Protein AF-A0AA36JR54-F1 (afdb_monomer_lite)

Secondary structure (DSSP, 8-state):
-HHHHHHHHHHTTEETTTEEEHHHHHTTT-------EEEPP-SSS-SS--TTTT--HHHHHHHHS-HHHHHHHHHH-TT--HHHHHHHHTS-TTTHHHHHHHHHHHHHHHTTS---------------------------------------------SSHHHHHHHHHHHHHHHHHHHHHHHHHTEEEEEEEEE-TT-SEEEEEESS--SB---HHHHHHHHHHH---EEEEES--STT-SSSPEEEEEEEETTEEEEE-TTS----BS-SEEEEPTTHHHHHBEETTEEHHHHHHHHHHHHHHHHTTT-HHHHTHHHHHHHHHHHHHHHHHS---HHHHHHHHHHHH-------SSTTB-EEHHHHHHHHHHHHHHHTT-BHHHHIIIIIHHHHTTTT--HHHHH--B--SEEEEE-TTSBHHHHHHHHHHHHHHS-TT-EEE-HHHHS-TT-HHHHH-SS-GGGSHHHHHHT-TT--EEEEE-SSHHHHHHHTTBHHHHHHHHHHH--TT--S----EEEEETTEEGGGS-HHHHHHHHHHHHT--GGG-B-SSHHHHHHHHHHHHHTTHHHHHHHHHHHHHHHHHHHHHHHHHHHHHHHHHHHHHHHHHHHPPPP----SSTT-BEEHHHHHHHHHHTGGG-TT-BHHHHIIIIIHHHHTTTT--HHHHH--B--SEEEE--TTSBHHHHHHHHHHHHHHH-SSGGG-EEEEHHHHS-TT-HHHHS-TTS-GGGSHHHHHHHSTT--EEEEE--TT-GGGGBHHHHHHHHHHHHHHHHSTT--EEEEEETTEEGGGTBS-HHHHHHHHHHHHH--GGG-B-SSHHHHHHHHHHHHHTTHHHHHHHHHHHHHHHHHHHHHHHHHHHHHHHHHHHHHGGGTTS------

Radius of gyration: 47.12 Å; chains: 1; bounding box: 145×91×145 Å

Organism: NCBI:txid2562239

Foldseek 3Di:
DVVLVLLLLLLQAAAPNFKGWPVSVCVVPPDDDDTDIDGDDDDDDDDDDPLCVPPDPLRLLVRQEQPVCSVCCVPVVVVQDSVLSSNLSRHRNVCSVVSVVVVVVVVVVVVVPDDDDDDDDDDDDDDDDDDDDDDDDDDDDDDDDDDDDDDDDDDDDPPPVVVVVVLVVLLVVLVVLLVVLLQLLQKFWWQKWDDDPPDQKIKTFGPFFNQQDADPVVNVVCCVVPNFWWKAWDPFLWPSHDPDTWGFPDDPDRGITMTGNRPDPRDMGRGTIMGTDPPCSQQRGDDVNHRNVVVSVVLVVVSVVVVVVVVVVVVNVVSVVVSVVSVVVSVVNVDDRPLVVLLVVVLVVWDQADDDFAFQLWDFLVLLVVVCVSCVVPQPQAFLVHCLSHHQCSNCVVPLAFQSSGSGTGGAAEEEFFDRRGRPVWVSLQVVQVCVVPPSRHTYDDCSRRARSSCNVVQCPPLANCSHSHLRHLPDLNYQEYEYGAAALVRLLLLLLALVSLLSLVSNQDDDDRDDNHPYYWYTTSCYTLLNDDLVRLVSNLVSLVVDDSLNHDDPDPSVVVNSQVVQVVPPHDVVSSVRVNVVSVVSSVSNVVVVVVVVLLVVLVVLLVVVLVVADAFADDDQAQQLWAFLLVLVVVCVSCVVNQPQDFQVCCLPSPQCSNCVVVLGFQSRGRPTGGAQEEEQEDRNDRSLWVSLQQQQVLVVPDPPSRRHIYDDCSRRDRPNCVCQQPPPPDAPCNHSSNRHLLDPSYLEYEYEDWLQRVSLLALVSVLSLLSLVVSVVVDPPRPGYWYTTSQHTLQQLRGDPVRLVSNLVNLVPDFSLNRDYPDVVSNVSSQVVQVVSVHRVVSSVVVNVVSVNSNVNNVVVVVVVVVVVVVVVVVVPPPPPPDDDDD

Sequence (891 aa):
MVRTRWQQALCSCIYDWTRVTNDGLVVGRGQAEAETLETVPTASVLTRWDPLRGLEREEFVSHCINYSLQERVRRSLKWLSDEDLGYVGGHHFGDQAQQLECLQARASAQAADAPLEAAEAFVPVRGLLVSDKCKAEYLRLDPQQLFRPATLAYKENAFINDWWFLADLCLLLSIAGLVAVLPLISSAPISDISAKPGSNWVVVTTARPHGVGFRPGVQRVLQRLFGSPKIRLWGTGCPLEGKNAWQVDDVLNASQLRIFANGMGIGESSKGFCRLVFPASLIWTSILGVPVLVAIVFQLLLITLLGSLGAFRLVLVAPAVLLGLSGYWCQWLQTRNALDEQIRFYRRLMGPSPCERGAMRAISGGQLREFHRVFQTFIGRRNMYYVVNNIVTPVTRPWNLSLAELMGSGTLDYYVSFLWINAFEDLVASIRRHYQTSDLSNRYWIDVFALNQQNIQAEIGDGHLRDSSFFHAMRSSSCKGGFVVFADVDSLGAVFTRSWCIFEVYTMIQDNQRSGPYEGLLFRTPCGSLSECSFDFVMDCVRRLRSIDLREATAASQQDVAMIEDYISELGGWDFIWNLIMESVTEAAMSLEAQAIDAAVVLKVDTLLRDFAATLSPPCASSPGPQRALGAGQLSVLREFFGSVLDGRDMYWICDRIVKPLTREKRLSYAELVGCGELNWFISHWWGMHFNKTVDSVVKHATSSASSWESVRYWICTFSNNQWAMDEEIPPGAPPSESSFYKALRSRSCQGTCMILDGSVVPLTRAWCLFELLQTFTIQDETAPREGLAILTSSGVLNSGRCSIDTAMAIGQELTTLRLENAQASKEEDKQLIFGAVQAAGGFDAINSKLRQKIREVLGTVASQWNRDINRLQIQLGSDRFAFSHCGFGP

Structure (mmCIF, N/CA/C/O backbone):
data_AF-A0AA36JR54-F1
#
_entry.id   AF-A0AA36JR54-F1
#
loop_
_atom_site.group_PDB
_atom_site.id
_atom_site.type_symbol
_atom_site.label_atom_id
_atom_site.label_alt_id
_atom_site.label_comp_id
_atom_site.label_asym_id
_atom_site.label_entity_id
_atom_site.label_seq_id
_atom_site.pdbx_PDB_ins_code
_atom_site.Cartn_x
_atom_site.Cartn_y
_atom_site.Cartn_z
_atom_site.occupancy
_atom_site.B_iso_or_equiv
_atom_site.auth_seq_id
_atom_site.auth_comp_id
_atom_site.auth_asym_id
_atom_site.auth_atom_id
_atom_site.pdbx_PDB_model_num
ATOM 1 N N . MET A 1 1 ? 20.647 18.578 13.638 1.00 33.81 1 MET A N 1
ATOM 2 C CA . MET A 1 1 ? 19.622 17.840 12.865 1.00 33.81 1 MET A CA 1
ATOM 3 C C . MET A 1 1 ? 18.267 18.546 12.831 1.00 33.81 1 MET A C 1
ATOM 5 O O . MET A 1 1 ? 17.815 18.828 11.732 1.00 33.81 1 MET A O 1
ATOM 9 N N . VAL A 1 2 ? 17.633 18.891 13.965 1.00 27.25 2 VAL A N 1
ATOM 10 C CA . VAL A 1 2 ? 16.327 19.603 13.962 1.00 27.25 2 VAL A CA 1
ATOM 11 C C . VAL A 1 2 ? 16.433 21.027 13.388 1.00 27.25 2 VAL A C 1
ATOM 13 O O . VAL A 1 2 ? 15.631 21.397 12.540 1.00 27.25 2 VAL A O 1
ATOM 16 N N . ARG A 1 3 ? 17.482 21.789 13.738 1.00 30.84 3 ARG A N 1
ATOM 17 C CA . ARG A 1 3 ? 17.768 23.117 13.143 1.00 30.84 3 ARG A CA 1
ATOM 18 C C . ARG A 1 3 ? 17.999 23.070 11.624 1.00 30.84 3 ARG A C 1
ATOM 20 O O . ARG A 1 3 ? 17.548 23.946 10.900 1.00 30.84 3 ARG A O 1
ATOM 27 N N . THR A 1 4 ? 18.652 22.009 11.161 1.00 42.75 4 THR A N 1
ATOM 28 C CA . THR A 1 4 ? 19.116 21.815 9.781 1.00 42.75 4 THR A CA 1
ATOM 29 C C . THR A 1 4 ? 17.961 21.550 8.808 1.00 42.75 4 THR A C 1
ATOM 31 O O . THR A 1 4 ? 17.932 22.098 7.712 1.00 42.75 4 THR A O 1
ATOM 34 N N . ARG A 1 5 ? 16.963 20.758 9.235 1.00 39.31 5 ARG A N 1
ATOM 35 C CA . ARG A 1 5 ? 15.755 20.477 8.437 1.00 39.31 5 ARG A CA 1
ATOM 36 C C . ARG A 1 5 ? 14.794 21.667 8.378 1.00 39.31 5 ARG A C 1
ATOM 38 O O . ARG A 1 5 ? 14.195 21.902 7.337 1.00 39.31 5 ARG A O 1
ATOM 45 N N . TRP A 1 6 ? 14.701 22.440 9.461 1.00 42.59 6 TRP A N 1
ATOM 46 C CA . TRP A 1 6 ? 13.909 23.674 9.491 1.00 42.59 6 TRP A CA 1
ATOM 47 C C . TRP A 1 6 ? 14.460 24.746 8.540 1.00 42.59 6 TRP A C 1
ATOM 49 O O . TRP A 1 6 ? 13.683 25.406 7.860 1.00 42.59 6 TRP A O 1
ATOM 59 N N . GLN A 1 7 ? 15.786 24.893 8.436 1.00 48.84 7 GLN A N 1
ATOM 60 C CA . GLN A 1 7 ? 16.402 25.851 7.508 1.00 48.84 7 GLN A CA 1
ATOM 61 C C . GLN A 1 7 ? 16.203 25.476 6.033 1.00 48.84 7 GLN A C 1
ATOM 63 O O . GLN A 1 7 ? 15.911 26.363 5.237 1.00 48.84 7 GLN A O 1
ATOM 68 N N . GLN A 1 8 ? 16.288 24.190 5.671 1.00 50.16 8 GLN A N 1
ATOM 69 C CA . GLN A 1 8 ? 16.012 23.739 4.297 1.00 50.16 8 GLN A CA 1
ATOM 70 C C . GLN A 1 8 ? 14.549 23.962 3.888 1.00 50.16 8 GLN A C 1
ATOM 72 O O . GLN A 1 8 ? 14.307 24.436 2.783 1.00 50.16 8 GLN A O 1
ATOM 77 N N . ALA A 1 9 ? 13.595 23.687 4.786 1.00 50.25 9 ALA A N 1
ATOM 78 C CA . ALA A 1 9 ? 12.168 23.905 4.532 1.00 50.25 9 ALA A CA 1
ATOM 79 C C . ALA A 1 9 ? 11.794 25.398 4.420 1.00 50.25 9 ALA A C 1
ATOM 81 O O . ALA A 1 9 ? 10.894 25.760 3.673 1.00 50.25 9 ALA A O 1
ATOM 82 N N . LEU A 1 10 ? 12.499 26.283 5.135 1.00 53.06 10 LEU A N 1
ATOM 83 C CA . LEU A 1 10 ? 12.330 27.733 4.995 1.00 53.06 10 LEU A CA 1
ATOM 84 C C . LEU A 1 10 ? 12.931 28.257 3.682 1.00 53.06 10 LEU A C 1
ATOM 86 O O . LEU A 1 10 ? 12.299 29.065 3.009 1.00 53.06 10 LEU A O 1
ATOM 90 N N . CYS A 1 11 ? 14.122 27.789 3.289 1.00 52.28 11 CYS A N 1
ATOM 91 C CA . CYS A 1 11 ? 14.768 28.228 2.044 1.00 52.28 11 CYS A CA 1
ATOM 92 C C . CYS A 1 11 ? 14.007 27.765 0.795 1.00 52.28 11 CYS A C 1
ATOM 94 O O . CYS A 1 11 ? 14.012 28.463 -0.213 1.00 52.28 11 CYS A O 1
ATOM 96 N N . SER A 1 12 ? 13.301 26.632 0.866 1.00 57.66 12 SER A N 1
ATOM 97 C CA . SER A 1 12 ? 12.446 26.176 -0.229 1.00 57.66 12 SER A CA 1
ATOM 98 C C . SER A 1 12 ? 11.174 26.998 -0.405 1.00 57.66 12 SER A C 1
ATOM 100 O O . SER A 1 12 ? 10.475 26.746 -1.367 1.00 57.66 12 SER A O 1
ATOM 102 N N . CYS A 1 13 ? 10.851 27.949 0.479 1.00 52.91 13 CYS A N 1
ATOM 103 C CA . CYS A 1 13 ? 9.593 28.703 0.415 1.00 52.91 13 CYS A CA 1
ATOM 104 C C . CYS A 1 13 ? 9.784 30.225 0.335 1.00 52.91 13 CYS A C 1
ATOM 106 O O . CYS A 1 13 ? 8.794 30.949 0.308 1.00 52.91 13 CYS A O 1
ATOM 108 N N . ILE A 1 14 ? 11.024 30.730 0.316 1.00 58.59 14 ILE A N 1
ATOM 109 C CA . ILE A 1 14 ? 11.343 32.167 0.355 1.00 58.59 14 ILE A CA 1
ATOM 110 C C . ILE A 1 14 ? 11.771 32.674 -1.032 1.00 58.59 14 ILE A C 1
ATOM 112 O O . ILE A 1 14 ? 12.532 32.019 -1.738 1.00 58.59 14 ILE A O 1
ATOM 116 N N . TYR A 1 15 ? 11.310 33.876 -1.382 1.00 58.03 15 TYR A N 1
ATOM 117 C CA . TYR A 1 15 ? 11.687 34.635 -2.574 1.00 58.03 15 TYR A CA 1
ATOM 118 C C . TYR A 1 15 ? 12.290 35.986 -2.179 1.00 58.03 15 TYR A C 1
ATOM 120 O O . TYR A 1 15 ? 11.702 36.734 -1.387 1.00 58.03 15 TYR A O 1
ATOM 128 N N . ASP A 1 16 ? 13.459 36.311 -2.739 1.00 58.62 16 ASP A N 1
ATOM 129 C CA . ASP A 1 16 ? 14.206 37.560 -2.513 1.00 58.62 16 ASP A CA 1
ATOM 130 C C . ASP A 1 16 ? 14.387 37.916 -1.027 1.00 58.62 16 ASP A C 1
ATOM 132 O O . ASP A 1 16 ? 14.449 39.090 -0.661 1.00 58.62 16 ASP A O 1
ATOM 136 N N . TRP A 1 17 ? 14.390 36.913 -0.141 1.00 61.78 17 TRP A N 1
ATOM 137 C CA . TRP A 1 17 ? 14.463 37.075 1.321 1.00 61.78 17 TRP A CA 1
ATOM 138 C C . TRP A 1 17 ? 13.392 37.982 1.949 1.00 61.78 17 TRP A C 1
ATOM 140 O O . TRP A 1 17 ? 13.507 38.374 3.111 1.00 61.78 17 TRP A O 1
ATOM 150 N N . THR A 1 18 ? 12.342 38.305 1.195 1.00 50.59 18 THR A N 1
ATOM 151 C CA . THR A 1 18 ? 11.323 39.307 1.549 1.00 50.59 18 THR A CA 1
ATOM 152 C C . THR A 1 18 ? 9.896 38.794 1.364 1.00 50.59 18 THR A C 1
ATOM 154 O O . THR A 1 18 ? 8.956 39.360 1.926 1.00 50.59 18 THR A O 1
ATOM 157 N N . ARG A 1 19 ? 9.722 37.707 0.608 1.00 54.09 19 ARG A N 1
ATOM 158 C CA . ARG A 1 19 ? 8.434 37.090 0.278 1.00 54.09 19 ARG A CA 1
ATOM 159 C C . ARG A 1 19 ? 8.484 35.601 0.599 1.00 54.09 19 ARG A C 1
ATOM 161 O O . ARG A 1 19 ? 9.545 34.992 0.491 1.00 54.09 19 ARG A O 1
ATOM 168 N N . VAL A 1 20 ? 7.361 35.018 1.004 1.00 58.12 20 VAL A N 1
ATOM 169 C CA . VAL A 1 20 ? 7.245 33.580 1.289 1.00 58.12 20 VAL A CA 1
ATOM 170 C C . VAL A 1 20 ? 5.993 33.028 0.608 1.00 58.12 20 VAL A C 1
ATOM 172 O O . VAL A 1 20 ? 5.001 33.746 0.458 1.00 58.12 20 VAL A O 1
ATOM 175 N N . THR A 1 21 ? 6.038 31.780 0.148 1.00 56.53 21 THR A N 1
ATOM 176 C CA . THR A 1 21 ? 4.845 31.092 -0.361 1.00 56.53 21 THR A CA 1
ATOM 177 C C . THR A 1 21 ? 3.857 30.849 0.778 1.00 56.53 21 THR A C 1
ATOM 179 O O . THR A 1 21 ? 4.262 30.654 1.928 1.00 56.53 21 THR A O 1
ATOM 182 N N . ASN A 1 22 ? 2.556 30.848 0.471 1.00 49.47 22 ASN A N 1
ATOM 183 C CA . ASN A 1 22 ? 1.513 30.579 1.465 1.00 49.47 22 ASN A CA 1
ATOM 184 C C . ASN A 1 22 ? 1.759 29.229 2.175 1.00 49.47 22 ASN A C 1
ATOM 186 O O . ASN A 1 22 ? 1.695 29.140 3.399 1.00 49.47 22 ASN A O 1
ATOM 190 N N . ASP A 1 23 ? 2.218 28.218 1.432 1.00 47.25 23 ASP A N 1
ATOM 191 C CA . ASP A 1 23 ? 2.602 26.904 1.966 1.00 47.25 23 ASP A CA 1
ATOM 192 C C . ASP A 1 23 ? 3.740 26.978 3.001 1.00 47.25 23 ASP A C 1
ATOM 194 O O . ASP A 1 23 ? 3.731 26.258 4.001 1.00 47.25 23 ASP A O 1
ATOM 198 N N . GLY A 1 24 ? 4.694 27.900 2.823 1.00 52.66 24 GLY A N 1
ATOM 199 C CA . GLY A 1 24 ? 5.776 28.159 3.777 1.00 52.66 24 GLY A CA 1
ATOM 200 C C . GLY A 1 24 ? 5.319 28.806 5.090 1.00 52.66 24 GLY A C 1
ATOM 201 O O . GLY A 1 24 ? 5.943 28.582 6.128 1.00 52.66 24 GLY A O 1
ATOM 202 N N . LEU A 1 25 ? 4.216 29.563 5.078 1.00 50.16 25 LEU A N 1
ATOM 203 C CA . LEU A 1 25 ? 3.552 30.087 6.284 1.00 50.16 25 LEU A CA 1
ATOM 204 C C . LEU A 1 25 ? 2.678 29.018 6.969 1.00 50.16 25 LEU A C 1
ATOM 206 O O . LEU A 1 25 ? 2.554 28.995 8.199 1.00 50.16 25 LEU A O 1
ATOM 210 N N . VAL A 1 26 ? 2.107 28.101 6.184 1.00 50.84 26 VAL A N 1
ATOM 211 C CA . VAL A 1 26 ? 1.137 27.077 6.610 1.00 50.84 26 VAL A CA 1
ATOM 212 C C . VAL A 1 26 ? 1.765 25.905 7.372 1.00 50.84 26 VAL A C 1
ATOM 214 O O . VAL A 1 26 ? 1.076 25.299 8.198 1.00 50.84 26 VAL A O 1
ATOM 217 N N . VAL A 1 27 ? 3.075 25.655 7.245 1.00 44.38 27 VAL A N 1
ATOM 218 C CA . VAL A 1 27 ? 3.810 24.698 8.109 1.00 44.38 27 VAL A CA 1
ATOM 219 C C . VAL A 1 27 ? 3.686 25.048 9.611 1.00 44.38 27 VAL A C 1
ATOM 221 O O . VAL A 1 27 ? 3.905 24.195 10.468 1.00 44.38 27 VAL A O 1
ATOM 224 N N . GLY A 1 28 ? 3.245 26.266 9.957 1.00 36.84 28 GLY A N 1
ATOM 225 C CA . GLY A 1 28 ? 2.857 26.643 11.321 1.00 36.84 28 GLY A CA 1
ATOM 226 C C . GLY A 1 28 ? 1.359 26.568 11.671 1.00 36.84 28 GLY A C 1
ATOM 227 O O . GLY A 1 28 ? 1.045 26.699 12.854 1.00 36.84 28 GLY A O 1
ATOM 228 N N . ARG A 1 29 ? 0.420 26.430 10.712 1.00 37.62 29 ARG A N 1
ATOM 229 C CA . ARG A 1 29 ? -1.035 26.629 10.962 1.00 37.62 29 ARG A CA 1
ATOM 230 C C . ARG A 1 29 ? -2.043 25.722 10.223 1.00 37.62 29 ARG A C 1
ATOM 232 O O . ARG A 1 29 ? -3.218 25.784 10.566 1.00 37.62 29 ARG A O 1
ATOM 239 N N . GLY A 1 30 ? -1.633 24.841 9.309 1.00 36.16 30 GLY A N 1
ATOM 240 C CA . GLY A 1 30 ? -2.417 23.647 8.940 1.00 36.16 30 GLY A CA 1
ATOM 241 C C . GLY A 1 30 ? -3.746 23.813 8.175 1.00 36.16 30 GLY A C 1
ATOM 242 O O . GLY A 1 30 ? -4.680 23.080 8.485 1.00 36.16 30 GLY A O 1
ATOM 243 N N . GLN A 1 31 ? -3.841 24.691 7.168 1.00 41.25 31 GLN A N 1
ATOM 244 C CA . GLN A 1 31 ? -4.901 24.684 6.133 1.00 41.25 31 GLN A CA 1
ATOM 245 C C . GLN A 1 31 ? -4.345 25.266 4.816 1.00 41.25 31 GLN A C 1
ATOM 247 O O . GLN A 1 31 ? -3.582 26.225 4.889 1.00 41.25 31 GLN A O 1
ATOM 252 N N . ALA A 1 32 ? -4.708 24.731 3.641 1.00 34.50 32 ALA A N 1
ATOM 253 C CA . ALA A 1 32 ? -4.242 25.241 2.341 1.00 34.50 32 ALA A CA 1
ATOM 254 C C . ALA A 1 32 ? -5.346 25.243 1.270 1.00 34.50 32 ALA A C 1
ATOM 256 O O . ALA A 1 32 ? -5.979 24.210 1.068 1.00 34.50 32 ALA A O 1
ATOM 257 N N . GLU A 1 33 ? -5.490 26.369 0.556 1.00 36.19 33 GLU A N 1
ATOM 258 C CA . GLU A 1 33 ? -5.992 26.464 -0.825 1.00 36.19 33 GLU A CA 1
ATOM 259 C C . GLU A 1 33 ? -5.297 27.650 -1.551 1.00 36.19 33 GLU A C 1
ATOM 261 O O . GLU A 1 33 ? -5.275 28.765 -1.034 1.00 36.19 33 GLU A O 1
ATOM 266 N N . ALA A 1 34 ? -4.767 27.377 -2.756 1.00 43.53 34 ALA A N 1
ATOM 267 C CA . ALA A 1 34 ? -4.166 28.266 -3.775 1.00 43.53 34 ALA A CA 1
ATOM 268 C C . ALA A 1 34 ? -2.797 28.961 -3.510 1.00 43.53 34 ALA A C 1
ATOM 270 O O . ALA A 1 34 ? -2.543 29.568 -2.469 1.00 43.53 34 ALA A O 1
ATOM 271 N N . GLU A 1 35 ? -1.926 28.929 -4.535 1.00 38.69 35 GLU A N 1
ATOM 272 C CA . GLU A 1 35 ? -0.605 29.582 -4.575 1.00 38.69 35 GLU A CA 1
ATOM 273 C C . GLU A 1 35 ? -0.726 31.110 -4.744 1.00 38.69 35 GLU A C 1
ATOM 275 O O . GLU A 1 35 ? -0.899 31.632 -5.847 1.00 38.69 35 GLU A O 1
ATOM 280 N N . THR A 1 36 ? -0.575 31.857 -3.650 1.00 49.59 36 THR A N 1
ATOM 281 C CA . THR A 1 36 ? -0.325 33.309 -3.676 1.00 49.59 36 THR A CA 1
ATOM 282 C C . THR A 1 36 ? 0.882 33.662 -2.805 1.00 49.59 36 THR A C 1
ATOM 284 O O . THR A 1 36 ? 1.084 33.073 -1.744 1.00 49.59 36 THR A O 1
ATOM 287 N N . LEU A 1 37 ? 1.711 34.614 -3.250 1.00 42.75 37 LEU A N 1
ATOM 288 C CA . LEU A 1 37 ? 2.871 35.112 -2.497 1.00 42.75 37 LEU A CA 1
ATOM 289 C C . LEU A 1 37 ? 2.426 36.182 -1.490 1.00 42.75 37 LEU A C 1
ATOM 291 O O . LEU A 1 37 ? 1.847 37.188 -1.898 1.00 42.75 37 LEU A O 1
ATOM 295 N N . GLU A 1 38 ? 2.758 36.019 -0.206 1.00 47.94 38 GLU A N 1
ATOM 296 C CA . GLU A 1 38 ? 2.530 37.053 0.813 1.00 47.94 38 GLU A CA 1
ATOM 297 C C . GLU A 1 38 ? 3.835 37.752 1.233 1.00 47.94 38 GLU A C 1
ATOM 299 O O . GLU A 1 38 ? 4.925 37.169 1.269 1.00 47.94 38 GLU A O 1
ATOM 304 N N . THR A 1 39 ? 3.728 39.044 1.553 1.00 46.97 39 THR A N 1
ATOM 305 C CA . THR A 1 39 ? 4.825 39.851 2.104 1.00 46.97 39 THR A CA 1
ATOM 306 C C . THR A 1 39 ? 4.983 39.593 3.599 1.00 46.97 39 THR A C 1
ATOM 308 O O . THR A 1 39 ? 4.022 39.730 4.354 1.00 46.97 39 THR A O 1
ATOM 311 N N . VAL A 1 40 ? 6.201 39.284 4.050 1.00 46.97 40 VAL A N 1
ATOM 312 C CA . VAL A 1 40 ? 6.485 39.033 5.473 1.00 46.97 40 VAL A CA 1
ATOM 313 C C . VAL A 1 40 ? 6.311 40.337 6.277 1.00 46.97 40 VAL A C 1
ATOM 315 O O . VAL A 1 40 ? 6.887 41.353 5.879 1.00 46.97 40 VAL A O 1
ATOM 318 N N . PRO A 1 41 ? 5.562 40.355 7.403 1.00 41.31 41 PRO A N 1
ATOM 319 C CA . PRO A 1 41 ? 5.353 41.570 8.187 1.00 41.31 41 PRO A CA 1
ATOM 320 C C . PRO A 1 41 ? 6.684 42.168 8.648 1.00 41.31 41 PRO A C 1
ATOM 322 O O . PRO A 1 41 ? 7.449 41.553 9.393 1.00 41.31 41 PRO A O 1
ATOM 325 N N . THR A 1 42 ? 6.969 43.386 8.196 1.00 46.62 42 THR A N 1
ATOM 326 C CA . THR A 1 42 ? 8.184 44.130 8.528 1.00 46.62 42 THR A CA 1
ATOM 327 C C . THR A 1 42 ? 8.184 44.557 9.990 1.00 46.62 42 THR A C 1
ATOM 329 O O . THR A 1 42 ? 7.695 45.628 10.341 1.00 46.62 42 THR A O 1
ATOM 332 N N . ALA A 1 43 ? 8.808 43.749 10.841 1.00 36.62 43 ALA A N 1
ATOM 333 C CA . ALA A 1 43 ? 9.433 44.218 12.066 1.00 36.62 43 ALA A CA 1
ATOM 334 C C . ALA A 1 43 ? 10.685 43.370 12.360 1.00 36.62 43 ALA A C 1
ATOM 336 O O . ALA A 1 43 ? 10.593 42.172 12.597 1.00 36.62 43 ALA A O 1
ATOM 337 N N . SER A 1 44 ? 11.842 44.042 12.317 1.00 34.97 44 SER A N 1
ATOM 338 C CA . SER A 1 44 ? 13.155 43.700 12.904 1.00 34.97 44 SER A CA 1
ATOM 339 C C . SER A 1 44 ? 14.131 42.687 12.268 1.00 34.97 44 SER A C 1
ATOM 341 O O . SER A 1 44 ? 15.238 42.585 12.788 1.00 34.97 44 SER A O 1
ATOM 343 N N . VAL A 1 45 ? 13.860 42.019 11.136 1.00 43.62 45 VAL A N 1
ATOM 344 C CA . VAL A 1 45 ? 14.792 40.966 10.626 1.00 43.62 45 VAL A CA 1
ATOM 345 C C . VAL A 1 45 ? 15.738 41.388 9.479 1.00 43.62 45 VAL A C 1
ATOM 347 O O . VAL A 1 45 ? 16.661 40.645 9.150 1.00 43.62 45 VAL A O 1
ATOM 350 N N . LEU A 1 46 ? 15.599 42.578 8.884 1.00 39.03 46 LEU A N 1
ATOM 351 C CA . LEU A 1 46 ? 16.375 42.962 7.687 1.00 39.03 46 LEU A CA 1
ATOM 352 C C . LEU A 1 46 ? 17.199 44.247 7.855 1.00 39.03 46 LEU A C 1
ATOM 354 O O . LEU A 1 46 ? 17.027 45.211 7.113 1.00 39.03 46 LEU A O 1
ATOM 358 N N . THR A 1 47 ? 18.150 44.258 8.788 1.00 38.94 47 THR A N 1
ATOM 359 C CA . THR A 1 47 ? 19.267 45.216 8.741 1.00 38.94 47 THR A CA 1
ATOM 360 C C . THR A 1 47 ? 20.609 44.484 8.820 1.00 38.94 47 THR A C 1
ATOM 362 O O . THR A 1 47 ? 20.887 43.768 9.776 1.00 38.94 47 THR A O 1
ATOM 365 N N . ARG A 1 48 ? 21.426 44.701 7.773 1.00 38.75 48 ARG A N 1
ATOM 366 C CA . ARG A 1 48 ? 22.655 43.991 7.344 1.00 38.75 48 ARG A CA 1
ATOM 367 C C . ARG A 1 48 ? 22.429 42.582 6.797 1.00 38.75 48 ARG A C 1
ATOM 369 O O . ARG A 1 48 ? 22.400 41.593 7.520 1.00 38.75 48 ARG A O 1
ATOM 376 N N . TRP A 1 49 ? 22.304 42.523 5.476 1.00 45.66 49 TRP A N 1
ATOM 377 C CA . TRP A 1 49 ? 22.203 41.289 4.717 1.00 45.66 49 TRP A CA 1
ATOM 378 C C . TRP A 1 49 ? 23.615 40.742 4.473 1.00 45.66 49 TRP A C 1
ATOM 380 O O . TRP A 1 49 ? 24.344 41.221 3.611 1.00 45.66 49 TRP A O 1
ATOM 390 N N . ASP A 1 50 ? 24.028 39.805 5.325 1.00 55.38 50 ASP A N 1
ATOM 391 C CA . ASP A 1 50 ? 25.140 38.900 5.039 1.00 55.38 50 ASP A CA 1
ATOM 392 C C . ASP A 1 50 ? 24.583 37.772 4.147 1.00 55.38 50 ASP A C 1
ATOM 394 O O . ASP A 1 50 ? 23.723 37.021 4.626 1.00 55.38 50 ASP A O 1
ATOM 398 N N . PRO A 1 51 ? 25.007 37.660 2.873 1.00 56.06 51 PRO A N 1
ATOM 399 C CA . PRO A 1 51 ? 24.466 36.684 1.927 1.00 56.06 51 PRO A CA 1
ATOM 400 C C . PRO A 1 51 ? 24.694 35.232 2.359 1.00 56.06 51 PRO A C 1
ATOM 402 O O . PRO A 1 51 ? 23.952 34.357 1.920 1.00 56.06 51 PRO A O 1
ATOM 405 N N . LEU A 1 52 ? 25.657 34.975 3.252 1.00 64.75 52 LEU A N 1
ATOM 406 C CA . LEU A 1 52 ? 25.915 33.646 3.804 1.00 64.75 52 LEU A CA 1
ATOM 407 C C . LEU A 1 52 ? 25.363 33.467 5.229 1.00 64.75 52 LEU A C 1
ATOM 409 O O . LEU A 1 52 ? 25.315 32.347 5.731 1.00 64.75 52 LEU A O 1
ATOM 413 N N . ARG A 1 53 ? 24.881 34.539 5.874 1.00 65.56 53 ARG A N 1
ATOM 414 C CA . ARG A 1 53 ? 24.216 34.543 7.194 1.00 65.56 53 ARG A CA 1
ATOM 415 C C . ARG A 1 53 ? 24.971 33.742 8.273 1.00 65.56 53 ARG A C 1
ATOM 417 O O . ARG A 1 53 ? 24.360 33.008 9.053 1.00 65.56 53 ARG A O 1
ATOM 424 N N . GLY A 1 54 ? 26.298 33.885 8.317 1.00 67.19 54 GLY A N 1
ATOM 425 C CA . GLY A 1 54 ? 27.181 33.156 9.238 1.00 67.19 54 GLY A CA 1
ATOM 426 C C . GLY A 1 54 ? 27.444 31.682 8.893 1.00 67.19 54 GLY A C 1
ATOM 427 O O . GLY A 1 54 ? 27.999 30.971 9.729 1.00 67.19 54 GLY A O 1
ATOM 428 N N . LEU A 1 55 ? 27.048 31.216 7.705 1.00 69.88 55 LEU A N 1
ATOM 429 C CA . LEU A 1 55 ? 27.423 29.911 7.159 1.00 69.88 55 LEU A CA 1
ATOM 430 C C . LEU A 1 55 ? 28.689 30.039 6.309 1.00 69.88 55 LEU A C 1
ATOM 432 O O . LEU A 1 55 ? 28.865 31.005 5.572 1.00 69.88 55 LEU A O 1
ATOM 436 N N . GLU A 1 56 ? 29.555 29.033 6.357 1.00 82.50 56 GLU A N 1
ATOM 437 C CA . GLU A 1 56 ? 30.641 28.913 5.383 1.00 82.50 56 GLU A CA 1
ATOM 438 C C . GLU A 1 56 ? 30.059 28.643 3.986 1.00 82.50 56 GLU A C 1
ATOM 440 O O . GLU A 1 56 ? 29.015 28.002 3.846 1.00 82.50 56 GLU A O 1
ATOM 445 N N . ARG A 1 57 ? 30.742 29.085 2.924 1.00 86.81 57 ARG A N 1
ATOM 446 C CA . ARG A 1 57 ? 30.245 29.005 1.535 1.00 86.81 57 ARG A CA 1
ATOM 447 C C . ARG A 1 57 ? 29.772 27.603 1.125 1.00 86.81 57 ARG A C 1
ATOM 449 O O . ARG A 1 57 ? 28.743 27.465 0.468 1.00 86.81 57 ARG A O 1
ATOM 456 N N . GLU A 1 58 ? 30.485 26.553 1.531 1.00 85.31 58 GLU A N 1
ATOM 457 C CA . GLU A 1 58 ? 30.083 25.160 1.262 1.00 85.31 58 GLU A CA 1
ATOM 458 C C . GLU A 1 58 ? 28.846 24.729 2.053 1.00 85.31 58 GLU A C 1
ATOM 460 O O . GLU A 1 58 ? 28.000 23.984 1.548 1.00 85.31 58 GLU A O 1
ATOM 465 N N . GLU A 1 59 ? 28.710 25.222 3.281 1.00 80.12 59 GLU A N 1
ATOM 466 C CA . GLU A 1 59 ? 27.540 24.968 4.106 1.00 80.12 59 GLU A CA 1
ATOM 467 C C . GLU A 1 59 ? 26.321 25.680 3.508 1.00 80.12 59 GLU A C 1
ATOM 469 O O . GLU A 1 59 ? 25.271 25.059 3.353 1.00 80.12 59 GLU A O 1
ATOM 474 N N . PHE A 1 60 ? 26.476 26.917 3.033 1.00 86.38 60 PHE A N 1
ATOM 475 C CA . PHE A 1 60 ? 25.430 27.631 2.304 1.00 86.38 60 PHE A CA 1
ATOM 476 C C . PHE A 1 60 ? 25.010 26.894 1.024 1.00 86.38 60 PHE A C 1
ATOM 478 O O . PHE A 1 60 ? 23.820 26.670 0.809 1.00 86.38 60 PHE A O 1
ATOM 485 N N . VAL A 1 61 ? 25.960 26.430 0.202 1.00 86.81 61 VAL A N 1
ATOM 486 C CA . VAL A 1 61 ? 25.639 25.637 -1.000 1.00 86.81 61 VAL A CA 1
ATOM 487 C C . VAL A 1 61 ? 24.902 24.348 -0.630 1.00 86.81 61 VAL A C 1
ATOM 489 O O . VAL A 1 61 ? 23.950 23.969 -1.305 1.00 86.81 61 VAL A O 1
ATOM 492 N N . SER A 1 62 ? 25.284 23.679 0.458 1.00 82.94 62 SER A N 1
ATOM 493 C CA . SER A 1 62 ? 24.621 22.444 0.884 1.00 82.94 62 SER A CA 1
ATOM 494 C C . SER A 1 62 ? 23.187 22.649 1.392 1.00 82.94 62 SER A C 1
ATOM 496 O O . SER A 1 62 ? 22.384 21.715 1.311 1.00 82.94 62 SER A O 1
ATOM 498 N N . HIS A 1 63 ? 22.869 23.824 1.942 1.00 77.44 63 HIS A N 1
ATOM 499 C CA . HIS A 1 63 ? 21.589 24.084 2.611 1.00 77.44 63 HIS A CA 1
ATOM 500 C C . HIS A 1 63 ? 20.621 24.939 1.789 1.00 77.44 63 HIS A C 1
ATOM 502 O O . HIS A 1 63 ? 19.415 24.711 1.864 1.00 77.44 63 HIS A O 1
ATOM 508 N N . CYS A 1 64 ? 21.134 25.888 1.007 1.00 80.56 64 CYS A N 1
ATOM 509 C CA . CYS A 1 64 ? 20.344 26.923 0.339 1.00 80.56 64 CYS A CA 1
ATOM 510 C C . CYS A 1 64 ? 20.312 26.772 -1.189 1.00 80.56 64 CYS A C 1
ATOM 512 O O . CYS A 1 64 ? 19.539 27.462 -1.847 1.00 80.56 64 CYS A O 1
ATOM 514 N N . ILE A 1 65 ? 21.119 25.877 -1.770 1.00 86.06 65 ILE A N 1
ATOM 515 C CA . ILE A 1 65 ? 21.102 25.582 -3.209 1.00 86.06 65 ILE A CA 1
ATOM 516 C C . ILE A 1 65 ? 20.467 24.211 -3.446 1.00 86.06 65 ILE A C 1
ATOM 518 O O . ILE A 1 65 ? 20.825 23.229 -2.787 1.00 86.06 65 ILE A O 1
ATOM 522 N N . ASN A 1 66 ? 19.548 24.134 -4.412 1.00 86.44 66 ASN A N 1
ATOM 523 C CA . ASN A 1 66 ? 18.883 22.904 -4.838 1.00 86.44 66 ASN A CA 1
ATOM 524 C C . ASN A 1 66 ? 19.919 21.799 -5.082 1.00 86.44 66 ASN A C 1
ATOM 526 O O . ASN A 1 66 ? 20.887 22.002 -5.816 1.00 86.44 66 ASN A O 1
ATOM 530 N N . TYR A 1 67 ? 19.699 20.620 -4.493 1.00 84.50 67 TYR A N 1
ATOM 531 C CA . TYR A 1 67 ? 20.633 19.491 -4.534 1.00 84.50 67 TYR A CA 1
ATOM 532 C C . TYR A 1 67 ? 21.122 19.147 -5.953 1.00 84.50 67 TYR A C 1
ATOM 534 O O . TYR A 1 67 ? 22.309 18.887 -6.147 1.00 84.50 67 TYR A O 1
ATOM 542 N N . SER A 1 68 ? 20.241 19.227 -6.957 1.00 84.00 68 SER A N 1
ATOM 543 C CA . SER A 1 68 ? 20.585 18.969 -8.365 1.00 84.00 68 SER A CA 1
ATOM 544 C C . SER A 1 68 ? 21.557 19.996 -8.971 1.00 84.00 68 SER A C 1
ATOM 546 O O . SER A 1 68 ? 22.277 19.686 -9.920 1.00 84.00 68 SER A O 1
ATOM 548 N N . LEU A 1 69 ? 21.617 21.206 -8.407 1.00 85.94 69 LEU A N 1
ATOM 549 C CA . LEU A 1 69 ? 22.472 22.307 -8.852 1.00 85.94 69 LEU A CA 1
ATOM 550 C C . LEU A 1 69 ? 23.758 22.435 -8.030 1.00 85.94 69 LEU A C 1
ATOM 552 O O . LEU A 1 69 ? 24.715 23.041 -8.511 1.00 85.94 69 LEU A O 1
ATOM 556 N N . GLN A 1 70 ? 23.821 21.851 -6.828 1.00 91.81 70 GLN A N 1
ATOM 557 C CA . GLN A 1 70 ? 24.968 22.001 -5.925 1.00 91.81 70 GLN A CA 1
ATOM 558 C C . GLN A 1 70 ? 26.289 21.594 -6.584 1.00 91.81 70 GLN A C 1
ATOM 560 O O . GLN A 1 70 ? 27.274 22.321 -6.488 1.00 91.81 70 GLN A O 1
ATOM 565 N N . GLU A 1 71 ? 26.320 20.476 -7.314 1.00 86.19 71 GLU A N 1
ATOM 566 C CA . GLU A 1 71 ? 27.554 20.022 -7.968 1.00 86.19 71 GLU A CA 1
ATOM 567 C C . GLU A 1 71 ? 27.975 20.940 -9.127 1.00 86.19 71 GLU A C 1
ATOM 569 O O . GLU A 1 71 ? 29.167 21.189 -9.323 1.00 86.19 71 GLU A O 1
ATOM 574 N N . ARG A 1 72 ? 27.005 21.512 -9.857 1.00 85.56 72 ARG A N 1
ATOM 575 C CA . ARG A 1 72 ? 27.249 22.518 -10.907 1.00 85.56 72 ARG A CA 1
ATOM 576 C C . ARG A 1 72 ? 27.812 23.804 -10.300 1.00 85.56 72 ARG A C 1
ATOM 578 O O . ARG A 1 72 ? 28.767 24.356 -10.846 1.00 85.56 72 ARG A O 1
ATOM 585 N N . VAL A 1 73 ? 27.282 24.235 -9.154 1.00 85.94 73 VAL A N 1
ATOM 586 C CA . VAL A 1 73 ? 27.797 25.384 -8.396 1.00 85.94 73 VAL A CA 1
ATOM 587 C C . VAL A 1 73 ? 29.226 25.124 -7.904 1.00 85.94 73 VAL A C 1
ATOM 589 O O . VAL A 1 73 ? 30.123 25.926 -8.172 1.00 85.94 73 VAL A O 1
ATOM 592 N N . ARG A 1 74 ? 29.478 23.959 -7.290 1.00 86.69 74 ARG A N 1
ATOM 593 C CA . ARG A 1 74 ? 30.797 23.567 -6.757 1.00 86.69 74 ARG A CA 1
ATOM 594 C C . ARG A 1 74 ? 31.869 23.402 -7.831 1.00 86.69 74 ARG A C 1
ATOM 596 O O . ARG A 1 74 ? 33.021 23.763 -7.598 1.00 86.69 74 ARG A O 1
ATOM 603 N N . ARG A 1 75 ? 31.542 22.824 -8.992 1.00 76.62 75 ARG A N 1
ATOM 604 C CA . ARG A 1 75 ? 32.544 22.490 -10.023 1.00 76.62 75 ARG A CA 1
ATOM 605 C C . ARG A 1 75 ? 32.681 23.538 -11.113 1.00 76.62 75 ARG A C 1
ATOM 607 O O . ARG A 1 75 ? 33.801 23.846 -11.511 1.00 76.62 75 ARG A O 1
ATOM 614 N N . SER A 1 76 ? 31.565 24.051 -11.616 1.00 69.19 76 SER A N 1
ATOM 615 C CA . SER A 1 76 ? 31.524 24.808 -12.874 1.00 69.19 76 SER A CA 1
ATOM 616 C C . SER A 1 76 ? 31.321 26.308 -12.673 1.00 69.19 76 SER A C 1
ATOM 618 O O . SER A 1 76 ? 31.471 27.074 -13.622 1.00 69.19 76 SER A O 1
ATOM 620 N N . LEU A 1 77 ? 30.990 26.734 -11.453 1.00 76.81 77 LEU A N 1
ATOM 621 C CA . LEU A 1 77 ? 30.606 28.109 -11.130 1.00 76.81 77 LEU A CA 1
ATOM 622 C C . LEU A 1 77 ? 31.289 28.628 -9.860 1.00 76.81 77 LEU A C 1
ATOM 624 O O . LEU A 1 77 ? 30.748 29.457 -9.133 1.00 76.81 77 LEU A O 1
ATOM 628 N N . LYS A 1 78 ? 32.528 28.184 -9.617 1.00 77.06 78 LYS A N 1
ATOM 629 C CA . LYS A 1 78 ? 33.356 28.678 -8.503 1.00 77.06 78 LYS A CA 1
ATOM 630 C C . LYS A 1 78 ? 33.598 30.190 -8.541 1.00 77.06 78 LYS A C 1
ATOM 632 O O . LYS A 1 78 ? 33.951 30.759 -7.519 1.00 77.06 78 LYS A O 1
ATOM 637 N N . TRP A 1 79 ? 33.425 30.813 -9.705 1.00 82.31 79 TRP A N 1
ATOM 638 C CA . TRP A 1 79 ? 33.621 32.243 -9.925 1.00 82.31 79 TRP A CA 1
ATOM 639 C C . TRP A 1 79 ? 32.471 33.118 -9.406 1.00 82.31 79 TRP A C 1
ATOM 641 O O . TRP A 1 79 ? 32.652 34.329 -9.351 1.00 82.31 79 TRP A O 1
ATOM 651 N N . LEU A 1 80 ? 31.317 32.546 -9.032 1.00 84.12 80 LEU A N 1
ATOM 652 C CA . LEU A 1 80 ? 30.210 33.320 -8.455 1.00 84.12 80 LEU A CA 1
ATOM 653 C C . LEU A 1 80 ? 30.671 34.014 -7.171 1.00 84.12 80 LEU A C 1
ATOM 655 O O . LEU A 1 80 ? 31.274 33.369 -6.308 1.00 84.12 80 LEU A O 1
ATOM 659 N N . SER A 1 81 ? 30.384 35.302 -7.013 1.00 88.31 81 SER A N 1
ATOM 660 C CA . SER A 1 81 ? 30.650 35.985 -5.745 1.00 88.31 81 SER A CA 1
ATOM 661 C C . SER A 1 81 ? 29.751 35.431 -4.627 1.00 88.31 81 SER A C 1
ATOM 663 O O . SER A 1 81 ? 28.780 34.717 -4.891 1.00 88.31 81 SER A O 1
ATOM 665 N N . ASP A 1 82 ? 30.071 35.715 -3.362 1.00 84.62 82 ASP A N 1
ATOM 666 C CA . ASP A 1 82 ? 29.179 35.344 -2.250 1.00 84.62 82 ASP A CA 1
ATOM 667 C C . ASP A 1 82 ? 27.824 36.064 -2.355 1.00 84.62 82 ASP A C 1
ATOM 669 O O . ASP A 1 82 ? 26.799 35.509 -1.972 1.00 84.62 82 ASP A O 1
ATOM 673 N N . GLU A 1 83 ? 27.799 37.255 -2.957 1.00 81.31 83 GLU A N 1
ATOM 674 C CA . GLU A 1 83 ? 26.577 38.006 -3.254 1.00 81.31 83 GLU A CA 1
ATOM 675 C C . GLU A 1 83 ? 25.732 37.317 -4.336 1.00 81.31 83 GLU A C 1
ATOM 677 O O . GLU A 1 83 ? 24.530 37.134 -4.148 1.00 81.31 83 GLU A O 1
ATOM 682 N N . ASP A 1 84 ? 26.356 36.830 -5.414 1.00 86.19 84 ASP A N 1
ATOM 683 C CA . ASP A 1 84 ? 25.668 36.045 -6.449 1.00 86.19 84 ASP A CA 1
ATOM 684 C C . ASP A 1 84 ? 25.108 34.731 -5.886 1.00 86.19 84 ASP A C 1
ATOM 686 O O . ASP A 1 84 ? 24.006 34.306 -6.240 1.00 86.19 84 ASP A O 1
ATOM 690 N N . LEU A 1 85 ? 25.850 34.078 -4.984 1.00 85.56 85 LEU A N 1
ATOM 691 C CA . LEU A 1 85 ? 25.368 32.886 -4.289 1.00 85.56 85 LEU A CA 1
ATOM 692 C C . LEU A 1 85 ? 24.205 33.197 -3.350 1.00 85.56 85 LEU A C 1
ATOM 694 O O . LEU A 1 85 ? 23.229 32.450 -3.351 1.00 85.56 85 LEU A O 1
ATOM 698 N N . GLY A 1 86 ? 24.282 34.286 -2.584 1.00 82.00 86 GLY A N 1
ATOM 699 C CA . GLY A 1 86 ? 23.189 34.747 -1.727 1.00 82.00 86 GLY A CA 1
ATOM 700 C C . GLY A 1 86 ? 21.934 35.111 -2.521 1.00 82.00 86 GLY A C 1
ATOM 701 O O . GLY A 1 86 ? 20.817 34.819 -2.083 1.00 82.00 86 GLY A O 1
ATOM 702 N N . TYR A 1 87 ? 22.114 35.681 -3.716 1.00 83.88 87 TYR A N 1
ATOM 703 C CA . TYR A 1 87 ? 21.040 35.962 -4.663 1.00 83.88 87 TYR A CA 1
ATOM 704 C C . TYR A 1 87 ? 20.368 34.670 -5.140 1.00 83.88 87 TYR A C 1
ATOM 706 O O . TYR A 1 87 ? 19.158 34.518 -4.977 1.00 83.88 87 TYR A O 1
ATOM 714 N N . VAL A 1 88 ? 21.134 33.695 -5.644 1.00 83.56 88 VAL A N 1
ATOM 715 C CA . VAL A 1 88 ? 20.577 32.406 -6.099 1.00 83.56 88 VAL A CA 1
ATOM 716 C C . VAL A 1 88 ? 19.938 31.636 -4.940 1.00 83.56 88 VAL A C 1
ATOM 718 O O . VAL A 1 88 ? 18.816 31.157 -5.071 1.00 83.56 88 VAL A O 1
ATOM 721 N N . GLY A 1 89 ? 20.605 31.555 -3.787 1.00 83.38 89 GLY A N 1
ATOM 722 C CA . GLY A 1 89 ? 20.089 30.873 -2.596 1.00 83.38 89 GLY A CA 1
ATOM 723 C C . GLY A 1 89 ? 18.865 31.544 -1.964 1.00 83.38 89 GLY A C 1
ATOM 724 O O . GLY A 1 89 ? 18.202 30.929 -1.136 1.00 83.38 89 GLY A O 1
ATOM 725 N N . GLY A 1 90 ? 18.558 32.783 -2.359 1.00 78.12 90 GLY A N 1
ATOM 726 C CA . GLY A 1 90 ? 17.358 33.523 -1.968 1.00 78.12 90 GLY A CA 1
ATOM 727 C C . GLY A 1 90 ? 16.115 33.267 -2.804 1.00 78.12 90 GLY A C 1
ATOM 728 O O . GLY A 1 90 ? 15.074 33.858 -2.518 1.00 78.12 90 GLY A O 1
ATOM 729 N N . HIS A 1 91 ? 16.235 32.447 -3.846 1.00 78.75 91 HIS A N 1
ATOM 730 C CA . HIS A 1 91 ? 15.136 32.067 -4.721 1.00 78.75 91 HIS A CA 1
ATOM 731 C C . HIS A 1 91 ? 14.677 30.642 -4.426 1.00 78.75 91 HIS A C 1
ATOM 733 O O . HIS A 1 91 ? 15.473 29.777 -4.043 1.00 78.75 91 HIS A O 1
ATOM 739 N N . HIS A 1 92 ? 13.397 30.391 -4.693 1.00 81.19 92 HIS A N 1
ATOM 740 C CA . HIS A 1 92 ? 12.791 29.071 -4.619 1.00 81.19 92 HIS A CA 1
ATOM 741 C C . HIS A 1 92 ? 13.574 28.043 -5.444 1.00 81.19 92 HIS A C 1
ATOM 743 O O . HIS A 1 92 ? 14.043 28.329 -6.546 1.00 81.19 92 HIS A O 1
ATOM 749 N N . PHE A 1 93 ? 13.695 26.816 -4.931 1.00 82.94 93 PHE A N 1
ATOM 750 C CA . PHE A 1 93 ? 14.541 25.766 -5.513 1.00 82.94 93 PHE A CA 1
ATOM 751 C C . PHE A 1 93 ? 14.219 25.422 -6.974 1.00 82.94 93 PHE A C 1
ATOM 753 O O . PHE A 1 93 ? 15.114 24.950 -7.678 1.00 82.94 93 PHE A O 1
ATOM 760 N N . GLY A 1 94 ? 12.978 25.642 -7.417 1.00 72.44 94 GLY A N 1
ATOM 761 C CA . GLY A 1 94 ? 12.562 25.479 -8.815 1.00 72.44 94 GLY A CA 1
ATOM 762 C C . GLY A 1 94 ? 13.151 26.529 -9.767 1.00 72.44 94 GLY A C 1
ATOM 763 O O . GLY A 1 94 ? 13.459 26.206 -10.911 1.00 72.44 94 GLY A O 1
ATOM 764 N N . ASP A 1 95 ? 13.413 27.741 -9.277 1.00 79.19 95 ASP A N 1
ATOM 765 C CA . ASP A 1 95 ? 13.815 28.886 -10.108 1.00 79.19 95 ASP A CA 1
ATOM 766 C C . ASP A 1 95 ? 15.322 29.137 -10.092 1.00 79.19 95 ASP A C 1
ATOM 768 O O . ASP A 1 95 ? 15.865 29.841 -10.947 1.00 79.19 95 ASP A O 1
ATOM 772 N N . GLN A 1 96 ? 16.035 28.529 -9.141 1.00 88.19 96 GLN A N 1
ATOM 773 C CA . GLN A 1 96 ? 17.483 28.688 -8.999 1.00 88.19 96 GLN A CA 1
ATOM 774 C C . GLN A 1 96 ? 18.247 28.320 -10.275 1.00 88.19 96 GLN A C 1
ATOM 776 O O . GLN A 1 96 ? 19.262 28.946 -10.573 1.00 88.19 96 GLN A O 1
ATOM 781 N N . ALA A 1 97 ? 17.765 27.346 -11.058 1.00 85.56 97 ALA A N 1
ATOM 782 C CA . ALA A 1 97 ? 18.392 26.960 -12.322 1.00 85.56 97 ALA A CA 1
ATOM 783 C C . ALA A 1 97 ? 18.370 28.108 -13.343 1.00 85.56 97 ALA A C 1
ATOM 785 O O . ALA A 1 97 ? 19.394 28.397 -13.963 1.00 85.56 97 ALA A O 1
ATOM 786 N N . GLN A 1 98 ? 17.232 28.798 -13.461 1.00 86.88 98 GLN A N 1
ATOM 787 C CA . GLN A 1 98 ? 17.068 29.939 -14.357 1.00 86.88 98 GLN A CA 1
ATOM 788 C C . GLN A 1 98 ? 17.914 31.132 -13.897 1.00 86.88 98 GLN A C 1
ATOM 790 O O . GLN A 1 98 ? 18.591 31.754 -14.715 1.00 86.88 98 GLN A O 1
ATOM 795 N N . GLN A 1 99 ? 17.952 31.418 -12.590 1.00 88.50 99 GLN A N 1
ATOM 796 C CA . GLN A 1 99 ? 18.780 32.508 -12.054 1.00 88.50 99 GLN A CA 1
ATOM 797 C C . GLN A 1 99 ? 20.274 32.273 -12.301 1.00 88.50 99 GLN A C 1
ATOM 799 O O . GLN A 1 99 ? 21.011 33.188 -12.676 1.00 88.50 99 GLN A O 1
ATOM 804 N N . LEU A 1 100 ? 20.717 31.023 -12.168 1.00 87.44 100 LEU A N 1
ATOM 805 C CA . LEU A 1 100 ? 22.088 30.619 -12.454 1.00 87.44 100 LEU A CA 1
ATOM 806 C C . LEU A 1 100 ? 22.448 30.811 -13.937 1.00 87.44 100 LEU A C 1
ATOM 808 O O . LEU A 1 100 ? 23.560 31.231 -14.256 1.00 87.44 100 LEU A O 1
ATOM 812 N N . GLU A 1 101 ? 21.507 30.541 -14.845 1.00 85.81 101 GLU A N 1
ATOM 813 C CA . GLU A 1 101 ? 21.669 30.781 -16.284 1.00 85.81 101 GLU A CA 1
ATOM 814 C C . GLU A 1 101 ? 21.708 32.276 -16.622 1.00 85.81 101 GLU A C 1
ATOM 816 O O . GLU A 1 101 ? 22.553 32.702 -17.412 1.00 85.81 101 GLU A O 1
ATOM 821 N N . CYS A 1 102 ? 20.877 33.096 -15.972 1.00 83.56 102 CYS A N 1
ATOM 822 C CA . CYS A 1 102 ? 20.918 34.552 -16.115 1.00 83.56 102 CYS A CA 1
ATOM 823 C C . CYS A 1 102 ? 22.261 35.144 -15.653 1.00 83.56 102 CYS A C 1
ATOM 825 O O . CYS A 1 102 ? 22.827 35.999 -16.342 1.00 83.56 102 CYS A O 1
ATOM 827 N N . LEU A 1 103 ? 22.812 34.670 -14.530 1.00 85.75 103 LEU A N 1
ATOM 828 C CA . LEU A 1 103 ? 24.135 35.086 -14.048 1.00 85.75 103 LEU A CA 1
ATOM 829 C C . LEU A 1 103 ? 25.262 34.621 -14.981 1.00 85.75 103 LEU A C 1
ATOM 831 O O . LEU A 1 103 ? 26.170 35.396 -15.281 1.00 85.75 103 LEU A O 1
ATOM 835 N N . GLN A 1 104 ? 25.185 33.396 -15.514 1.00 83.62 104 GLN A N 1
ATOM 836 C CA . GLN A 1 104 ? 26.132 32.901 -16.523 1.00 83.62 104 GLN A CA 1
ATOM 837 C C . GLN A 1 104 ? 26.111 33.739 -17.807 1.00 83.62 104 GLN A C 1
ATOM 839 O O . GLN A 1 104 ? 27.171 34.052 -18.358 1.00 83.62 104 GLN A O 1
ATOM 844 N N . ALA A 1 105 ? 24.924 34.127 -18.275 1.00 75.62 105 ALA A N 1
ATOM 845 C CA . ALA A 1 105 ? 24.771 34.985 -19.443 1.00 75.62 105 ALA A CA 1
ATOM 846 C C . ALA A 1 105 ? 25.358 36.386 -19.197 1.00 75.62 105 ALA A C 1
ATOM 848 O O . ALA A 1 105 ? 26.074 36.906 -20.054 1.00 75.62 105 ALA A O 1
ATOM 849 N N . ARG A 1 106 ? 25.138 36.966 -18.006 1.00 76.94 106 ARG A N 1
ATOM 850 C CA . ARG A 1 106 ? 25.724 38.258 -17.601 1.00 76.94 106 ARG A CA 1
ATOM 851 C C . ARG A 1 106 ? 27.248 38.221 -17.525 1.00 76.94 106 ARG A C 1
ATOM 853 O O . ARG A 1 106 ? 27.891 39.110 -18.076 1.00 76.94 106 ARG A O 1
ATOM 860 N N . ALA A 1 107 ? 27.827 37.189 -16.913 1.00 73.00 107 ALA A N 1
ATOM 861 C CA . ALA A 1 107 ? 29.280 37.034 -16.836 1.00 73.00 107 ALA A CA 1
ATOM 862 C C . ALA A 1 107 ? 29.914 36.837 -18.223 1.00 73.00 107 ALA A C 1
ATOM 864 O O . ALA A 1 107 ? 30.976 37.385 -18.510 1.00 73.00 107 ALA A O 1
ATOM 865 N N . SER A 1 108 ? 29.229 36.112 -19.115 1.00 70.50 108 SER A N 1
ATOM 866 C CA . SER A 1 108 ? 29.668 35.927 -20.505 1.00 70.50 108 SER A CA 1
ATOM 867 C C . SER A 1 108 ? 29.606 37.229 -21.315 1.00 70.50 108 SER A C 1
ATOM 869 O O . SER A 1 108 ? 30.460 37.451 -22.169 1.00 70.50 108 SER A O 1
ATOM 871 N N . ALA A 1 109 ? 28.632 38.102 -21.032 1.00 65.62 109 ALA A N 1
ATOM 872 C CA . ALA A 1 109 ? 28.524 39.425 -21.646 1.00 65.62 109 ALA A CA 1
ATOM 873 C C . ALA A 1 109 ? 29.580 40.407 -21.103 1.00 65.62 109 ALA A C 1
ATOM 875 O O . ALA A 1 109 ? 30.228 41.094 -21.883 1.00 65.62 109 ALA A O 1
ATOM 876 N N . GLN A 1 110 ? 29.838 40.417 -19.791 1.00 64.88 110 GLN A N 1
ATOM 877 C CA . GLN A 1 110 ? 30.886 41.258 -19.190 1.00 64.88 110 GLN A CA 1
ATOM 878 C C . GLN A 1 110 ? 32.302 40.849 -19.624 1.00 64.88 110 GLN A C 1
ATOM 880 O O . GLN A 1 110 ? 33.162 41.709 -19.793 1.00 64.88 110 GLN A O 1
ATOM 885 N N . ALA A 1 111 ? 32.543 39.559 -19.878 1.00 58.44 111 ALA A N 1
ATOM 886 C CA . ALA A 1 111 ? 33.799 39.085 -20.460 1.00 58.44 111 ALA A CA 1
ATOM 887 C C . ALA A 1 111 ? 33.999 39.525 -21.926 1.00 58.44 111 ALA A C 1
ATOM 889 O O . ALA A 1 111 ? 35.131 39.519 -22.410 1.00 58.44 111 ALA A O 1
ATOM 890 N N . ALA A 1 112 ? 32.927 39.909 -22.629 1.00 50.69 112 ALA A N 1
ATOM 891 C CA . ALA A 1 112 ? 32.990 40.431 -23.994 1.00 50.69 112 ALA A CA 1
ATOM 892 C C . ALA A 1 112 ? 33.270 41.949 -24.056 1.00 50.69 112 ALA A C 1
ATOM 894 O O . ALA A 1 112 ? 33.751 42.415 -25.086 1.00 50.69 112 ALA A O 1
ATOM 895 N N . ASP A 1 113 ? 33.040 42.682 -22.958 1.00 41.75 113 ASP A N 1
ATOM 896 C CA . ASP A 1 113 ? 33.152 44.151 -22.870 1.00 41.75 113 ASP A CA 1
ATOM 897 C C . ASP A 1 113 ? 34.372 44.654 -22.061 1.00 41.75 113 ASP A C 1
ATOM 899 O O . ASP A 1 113 ? 34.505 45.853 -21.808 1.00 41.75 113 ASP A O 1
ATOM 903 N N . ALA A 1 114 ? 35.300 43.778 -21.655 1.00 34.94 114 ALA A N 1
ATOM 904 C CA . ALA A 1 114 ? 36.504 44.197 -20.930 1.00 34.94 114 ALA A CA 1
ATOM 905 C C . ALA A 1 114 ? 37.480 44.993 -21.841 1.00 34.94 114 ALA A C 1
ATOM 907 O O . ALA A 1 114 ? 37.875 44.484 -22.896 1.00 34.94 114 ALA A O 1
ATOM 908 N N . PRO A 1 115 ? 37.910 46.217 -21.464 1.00 36.84 115 PRO A N 1
ATOM 909 C CA . PRO A 1 115 ? 38.745 47.065 -22.311 1.00 36.84 115 PRO A CA 1
ATOM 910 C C . PRO A 1 115 ? 40.208 46.599 -22.367 1.00 36.84 115 PRO A C 1
ATOM 912 O O . PRO A 1 115 ? 40.825 46.264 -21.356 1.00 36.84 115 PRO A O 1
ATOM 915 N N . LEU A 1 116 ? 40.775 46.632 -23.577 1.00 40.50 116 LEU A N 1
ATOM 916 C CA . LEU A 1 116 ? 42.215 46.563 -23.823 1.00 40.50 116 LEU A CA 1
ATOM 917 C C . LEU A 1 116 ? 42.884 47.849 -23.309 1.00 40.50 116 LEU A C 1
ATOM 919 O O . LEU A 1 116 ? 42.885 48.862 -24.004 1.00 40.50 116 LEU A O 1
ATOM 923 N N . GLU A 1 117 ? 43.521 47.787 -22.143 1.00 30.72 117 GLU A N 1
ATOM 924 C CA . GLU A 1 117 ? 44.537 48.762 -21.737 1.00 30.72 117 GLU A CA 1
ATOM 925 C C . GLU A 1 117 ? 45.883 48.071 -21.501 1.00 30.72 117 GLU A C 1
ATOM 927 O O . GLU A 1 117 ? 46.135 47.463 -20.466 1.00 30.72 117 GLU A O 1
ATOM 932 N N . ALA A 1 118 ? 46.748 48.182 -22.509 1.00 29.31 118 ALA A N 1
ATOM 933 C CA . ALA A 1 118 ? 48.185 48.391 -22.362 1.00 29.31 118 ALA A CA 1
ATOM 934 C C . ALA A 1 118 ? 48.709 48.901 -23.714 1.00 29.31 118 ALA A C 1
ATOM 936 O O . ALA A 1 118 ? 48.947 48.128 -24.643 1.00 29.31 118 ALA A O 1
ATOM 937 N N . ALA A 1 119 ? 48.834 50.221 -23.829 1.00 29.06 119 ALA A N 1
ATOM 938 C CA . ALA A 1 119 ? 49.461 50.902 -24.949 1.00 29.06 119 ALA A CA 1
ATOM 939 C C . ALA A 1 119 ? 50.606 51.772 -24.427 1.00 29.06 119 ALA A C 1
ATOM 941 O O . ALA A 1 119 ? 50.354 52.693 -23.666 1.00 29.06 119 ALA A O 1
ATOM 942 N N . GLU A 1 120 ? 51.820 51.512 -24.903 1.00 27.73 120 GLU A N 1
ATOM 943 C CA . GLU A 1 120 ? 52.902 52.478 -25.146 1.00 27.73 120 GLU A CA 1
ATOM 944 C C . GLU A 1 120 ? 53.781 51.839 -26.240 1.00 27.73 120 GLU A C 1
ATOM 946 O O . GLU A 1 120 ? 54.037 50.641 -26.192 1.00 27.73 120 GLU A O 1
ATOM 951 N N . ALA A 1 121 ? 54.286 52.485 -27.285 1.00 25.56 121 ALA A N 1
ATOM 952 C CA . ALA A 1 121 ? 54.187 53.834 -27.819 1.00 25.56 121 ALA A CA 1
ATOM 953 C C . ALA A 1 121 ? 54.730 53.762 -29.268 1.00 25.56 121 ALA A C 1
ATOM 955 O O . ALA A 1 121 ? 55.630 52.966 -29.522 1.00 25.56 121 ALA A O 1
ATOM 956 N N . PHE A 1 122 ? 54.216 54.562 -30.210 1.00 22.92 122 PHE A N 1
ATOM 957 C CA . PHE A 1 122 ? 55.005 55.485 -31.052 1.00 22.92 122 PHE A CA 1
ATOM 958 C C . PHE A 1 122 ? 54.134 56.213 -32.097 1.00 22.92 122 PHE A C 1
ATOM 960 O O . PHE A 1 122 ? 53.141 55.706 -32.609 1.00 22.92 122 PHE A O 1
ATOM 967 N N . VAL A 1 123 ? 54.541 57.457 -32.332 1.00 26.27 123 VAL A N 1
ATOM 968 C CA . VAL A 1 123 ? 53.847 58.646 -32.861 1.00 26.27 123 VAL A CA 1
ATOM 969 C C . VAL A 1 123 ? 53.754 58.678 -34.411 1.00 26.27 123 VAL A C 1
ATOM 971 O O . VAL A 1 123 ? 54.542 58.001 -35.070 1.00 26.27 123 VAL A O 1
ATOM 974 N N . PRO A 1 124 ? 52.818 59.449 -35.021 1.00 33.16 124 PRO A N 1
ATOM 975 C CA . PRO A 1 124 ? 52.395 59.309 -36.419 1.00 33.16 124 PRO A CA 1
ATOM 976 C C . PRO A 1 124 ? 52.964 60.379 -37.371 1.00 33.16 124 PRO A C 1
ATOM 978 O O . PRO A 1 124 ? 53.344 61.466 -36.944 1.00 33.16 124 PRO A O 1
ATOM 981 N N . VAL A 1 125 ? 52.876 60.128 -38.687 1.00 24.11 125 VAL A N 1
ATOM 982 C CA . VAL A 1 125 ? 52.871 61.177 -39.728 1.00 24.11 125 VAL A CA 1
ATOM 983 C C . VAL A 1 125 ? 51.801 60.875 -40.789 1.00 24.11 125 VAL A C 1
ATOM 985 O O . VAL A 1 125 ? 51.718 59.774 -41.325 1.00 24.11 125 VAL A O 1
ATOM 988 N N . ARG A 1 126 ? 50.972 61.892 -41.064 1.00 26.77 126 ARG A N 1
ATOM 989 C CA . ARG A 1 126 ? 49.944 61.999 -42.117 1.00 26.77 126 ARG A CA 1
ATOM 990 C C . ARG A 1 126 ? 50.541 62.450 -43.461 1.00 26.77 126 ARG A C 1
ATOM 992 O O . ARG A 1 126 ? 51.427 63.295 -43.476 1.00 26.77 126 ARG A O 1
ATOM 999 N N . GLY A 1 127 ? 49.882 62.053 -44.552 1.00 25.64 127 GLY A N 1
ATOM 1000 C CA . GLY A 1 127 ? 49.795 62.774 -45.839 1.00 25.64 127 GLY A CA 1
ATOM 1001 C C . GLY A 1 127 ? 49.011 61.928 -46.859 1.00 25.64 127 GLY A C 1
ATOM 1002 O O . GLY A 1 127 ? 49.450 60.826 -47.150 1.00 25.64 127 GLY A O 1
ATOM 1003 N N . LEU A 1 128 ? 47.730 62.227 -47.158 1.00 23.58 128 LEU A N 1
ATOM 1004 C CA . LEU A 1 128 ? 47.220 63.033 -48.306 1.00 23.58 128 LEU A CA 1
ATOM 1005 C C . LEU A 1 128 ? 47.692 62.458 -49.669 1.00 23.58 128 LEU A C 1
ATOM 1007 O O . LEU A 1 128 ? 48.885 62.259 -49.826 1.00 23.58 128 LEU A O 1
ATOM 1011 N N . LEU A 1 129 ? 46.916 62.221 -50.738 1.00 24.06 129 LEU A N 1
ATOM 1012 C CA . LEU A 1 129 ? 45.532 62.491 -51.182 1.00 24.06 129 LEU A CA 1
ATOM 1013 C C . LEU A 1 129 ? 45.369 61.837 -52.593 1.00 24.06 129 LEU A C 1
ATOM 1015 O O . LEU A 1 129 ? 46.354 61.826 -53.321 1.00 24.06 129 LEU A O 1
ATOM 1019 N N . VAL A 1 130 ? 44.125 61.490 -53.006 1.00 23.53 130 VAL A N 1
ATOM 1020 C CA . VAL A 1 130 ? 43.545 61.667 -54.388 1.00 23.53 130 VAL A CA 1
ATOM 1021 C C . VAL A 1 130 ? 44.075 60.713 -55.501 1.00 23.53 130 VAL A C 1
ATOM 1023 O O . VAL A 1 130 ? 45.254 60.417 -55.532 1.00 23.53 130 VAL A O 1
ATOM 1026 N N . SER A 1 131 ? 43.341 60.166 -56.491 1.00 25.84 131 SER A N 1
ATOM 1027 C CA . SER A 1 131 ? 41.973 60.299 -57.041 1.00 25.84 131 SER A CA 1
ATOM 1028 C C . SER A 1 131 ? 41.665 59.147 -58.024 1.00 25.84 131 SER A C 1
ATOM 1030 O O . SER A 1 131 ? 42.571 58.536 -58.582 1.00 25.84 131 SER A O 1
ATOM 1032 N N . ASP A 1 132 ? 40.369 58.976 -58.293 1.00 27.73 132 ASP A N 1
ATOM 1033 C CA . ASP A 1 132 ? 39.658 58.241 -59.354 1.00 27.73 132 ASP A CA 1
ATOM 1034 C C . ASP A 1 132 ? 40.226 58.269 -60.795 1.00 27.73 132 ASP A C 1
ATOM 1036 O O . ASP A 1 132 ? 40.738 59.298 -61.236 1.00 27.73 132 ASP A O 1
ATOM 1040 N N . LYS A 1 133 ? 39.962 57.202 -61.586 1.00 26.36 133 LYS A N 1
ATOM 1041 C CA . LYS A 1 133 ? 38.999 57.162 -62.732 1.00 26.36 133 LYS A CA 1
ATOM 1042 C C . LYS A 1 133 ? 39.270 56.040 -63.762 1.00 26.36 133 LYS A C 1
ATOM 1044 O O . LYS A 1 133 ? 40.387 55.920 -64.236 1.00 26.36 133 LYS A O 1
ATOM 1049 N N . CYS A 1 134 ? 38.165 55.383 -64.172 1.00 25.05 134 CYS A N 1
ATOM 1050 C CA . CYS A 1 134 ? 37.733 54.927 -65.524 1.00 25.05 134 CYS A CA 1
ATOM 1051 C C . CYS A 1 134 ? 38.676 54.104 -66.445 1.00 25.05 134 CYS A C 1
ATOM 1053 O O . CYS A 1 134 ? 39.879 54.258 -66.394 1.00 25.05 134 CYS A O 1
ATOM 1055 N N . LYS A 1 135 ? 38.254 53.347 -67.476 1.00 24.69 135 LYS A N 1
ATOM 1056 C CA . LYS A 1 135 ? 37.043 52.630 -67.962 1.00 24.69 135 LYS A CA 1
ATOM 1057 C C . LYS A 1 135 ? 37.395 52.199 -69.418 1.00 24.69 135 LYS A C 1
ATOM 1059 O O . LYS A 1 135 ? 37.963 53.027 -70.119 1.00 24.69 135 LYS A O 1
ATOM 1064 N N . ALA A 1 136 ? 36.947 51.012 -69.859 1.00 26.83 136 ALA A N 1
ATOM 1065 C CA . ALA A 1 136 ? 36.725 50.572 -71.264 1.00 26.83 136 ALA A CA 1
ATOM 1066 C C . ALA A 1 136 ? 37.951 50.325 -72.195 1.00 26.83 136 ALA A C 1
ATOM 1068 O O . ALA A 1 136 ? 38.991 50.930 -71.992 1.00 26.83 136 ALA A O 1
ATOM 1069 N N . GLU A 1 137 ? 37.934 49.553 -73.297 1.00 26.39 137 GLU A N 1
ATOM 1070 C CA . GLU A 1 137 ? 37.168 48.425 -73.896 1.00 26.39 137 GLU A CA 1
ATOM 1071 C C . GLU A 1 137 ? 37.744 48.217 -75.345 1.00 26.39 137 GLU A C 1
ATOM 1073 O O . GLU A 1 137 ? 38.482 49.082 -75.814 1.00 26.39 137 GLU A O 1
ATOM 1078 N N . TYR A 1 138 ? 37.357 47.136 -76.056 1.00 24.52 138 TYR A N 1
ATOM 1079 C CA . TYR A 1 138 ? 37.507 46.811 -77.512 1.00 24.52 138 TYR A CA 1
ATOM 1080 C C . TYR A 1 138 ? 38.814 46.111 -77.998 1.00 24.52 138 TYR A C 1
ATOM 1082 O O . TYR A 1 138 ? 39.900 46.651 -77.846 1.00 24.52 138 TYR A O 1
ATOM 1090 N N . LEU A 1 139 ? 38.792 44.820 -78.428 1.00 26.94 139 LEU A N 1
ATOM 1091 C CA . LEU A 1 139 ? 38.410 44.203 -79.748 1.00 26.94 139 LEU A CA 1
ATOM 1092 C C . LEU A 1 139 ? 39.508 44.402 -80.837 1.00 26.94 139 LEU A C 1
ATOM 1094 O O . LEU A 1 139 ? 40.008 45.506 -80.943 1.00 26.94 139 LEU A O 1
ATOM 1098 N N . ARG A 1 140 ? 39.933 43.489 -81.740 1.00 28.30 140 ARG A N 1
ATOM 1099 C CA . ARG A 1 140 ? 39.615 42.106 -82.185 1.00 28.30 140 ARG A CA 1
ATOM 1100 C C . ARG A 1 140 ? 40.653 41.725 -83.294 1.00 28.30 140 ARG A C 1
ATOM 1102 O O . ARG A 1 140 ? 41.194 42.635 -83.909 1.00 28.30 140 ARG A O 1
ATOM 1109 N N . LEU A 1 141 ? 40.753 40.428 -83.632 1.00 24.55 141 LEU A N 1
ATOM 1110 C CA . LEU A 1 141 ? 41.105 39.800 -84.941 1.00 24.55 141 LEU A CA 1
ATOM 1111 C C . LEU A 1 141 ? 42.512 39.188 -85.213 1.00 24.55 141 LEU A C 1
ATOM 1113 O O . LEU A 1 141 ? 43.557 39.785 -84.997 1.00 24.55 141 LEU A O 1
ATOM 1117 N N . ASP A 1 142 ? 42.401 37.957 -85.731 1.00 28.28 142 ASP A N 1
ATOM 1118 C CA . ASP A 1 142 ? 43.290 36.899 -86.279 1.00 28.28 142 ASP A CA 1
ATOM 1119 C C . ASP A 1 142 ? 43.683 37.213 -87.767 1.00 28.28 142 ASP A C 1
ATOM 1121 O O . ASP A 1 142 ? 43.236 38.266 -88.233 1.00 28.28 142 ASP A O 1
ATOM 1125 N N . PRO A 1 143 ? 44.295 36.359 -88.642 1.00 46.88 143 PRO A N 1
ATOM 1126 C CA . PRO A 1 143 ? 45.217 35.195 -88.542 1.00 46.88 143 PRO A CA 1
ATOM 1127 C C . PRO A 1 143 ? 46.445 35.206 -89.525 1.00 46.88 143 PRO A C 1
ATOM 1129 O O . PRO A 1 143 ? 46.446 35.880 -90.547 1.00 46.88 143 PRO A O 1
ATOM 1132 N N . GLN A 1 144 ? 47.390 34.276 -89.281 1.00 28.50 144 GLN A N 1
ATOM 1133 C CA . GLN A 1 144 ? 48.228 33.474 -90.223 1.00 28.50 144 GLN A CA 1
ATOM 1134 C C . GLN A 1 144 ? 49.342 34.048 -91.157 1.00 28.50 144 GLN A C 1
ATOM 1136 O O . GLN A 1 144 ? 49.201 35.061 -91.828 1.00 28.50 144 GLN A O 1
ATOM 1141 N N . GLN A 1 145 ? 50.346 33.154 -91.338 1.00 28.59 145 GLN A N 1
ATOM 1142 C CA . GLN A 1 145 ? 51.330 32.950 -92.437 1.00 28.59 145 GLN A CA 1
ATOM 1143 C C . GLN A 1 145 ? 52.748 33.565 -92.243 1.00 28.59 145 GLN A C 1
ATOM 1145 O O . GLN A 1 145 ? 52.863 34.628 -91.660 1.00 28.59 145 GLN A O 1
ATOM 1150 N N . LEU A 1 146 ? 53.906 33.000 -92.658 1.00 26.00 146 LEU A N 1
ATOM 1151 C CA . LEU A 1 146 ? 54.298 31.968 -93.650 1.00 26.00 146 LEU A CA 1
ATOM 1152 C C . LEU A 1 146 ? 55.804 31.550 -93.427 1.00 26.00 146 LEU A C 1
ATOM 1154 O O . LEU A 1 146 ? 56.629 32.422 -93.193 1.00 26.00 146 LEU A O 1
ATOM 1158 N N . PHE A 1 147 ? 56.130 30.241 -93.542 1.00 27.42 147 PHE A N 1
ATOM 1159 C CA . PHE A 1 147 ? 57.346 29.534 -94.084 1.00 27.42 147 PHE A CA 1
ATOM 1160 C C . PHE A 1 147 ? 58.813 29.916 -93.684 1.00 27.42 147 PHE A C 1
ATOM 1162 O O . PHE A 1 147 ? 59.241 31.035 -93.916 1.00 27.42 147 PHE A O 1
ATOM 1169 N N . ARG A 1 148 ? 59.610 29.029 -93.022 1.00 25.05 148 ARG A N 1
ATOM 1170 C CA . ARG A 1 148 ? 60.580 27.959 -93.490 1.00 25.05 148 ARG A CA 1
ATOM 1171 C C . ARG A 1 148 ? 61.867 28.459 -94.215 1.00 25.05 148 ARG A C 1
ATOM 1173 O O . ARG A 1 148 ? 61.753 29.420 -94.958 1.00 25.05 148 ARG A O 1
ATOM 1180 N N . PRO A 1 149 ? 62.997 27.697 -94.283 1.00 49.94 149 PRO A N 1
ATOM 1181 C CA . PRO A 1 149 ? 63.710 26.832 -93.308 1.00 49.94 149 PRO A CA 1
ATOM 1182 C C . PRO A 1 149 ? 65.271 26.999 -93.353 1.00 49.94 149 PRO A C 1
ATOM 1184 O O . PRO A 1 149 ? 65.802 27.553 -94.308 1.00 49.94 149 PRO A O 1
ATOM 1187 N N . ALA A 1 150 ? 66.039 26.428 -92.408 1.00 27.17 150 ALA A N 1
ATOM 1188 C CA . ALA A 1 150 ? 67.444 26.039 -92.657 1.00 27.17 150 ALA A CA 1
ATOM 1189 C C . ALA A 1 150 ? 67.946 24.951 -91.684 1.00 27.17 150 ALA A C 1
ATOM 1191 O O . ALA A 1 150 ? 67.802 25.040 -90.469 1.00 27.17 150 ALA A O 1
ATOM 1192 N N . THR A 1 151 ? 68.522 23.914 -92.278 1.00 31.56 151 THR A N 1
ATOM 1193 C CA . THR A 1 151 ? 69.178 22.715 -91.734 1.00 31.56 151 THR A CA 1
ATOM 1194 C C . THR A 1 151 ? 70.601 22.976 -91.224 1.00 31.56 151 THR A C 1
ATOM 1196 O O . THR A 1 151 ? 71.338 23.660 -91.924 1.00 31.56 151 THR A O 1
ATOM 1199 N N . LEU A 1 152 ? 71.031 22.344 -90.118 1.00 30.86 152 LEU A N 1
ATOM 1200 C CA . LEU A 1 152 ? 72.030 21.244 -90.062 1.00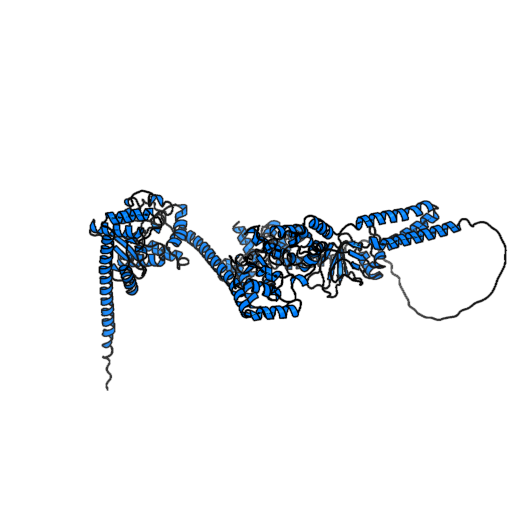 30.86 152 LEU A CA 1
ATOM 1201 C C . LEU A 1 152 ? 72.610 21.021 -88.640 1.00 30.86 152 LEU A C 1
ATOM 1203 O O . LEU A 1 152 ? 73.137 21.935 -88.025 1.00 30.86 152 LEU A O 1
ATOM 1207 N N . ALA A 1 153 ? 72.522 19.758 -88.201 1.00 32.91 153 ALA A N 1
ATOM 1208 C CA . ALA A 1 153 ? 73.460 18.943 -87.408 1.00 32.91 153 ALA A CA 1
ATOM 1209 C C . ALA A 1 153 ? 74.307 19.564 -86.269 1.00 32.91 153 ALA A C 1
ATOM 1211 O O . ALA A 1 153 ? 75.223 20.329 -86.532 1.00 32.91 153 ALA A O 1
ATOM 1212 N N . TYR A 1 154 ? 74.187 19.026 -85.045 1.00 30.38 154 TYR A N 1
ATOM 1213 C CA . TYR A 1 154 ? 75.104 18.000 -84.504 1.00 30.38 154 TYR A CA 1
ATOM 1214 C C . TYR A 1 154 ? 74.561 17.412 -83.180 1.00 30.38 154 TYR A C 1
ATOM 1216 O O . TYR A 1 154 ? 73.724 18.012 -82.512 1.00 30.38 154 TYR A O 1
ATOM 1224 N N . LYS A 1 155 ? 74.993 16.184 -82.877 1.00 39.47 155 LYS A N 1
ATOM 1225 C CA . LYS A 1 155 ? 74.531 15.270 -81.820 1.00 39.47 155 LYS A CA 1
ATOM 1226 C C . LYS A 1 155 ? 74.943 15.679 -80.395 1.00 39.47 155 LYS A C 1
ATOM 1228 O O . LYS A 1 155 ? 75.889 16.432 -80.218 1.00 39.47 155 LYS A O 1
ATOM 1233 N N . GLU A 1 156 ? 74.290 14.986 -79.453 1.00 38.91 156 GLU A N 1
ATOM 1234 C CA . GLU A 1 156 ? 74.641 14.708 -78.044 1.00 38.91 156 GLU A CA 1
ATOM 1235 C C . GLU A 1 156 ? 73.891 15.521 -76.980 1.00 38.91 156 GLU A C 1
ATOM 1237 O O . GLU A 1 156 ? 74.376 16.530 -76.491 1.00 38.91 156 GLU A O 1
ATOM 1242 N N . ASN A 1 157 ? 72.696 15.033 -76.601 1.00 39.88 157 ASN A N 1
ATOM 1243 C CA . ASN A 1 157 ? 72.172 15.030 -75.218 1.00 39.88 157 ASN A CA 1
ATOM 1244 C C . ASN A 1 157 ? 70.817 14.289 -75.126 1.00 39.88 157 ASN A C 1
ATOM 1246 O O . ASN A 1 157 ? 69.807 14.835 -74.694 1.00 39.88 157 ASN A O 1
ATOM 1250 N N . ALA A 1 158 ? 70.774 13.020 -75.546 1.00 42.72 158 ALA A N 1
ATOM 1251 C CA . ALA A 1 158 ? 69.549 12.207 -75.495 1.00 42.72 158 ALA A CA 1
ATOM 1252 C C . ALA A 1 158 ? 69.405 11.350 -74.219 1.00 42.72 158 ALA A C 1
ATOM 1254 O O . ALA A 1 158 ? 68.452 10.593 -74.117 1.00 42.72 158 ALA A O 1
ATOM 1255 N N . PHE A 1 159 ? 70.302 11.464 -73.232 1.00 45.34 159 PHE A N 1
ATOM 1256 C CA . PHE A 1 159 ? 70.252 10.630 -72.015 1.00 45.34 159 PHE A CA 1
ATOM 1257 C C . PHE A 1 159 ? 69.671 11.329 -70.772 1.00 45.34 159 PHE A C 1
ATOM 1259 O O . PHE A 1 159 ? 69.559 10.710 -69.717 1.00 45.34 159 PHE A O 1
ATOM 1266 N N . ILE A 1 160 ? 69.284 12.606 -70.881 1.00 50.47 160 ILE A N 1
ATOM 1267 C CA . ILE A 1 160 ? 68.739 13.385 -69.753 1.00 50.47 160 ILE A CA 1
ATOM 1268 C C . ILE A 1 160 ? 67.202 13.503 -69.818 1.00 50.47 160 ILE A C 1
ATOM 1270 O O . ILE A 1 160 ? 66.572 13.606 -68.771 1.00 50.47 160 ILE A O 1
ATOM 1274 N N . ASN A 1 161 ? 66.566 13.383 -70.992 1.00 50.44 161 ASN A N 1
ATOM 1275 C CA . ASN A 1 161 ? 65.114 13.598 -71.136 1.00 50.44 161 ASN A CA 1
ATOM 1276 C C . ASN A 1 161 ? 64.220 12.399 -70.755 1.00 50.44 161 ASN A C 1
ATOM 1278 O O . ASN A 1 161 ? 63.077 12.618 -70.361 1.00 50.44 161 ASN A O 1
ATOM 1282 N N . ASP A 1 162 ? 64.721 11.160 -70.772 1.00 53.53 162 ASP A N 1
ATOM 1283 C CA . ASP A 1 162 ? 63.917 9.987 -70.375 1.00 53.53 162 ASP A CA 1
ATOM 1284 C C . ASP A 1 162 ? 63.692 9.904 -68.855 1.00 53.53 162 ASP A C 1
ATOM 1286 O O . ASP A 1 162 ? 62.674 9.386 -68.391 1.00 53.53 162 ASP A O 1
ATOM 1290 N N . TRP A 1 163 ? 64.599 10.479 -68.059 1.00 54.34 163 TRP A N 1
ATOM 1291 C CA . TRP A 1 163 ? 64.456 10.534 -66.601 1.00 54.34 163 TRP A CA 1
ATOM 1292 C C . TRP A 1 163 ? 63.416 11.556 -66.146 1.00 54.34 163 TRP A C 1
ATOM 1294 O O . TRP A 1 163 ? 62.733 11.301 -65.158 1.00 54.34 163 TRP A O 1
ATOM 1304 N N . TRP A 1 164 ? 63.241 12.662 -66.877 1.00 57.47 164 TRP A N 1
ATOM 1305 C CA . TRP A 1 164 ? 62.164 13.623 -66.614 1.00 57.47 164 TRP A CA 1
ATOM 1306 C C . TRP A 1 164 ? 60.793 13.005 -66.887 1.00 57.47 164 TRP A C 1
ATOM 1308 O O . TRP A 1 164 ? 59.906 13.121 -66.052 1.00 57.47 164 TRP A O 1
ATOM 1318 N N . PHE A 1 165 ? 60.646 12.235 -67.971 1.00 61.44 165 PHE A N 1
ATOM 1319 C CA . PHE A 1 165 ? 59.397 11.529 -68.265 1.00 61.44 165 PHE A CA 1
ATOM 1320 C C . PHE A 1 165 ? 59.059 10.460 -67.211 1.00 61.44 165 PHE A C 1
ATOM 1322 O O . PHE A 1 165 ? 57.918 10.360 -66.762 1.00 61.44 165 PHE A O 1
ATOM 1329 N N . LEU A 1 166 ? 60.053 9.684 -66.762 1.00 57.53 166 LEU A N 1
ATOM 1330 C CA . LEU A 1 166 ? 59.888 8.724 -65.664 1.00 57.53 166 LEU A CA 1
ATOM 1331 C C . LEU A 1 166 ? 59.585 9.412 -64.325 1.00 57.53 166 LEU A C 1
ATOM 1333 O O . LEU A 1 166 ? 58.768 8.900 -63.559 1.00 57.53 166 LEU A O 1
ATOM 1337 N N . ALA A 1 167 ? 60.197 10.564 -64.046 1.00 57.47 167 ALA A N 1
ATOM 1338 C CA . ALA A 1 167 ? 59.920 11.359 -62.853 1.00 57.47 167 ALA A CA 1
ATOM 1339 C C . ALA A 1 167 ? 58.502 11.953 -62.878 1.00 57.47 167 ALA A C 1
ATOM 1341 O O . ALA A 1 167 ? 57.788 11.829 -61.885 1.00 57.47 167 ALA A O 1
ATOM 1342 N N . ASP A 1 168 ? 58.061 12.503 -64.012 1.00 60.12 168 ASP A N 1
ATOM 1343 C CA . ASP A 1 168 ? 56.710 13.040 -64.207 1.00 60.12 168 ASP A CA 1
ATOM 1344 C C . ASP A 1 168 ? 55.647 11.938 -64.123 1.00 60.12 168 ASP A C 1
ATOM 1346 O O . ASP A 1 168 ? 54.606 12.115 -63.487 1.00 60.12 168 ASP A O 1
ATOM 1350 N N . LEU A 1 169 ? 55.925 10.756 -64.685 1.00 63.19 169 LEU A N 1
ATOM 1351 C CA . LEU A 1 169 ? 55.049 9.590 -64.582 1.00 63.19 169 LEU A CA 1
ATOM 1352 C C . LEU A 1 169 ? 54.961 9.074 -63.139 1.00 63.19 169 LEU A C 1
ATOM 1354 O O . LEU A 1 169 ? 53.870 8.780 -62.656 1.00 63.19 169 LEU A O 1
ATOM 1358 N N . CYS A 1 170 ? 56.082 8.999 -62.418 1.00 58.81 170 CYS A N 1
ATOM 1359 C CA . CYS A 1 170 ? 56.090 8.595 -61.010 1.00 58.81 170 CYS A CA 1
ATOM 1360 C C . CYS A 1 170 ? 55.421 9.637 -60.107 1.00 58.81 170 CYS A C 1
ATOM 1362 O O . CYS A 1 170 ? 54.754 9.267 -59.137 1.00 58.81 170 CYS A O 1
ATOM 1364 N N . LEU A 1 171 ? 55.544 10.925 -60.433 1.00 64.25 171 LEU A N 1
ATOM 1365 C CA . LEU A 1 171 ? 54.834 12.006 -59.763 1.00 64.25 171 LEU A CA 1
ATOM 1366 C C . LEU A 1 171 ? 53.323 11.888 -59.995 1.00 64.25 171 LEU A C 1
ATOM 1368 O O . LEU A 1 171 ? 52.560 11.897 -59.031 1.00 64.25 171 LEU A O 1
ATOM 1372 N N . LEU A 1 172 ? 52.892 11.691 -61.242 1.00 64.38 172 LEU A N 1
ATOM 1373 C CA . LEU A 1 172 ? 51.489 11.455 -61.589 1.00 64.38 172 LEU A CA 1
ATOM 1374 C C . LEU A 1 172 ? 50.933 10.210 -60.897 1.00 64.38 172 LEU A C 1
ATOM 1376 O O . LEU A 1 172 ? 49.833 10.268 -60.360 1.00 64.38 172 LEU A O 1
ATOM 1380 N N . LEU A 1 173 ? 51.693 9.114 -60.837 1.00 61.09 173 LEU A N 1
ATOM 1381 C CA . LEU A 1 173 ? 51.299 7.891 -60.133 1.00 61.09 173 LEU A CA 1
ATOM 1382 C C . LEU A 1 173 ? 51.259 8.075 -58.610 1.00 61.09 173 LEU A C 1
ATOM 1384 O O . LEU A 1 173 ? 50.394 7.502 -57.955 1.00 61.09 173 LEU A O 1
ATOM 1388 N N . SER A 1 174 ? 52.136 8.904 -58.039 1.00 61.50 174 SER A N 1
ATOM 1389 C CA . SER A 1 174 ? 52.132 9.229 -56.606 1.00 61.50 174 SER A CA 1
ATOM 1390 C C . SER A 1 174 ? 50.958 10.131 -56.232 1.00 61.50 174 SER A C 1
ATOM 1392 O O . SER A 1 174 ? 50.285 9.876 -55.236 1.00 61.50 174 SER A O 1
ATOM 1394 N N . ILE A 1 175 ? 50.663 11.146 -57.051 1.00 65.12 175 ILE A N 1
ATOM 1395 C CA . ILE A 1 175 ? 49.479 12.002 -56.900 1.00 65.12 175 ILE A CA 1
ATOM 1396 C C . ILE A 1 175 ? 48.214 11.165 -57.093 1.00 65.12 175 ILE A C 1
ATOM 1398 O O . ILE A 1 175 ? 47.313 11.233 -56.264 1.00 65.12 175 ILE A O 1
ATOM 1402 N N . ALA A 1 176 ? 48.155 10.332 -58.136 1.00 62.28 176 ALA A N 1
ATOM 1403 C CA . ALA A 1 176 ? 47.035 9.431 -58.385 1.00 62.28 176 ALA A CA 1
ATOM 1404 C C . ALA A 1 176 ? 46.856 8.424 -57.242 1.00 62.28 176 ALA A C 1
ATOM 1406 O O . ALA A 1 176 ? 45.727 8.183 -56.829 1.00 62.28 176 ALA A O 1
ATOM 1407 N N . GLY A 1 177 ? 47.946 7.897 -56.676 1.00 63.16 177 GLY A N 1
ATOM 1408 C CA . GLY A 1 177 ? 47.933 7.034 -55.496 1.00 63.16 177 GLY A CA 1
ATOM 1409 C C . GLY A 1 177 ? 47.408 7.750 -54.251 1.00 63.16 177 GLY A C 1
ATOM 1410 O O . GLY A 1 177 ? 46.522 7.234 -53.575 1.00 63.16 177 GLY A O 1
ATOM 1411 N N . LEU A 1 178 ? 47.872 8.973 -53.977 1.00 61.88 178 LEU A N 1
ATOM 1412 C CA . LEU A 1 178 ? 47.391 9.778 -52.849 1.00 61.88 178 LEU A CA 1
ATOM 1413 C C . LEU A 1 178 ? 45.897 10.125 -53.004 1.00 61.88 178 LEU A C 1
ATOM 1415 O O . LEU A 1 178 ? 45.117 9.987 -52.061 1.00 61.88 178 LEU A O 1
ATOM 1419 N N . VAL A 1 179 ? 45.483 10.505 -54.218 1.00 61.50 179 VAL A N 1
ATOM 1420 C CA . VAL A 1 179 ? 44.085 10.781 -54.594 1.00 61.50 179 VAL A CA 1
ATOM 1421 C C . VAL A 1 179 ? 43.218 9.520 -54.518 1.00 61.50 179 VAL A C 1
ATOM 1423 O O . VAL A 1 179 ? 42.074 9.606 -54.074 1.00 61.50 179 VAL A O 1
ATOM 1426 N N . ALA A 1 180 ? 43.750 8.347 -54.867 1.00 57.69 180 ALA A N 1
ATOM 1427 C CA . ALA A 1 180 ? 43.052 7.065 -54.760 1.00 57.69 180 ALA A CA 1
ATOM 1428 C C . ALA A 1 180 ? 42.879 6.592 -53.303 1.00 57.69 180 ALA A C 1
ATOM 1430 O O . ALA A 1 180 ? 41.887 5.934 -52.988 1.00 57.69 180 ALA A O 1
ATOM 1431 N N . VAL A 1 181 ? 43.792 6.965 -52.397 1.00 56.94 181 VAL A N 1
ATOM 1432 C CA . VAL A 1 181 ? 43.745 6.604 -50.965 1.00 56.94 181 VAL A CA 1
ATOM 1433 C C . VAL A 1 181 ? 42.853 7.546 -50.138 1.00 56.94 181 VAL A C 1
ATOM 1435 O O . VAL A 1 181 ? 42.268 7.138 -49.133 1.00 56.94 181 VAL A O 1
ATOM 1438 N N . LEU A 1 182 ? 42.662 8.793 -50.567 1.00 60.31 182 LEU A N 1
ATOM 1439 C CA . LEU A 1 182 ? 41.796 9.781 -49.903 1.00 60.31 182 LEU A CA 1
ATOM 1440 C C . LEU A 1 182 ? 40.343 9.319 -49.630 1.00 60.31 182 LEU A C 1
ATOM 1442 O O . LEU A 1 182 ? 39.827 9.547 -48.528 1.00 60.31 182 LEU A O 1
ATOM 1446 N N . PRO A 1 183 ? 39.666 8.629 -50.567 1.00 55.34 183 PRO A N 1
ATOM 1447 C CA . PRO A 1 183 ? 38.423 7.894 -50.328 1.00 55.34 183 PRO A CA 1
ATOM 1448 C C . PRO A 1 183 ? 38.420 6.948 -49.122 1.00 55.34 183 PRO A C 1
ATOM 1450 O O . PRO A 1 183 ? 37.396 6.819 -48.449 1.00 55.34 183 PRO A O 1
ATOM 1453 N N . LEU A 1 184 ? 39.546 6.279 -48.867 1.00 54.03 184 LEU A N 1
ATOM 1454 C CA . LEU A 1 184 ? 39.686 5.227 -47.859 1.00 54.03 184 LEU A CA 1
ATOM 1455 C C . LEU A 1 184 ? 39.995 5.810 -46.472 1.00 54.03 184 LEU A C 1
ATOM 1457 O O . LEU A 1 184 ? 39.497 5.302 -45.470 1.00 54.03 184 LEU A O 1
ATOM 1461 N N . ILE A 1 185 ? 40.721 6.932 -46.413 1.00 57.59 185 ILE A N 1
ATOM 1462 C CA . ILE A 1 185 ? 41.036 7.646 -45.161 1.00 57.59 185 ILE A CA 1
ATOM 1463 C C . ILE A 1 185 ? 39.824 8.437 -44.632 1.00 57.59 185 ILE A C 1
ATOM 1465 O O . ILE A 1 185 ? 39.653 8.572 -43.422 1.00 57.59 185 ILE A O 1
ATOM 1469 N N . SER A 1 186 ? 38.951 8.925 -45.521 1.00 62.56 186 SER A N 1
ATOM 1470 C CA . SER A 1 186 ? 37.840 9.836 -45.182 1.00 62.56 186 SER A CA 1
ATOM 1471 C C . SER A 1 186 ? 36.561 9.166 -44.661 1.00 62.56 186 SER A C 1
ATOM 1473 O O . SER A 1 186 ? 35.575 9.865 -44.432 1.00 62.56 186 SER A O 1
ATOM 1475 N N . SER A 1 187 ? 36.551 7.842 -44.477 1.00 73.50 187 SER A N 1
ATOM 1476 C CA . SER A 1 187 ? 35.382 7.096 -43.986 1.00 73.50 187 SER A CA 1
ATOM 1477 C C . SER A 1 187 ? 35.486 6.830 -42.482 1.00 73.50 187 SER A C 1
ATOM 1479 O O . SER A 1 187 ? 36.294 6.006 -42.052 1.00 73.50 187 SER A O 1
ATOM 1481 N N . ALA A 1 188 ? 34.677 7.498 -41.665 1.00 78.00 188 ALA A N 1
ATOM 1482 C CA . ALA A 1 188 ? 34.646 7.320 -40.217 1.00 78.00 188 ALA A CA 1
ATOM 1483 C C . ALA A 1 188 ? 33.426 6.473 -39.797 1.00 78.00 188 ALA A C 1
ATOM 1485 O O . ALA A 1 188 ? 32.307 6.798 -40.198 1.00 78.00 188 ALA A O 1
ATOM 1486 N N . PRO A 1 189 ? 33.607 5.389 -39.016 1.00 81.50 189 PRO A N 1
ATOM 1487 C CA . PRO A 1 189 ? 32.486 4.636 -38.462 1.00 81.50 189 PRO A CA 1
ATOM 1488 C C . PRO A 1 189 ? 31.672 5.526 -37.525 1.00 81.50 189 PRO A C 1
ATOM 1490 O O . PRO A 1 189 ? 32.229 6.344 -36.790 1.00 81.50 189 PRO A O 1
ATOM 1493 N N . ILE A 1 190 ? 30.357 5.369 -37.568 1.00 85.00 190 ILE A N 1
ATOM 1494 C CA . ILE A 1 190 ? 29.411 6.145 -36.772 1.00 85.00 190 ILE A CA 1
ATOM 1495 C C . ILE A 1 190 ? 29.226 5.450 -35.425 1.00 85.00 190 ILE A C 1
ATOM 1497 O O . ILE A 1 190 ? 28.951 4.253 -35.382 1.00 85.00 190 ILE A O 1
ATOM 1501 N N . SER A 1 191 ? 29.400 6.195 -34.335 1.00 80.19 191 SER A N 1
ATOM 1502 C CA . SER A 1 191 ? 29.089 5.737 -32.977 1.00 80.19 191 SER A CA 1
ATOM 1503 C C . SER A 1 191 ? 27.684 6.153 -32.547 1.00 80.19 191 SER A C 1
ATOM 1505 O O . SER A 1 191 ? 27.030 5.427 -31.800 1.00 80.19 191 SER A O 1
ATOM 1507 N N . ASP A 1 192 ? 27.199 7.298 -33.025 1.00 83.00 192 ASP A N 1
ATOM 1508 C CA . ASP A 1 192 ? 25.870 7.813 -32.708 1.00 83.00 192 ASP A CA 1
ATOM 1509 C C . ASP A 1 192 ? 25.365 8.770 -33.798 1.00 83.00 192 ASP A C 1
ATOM 1511 O O . ASP A 1 192 ? 26.118 9.557 -34.361 1.00 83.00 192 ASP A O 1
ATOM 1515 N N . ILE A 1 193 ? 24.075 8.697 -34.079 1.00 85.62 193 ILE A N 1
ATOM 1516 C CA . ILE A 1 193 ? 23.268 9.667 -34.795 1.00 85.62 193 ILE A CA 1
ATOM 1517 C C . ILE A 1 193 ? 22.116 9.972 -33.851 1.00 85.62 193 ILE A C 1
ATOM 1519 O O . ILE A 1 193 ? 21.217 9.141 -33.700 1.00 85.62 193 ILE A O 1
ATOM 1523 N N . SER A 1 194 ? 22.150 11.145 -33.233 1.00 82.62 194 SER A N 1
ATOM 1524 C CA . SER A 1 194 ? 21.129 11.587 -32.290 1.00 82.62 194 SER A CA 1
ATOM 1525 C C . SER A 1 194 ? 20.447 12.852 -32.788 1.00 82.62 194 SER A C 1
ATOM 1527 O O . SER A 1 194 ? 21.062 13.746 -33.382 1.00 82.62 194 SER A O 1
ATOM 1529 N N . ALA A 1 195 ? 19.140 12.910 -32.564 1.00 78.00 195 ALA A N 1
ATOM 1530 C CA . ALA A 1 195 ? 18.299 14.039 -32.918 1.00 78.00 195 ALA A CA 1
ATOM 1531 C C . ALA A 1 195 ? 17.721 14.625 -31.638 1.00 78.00 195 ALA A C 1
ATOM 1533 O O . ALA A 1 195 ? 17.225 13.888 -30.788 1.00 78.00 195 ALA A O 1
ATOM 1534 N N . LYS A 1 196 ? 17.744 15.951 -31.488 1.00 67.50 196 LYS A N 1
ATOM 1535 C CA . LYS A 1 196 ? 16.989 16.567 -30.397 1.00 67.50 196 LYS A CA 1
ATOM 1536 C C . LYS A 1 196 ? 15.510 16.620 -30.809 1.00 67.50 196 LYS A C 1
ATOM 1538 O O . LYS A 1 196 ? 15.234 17.118 -31.908 1.00 67.50 196 LYS A O 1
ATOM 1543 N N . PRO A 1 197 ? 14.565 16.152 -29.972 1.00 59.62 197 PRO A N 1
ATOM 1544 C CA . PRO A 1 197 ? 13.138 16.271 -30.260 1.00 59.62 197 PRO A CA 1
ATOM 1545 C C . PRO A 1 197 ? 12.764 17.716 -30.621 1.00 59.62 197 PRO A C 1
ATOM 1547 O O . PRO A 1 197 ? 13.200 18.656 -29.955 1.00 59.62 197 PRO A O 1
ATOM 1550 N N . GLY A 1 198 ? 12.012 17.896 -31.713 1.00 62.94 198 GLY A N 1
ATOM 1551 C CA . GLY A 1 198 ? 11.593 19.214 -32.213 1.00 62.94 198 GLY A CA 1
ATOM 1552 C C . GLY A 1 198 ? 12.667 20.034 -32.945 1.00 62.94 198 GLY A C 1
ATOM 1553 O O . GLY A 1 198 ? 12.427 21.198 -33.256 1.00 62.94 198 GLY A O 1
ATOM 1554 N N . SER A 1 199 ? 13.844 19.465 -33.232 1.00 72.19 199 SER A N 1
ATOM 1555 C CA . SER A 1 199 ? 14.908 20.151 -33.976 1.00 72.19 199 SER A CA 1
ATOM 1556 C C . SER A 1 199 ? 15.053 19.657 -35.418 1.00 72.19 199 SER A C 1
ATOM 1558 O O . SER A 1 199 ? 14.858 18.482 -35.714 1.00 72.19 199 SER A O 1
ATOM 1560 N N . ASN A 1 200 ? 15.447 20.559 -36.322 1.00 80.94 200 ASN A N 1
ATOM 1561 C CA . ASN A 1 200 ? 15.710 20.252 -37.737 1.00 80.94 200 ASN A CA 1
ATOM 1562 C C . ASN A 1 200 ? 17.151 19.781 -38.000 1.00 80.94 200 ASN A C 1
ATOM 1564 O O . ASN A 1 200 ? 17.587 19.720 -39.153 1.00 80.94 200 ASN A O 1
ATOM 1568 N N . TRP A 1 201 ? 17.914 19.494 -36.946 1.00 81.81 201 TRP A N 1
ATOM 1569 C CA . TRP A 1 201 ? 19.322 19.129 -37.033 1.00 81.81 201 TRP A CA 1
ATOM 1570 C C . TRP A 1 201 ? 19.602 17.802 -36.337 1.00 81.81 201 TRP A C 1
ATOM 1572 O O . TRP A 1 201 ? 18.891 17.376 -35.431 1.00 81.81 201 TRP A O 1
ATOM 1582 N N . VAL A 1 202 ? 20.673 17.153 -36.779 1.00 85.94 202 VAL A N 1
ATOM 1583 C CA . VAL A 1 202 ? 21.114 15.843 -36.297 1.00 85.94 202 VAL A CA 1
ATOM 1584 C C . VAL A 1 202 ? 22.584 15.928 -35.961 1.00 85.94 202 VAL A C 1
ATOM 1586 O O . VAL A 1 202 ? 23.357 16.527 -36.714 1.00 85.94 202 VAL A O 1
ATOM 1589 N N . VAL A 1 203 ? 22.976 15.327 -34.845 1.00 86.94 203 VAL A N 1
ATOM 1590 C CA . VAL A 1 203 ? 24.381 15.191 -34.474 1.00 86.94 203 VAL A CA 1
ATOM 1591 C C . VAL A 1 203 ? 24.850 13.809 -34.895 1.00 86.94 203 VAL A C 1
ATOM 1593 O O . VAL A 1 203 ? 24.379 12.796 -34.389 1.00 86.94 203 VAL A O 1
ATOM 1596 N N . VAL A 1 204 ? 25.785 13.778 -35.838 1.00 87.44 204 VAL A N 1
ATOM 1597 C CA . VAL A 1 204 ? 26.501 12.573 -36.249 1.00 87.44 204 VAL A CA 1
ATOM 1598 C C . VAL A 1 204 ? 27.805 12.526 -35.464 1.00 87.44 204 VAL A C 1
ATOM 1600 O O . VAL A 1 204 ? 28.735 13.289 -35.731 1.00 87.44 204 VAL A O 1
ATOM 1603 N N . THR A 1 205 ? 27.867 11.618 -34.501 1.00 85.25 205 THR A N 1
ATOM 1604 C CA . THR A 1 205 ? 29.072 11.271 -33.758 1.00 85.25 205 THR A CA 1
ATOM 1605 C C . THR A 1 205 ? 29.772 10.101 -34.444 1.00 85.25 205 THR A C 1
ATOM 1607 O O . THR A 1 205 ? 29.192 9.038 -34.680 1.00 85.25 205 THR A O 1
ATOM 1610 N N . THR A 1 206 ? 31.046 10.277 -34.766 1.00 83.31 206 THR A N 1
ATOM 1611 C CA . THR A 1 206 ? 31.903 9.234 -35.320 1.00 83.31 206 THR A CA 1
ATOM 1612 C C . THR A 1 206 ? 32.762 8.616 -34.221 1.00 83.31 206 THR A C 1
ATOM 1614 O O . THR A 1 206 ? 33.264 9.312 -33.343 1.00 83.31 206 THR A O 1
ATOM 1617 N N . ALA A 1 207 ? 32.994 7.302 -34.278 1.00 72.56 207 ALA A N 1
ATOM 1618 C CA . ALA A 1 207 ? 33.761 6.568 -33.263 1.00 72.56 207 ALA A CA 1
ATOM 1619 C C . ALA A 1 207 ? 35.256 6.950 -33.222 1.00 72.56 207 ALA A C 1
ATOM 1621 O O . ALA A 1 207 ? 35.993 6.539 -32.331 1.00 72.56 207 ALA A O 1
ATOM 1622 N N . ARG A 1 208 ? 35.713 7.731 -34.203 1.00 70.44 208 ARG A N 1
ATOM 1623 C CA . ARG A 1 208 ? 37.053 8.312 -34.295 1.00 70.44 208 ARG A CA 1
ATOM 1624 C C . ARG A 1 208 ? 36.964 9.712 -34.899 1.00 70.44 208 ARG A C 1
ATOM 1626 O O . ARG A 1 208 ? 35.941 10.012 -35.521 1.00 70.44 208 ARG A O 1
ATOM 1633 N N . PRO A 1 209 ? 38.014 10.544 -34.786 1.00 74.06 209 PRO A N 1
ATOM 1634 C CA . PRO A 1 209 ? 38.004 11.856 -35.403 1.00 74.06 209 PRO A CA 1
ATOM 1635 C C . PRO A 1 209 ? 37.692 11.792 -36.905 1.00 74.06 209 PRO A C 1
ATOM 1637 O O . PRO A 1 209 ? 38.357 11.064 -37.643 1.00 74.06 209 PRO A O 1
ATOM 1640 N N . HIS A 1 210 ? 36.697 12.547 -37.370 1.00 72.50 210 HIS A N 1
ATOM 1641 C CA . HIS A 1 210 ? 36.262 12.556 -38.777 1.00 72.50 210 HIS A CA 1
ATOM 1642 C C . HIS A 1 210 ? 37.182 13.375 -39.694 1.00 72.50 210 HIS A C 1
ATOM 1644 O O . HIS A 1 210 ? 36.929 13.500 -40.892 1.00 72.50 210 HIS A O 1
ATOM 1650 N N . GLY A 1 211 ? 38.233 13.986 -39.142 1.00 68.56 211 GLY A N 1
ATOM 1651 C CA . GLY A 1 211 ? 39.224 14.766 -39.888 1.00 68.56 211 GLY A CA 1
ATOM 1652 C C . GLY A 1 211 ? 38.743 16.145 -40.349 1.00 68.56 211 GLY A C 1
ATOM 1653 O O . GLY A 1 211 ? 39.582 16.971 -40.692 1.00 68.56 211 GLY A O 1
ATOM 1654 N N . VAL A 1 212 ? 37.431 16.413 -40.308 1.00 70.88 212 VAL A N 1
ATOM 1655 C CA . VAL A 1 212 ? 36.837 17.756 -40.434 1.00 70.88 212 VAL A CA 1
ATOM 1656 C C . VAL A 1 212 ? 37.144 18.542 -39.162 1.00 70.88 212 VAL A C 1
ATOM 1658 O O . VAL A 1 212 ? 36.483 18.354 -38.151 1.00 70.88 212 VAL A O 1
ATOM 1661 N N . GLY A 1 213 ? 38.176 19.374 -39.153 1.00 64.62 213 GLY A N 1
ATOM 1662 C CA . GLY A 1 213 ? 38.487 20.144 -37.953 1.00 64.62 213 GLY A CA 1
ATOM 1663 C C . GLY A 1 213 ? 39.724 20.998 -38.126 1.00 64.62 213 GLY A C 1
ATOM 1664 O O . GLY A 1 213 ? 40.839 20.487 -38.186 1.00 64.62 213 GLY A O 1
ATOM 1665 N N . PHE A 1 214 ? 39.515 22.308 -38.174 1.00 66.38 214 PHE A N 1
ATOM 1666 C CA . PHE A 1 214 ? 40.576 23.301 -38.070 1.00 66.38 214 PHE A CA 1
ATOM 1667 C C . PHE A 1 214 ? 40.322 24.162 -36.838 1.00 66.38 214 PHE A C 1
ATOM 1669 O O . PHE A 1 214 ? 39.221 24.166 -36.291 1.00 66.38 214 PHE A O 1
ATOM 1676 N N . ARG A 1 215 ? 41.324 24.936 -36.402 1.00 70.44 215 ARG A N 1
ATOM 1677 C CA . ARG A 1 215 ? 41.084 25.955 -35.371 1.00 70.44 215 ARG A CA 1
ATOM 1678 C C . ARG A 1 215 ? 39.920 26.864 -35.817 1.00 70.44 215 ARG A C 1
ATOM 1680 O O . ARG A 1 215 ? 39.879 27.212 -37.001 1.00 70.44 215 ARG A O 1
ATOM 1687 N N . PRO A 1 216 ? 39.030 27.313 -34.911 1.00 69.56 216 PRO A N 1
ATOM 1688 C CA . PRO A 1 216 ? 37.804 28.042 -35.270 1.00 69.56 216 PRO A CA 1
ATOM 1689 C C . PRO A 1 216 ? 38.005 29.253 -36.201 1.00 69.56 216 PRO A C 1
ATOM 1691 O O . PRO A 1 216 ? 37.135 29.588 -37.004 1.00 69.56 216 PRO A O 1
ATOM 1694 N N . GLY A 1 217 ? 39.163 29.921 -36.127 1.00 71.00 217 GLY A N 1
ATOM 1695 C CA . GLY A 1 217 ? 39.533 31.002 -37.050 1.00 71.00 217 GLY A CA 1
ATOM 1696 C C . GLY A 1 217 ? 39.769 30.530 -38.491 1.00 71.00 217 GLY A C 1
ATOM 1697 O O . GLY A 1 217 ? 39.258 31.137 -39.426 1.00 71.00 217 GLY A O 1
ATOM 1698 N N . VAL A 1 218 ? 40.480 29.415 -38.676 1.00 72.00 218 VAL A N 1
ATOM 1699 C CA . VAL A 1 218 ? 40.785 28.829 -39.994 1.00 72.00 218 VAL A CA 1
ATOM 1700 C C . VAL A 1 218 ? 39.530 28.220 -40.620 1.00 72.00 218 VAL A C 1
ATOM 1702 O O . VAL A 1 218 ? 39.290 28.394 -41.811 1.00 72.00 218 VAL A O 1
ATOM 1705 N N . GLN A 1 219 ? 38.681 27.577 -39.813 1.00 72.19 219 GLN A N 1
ATOM 1706 C CA . GLN A 1 219 ? 37.414 27.008 -40.275 1.00 72.19 219 GLN A CA 1
ATOM 1707 C C . GLN A 1 219 ? 36.481 28.071 -40.871 1.00 72.19 219 GLN A C 1
ATOM 1709 O O . GLN A 1 219 ? 35.942 27.858 -41.955 1.00 72.19 219 GLN A O 1
ATOM 1714 N N . ARG A 1 220 ? 36.347 29.240 -40.226 1.00 74.75 220 ARG A N 1
ATOM 1715 C CA . ARG A 1 220 ? 35.537 30.355 -40.752 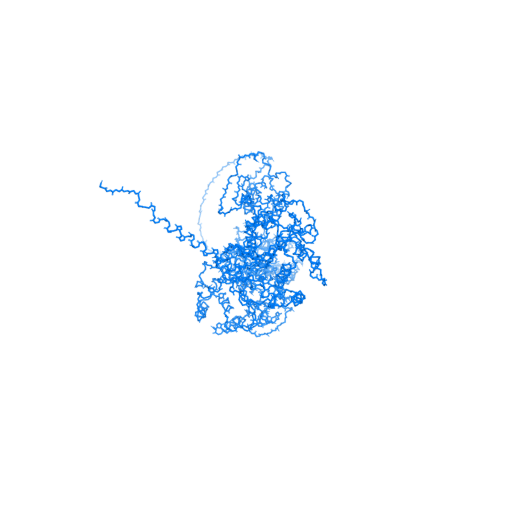1.00 74.75 220 ARG A CA 1
ATOM 1716 C C . ARG A 1 220 ? 36.071 30.897 -42.078 1.00 74.75 220 ARG A C 1
ATOM 1718 O O . ARG A 1 220 ? 35.287 31.226 -42.965 1.00 74.75 220 ARG A O 1
ATOM 1725 N N . VAL A 1 221 ? 37.393 30.974 -42.232 1.00 77.06 221 VAL A N 1
ATOM 1726 C CA . VAL A 1 221 ? 38.027 31.397 -43.492 1.00 77.06 221 VAL A CA 1
ATOM 1727 C C . VAL A 1 221 ? 37.770 30.370 -44.598 1.00 77.06 221 VAL A C 1
ATOM 1729 O O . VAL A 1 221 ? 37.341 30.744 -45.686 1.00 77.06 221 VAL A O 1
ATOM 1732 N N . LEU A 1 222 ? 37.951 29.078 -44.314 1.00 73.88 222 LEU A N 1
ATOM 1733 C CA . LEU A 1 222 ? 37.703 28.008 -45.284 1.00 73.88 222 LEU A CA 1
ATOM 1734 C C . LEU A 1 222 ? 36.222 27.894 -45.674 1.00 73.88 222 LEU A C 1
ATOM 1736 O O . LEU A 1 222 ? 35.931 27.703 -46.851 1.00 73.88 222 LEU A O 1
ATOM 1740 N N . GLN A 1 223 ? 35.287 28.080 -44.735 1.00 77.75 223 GLN A N 1
ATOM 1741 C CA . GLN A 1 223 ? 33.847 28.113 -45.027 1.00 77.75 223 GLN A CA 1
ATOM 1742 C C . GLN A 1 223 ? 33.488 29.280 -45.960 1.00 77.75 223 GLN A C 1
ATOM 1744 O O . GLN A 1 223 ? 32.702 29.089 -46.885 1.00 77.75 223 GLN A O 1
ATOM 1749 N N . ARG A 1 224 ? 34.090 30.467 -45.772 1.00 78.56 224 ARG A N 1
ATOM 1750 C CA . ARG A 1 224 ? 33.886 31.623 -46.668 1.00 78.56 224 ARG A CA 1
ATOM 1751 C C . ARG A 1 224 ? 34.451 31.399 -48.071 1.00 78.56 224 ARG A C 1
ATOM 1753 O O . ARG A 1 224 ? 33.852 31.864 -49.032 1.00 78.56 224 ARG A O 1
ATOM 1760 N N . LEU A 1 225 ? 35.594 30.722 -48.183 1.00 77.56 225 LEU A N 1
ATOM 1761 C CA . LEU A 1 225 ? 36.279 30.516 -49.464 1.00 77.56 225 LEU A CA 1
ATOM 1762 C C . LEU A 1 225 ? 35.735 29.322 -50.262 1.00 77.56 225 LEU A C 1
ATOM 1764 O O . LEU A 1 225 ? 35.707 29.381 -51.488 1.00 77.56 225 LEU A O 1
ATOM 1768 N N . PHE A 1 226 ? 35.314 28.244 -49.592 1.00 78.06 226 PHE A N 1
ATOM 1769 C CA . PHE A 1 226 ? 35.013 26.956 -50.236 1.00 78.06 226 PHE A CA 1
ATOM 1770 C C . PHE A 1 226 ? 33.641 26.358 -49.873 1.00 78.06 226 PHE A C 1
ATOM 1772 O O . PHE A 1 226 ? 33.304 25.278 -50.361 1.00 78.06 226 PHE A O 1
ATOM 1779 N N . GLY A 1 227 ? 32.841 27.037 -49.043 1.00 81.12 227 GLY A N 1
ATOM 1780 C CA . GLY A 1 227 ? 31.538 26.555 -48.571 1.00 81.12 227 GLY A CA 1
ATOM 1781 C C . GLY A 1 227 ? 31.627 25.460 -47.498 1.00 81.12 227 GLY A C 1
ATOM 1782 O O . GLY A 1 227 ? 32.703 24.949 -47.183 1.00 81.12 227 GLY A O 1
ATOM 1783 N N . SER A 1 228 ? 30.482 25.098 -46.907 1.00 81.38 228 SER A N 1
ATOM 1784 C CA . SER A 1 228 ? 30.418 24.052 -45.875 1.00 81.38 228 SER A CA 1
ATOM 1785 C C . SER A 1 228 ? 30.716 22.656 -46.441 1.00 81.38 228 SER A C 1
ATOM 1787 O O . SER A 1 228 ? 30.270 22.335 -47.551 1.00 81.38 228 SER A O 1
ATOM 1789 N N . PRO A 1 229 ? 31.411 21.782 -45.685 1.00 84.69 229 PRO A N 1
ATOM 1790 C CA . PRO A 1 229 ? 31.662 20.421 -46.128 1.00 84.69 229 PRO A CA 1
ATOM 1791 C C . PRO A 1 229 ? 30.352 19.641 -46.267 1.00 84.69 229 PRO A C 1
ATOM 1793 O O . PRO A 1 229 ? 29.392 19.854 -45.525 1.00 84.69 229 PRO A O 1
ATOM 1796 N N . LYS A 1 230 ? 30.322 18.711 -47.224 1.00 86.62 230 LYS A N 1
ATOM 1797 C CA . LYS A 1 230 ? 29.210 17.773 -47.397 1.00 86.62 230 LYS A CA 1
ATOM 1798 C C . LYS A 1 230 ? 29.645 16.362 -47.023 1.00 86.62 230 LYS A C 1
ATOM 1800 O O . LYS A 1 230 ? 30.723 15.924 -47.436 1.00 86.62 230 LYS A O 1
ATOM 1805 N N . ILE A 1 231 ? 28.797 15.647 -46.291 1.00 87.12 231 ILE A N 1
ATOM 1806 C CA . ILE A 1 231 ? 29.008 14.254 -45.889 1.00 87.12 231 ILE A CA 1
ATOM 1807 C C . ILE A 1 231 ? 27.982 13.325 -46.536 1.00 87.12 231 ILE A C 1
ATOM 1809 O O . ILE A 1 231 ? 26.863 13.721 -46.842 1.00 87.12 231 ILE A O 1
ATOM 1813 N N . ARG A 1 232 ? 28.354 12.067 -46.743 1.00 87.81 232 ARG A N 1
ATOM 1814 C CA . ARG A 1 232 ? 27.455 10.989 -47.152 1.00 87.81 232 ARG A CA 1
ATOM 1815 C C . ARG A 1 232 ? 27.439 9.927 -46.059 1.00 87.81 232 ARG A C 1
ATOM 1817 O O . ARG A 1 232 ? 28.499 9.562 -45.549 1.00 87.81 232 ARG A O 1
ATOM 1824 N N . LEU A 1 233 ? 26.242 9.454 -45.728 1.00 86.75 233 LEU A N 1
ATOM 1825 C CA . LEU A 1 233 ? 25.996 8.415 -44.732 1.00 86.75 233 LEU A CA 1
ATOM 1826 C C . LEU A 1 233 ? 25.561 7.130 -45.447 1.00 86.75 233 LEU A C 1
ATOM 1828 O O . LEU A 1 233 ? 24.777 7.197 -46.396 1.00 86.75 233 LEU A O 1
ATOM 1832 N N . TRP A 1 234 ? 26.080 5.977 -45.024 1.00 84.81 234 TRP A N 1
ATOM 1833 C CA . TRP A 1 234 ? 25.654 4.667 -45.534 1.00 84.81 234 TRP A CA 1
ATOM 1834 C C . TRP A 1 234 ? 25.755 3.584 -44.460 1.00 84.81 234 TRP A C 1
ATOM 1836 O O . TRP A 1 234 ? 26.569 3.679 -43.537 1.00 84.81 234 TRP A O 1
ATOM 1846 N N . GLY A 1 235 ? 24.930 2.545 -44.586 1.00 75.69 235 GLY A N 1
ATOM 1847 C CA . GLY A 1 235 ? 24.815 1.462 -43.614 1.00 75.69 235 GLY A CA 1
ATOM 1848 C C . GLY A 1 235 ? 24.241 1.896 -42.263 1.00 75.69 235 GLY A C 1
ATOM 1849 O O . GLY A 1 235 ? 24.424 1.175 -41.283 1.00 75.69 235 GLY A O 1
ATOM 1850 N N . THR A 1 236 ? 23.593 3.063 -42.184 1.00 78.62 236 THR A N 1
ATOM 1851 C CA . THR A 1 236 ? 23.026 3.597 -40.936 1.00 78.62 236 THR A CA 1
ATOM 1852 C C . THR A 1 236 ? 21.653 3.003 -40.645 1.00 78.62 236 THR A C 1
ATOM 1854 O O . THR A 1 236 ? 21.272 2.893 -39.479 1.00 78.62 236 THR A O 1
ATOM 1857 N N . GLY A 1 237 ? 20.921 2.574 -41.681 1.00 71.50 237 GLY A N 1
ATOM 1858 C CA . GLY A 1 237 ? 19.569 2.034 -41.551 1.00 71.50 237 GLY A CA 1
ATOM 1859 C C . GLY A 1 237 ? 18.526 3.065 -41.113 1.00 71.50 237 GLY A C 1
ATOM 1860 O O . GLY A 1 237 ? 17.438 2.673 -40.706 1.00 71.50 237 GLY A O 1
ATOM 1861 N N . CYS A 1 238 ? 18.847 4.360 -41.172 1.00 74.12 238 CYS A N 1
ATOM 1862 C CA . CYS A 1 238 ? 17.909 5.454 -40.931 1.00 74.12 238 CYS A CA 1
ATOM 1863 C C . CYS A 1 238 ? 17.618 6.216 -42.239 1.00 74.12 238 CYS A C 1
ATOM 1865 O O . CYS A 1 238 ? 18.407 6.111 -43.180 1.00 74.12 238 CYS A O 1
ATOM 1867 N N . PRO A 1 239 ? 16.542 7.028 -42.317 1.00 73.69 239 PRO A N 1
ATOM 1868 C CA . PRO A 1 239 ? 16.174 7.770 -43.535 1.00 73.69 239 PRO A CA 1
ATOM 1869 C C . PRO A 1 239 ? 17.231 8.764 -44.043 1.00 73.69 239 PRO A C 1
ATOM 1871 O O . PRO A 1 239 ? 17.109 9.303 -45.140 1.00 73.69 239 PRO A O 1
ATOM 1874 N N . LEU A 1 240 ? 18.286 9.001 -43.258 1.00 75.12 240 LEU A N 1
ATOM 1875 C CA . LEU A 1 240 ? 19.439 9.804 -43.657 1.00 75.12 240 LEU A CA 1
ATOM 1876 C C . LEU A 1 240 ? 20.382 9.066 -44.632 1.00 75.12 240 LEU A C 1
ATOM 1878 O O . LEU A 1 240 ? 21.295 9.678 -45.193 1.00 75.12 240 LEU A O 1
ATOM 1882 N N . GLU A 1 241 ? 20.187 7.763 -44.839 1.00 77.75 241 GLU A N 1
ATOM 1883 C CA . GLU A 1 241 ? 20.929 6.951 -45.805 1.00 77.75 241 GLU A CA 1
ATOM 1884 C C . GLU A 1 241 ? 20.462 7.226 -47.248 1.00 77.75 241 GLU A C 1
ATOM 1886 O O . GLU A 1 241 ? 19.276 7.140 -47.559 1.00 77.75 241 GLU A O 1
ATOM 1891 N N . GLY A 1 242 ? 21.382 7.555 -48.167 1.00 69.19 242 GLY A N 1
ATOM 1892 C CA . GLY A 1 242 ? 21.008 7.827 -49.561 1.00 69.19 242 GLY A CA 1
ATOM 1893 C C . GLY A 1 242 ? 22.123 8.353 -50.473 1.00 69.19 242 GLY A C 1
ATOM 1894 O O . GLY A 1 242 ? 23.270 8.547 -50.072 1.00 69.19 242 GLY A O 1
ATOM 1895 N N . LYS A 1 243 ? 21.781 8.596 -51.751 1.00 57.19 243 LYS A N 1
ATOM 1896 C CA . LYS A 1 243 ? 22.720 9.112 -52.777 1.00 57.19 243 LYS A CA 1
ATOM 1897 C C . LYS A 1 243 ? 23.123 10.578 -52.542 1.00 57.19 243 LYS A C 1
ATOM 1899 O O . LYS A 1 243 ? 24.213 10.993 -52.964 1.00 57.19 243 LYS A O 1
ATOM 1904 N N . ASN A 1 244 ? 22.266 11.339 -51.863 1.00 74.19 244 ASN A N 1
ATOM 1905 C CA . ASN A 1 244 ? 22.447 12.766 -51.622 1.00 74.19 244 ASN A CA 1
ATOM 1906 C C . ASN A 1 244 ? 23.478 13.021 -50.516 1.00 74.19 244 ASN A C 1
ATOM 1908 O O . ASN A 1 244 ? 23.634 12.234 -49.588 1.00 74.19 244 ASN A O 1
ATOM 1912 N N . ALA A 1 245 ? 24.224 14.113 -50.660 1.00 82.19 245 ALA A N 1
ATOM 1913 C CA . ALA A 1 245 ? 25.216 14.537 -49.684 1.00 82.19 245 ALA A CA 1
ATOM 1914 C C . ALA A 1 245 ? 24.607 15.586 -48.748 1.00 82.19 245 ALA A C 1
ATOM 1916 O O . ALA A 1 245 ? 24.020 16.562 -49.215 1.00 82.19 245 ALA A O 1
ATOM 1917 N N . TRP A 1 246 ? 24.783 15.392 -47.449 1.00 86.25 246 TRP A N 1
ATOM 1918 C CA . TRP A 1 246 ? 24.277 16.240 -46.380 1.00 86.25 246 TRP A CA 1
ATOM 1919 C C . TRP A 1 246 ? 25.246 17.373 -46.086 1.00 86.25 246 TRP A C 1
ATOM 1921 O O . TRP A 1 246 ? 26.441 17.138 -45.910 1.00 86.25 246 TRP A O 1
ATOM 1931 N N . GLN A 1 247 ? 24.743 18.602 -46.037 1.00 86.88 247 GLN A N 1
ATOM 1932 C CA . GLN A 1 247 ? 25.553 19.753 -45.664 1.00 86.88 247 GLN A CA 1
ATOM 1933 C C . GLN A 1 247 ? 25.810 19.735 -44.155 1.00 86.88 247 GLN A C 1
ATOM 1935 O O . GLN A 1 247 ? 24.878 19.607 -43.360 1.00 86.88 247 GLN A O 1
ATOM 1940 N N . VAL A 1 248 ? 27.082 19.853 -43.776 1.00 86.62 248 VAL A N 1
ATOM 1941 C CA . VAL A 1 248 ? 27.484 20.052 -42.384 1.00 86.62 248 VAL A CA 1
ATOM 1942 C C . VAL A 1 248 ? 27.193 21.502 -42.025 1.00 86.62 248 VAL A C 1
ATOM 1944 O O . VAL A 1 248 ? 27.765 22.418 -42.617 1.00 86.62 248 VAL A O 1
ATOM 1947 N N . ASP A 1 249 ? 26.279 21.684 -41.083 1.00 84.62 249 ASP A N 1
ATOM 1948 C CA . ASP A 1 249 ? 25.934 22.978 -40.502 1.00 84.62 249 ASP A CA 1
ATOM 1949 C C . ASP A 1 249 ? 27.084 23.466 -39.614 1.00 84.62 249 ASP A C 1
ATOM 1951 O O . ASP A 1 249 ? 27.632 24.547 -39.824 1.00 84.62 249 ASP A O 1
ATOM 1955 N N . ASP A 1 250 ? 27.532 22.603 -38.697 1.00 82.94 250 ASP A N 1
ATOM 1956 C CA . ASP A 1 250 ? 28.582 22.930 -37.737 1.00 82.94 250 ASP A CA 1
ATOM 1957 C C . ASP A 1 250 ? 29.455 21.715 -37.383 1.00 82.94 250 ASP A C 1
ATOM 1959 O O . ASP A 1 250 ? 29.030 20.559 -37.474 1.00 82.94 250 ASP A O 1
ATOM 1963 N N . VAL A 1 251 ? 30.691 21.982 -36.965 1.00 83.12 251 VAL A N 1
ATOM 1964 C CA . VAL A 1 251 ? 31.652 20.979 -36.486 1.00 83.12 251 VAL A CA 1
ATOM 1965 C C . VAL A 1 251 ? 31.832 21.208 -34.993 1.00 83.12 251 VAL A C 1
ATOM 1967 O O . VAL A 1 251 ? 32.555 22.113 -34.582 1.00 83.12 251 VAL A O 1
ATOM 1970 N N . LEU A 1 252 ? 31.162 20.396 -34.177 1.00 81.75 252 LEU A N 1
ATOM 1971 C CA . LEU A 1 252 ? 31.109 20.606 -32.727 1.00 81.75 252 LEU A CA 1
ATOM 1972 C C . LEU A 1 252 ? 32.437 20.254 -32.061 1.00 81.75 252 LEU A C 1
ATOM 1974 O O . LEU A 1 252 ? 32.873 20.918 -31.124 1.00 81.75 252 LEU A O 1
ATOM 1978 N N . ASN A 1 253 ? 33.076 19.188 -32.539 1.00 81.31 253 ASN A N 1
ATOM 1979 C CA . ASN A 1 253 ? 34.410 18.766 -32.131 1.00 81.31 253 ASN A CA 1
ATOM 1980 C C . ASN A 1 253 ? 34.994 17.806 -33.174 1.00 81.31 253 ASN A C 1
ATOM 1982 O O . ASN A 1 253 ? 34.424 17.607 -34.241 1.00 81.31 253 ASN A O 1
ATOM 1986 N N . ALA A 1 254 ? 36.140 17.199 -32.863 1.00 76.06 254 ALA A N 1
ATOM 1987 C CA . ALA A 1 254 ? 36.853 16.303 -33.768 1.00 76.06 254 ALA A CA 1
ATOM 1988 C C . ALA A 1 254 ? 36.044 15.065 -34.203 1.00 76.06 254 ALA A C 1
ATOM 1990 O O . ALA A 1 254 ? 36.403 14.447 -35.202 1.00 76.06 254 ALA A O 1
ATOM 1991 N N . SER A 1 255 ? 34.998 14.698 -33.460 1.00 81.31 255 SER A N 1
ATOM 1992 C CA . SER A 1 255 ? 34.182 13.491 -33.643 1.00 81.31 255 SER A CA 1
ATOM 1993 C C . SER A 1 255 ? 32.689 13.768 -33.831 1.00 81.31 255 SER A C 1
ATOM 1995 O O . SER A 1 255 ? 31.937 12.817 -33.998 1.00 81.31 255 SER A O 1
ATOM 1997 N N . GLN A 1 256 ? 32.234 15.021 -33.789 1.00 86.31 256 GLN A N 1
ATOM 1998 C CA . GLN A 1 256 ? 30.813 15.362 -33.850 1.00 86.31 256 GLN A CA 1
ATOM 1999 C C . GLN A 1 256 ? 30.535 16.418 -34.912 1.00 86.31 256 GLN A C 1
ATOM 2001 O O . GLN A 1 256 ? 31.042 17.541 -34.858 1.00 86.31 256 GLN A O 1
ATOM 2006 N N . LEU A 1 257 ? 29.646 16.056 -35.834 1.00 87.75 257 LEU A N 1
ATOM 2007 C CA . LEU A 1 257 ? 29.158 16.910 -36.908 1.00 87.75 257 LEU A CA 1
ATOM 2008 C C . LEU A 1 257 ? 27.675 17.186 -36.706 1.00 87.75 257 LEU A C 1
ATOM 2010 O O . LEU A 1 257 ? 26.904 16.263 -36.456 1.00 87.75 257 LEU A O 1
ATOM 2014 N N . ARG A 1 258 ? 27.264 18.438 -36.881 1.00 87.75 258 ARG A N 1
ATOM 2015 C CA . ARG A 1 258 ? 25.855 18.812 -36.963 1.00 87.75 258 ARG A CA 1
ATOM 2016 C C . ARG A 1 258 ? 25.450 18.897 -38.431 1.00 87.75 258 ARG A C 1
ATOM 2018 O O . ARG A 1 258 ? 26.096 19.602 -39.204 1.00 87.75 258 ARG A O 1
ATOM 2025 N N . ILE A 1 259 ? 24.390 18.193 -38.818 1.00 88.69 259 ILE A N 1
ATOM 2026 C CA . ILE A 1 259 ? 23.811 18.251 -40.169 1.00 88.69 259 ILE A CA 1
ATOM 2027 C C . ILE A 1 259 ? 22.358 18.710 -40.125 1.00 88.69 259 ILE A C 1
ATOM 2029 O O . ILE A 1 259 ? 21.642 18.429 -39.166 1.00 88.69 259 ILE A O 1
ATOM 2033 N N . PHE A 1 260 ? 21.916 19.392 -41.179 1.00 83.56 260 PHE A N 1
ATOM 2034 C CA . PHE A 1 260 ? 20.528 19.825 -41.331 1.00 83.56 260 PHE A CA 1
ATOM 2035 C C . PHE A 1 260 ? 19.698 18.741 -42.035 1.00 83.56 260 PHE A C 1
ATOM 2037 O O . PHE A 1 260 ? 20.058 18.312 -43.132 1.00 83.56 260 PHE A O 1
ATOM 2044 N N . ALA A 1 261 ? 18.599 18.296 -41.416 1.00 71.38 261 ALA A N 1
ATOM 2045 C CA . ALA A 1 261 ? 17.803 17.144 -41.862 1.00 71.38 261 ALA A CA 1
ATOM 2046 C C . ALA A 1 261 ? 16.407 17.485 -42.425 1.00 71.38 261 ALA A C 1
ATOM 2048 O O . ALA A 1 261 ? 15.635 16.574 -42.712 1.00 71.38 261 ALA A O 1
ATOM 2049 N N . ASN A 1 262 ? 16.097 18.771 -42.646 1.00 64.56 262 ASN A N 1
ATOM 2050 C CA . ASN A 1 262 ? 14.967 19.254 -43.464 1.00 64.56 262 ASN A CA 1
ATOM 2051 C C . ASN A 1 262 ? 13.618 18.519 -43.252 1.00 64.56 262 ASN A C 1
ATOM 2053 O O . ASN A 1 262 ? 12.912 18.217 -44.211 1.00 64.56 262 ASN A O 1
ATOM 2057 N N . GLY A 1 263 ? 13.266 18.197 -42.003 1.00 55.34 263 GLY A N 1
ATOM 2058 C CA . GLY A 1 263 ? 11.981 17.572 -41.661 1.00 55.34 263 GLY A CA 1
ATOM 2059 C C . GLY A 1 263 ? 11.772 16.134 -42.162 1.00 55.34 263 GLY A C 1
ATOM 2060 O O . GLY A 1 263 ? 10.674 15.606 -42.007 1.00 55.34 263 GLY A O 1
ATOM 2061 N N . MET A 1 264 ? 12.782 15.471 -42.742 1.00 56.81 264 MET A N 1
ATOM 2062 C CA . MET A 1 264 ? 12.691 14.033 -43.025 1.00 56.81 264 MET A CA 1
ATOM 2063 C C . MET A 1 264 ? 12.784 13.260 -41.711 1.00 56.81 264 MET A C 1
ATOM 2065 O O . MET A 1 264 ? 13.633 13.593 -40.891 1.00 56.81 264 MET A O 1
ATOM 2069 N N . GLY A 1 265 ? 11.928 12.247 -41.517 1.00 56.34 265 GLY A N 1
ATOM 2070 C CA . GLY A 1 265 ? 11.858 11.442 -40.291 1.00 56.34 265 GLY A CA 1
ATOM 2071 C C . GLY A 1 265 ? 13.248 11.072 -39.779 1.00 56.34 265 GLY A C 1
ATOM 2072 O O . GLY A 1 265 ? 13.954 10.260 -40.379 1.00 56.34 265 GLY A O 1
ATOM 2073 N N . ILE A 1 266 ? 13.680 11.735 -38.708 1.00 61.97 266 ILE A N 1
ATOM 2074 C CA . ILE A 1 266 ? 15.057 11.638 -38.245 1.00 61.97 266 ILE A CA 1
ATOM 2075 C C . ILE A 1 266 ? 15.181 10.349 -37.432 1.00 61.97 266 ILE A C 1
ATOM 2077 O O . ILE A 1 266 ? 14.751 10.287 -36.285 1.00 61.97 266 ILE A O 1
ATOM 2081 N N . GLY A 1 267 ? 15.731 9.300 -38.041 1.00 63.56 267 GLY A N 1
ATOM 2082 C CA . GLY A 1 267 ? 16.006 8.043 -37.347 1.00 63.56 267 GLY A CA 1
ATOM 2083 C C . GLY A 1 267 ? 17.350 8.082 -36.618 1.00 63.56 267 GLY A C 1
ATOM 2084 O O . GLY A 1 267 ? 18.374 8.387 -37.234 1.00 63.56 267 GLY A O 1
ATOM 2085 N N . GLU A 1 268 ? 17.350 7.733 -35.331 1.00 78.19 268 GLU A N 1
ATOM 2086 C CA . GLU A 1 268 ? 18.571 7.541 -34.542 1.00 78.19 268 GLU A CA 1
ATOM 2087 C C . GLU A 1 268 ? 19.300 6.246 -34.934 1.00 78.19 268 GLU A C 1
ATOM 2089 O O . GLU A 1 268 ? 18.682 5.237 -35.294 1.00 78.19 268 GLU A O 1
ATOM 2094 N N . SER A 1 269 ? 20.632 6.246 -34.862 1.00 79.50 269 SER A N 1
ATOM 2095 C CA . SER A 1 269 ? 21.454 5.092 -35.250 1.00 79.50 269 SER A CA 1
ATOM 2096 C C . SER A 1 269 ? 22.798 5.080 -34.523 1.00 79.50 269 SER A C 1
ATOM 2098 O O . SER A 1 269 ? 23.349 6.125 -34.222 1.00 79.50 269 SER A O 1
ATOM 2100 N N . SER A 1 270 ? 23.365 3.900 -34.279 1.00 78.88 270 SER A N 1
ATOM 2101 C CA . SER A 1 270 ? 24.751 3.731 -33.793 1.00 78.88 270 SER A CA 1
ATOM 2102 C C . SER A 1 270 ? 25.536 2.782 -34.696 1.00 78.88 270 SER A C 1
ATOM 2104 O O . SER A 1 270 ? 26.392 2.013 -34.256 1.00 78.88 270 SER A O 1
ATOM 2106 N N . LYS A 1 271 ? 25.190 2.779 -35.983 1.00 76.69 271 LYS A N 1
ATOM 2107 C CA . LYS A 1 271 ? 25.850 1.969 -37.001 1.00 76.69 271 LYS A CA 1
ATOM 2108 C C . LYS A 1 271 ? 26.012 2.745 -38.297 1.00 76.69 271 LYS A C 1
ATOM 2110 O O . LYS A 1 271 ? 25.433 3.811 -38.489 1.00 76.69 271 LYS A O 1
ATOM 2115 N N . GLY A 1 272 ? 26.811 2.181 -39.191 1.00 81.94 272 GLY A N 1
ATOM 2116 C CA . GLY A 1 272 ? 27.111 2.770 -40.485 1.00 81.94 272 GLY A CA 1
ATOM 2117 C C . GLY A 1 272 ? 28.365 3.631 -40.471 1.00 81.94 272 GLY A C 1
ATOM 2118 O O . GLY A 1 272 ? 29.186 3.592 -39.551 1.00 81.94 272 GLY A O 1
ATOM 2119 N N . PHE A 1 273 ? 28.532 4.382 -41.549 1.00 82.44 273 PHE A N 1
ATOM 2120 C CA . PHE A 1 273 ? 29.745 5.129 -41.828 1.00 82.44 273 PHE A CA 1
ATOM 2121 C C . PHE A 1 273 ? 29.416 6.507 -42.392 1.00 82.44 273 PHE A C 1
ATOM 2123 O O . PHE A 1 273 ? 28.432 6.698 -43.109 1.00 82.44 273 PHE A O 1
ATOM 2130 N N . CYS A 1 274 ? 30.279 7.462 -42.070 1.00 85.00 274 CYS A N 1
ATOM 2131 C CA . CYS A 1 274 ? 30.240 8.837 -42.532 1.00 85.00 274 CYS A CA 1
ATOM 2132 C C . CYS A 1 274 ? 31.468 9.112 -43.405 1.00 85.00 274 CYS A C 1
ATOM 2134 O O . CYS A 1 274 ? 32.586 8.753 -43.034 1.00 85.00 274 CYS A O 1
ATOM 2136 N N . ARG A 1 275 ? 31.275 9.751 -44.564 1.00 85.00 275 ARG A N 1
ATOM 2137 C CA . ARG A 1 275 ? 32.364 10.107 -45.487 1.00 85.00 275 ARG A CA 1
ATOM 2138 C C . ARG A 1 275 ? 32.183 11.486 -46.077 1.00 85.00 275 ARG A C 1
ATOM 2140 O O . ARG A 1 275 ? 31.100 11.830 -46.538 1.00 85.00 275 ARG A O 1
ATOM 2147 N N . LEU A 1 276 ? 33.277 12.234 -46.160 1.00 80.81 276 LEU A N 1
ATOM 2148 C CA . LEU A 1 276 ? 33.317 13.517 -46.861 1.00 80.81 276 LEU A CA 1
ATOM 2149 C C . LEU A 1 276 ? 33.249 13.335 -48.377 1.00 80.81 276 LEU A C 1
ATOM 2151 O O . LEU A 1 276 ? 33.941 12.494 -48.957 1.00 80.81 276 LEU A O 1
ATOM 2155 N N . VAL A 1 277 ? 32.436 14.158 -49.031 1.00 81.50 277 VAL A N 1
ATOM 2156 C CA . VAL A 1 277 ? 32.275 14.136 -50.488 1.00 81.50 277 VAL A CA 1
ATOM 2157 C C . VAL A 1 277 ? 33.392 14.941 -51.163 1.00 81.50 277 VAL A C 1
ATOM 2159 O O . VAL A 1 277 ? 33.806 15.990 -50.678 1.00 81.50 277 VAL A O 1
ATOM 2162 N N . PHE A 1 278 ? 33.906 14.450 -52.289 1.00 68.62 278 PHE A N 1
ATOM 2163 C CA . PHE A 1 278 ? 34.899 15.157 -53.104 1.00 68.62 278 PHE A CA 1
ATOM 2164 C C . PHE A 1 278 ? 34.278 16.401 -53.782 1.00 68.62 278 PHE A C 1
ATOM 2166 O O . PHE A 1 278 ? 33.131 16.306 -54.222 1.00 68.62 278 PHE A O 1
ATOM 2173 N N . PRO A 1 279 ? 34.982 17.550 -53.907 1.00 64.75 279 PRO A N 1
ATOM 2174 C CA . PRO A 1 279 ? 36.377 17.814 -53.531 1.00 64.75 279 PRO A CA 1
ATOM 2175 C C . PRO A 1 279 ? 36.565 18.271 -52.077 1.00 64.75 279 PRO A C 1
ATOM 2177 O O . PRO A 1 279 ? 37.701 18.474 -51.652 1.00 64.75 279 PRO A O 1
ATOM 2180 N N . ALA A 1 280 ? 35.489 18.405 -51.291 1.00 68.44 280 ALA A N 1
ATOM 2181 C CA . ALA A 1 280 ? 35.560 18.874 -49.906 1.00 68.44 280 ALA A CA 1
ATOM 2182 C C . ALA A 1 280 ? 36.501 18.009 -49.050 1.00 68.44 280 ALA A C 1
ATOM 2184 O O . ALA A 1 280 ? 37.196 18.537 -48.192 1.00 68.44 280 ALA A O 1
ATOM 2185 N N . SER A 1 281 ? 36.625 16.713 -49.341 1.00 69.62 281 SER A N 1
ATOM 2186 C CA . SER A 1 281 ? 37.613 15.843 -48.697 1.00 69.62 281 SER A CA 1
ATOM 2187 C C . SER A 1 281 ? 39.063 16.341 -48.824 1.00 69.62 281 SER A C 1
ATOM 2189 O O . SER A 1 281 ? 39.825 16.141 -47.894 1.00 69.62 281 SER A O 1
ATOM 2191 N N . LEU A 1 282 ? 39.471 17.007 -49.911 1.00 67.25 282 LEU A N 1
ATOM 2192 C CA . LEU A 1 282 ? 40.850 17.512 -50.080 1.00 67.25 282 LEU A CA 1
ATOM 2193 C C . LEU A 1 282 ? 41.155 18.748 -49.226 1.00 67.25 282 LEU A C 1
ATOM 2195 O O . LEU A 1 282 ? 42.292 18.961 -48.809 1.00 67.25 282 LEU A O 1
ATOM 2199 N N . ILE A 1 283 ? 40.132 19.569 -49.008 1.00 70.06 283 ILE A N 1
ATOM 2200 C CA . ILE A 1 283 ? 40.234 20.859 -48.320 1.00 70.06 283 ILE A CA 1
ATOM 2201 C C . ILE A 1 283 ? 40.002 20.667 -46.822 1.00 70.06 283 ILE A C 1
ATOM 2203 O O . ILE A 1 283 ? 40.702 21.252 -46.002 1.00 70.06 283 ILE A O 1
ATOM 2207 N N . TRP A 1 284 ? 39.017 19.837 -46.478 1.00 70.44 284 TRP A N 1
ATOM 2208 C CA . TRP A 1 284 ? 38.500 19.696 -45.123 1.00 70.44 284 TRP A CA 1
ATOM 2209 C C . TRP A 1 284 ? 39.119 18.556 -44.325 1.00 70.44 284 TRP A C 1
ATOM 2211 O O . TRP A 1 284 ? 39.004 18.582 -43.104 1.00 70.44 284 TRP A O 1
ATOM 2221 N N . THR A 1 285 ? 39.772 17.578 -44.965 1.00 70.56 285 THR A N 1
ATOM 2222 C CA . THR A 1 285 ? 40.550 16.578 -44.219 1.00 70.56 285 THR A CA 1
ATOM 2223 C C . THR A 1 285 ? 41.936 17.122 -43.908 1.00 70.56 285 THR A C 1
ATOM 2225 O O . THR A 1 285 ? 42.602 17.695 -44.775 1.00 70.56 285 THR A O 1
ATOM 2228 N N . SER A 1 286 ? 42.375 16.937 -42.665 1.00 64.06 286 SER A N 1
ATOM 2229 C CA . SER A 1 286 ? 43.743 17.235 -42.259 1.00 64.06 286 SER A CA 1
ATOM 2230 C C . SER A 1 286 ? 44.484 15.975 -41.823 1.00 64.06 286 SER A C 1
ATOM 2232 O O . SER A 1 286 ? 43.922 15.088 -41.180 1.00 64.06 286 SER A O 1
ATOM 2234 N N . ILE A 1 287 ? 45.766 15.903 -42.178 1.00 60.09 287 ILE A N 1
ATOM 2235 C CA . ILE A 1 287 ? 46.714 14.924 -41.642 1.00 60.09 287 ILE A CA 1
ATOM 2236 C C . ILE A 1 287 ? 47.641 15.720 -40.725 1.00 60.09 287 ILE A C 1
ATOM 2238 O O . ILE A 1 287 ? 48.270 16.676 -41.171 1.00 60.09 287 ILE A O 1
ATOM 2242 N N . LEU A 1 288 ? 47.670 15.387 -39.428 1.00 56.94 288 LEU A N 1
ATOM 2243 C CA . LEU A 1 288 ? 48.437 16.125 -38.406 1.00 56.94 288 LEU A CA 1
ATOM 2244 C C . LEU A 1 288 ? 48.092 17.633 -38.323 1.00 56.94 288 LEU A C 1
ATOM 2246 O O . LEU A 1 288 ? 48.928 18.447 -37.944 1.00 56.94 288 LEU A O 1
ATOM 2250 N N . GLY A 1 289 ? 46.860 18.020 -38.680 1.00 57.91 289 GLY A N 1
ATOM 2251 C CA . GLY A 1 289 ? 46.398 19.415 -38.652 1.00 57.91 289 GLY A CA 1
ATOM 2252 C C . GLY A 1 289 ? 46.722 20.238 -39.906 1.00 57.91 289 GLY A C 1
ATOM 2253 O O . GLY A 1 289 ? 46.338 21.405 -39.975 1.00 57.91 289 GLY A O 1
ATOM 2254 N N . VAL A 1 290 ? 47.365 19.641 -40.916 1.00 61.78 290 VAL A N 1
ATOM 2255 C CA . VAL A 1 290 ? 47.620 20.274 -42.220 1.00 61.78 290 VAL A CA 1
ATOM 2256 C C . VAL A 1 290 ? 46.578 19.790 -43.236 1.00 61.78 290 VAL A C 1
ATOM 2258 O O . VAL A 1 290 ? 46.412 18.573 -43.368 1.00 61.78 290 VAL A O 1
ATOM 2261 N N . PRO A 1 291 ? 45.866 20.686 -43.956 1.00 69.31 291 PRO A N 1
ATOM 2262 C CA . PRO A 1 291 ? 44.937 20.284 -45.011 1.00 69.31 291 PRO A CA 1
ATOM 2263 C C . PRO A 1 291 ? 45.633 19.385 -46.033 1.00 69.31 291 PRO A C 1
ATOM 2265 O O . PRO A 1 291 ? 46.752 19.692 -46.452 1.00 69.31 291 PRO A O 1
ATOM 2268 N N . VAL A 1 292 ? 44.977 18.316 -46.485 1.00 68.50 292 VAL A N 1
ATOM 2269 C CA . VAL A 1 292 ? 45.579 17.402 -47.470 1.00 68.50 292 VAL A CA 1
ATOM 2270 C C . VAL A 1 292 ? 46.003 18.142 -48.740 1.00 68.50 292 VAL A C 1
ATOM 2272 O O . VAL A 1 292 ? 47.072 17.863 -49.270 1.00 68.50 292 VAL A O 1
ATOM 2275 N N . LEU A 1 293 ? 45.239 19.142 -49.185 1.00 70.75 293 LEU A N 1
ATOM 2276 C CA . LEU A 1 293 ? 45.629 20.003 -50.305 1.00 70.75 293 LEU A CA 1
ATOM 2277 C C . LEU A 1 293 ? 46.978 20.708 -50.073 1.00 70.75 293 LEU A C 1
ATOM 2279 O O . LEU A 1 293 ? 47.805 20.767 -50.976 1.00 70.75 293 LEU A O 1
ATOM 2283 N N . VAL A 1 294 ? 47.224 21.207 -48.860 1.00 69.81 294 VAL A N 1
ATOM 2284 C CA . VAL A 1 294 ? 48.487 21.865 -48.493 1.00 69.81 294 VAL A CA 1
ATOM 2285 C C . VAL A 1 294 ? 49.616 20.842 -48.416 1.00 69.81 294 VAL A C 1
ATOM 2287 O O . VAL A 1 294 ? 50.702 21.108 -48.918 1.00 69.81 294 VAL A O 1
ATOM 2290 N N . ALA A 1 295 ? 49.359 19.652 -47.867 1.00 66.75 295 ALA A N 1
ATOM 2291 C CA . ALA A 1 295 ? 50.328 18.559 -47.862 1.00 66.75 295 ALA A CA 1
ATOM 2292 C C . ALA A 1 295 ? 50.709 18.123 -49.288 1.00 66.75 295 ALA A C 1
ATOM 2294 O O . ALA A 1 295 ? 51.890 17.944 -49.565 1.00 66.75 295 ALA A O 1
ATOM 2295 N N . ILE A 1 296 ? 49.738 18.041 -50.209 1.00 70.81 296 ILE A N 1
ATOM 2296 C CA . ILE A 1 296 ? 49.978 17.776 -51.636 1.00 70.81 296 ILE A CA 1
ATOM 2297 C C . ILE A 1 296 ? 50.865 18.870 -52.237 1.00 70.81 296 ILE A C 1
ATOM 2299 O O . ILE A 1 296 ? 51.842 18.553 -52.906 1.00 70.81 296 ILE A O 1
ATOM 2303 N N . VAL A 1 297 ? 50.578 20.149 -51.970 1.00 76.12 297 VAL A N 1
ATOM 2304 C CA . VAL A 1 297 ? 51.391 21.274 -52.466 1.00 76.12 297 VAL A CA 1
ATOM 2305 C C . VAL A 1 297 ? 52.811 21.244 -51.891 1.00 76.12 297 VAL A C 1
ATOM 2307 O O . VAL A 1 297 ? 53.769 21.386 -52.644 1.00 76.12 297 VAL A O 1
ATOM 2310 N N . PHE A 1 298 ? 52.984 21.000 -50.590 1.00 70.31 298 PHE A N 1
ATOM 2311 C CA . PHE A 1 298 ? 54.311 20.852 -49.978 1.00 70.31 298 PHE A CA 1
ATOM 2312 C C . PHE A 1 298 ? 55.069 19.648 -50.527 1.00 70.31 298 PHE A C 1
ATOM 2314 O O . PHE A 1 298 ? 56.274 19.734 -50.734 1.00 70.31 298 PHE A O 1
ATOM 2321 N N . GLN A 1 299 ? 54.379 18.540 -50.785 1.00 69.12 299 GLN A N 1
ATOM 2322 C CA . GLN A 1 299 ? 54.981 17.355 -51.377 1.00 69.12 299 GLN A CA 1
ATOM 2323 C C . GLN A 1 299 ? 55.407 17.619 -52.824 1.00 69.12 299 GLN A C 1
ATOM 2325 O O . GLN A 1 299 ? 56.508 17.231 -53.199 1.00 69.12 299 GLN A O 1
ATOM 2330 N N . LEU A 1 300 ? 54.604 18.348 -53.605 1.00 71.88 300 LEU A N 1
ATOM 2331 C CA . LEU A 1 300 ? 54.981 18.819 -54.940 1.00 71.88 300 LEU A CA 1
ATOM 2332 C C . LEU A 1 300 ? 56.230 19.707 -54.887 1.00 71.88 300 LEU A C 1
ATOM 2334 O O . LEU A 1 300 ? 57.180 19.457 -55.623 1.00 71.88 300 LEU A O 1
ATOM 2338 N N . LEU A 1 301 ? 56.265 20.674 -53.964 1.00 73.88 301 LEU A N 1
ATOM 2339 C CA . LEU A 1 301 ? 57.410 21.567 -53.757 1.00 73.88 301 LEU A CA 1
ATOM 2340 C C . LEU A 1 301 ? 58.672 20.807 -53.315 1.00 73.88 301 LEU A C 1
ATOM 2342 O O . LEU A 1 301 ? 59.766 21.059 -53.822 1.00 73.88 301 LEU A O 1
ATOM 2346 N N . LEU A 1 302 ? 58.527 19.843 -52.404 1.00 69.88 302 LEU A N 1
ATOM 2347 C CA . LEU A 1 302 ? 59.621 19.003 -51.922 1.00 69.88 302 LEU A CA 1
ATOM 2348 C C . LEU A 1 302 ? 60.164 18.096 -53.031 1.00 69.88 302 LEU A C 1
ATOM 2350 O O . LEU A 1 302 ? 61.375 17.933 -53.139 1.00 69.88 302 LEU A O 1
ATOM 2354 N N . ILE A 1 303 ? 59.294 17.541 -53.878 1.00 66.94 303 ILE A N 1
ATOM 2355 C CA . ILE A 1 303 ? 59.704 16.736 -55.035 1.00 66.94 303 ILE A CA 1
ATOM 2356 C C . ILE A 1 303 ? 60.465 17.603 -56.041 1.00 66.94 303 ILE A C 1
ATOM 2358 O O . ILE A 1 303 ? 61.532 17.192 -56.494 1.00 66.94 303 ILE A O 1
ATOM 2362 N N . THR A 1 304 ? 59.993 18.822 -56.331 1.00 68.25 304 THR A N 1
ATOM 2363 C CA . THR A 1 304 ? 60.733 19.755 -57.198 1.00 68.25 304 THR A CA 1
ATOM 2364 C C . THR A 1 304 ? 62.092 20.154 -56.612 1.00 68.25 304 THR A C 1
ATOM 2366 O O . THR A 1 304 ? 63.063 20.278 -57.356 1.00 68.25 304 THR A O 1
ATOM 2369 N N . LEU A 1 305 ? 62.198 20.289 -55.284 1.00 68.44 305 LEU A N 1
ATOM 2370 C CA . LEU A 1 305 ? 63.446 20.614 -54.586 1.00 68.44 305 LEU A CA 1
ATOM 2371 C C . LEU A 1 305 ? 64.426 19.427 -54.524 1.00 68.44 305 LEU A C 1
ATOM 2373 O O . LEU A 1 305 ? 65.628 19.604 -54.667 1.00 68.44 305 LEU A O 1
ATOM 2377 N N . LEU A 1 306 ? 63.940 18.203 -54.307 1.00 65.38 306 LEU A N 1
ATOM 2378 C CA . LEU A 1 306 ? 64.784 17.001 -54.266 1.00 65.38 306 LEU A CA 1
ATOM 2379 C C . LEU A 1 306 ? 65.215 16.550 -55.666 1.00 65.38 306 LEU A C 1
ATOM 2381 O O . LEU A 1 306 ? 66.312 16.011 -55.827 1.00 65.38 306 LEU A O 1
ATOM 2385 N N . GLY A 1 307 ? 64.379 16.806 -56.677 1.00 64.19 307 GLY A N 1
ATOM 2386 C CA . GLY A 1 307 ? 64.712 16.595 -58.083 1.00 64.19 307 GLY A CA 1
ATOM 2387 C C . GLY A 1 307 ? 65.875 17.474 -58.549 1.00 64.19 307 GLY A C 1
ATOM 2388 O O . GLY A 1 307 ? 66.737 17.000 -59.285 1.00 64.19 307 GLY A O 1
ATOM 2389 N N . SER A 1 308 ? 65.982 18.713 -58.057 1.00 65.12 308 SER A N 1
ATOM 2390 C CA . SER A 1 308 ? 67.121 19.587 -58.382 1.00 65.12 308 SER A CA 1
ATOM 2391 C C . SER A 1 308 ? 68.437 19.168 -57.707 1.00 65.12 308 SER A C 1
ATOM 2393 O O . SER A 1 308 ? 69.506 19.560 -58.168 1.00 65.12 308 SER A O 1
ATOM 2395 N N . LEU A 1 309 ? 68.380 18.321 -56.670 1.00 66.75 309 LEU A N 1
ATOM 2396 C CA . LEU A 1 309 ? 69.539 17.809 -55.923 1.00 66.75 309 LEU A CA 1
ATOM 2397 C C . LEU A 1 309 ? 70.010 16.411 -56.379 1.00 66.75 309 LEU A C 1
ATOM 2399 O O . LEU A 1 309 ? 70.922 15.845 -55.780 1.00 66.75 309 LEU A O 1
ATOM 2403 N N . GLY A 1 310 ? 69.401 15.825 -57.418 1.00 61.72 310 GLY A N 1
ATOM 2404 C CA . GLY A 1 310 ? 69.832 14.539 -57.991 1.00 61.72 310 GLY A CA 1
ATOM 2405 C C . GLY A 1 310 ? 69.523 13.295 -57.140 1.00 61.72 310 GLY A C 1
ATOM 2406 O O . GLY A 1 310 ? 69.950 12.191 -57.478 1.00 61.72 310 GLY A O 1
ATOM 2407 N N . ALA A 1 311 ? 68.740 13.426 -56.065 1.00 59.31 311 ALA A N 1
ATOM 2408 C CA . ALA A 1 311 ? 68.409 12.346 -55.127 1.00 59.31 311 ALA A CA 1
ATOM 2409 C C . ALA A 1 311 ? 67.185 11.499 -55.557 1.00 59.31 311 ALA A C 1
ATOM 2411 O O . ALA A 1 311 ? 66.394 11.048 -54.725 1.00 59.31 311 ALA A O 1
ATOM 2412 N N . PHE A 1 312 ? 67.015 11.248 -56.860 1.00 59.62 312 PHE A N 1
ATOM 2413 C CA . PHE A 1 312 ? 65.814 10.616 -57.435 1.00 59.62 312 PHE A CA 1
ATOM 2414 C C . PHE A 1 312 ? 65.518 9.199 -56.910 1.00 59.62 312 PHE A C 1
ATOM 2416 O O . PHE A 1 312 ? 64.362 8.781 -56.872 1.00 59.62 312 PHE A O 1
ATOM 2423 N N . ARG A 1 313 ? 66.532 8.459 -56.437 1.00 55.19 313 ARG A N 1
ATOM 2424 C CA . ARG A 1 313 ? 66.348 7.092 -55.907 1.00 55.19 313 ARG A CA 1
ATOM 2425 C C . ARG A 1 313 ? 65.588 7.043 -54.573 1.00 55.19 313 ARG A C 1
ATOM 2427 O O . ARG A 1 313 ? 64.937 6.041 -54.299 1.00 55.19 313 ARG A O 1
ATOM 2434 N N . LEU A 1 314 ? 65.615 8.115 -53.775 1.00 56.38 314 LEU A N 1
ATOM 2435 C CA . LEU A 1 314 ? 64.834 8.223 -52.531 1.00 56.38 314 LEU A CA 1
ATOM 2436 C C . LEU A 1 314 ? 63.366 8.606 -52.793 1.00 56.38 314 LEU A C 1
ATOM 2438 O O . LEU A 1 314 ? 62.481 8.214 -52.034 1.00 56.38 314 LEU A O 1
ATOM 2442 N N . VAL A 1 315 ? 63.094 9.304 -53.901 1.00 57.09 315 VAL A N 1
ATOM 2443 C CA . VAL A 1 315 ? 61.755 9.798 -54.279 1.00 57.09 315 VAL A CA 1
ATOM 2444 C C . VAL A 1 315 ? 60.815 8.665 -54.724 1.00 57.09 315 VAL A C 1
ATOM 2446 O O . VAL A 1 315 ? 59.603 8.801 -54.597 1.00 57.09 315 VAL A O 1
ATOM 2449 N N . LEU A 1 316 ? 61.343 7.516 -55.163 1.00 56.44 316 LEU A N 1
ATOM 2450 C CA . LEU A 1 316 ? 60.540 6.366 -55.616 1.00 56.44 316 LEU A CA 1
ATOM 2451 C C . LEU A 1 316 ? 60.096 5.417 -54.491 1.00 56.44 316 LEU A C 1
ATOM 2453 O O . LEU A 1 316 ? 59.079 4.740 -54.624 1.00 56.44 316 LEU A O 1
ATOM 2457 N N . VAL A 1 317 ? 60.824 5.367 -53.371 1.00 60.00 317 VAL A N 1
ATOM 2458 C CA . VAL A 1 317 ? 60.502 4.461 -52.249 1.00 60.00 317 VAL A CA 1
ATOM 2459 C C . VAL A 1 317 ? 59.432 5.066 -51.335 1.00 60.00 317 VAL A C 1
ATOM 2461 O O . VAL A 1 317 ? 58.568 4.351 -50.828 1.00 60.00 317 VAL A O 1
ATOM 2464 N N . ALA A 1 318 ? 59.435 6.391 -51.164 1.00 63.53 318 ALA A N 1
ATOM 2465 C CA . ALA A 1 318 ? 58.510 7.078 -50.264 1.00 63.53 318 ALA A CA 1
ATOM 2466 C C . ALA A 1 318 ? 57.015 6.902 -50.627 1.00 63.53 318 ALA A C 1
ATOM 2468 O O . ALA A 1 318 ? 56.234 6.620 -49.718 1.00 63.53 318 ALA A O 1
ATOM 2469 N N . PRO A 1 319 ? 56.577 6.980 -51.902 1.00 61.56 319 PRO A N 1
ATOM 2470 C CA . PRO A 1 319 ? 55.173 6.783 -52.269 1.00 61.56 319 PRO A CA 1
ATOM 2471 C C . PRO A 1 319 ? 54.702 5.342 -52.062 1.00 61.56 319 PRO A C 1
ATOM 2473 O O . PRO A 1 319 ? 53.590 5.135 -51.591 1.00 61.56 319 PRO A O 1
ATOM 2476 N N . ALA A 1 320 ? 55.548 4.347 -52.353 1.00 59.72 320 ALA A N 1
ATOM 2477 C CA . ALA A 1 320 ? 55.226 2.933 -52.156 1.00 59.72 320 ALA A CA 1
ATOM 2478 C C . ALA A 1 320 ? 55.123 2.570 -50.666 1.00 59.72 320 ALA A C 1
ATOM 2480 O O . ALA A 1 320 ? 54.210 1.849 -50.266 1.00 59.72 320 ALA A O 1
ATOM 2481 N N . VAL A 1 321 ? 56.006 3.124 -49.827 1.00 65.25 321 VAL A N 1
ATOM 2482 C CA . VAL A 1 321 ? 55.939 2.972 -48.366 1.00 65.25 321 VAL A CA 1
ATOM 2483 C C . VAL A 1 321 ? 54.732 3.715 -47.793 1.00 65.25 321 VAL A C 1
ATOM 2485 O O . VAL A 1 321 ? 54.038 3.160 -46.951 1.00 65.25 321 VAL A O 1
ATOM 2488 N N . LEU A 1 322 ? 54.409 4.919 -48.276 1.00 65.69 322 LEU A N 1
ATOM 2489 C CA . LEU A 1 322 ? 53.199 5.642 -47.871 1.00 65.69 322 LEU A CA 1
ATOM 2490 C C . LEU A 1 322 ? 51.918 4.930 -48.323 1.00 65.69 322 LEU A C 1
ATOM 2492 O O . LEU A 1 322 ? 50.965 4.882 -47.553 1.00 65.69 322 LEU A O 1
ATOM 2496 N N . LEU A 1 323 ? 51.880 4.334 -49.518 1.00 61.47 323 LEU A N 1
ATOM 2497 C CA . LEU A 1 323 ? 50.764 3.511 -50.007 1.00 61.47 323 LEU A CA 1
ATOM 2498 C C . LEU A 1 323 ? 50.627 2.203 -49.214 1.00 61.47 323 LEU A C 1
ATOM 2500 O O . LEU A 1 323 ? 49.519 1.832 -48.842 1.00 61.47 323 LEU A O 1
ATOM 2504 N N . GLY A 1 324 ? 51.737 1.534 -48.895 1.00 63.50 324 GLY A N 1
ATOM 2505 C CA . GLY A 1 324 ? 51.752 0.321 -48.074 1.00 63.50 324 GLY A CA 1
ATOM 2506 C C . GLY A 1 324 ? 51.361 0.584 -46.619 1.00 63.50 324 GLY A C 1
ATOM 2507 O O . GLY A 1 324 ? 50.518 -0.121 -46.070 1.00 63.50 324 GLY A O 1
ATOM 2508 N N . LEU A 1 325 ? 51.899 1.646 -46.010 1.00 63.38 325 LEU A N 1
ATOM 2509 C CA . LEU A 1 325 ? 51.531 2.083 -44.665 1.00 63.38 325 LEU A CA 1
ATOM 2510 C C . LEU A 1 325 ? 50.098 2.601 -44.627 1.00 63.38 325 LEU A C 1
ATOM 2512 O O . LEU A 1 325 ? 49.391 2.259 -43.698 1.00 63.38 325 LEU A O 1
ATOM 2516 N N . SER A 1 326 ? 49.628 3.359 -45.619 1.00 55.25 326 SER A N 1
ATOM 2517 C CA . SER A 1 326 ? 48.232 3.820 -45.667 1.00 55.25 326 SER A CA 1
ATOM 2518 C C . SER A 1 326 ? 47.245 2.698 -45.981 1.00 55.25 326 SER A C 1
ATOM 2520 O O . SER A 1 326 ? 46.141 2.728 -45.448 1.00 55.25 326 SER A O 1
ATOM 2522 N N . GLY A 1 327 ? 47.633 1.687 -46.763 1.00 58.03 327 GLY A N 1
ATOM 2523 C CA . GLY A 1 327 ? 46.868 0.459 -46.976 1.00 58.03 327 GLY A CA 1
ATOM 2524 C C . GLY A 1 327 ? 46.764 -0.377 -45.700 1.00 58.03 327 GLY A C 1
ATOM 2525 O O . GLY A 1 327 ? 45.660 -0.730 -45.292 1.00 58.03 327 GLY A O 1
ATOM 2526 N N . TYR A 1 328 ? 47.886 -0.601 -45.009 1.00 59.47 328 TYR A N 1
ATOM 2527 C CA . TYR A 1 328 ? 47.934 -1.275 -43.707 1.00 59.47 328 TYR A CA 1
ATOM 2528 C C . TYR A 1 328 ? 47.171 -0.492 -42.627 1.00 59.47 328 TYR A C 1
ATOM 2530 O O . TYR A 1 328 ? 46.376 -1.062 -41.887 1.00 59.47 328 TYR A O 1
ATOM 2538 N N . TRP A 1 329 ? 47.331 0.832 -42.586 1.00 55.09 329 TRP A N 1
ATOM 2539 C CA . TRP A 1 329 ? 46.645 1.740 -41.665 1.00 55.09 329 TRP A CA 1
ATOM 2540 C C . TRP A 1 329 ? 45.147 1.838 -41.986 1.00 55.09 329 TRP A C 1
ATOM 2542 O O . TRP A 1 329 ? 44.342 1.870 -41.067 1.00 55.09 329 TRP A O 1
ATOM 2552 N N . CYS A 1 330 ? 44.729 1.796 -43.259 1.00 53.16 330 CYS A N 1
ATOM 2553 C CA . CYS A 1 330 ? 43.316 1.691 -43.650 1.00 53.16 330 CYS A CA 1
ATOM 2554 C C . CYS A 1 330 ? 42.719 0.333 -43.281 1.00 53.16 330 CYS A C 1
ATOM 2556 O O . CYS A 1 330 ? 41.607 0.298 -42.769 1.00 53.16 330 CYS A O 1
ATOM 2558 N N . GLN A 1 331 ? 43.437 -0.771 -43.491 1.00 55.09 331 GLN A N 1
ATOM 2559 C CA . GLN A 1 331 ? 42.980 -2.108 -43.103 1.00 55.09 331 GLN A CA 1
ATOM 2560 C C . GLN A 1 331 ? 42.894 -2.256 -41.574 1.00 55.09 331 GLN A C 1
ATOM 2562 O O . GLN A 1 331 ? 41.977 -2.901 -41.072 1.00 55.09 331 GLN A O 1
ATOM 2567 N N . TRP A 1 332 ? 43.797 -1.602 -40.839 1.00 54.38 332 TRP A N 1
ATOM 2568 C CA . TRP A 1 332 ? 43.802 -1.524 -39.377 1.00 54.38 332 TRP A CA 1
ATOM 2569 C C . TRP A 1 332 ? 42.752 -0.544 -38.817 1.00 54.38 332 TRP A C 1
ATOM 2571 O O . TRP A 1 332 ? 42.198 -0.783 -37.754 1.00 54.38 332 TRP A O 1
ATOM 2581 N N . LEU A 1 333 ? 42.406 0.533 -39.534 1.00 50.91 333 LEU A N 1
ATOM 2582 C CA . LEU A 1 333 ? 41.373 1.503 -39.123 1.00 50.91 333 LEU A CA 1
ATOM 2583 C C . LEU A 1 333 ? 39.954 1.151 -39.586 1.00 50.91 333 LEU A C 1
ATOM 2585 O O . LEU A 1 333 ? 38.986 1.681 -39.041 1.00 50.91 333 LEU A O 1
ATOM 2589 N N . GLN A 1 334 ? 39.802 0.290 -40.595 1.00 52.16 334 GLN A N 1
ATOM 2590 C CA . GLN A 1 334 ? 38.503 -0.235 -41.031 1.00 52.16 334 GLN A CA 1
ATOM 2591 C C . GLN A 1 334 ? 37.932 -1.278 -40.058 1.00 52.16 334 GLN A C 1
ATOM 2593 O O . GLN A 1 334 ? 36.819 -1.773 -40.258 1.00 52.16 334 GLN A O 1
ATOM 2598 N N . THR A 1 335 ? 38.636 -1.611 -38.973 1.00 51.19 335 THR A N 1
ATOM 2599 C CA . THR A 1 335 ? 38.138 -2.576 -38.001 1.00 51.19 335 THR A CA 1
ATOM 2600 C C . THR A 1 335 ? 37.184 -1.944 -36.987 1.00 51.19 335 THR A C 1
ATOM 2602 O O . THR A 1 335 ? 37.590 -1.458 -35.941 1.00 51.19 335 THR A O 1
ATOM 2605 N N . ARG A 1 336 ? 35.899 -2.118 -37.319 1.00 61.03 336 ARG A N 1
ATOM 2606 C CA . ARG A 1 336 ? 34.789 -2.532 -36.441 1.00 61.03 336 ARG A CA 1
ATOM 2607 C C . ARG A 1 336 ? 34.104 -1.438 -35.606 1.00 61.03 336 ARG A C 1
ATOM 2609 O O . ARG A 1 336 ? 34.642 -0.881 -34.663 1.00 61.03 336 ARG A O 1
ATOM 2616 N N . ASN A 1 337 ? 32.837 -1.206 -35.944 1.00 71.50 337 ASN A N 1
ATOM 2617 C CA . ASN A 1 337 ? 31.871 -0.508 -35.104 1.00 71.50 337 ASN A CA 1
ATOM 2618 C C . ASN A 1 337 ? 31.704 -1.255 -33.766 1.00 71.50 337 ASN A C 1
ATOM 2620 O O . ASN A 1 337 ? 31.435 -2.458 -33.769 1.00 71.50 337 ASN A O 1
ATOM 2624 N N . ALA A 1 338 ? 31.836 -0.541 -32.645 1.00 77.31 338 ALA A N 1
ATOM 2625 C CA . ALA A 1 338 ? 31.719 -1.096 -31.296 1.00 77.31 338 ALA A CA 1
ATOM 2626 C C . ALA A 1 338 ? 30.364 -1.786 -31.057 1.00 77.31 338 ALA A C 1
ATOM 2628 O O . ALA A 1 338 ? 30.314 -2.838 -30.419 1.00 77.31 338 ALA A O 1
ATOM 2629 N N . LEU A 1 339 ? 29.276 -1.260 -31.632 1.00 82.06 339 LEU A N 1
ATOM 2630 C CA . LEU A 1 339 ? 27.967 -1.905 -31.550 1.00 82.06 339 LEU A CA 1
ATOM 2631 C C . LEU A 1 339 ? 27.953 -3.242 -32.311 1.00 82.06 339 LEU A C 1
ATOM 2633 O O . LEU A 1 339 ? 27.454 -4.239 -31.797 1.00 82.06 339 LEU A O 1
ATOM 2637 N N . ASP A 1 340 ? 28.558 -3.306 -33.500 1.00 81.75 340 ASP A N 1
ATOM 2638 C CA . ASP A 1 340 ? 28.650 -4.546 -34.287 1.00 81.75 340 ASP A CA 1
ATOM 2639 C C . ASP A 1 340 ? 29.564 -5.595 -33.630 1.00 81.75 340 ASP A C 1
ATOM 2641 O O . ASP A 1 340 ? 29.382 -6.804 -33.811 1.00 81.75 340 ASP A O 1
ATOM 2645 N N . GLU A 1 341 ? 30.580 -5.168 -32.878 1.00 84.69 341 GLU A N 1
ATOM 2646 C CA . GLU A 1 341 ? 31.357 -6.065 -32.015 1.00 84.69 341 GLU A CA 1
ATOM 2647 C C . GLU A 1 341 ? 30.509 -6.618 -30.882 1.00 84.69 341 GLU A C 1
ATOM 2649 O O . GLU A 1 341 ? 30.482 -7.836 -30.701 1.00 84.69 341 GLU A O 1
ATOM 2654 N N . GLN A 1 342 ? 29.762 -5.753 -30.197 1.00 88.06 342 GLN A N 1
ATOM 2655 C CA . GLN A 1 342 ? 28.897 -6.156 -29.097 1.00 88.06 342 GLN A CA 1
ATOM 2656 C C . GLN A 1 342 ? 27.784 -7.099 -29.560 1.00 88.06 342 GLN A C 1
ATOM 2658 O O . GLN A 1 342 ? 27.538 -8.121 -28.926 1.00 88.06 342 GLN A O 1
ATOM 2663 N N . ILE A 1 343 ? 27.175 -6.833 -30.717 1.00 89.31 343 ILE A N 1
ATOM 2664 C CA . ILE A 1 343 ? 26.192 -7.720 -31.347 1.00 89.31 343 ILE A CA 1
ATOM 2665 C C . ILE A 1 343 ? 26.819 -9.079 -31.661 1.00 89.31 343 ILE A C 1
ATOM 2667 O O . ILE A 1 343 ? 26.223 -10.112 -31.370 1.00 89.31 343 ILE A O 1
ATOM 2671 N N . ARG A 1 344 ? 28.026 -9.117 -32.241 1.00 88.69 344 ARG A N 1
ATOM 2672 C CA . ARG A 1 344 ? 28.713 -10.388 -32.527 1.00 88.69 344 ARG A CA 1
ATOM 2673 C C . ARG A 1 344 ? 29.076 -11.148 -31.261 1.00 88.69 344 ARG A C 1
ATOM 2675 O O . ARG A 1 344 ? 28.960 -12.369 -31.260 1.00 88.69 344 ARG A O 1
ATOM 2682 N N . PHE A 1 345 ? 29.519 -10.450 -30.220 1.00 90.50 345 PHE A N 1
ATOM 2683 C CA . PHE A 1 345 ? 29.771 -11.041 -28.913 1.00 90.50 345 PHE A CA 1
ATOM 2684 C C . PHE A 1 345 ? 28.486 -11.648 -28.347 1.00 90.50 345 PHE A C 1
ATOM 2686 O O . PHE A 1 345 ? 28.463 -12.837 -28.046 1.00 90.50 345 PHE A O 1
ATOM 2693 N N . TYR A 1 346 ? 27.400 -10.876 -28.316 1.00 91.88 346 TYR A N 1
ATOM 2694 C CA . TYR A 1 346 ? 26.110 -11.325 -27.807 1.00 91.88 346 TYR A CA 1
ATOM 2695 C C . TYR A 1 346 ? 25.566 -12.525 -28.589 1.00 91.88 346 TYR A C 1
ATOM 2697 O O . TYR A 1 346 ? 25.167 -13.515 -27.990 1.00 91.88 346 TYR A O 1
ATOM 2705 N N . ARG A 1 347 ? 25.659 -12.510 -29.926 1.00 90.12 347 ARG A N 1
ATOM 2706 C CA . ARG A 1 347 ? 25.273 -13.645 -30.782 1.00 90.12 347 ARG A CA 1
ATOM 2707 C C . ARG A 1 347 ? 26.013 -14.943 -30.445 1.00 90.12 347 ARG A C 1
ATOM 2709 O O . ARG A 1 347 ? 25.429 -16.004 -30.602 1.00 90.12 347 ARG A O 1
ATOM 2716 N N . ARG A 1 348 ? 27.277 -14.883 -30.007 1.00 90.38 348 ARG A N 1
ATOM 2717 C CA . ARG A 1 348 ? 28.042 -16.087 -29.619 1.00 90.38 348 ARG A CA 1
ATOM 2718 C C . ARG A 1 348 ? 27.556 -16.708 -28.310 1.00 90.38 348 ARG A C 1
ATOM 2720 O O . ARG A 1 348 ? 27.857 -17.868 -28.067 1.00 90.38 348 ARG A O 1
ATOM 2727 N N . LEU A 1 349 ? 26.857 -15.937 -27.478 1.00 87.75 349 LEU A N 1
ATOM 2728 C CA . LEU A 1 349 ? 26.290 -16.408 -26.214 1.00 87.75 349 LEU A CA 1
ATOM 2729 C C . LEU A 1 349 ? 24.912 -17.062 -26.395 1.00 87.75 349 LEU A C 1
ATOM 2731 O O . LEU A 1 349 ? 24.422 -17.686 -25.461 1.00 87.75 349 LEU A O 1
ATOM 2735 N N . MET A 1 350 ? 24.288 -16.903 -27.565 1.00 87.88 350 MET A N 1
ATOM 2736 C CA . MET A 1 350 ? 22.925 -17.362 -27.837 1.00 87.88 350 MET A CA 1
ATOM 2737 C C . MET A 1 350 ? 22.912 -18.711 -28.556 1.00 87.88 350 MET A C 1
ATOM 2739 O O . MET A 1 350 ? 23.809 -19.018 -29.344 1.00 87.88 350 MET A O 1
ATOM 2743 N N . GLY A 1 351 ? 21.855 -19.489 -28.322 1.00 85.00 351 GLY A N 1
ATOM 2744 C CA . GLY A 1 351 ? 21.585 -20.747 -29.015 1.00 85.00 351 GLY A CA 1
ATOM 2745 C C . GLY A 1 351 ? 20.196 -20.694 -29.652 1.00 85.00 351 GLY A C 1
ATOM 2746 O O . GLY A 1 351 ? 19.233 -20.458 -28.927 1.00 85.00 351 GLY A O 1
ATOM 2747 N N . PRO A 1 352 ? 20.052 -20.882 -30.976 1.00 88.62 352 PRO A N 1
ATOM 2748 C CA . PRO A 1 352 ? 18.741 -20.856 -31.610 1.00 88.62 352 PRO A CA 1
ATOM 2749 C C . PRO A 1 352 ? 17.877 -22.009 -31.092 1.00 88.62 352 PRO A C 1
ATOM 2751 O O . PRO A 1 352 ? 18.218 -23.176 -31.273 1.00 88.62 352 PRO A O 1
ATOM 2754 N N . SER A 1 353 ? 16.748 -21.670 -30.475 1.00 89.81 353 SER A N 1
ATOM 2755 C CA . SER A 1 353 ? 15.749 -22.612 -29.981 1.00 89.81 353 SER A CA 1
ATOM 2756 C C . SER A 1 353 ? 14.371 -22.179 -30.487 1.00 89.81 353 SER A C 1
ATOM 2758 O O . SER A 1 353 ? 13.662 -21.462 -29.776 1.00 89.81 353 SER A O 1
ATOM 2760 N N . PRO A 1 354 ? 13.991 -22.568 -31.721 1.00 90.38 354 PRO A N 1
ATOM 2761 C CA . PRO A 1 354 ? 12.671 -22.264 -32.261 1.00 90.38 354 PRO A CA 1
ATOM 2762 C C . PRO A 1 354 ? 11.573 -22.779 -31.329 1.00 90.38 354 PRO A C 1
ATOM 2764 O O . PRO A 1 354 ? 11.668 -23.897 -30.817 1.00 90.38 354 PRO A O 1
ATOM 2767 N N . CYS A 1 355 ? 10.529 -21.983 -31.121 1.00 90.31 355 CYS A N 1
ATOM 2768 C CA . CYS A 1 355 ? 9.379 -22.389 -30.323 1.00 90.31 355 CYS A CA 1
ATOM 2769 C C . CYS A 1 355 ? 8.069 -21.951 -30.979 1.00 90.31 355 CYS A C 1
ATOM 2771 O O . CYS A 1 355 ? 8.049 -21.182 -31.944 1.00 90.31 355 CYS A O 1
ATOM 2773 N N . GLU A 1 356 ? 6.960 -22.476 -30.464 1.00 88.31 356 GLU A N 1
ATOM 2774 C CA . GLU A 1 356 ? 5.632 -22.090 -30.928 1.00 88.31 356 GLU A CA 1
ATOM 2775 C C . GLU A 1 356 ? 5.391 -20.584 -30.737 1.00 88.31 356 GLU A C 1
ATOM 2777 O O . GLU A 1 356 ? 5.908 -19.949 -29.810 1.00 88.31 356 GLU A O 1
ATOM 2782 N N . ARG A 1 357 ? 4.599 -20.003 -31.640 1.00 89.19 357 ARG A N 1
ATOM 2783 C CA . ARG A 1 357 ? 4.149 -18.613 -31.535 1.00 89.19 357 ARG A CA 1
ATOM 2784 C C . ARG A 1 357 ? 3.261 -18.436 -30.302 1.00 89.19 357 ARG A C 1
ATOM 2786 O O . ARG A 1 357 ? 2.589 -19.362 -29.865 1.00 89.19 357 ARG A O 1
ATOM 2793 N N . GLY A 1 358 ? 3.257 -17.233 -29.735 1.00 90.50 358 GLY A N 1
ATOM 2794 C CA . GLY A 1 358 ? 2.474 -16.927 -28.538 1.00 90.50 358 GLY A CA 1
ATOM 2795 C C . GLY A 1 358 ? 3.265 -17.047 -27.242 1.00 90.50 358 GLY A C 1
ATOM 2796 O O . GLY A 1 358 ? 4.375 -16.519 -27.132 1.00 90.50 358 GLY A O 1
ATOM 2797 N N . ALA A 1 359 ? 2.674 -17.690 -26.235 1.00 91.56 359 ALA A N 1
ATOM 2798 C CA . ALA A 1 359 ? 3.143 -17.626 -24.850 1.00 91.56 359 ALA A CA 1
ATOM 2799 C C . ALA A 1 359 ? 4.544 -18.205 -24.609 1.00 91.56 359 ALA A C 1
ATOM 2801 O O . ALA A 1 359 ? 5.188 -17.819 -23.640 1.00 91.56 359 ALA A O 1
ATOM 2802 N N . MET A 1 360 ? 5.047 -19.085 -25.480 1.00 94.31 360 MET A N 1
ATOM 2803 C CA . MET A 1 360 ? 6.387 -19.676 -25.350 1.00 94.31 360 MET A CA 1
ATOM 2804 C C . MET A 1 360 ? 7.528 -18.696 -25.670 1.00 94.31 360 MET A C 1
ATOM 2806 O O . MET A 1 360 ? 8.698 -19.002 -25.426 1.00 94.31 360 MET A O 1
ATOM 2810 N N . ARG A 1 361 ? 7.217 -17.517 -26.218 1.00 94.75 361 ARG A N 1
ATOM 2811 C CA . ARG A 1 361 ? 8.195 -16.482 -26.594 1.00 94.75 361 ARG A CA 1
ATOM 2812 C C . ARG A 1 361 ? 8.365 -15.412 -25.510 1.00 94.75 361 ARG A C 1
ATOM 2814 O O . ARG A 1 361 ? 8.598 -14.249 -25.820 1.00 94.75 361 ARG A O 1
ATOM 2821 N N . ALA A 1 362 ? 8.256 -15.798 -24.240 1.00 95.19 362 ALA A N 1
ATOM 2822 C CA . ALA A 1 362 ? 8.462 -14.904 -23.106 1.00 95.19 362 ALA A CA 1
ATOM 2823 C C . ALA A 1 362 ? 9.892 -14.995 -22.545 1.00 95.19 362 ALA A C 1
ATOM 2825 O O . ALA A 1 362 ? 10.472 -16.082 -22.429 1.00 95.19 362 ALA A O 1
ATOM 2826 N N . ILE A 1 363 ? 10.445 -13.847 -22.145 1.00 94.06 363 ILE A N 1
ATOM 2827 C CA . ILE A 1 363 ? 11.792 -13.740 -21.567 1.00 94.06 363 ILE A CA 1
ATOM 2828 C C . ILE A 1 363 ? 11.728 -13.485 -20.060 1.00 94.06 363 ILE A C 1
ATOM 2830 O O . ILE A 1 363 ? 10.854 -12.774 -19.577 1.00 94.06 363 ILE A O 1
ATOM 2834 N N . SER A 1 364 ? 12.662 -14.035 -19.291 1.00 92.94 364 SER A N 1
ATOM 2835 C CA . SER A 1 364 ? 12.748 -13.782 -17.851 1.00 92.94 364 SER A CA 1
ATOM 2836 C C . SER A 1 364 ? 13.264 -12.375 -17.540 1.00 92.94 364 SER A C 1
ATOM 2838 O O . SER A 1 364 ? 13.990 -11.758 -18.329 1.00 92.94 364 SER A O 1
ATOM 2840 N N . GLY A 1 365 ? 12.972 -11.881 -16.334 1.00 89.50 365 GLY A N 1
ATOM 2841 C CA . GLY A 1 365 ? 13.562 -10.629 -15.841 1.00 89.50 365 GLY A CA 1
ATOM 2842 C C . GLY A 1 365 ? 15.100 -10.648 -15.855 1.00 89.50 365 GLY A C 1
ATOM 2843 O O . GLY A 1 365 ? 15.743 -9.643 -16.163 1.00 89.50 365 GLY A O 1
ATOM 2844 N N . GLY A 1 366 ? 15.708 -11.814 -15.603 1.00 89.19 366 GLY A N 1
ATOM 2845 C CA . GLY A 1 366 ? 17.157 -12.013 -15.696 1.00 89.19 366 GLY A CA 1
ATOM 2846 C C . GLY A 1 366 ? 17.702 -11.864 -17.121 1.00 89.19 366 GLY A C 1
ATOM 2847 O O . GLY A 1 366 ? 18.716 -11.194 -17.319 1.00 89.19 366 GLY A O 1
ATOM 2848 N N . GLN A 1 367 ? 17.003 -12.432 -18.107 1.00 91.88 367 GLN A N 1
ATOM 2849 C CA . GLN A 1 367 ? 17.310 -12.301 -19.535 1.00 91.88 367 GLN A CA 1
ATOM 2850 C C . GLN A 1 367 ? 17.213 -10.837 -19.998 1.00 91.88 367 GLN A C 1
ATOM 2852 O O . GLN A 1 367 ? 18.150 -10.328 -20.618 1.00 91.88 367 GLN A O 1
ATOM 2857 N N . LEU A 1 368 ? 16.135 -10.131 -19.631 1.00 92.69 368 LEU A N 1
ATOM 2858 C CA . LEU A 1 368 ? 15.958 -8.705 -19.932 1.00 92.69 368 LEU A CA 1
ATOM 2859 C C . LEU A 1 368 ? 17.069 -7.847 -19.308 1.00 92.69 368 LEU A C 1
ATOM 2861 O O . LEU A 1 368 ? 17.640 -6.975 -19.967 1.00 92.69 368 LEU A O 1
ATOM 2865 N N . ARG A 1 369 ? 17.411 -8.116 -18.041 1.00 90.75 369 ARG A N 1
ATOM 2866 C CA . ARG A 1 369 ? 18.490 -7.420 -17.328 1.00 90.75 369 ARG A CA 1
ATOM 2867 C C . ARG A 1 369 ? 19.835 -7.611 -18.018 1.00 90.75 369 ARG A C 1
ATOM 2869 O O . ARG A 1 369 ? 20.586 -6.647 -18.134 1.00 90.75 369 ARG A O 1
ATOM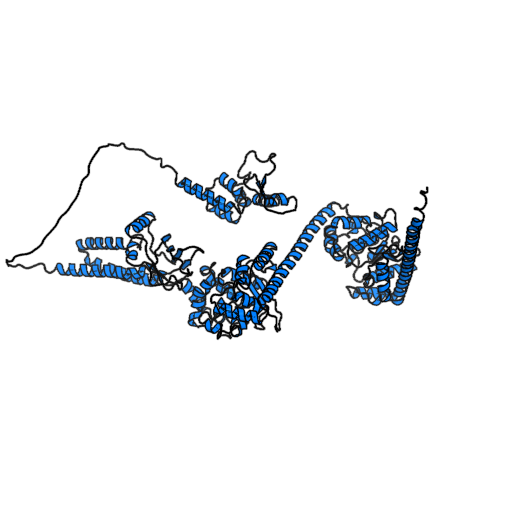 2876 N N . GLU A 1 370 ? 20.142 -8.828 -18.457 1.00 91.81 370 GLU A N 1
ATOM 2877 C CA . GLU A 1 370 ? 21.399 -9.127 -19.141 1.00 91.81 370 GLU A CA 1
ATOM 2878 C C . GLU A 1 370 ? 21.470 -8.457 -20.516 1.00 91.81 370 GLU A C 1
ATOM 2880 O O . GLU A 1 370 ? 22.476 -7.823 -20.830 1.00 91.81 370 GLU A O 1
ATOM 2885 N N . PHE A 1 371 ? 20.387 -8.507 -21.300 1.00 94.56 371 PHE A N 1
ATOM 2886 C CA . PHE A 1 371 ? 20.295 -7.771 -22.562 1.00 94.56 371 PHE A CA 1
ATOM 2887 C C . PHE A 1 371 ? 20.542 -6.271 -22.353 1.00 94.56 371 PHE A C 1
ATOM 2889 O O . PHE A 1 371 ? 21.407 -5.685 -23.008 1.00 94.56 371 PHE A O 1
ATOM 2896 N N . HIS A 1 372 ? 19.839 -5.661 -21.391 1.00 93.75 372 HIS A N 1
ATOM 2897 C CA . HIS A 1 372 ? 20.024 -4.252 -21.063 1.00 93.75 372 HIS A CA 1
ATOM 2898 C C . HIS A 1 372 ? 21.467 -3.973 -20.643 1.00 93.75 372 HIS A C 1
ATOM 2900 O O . HIS A 1 372 ? 22.080 -3.073 -21.193 1.00 93.75 372 HIS A O 1
ATOM 2906 N N . ARG A 1 373 ? 22.056 -4.774 -19.746 1.00 92.94 373 ARG A N 1
ATOM 2907 C CA . ARG A 1 373 ? 23.446 -4.608 -19.284 1.00 92.94 373 ARG A CA 1
ATOM 2908 C C . ARG A 1 373 ? 24.458 -4.637 -20.434 1.00 92.94 373 ARG A C 1
ATOM 2910 O O . ARG A 1 373 ? 25.388 -3.837 -20.443 1.00 92.94 373 ARG A O 1
ATOM 2917 N N . VAL A 1 374 ? 24.289 -5.550 -21.392 1.00 92.25 374 VAL A N 1
ATOM 2918 C CA . VAL A 1 374 ? 25.196 -5.715 -22.540 1.00 92.25 374 VAL A CA 1
ATOM 2919 C C . VAL A 1 374 ? 25.148 -4.512 -23.480 1.00 92.25 374 VAL A C 1
ATOM 2921 O O . VAL A 1 374 ? 26.190 -4.139 -24.022 1.00 92.25 374 VAL A O 1
ATOM 2924 N N . PHE A 1 375 ? 23.970 -3.917 -23.682 1.00 92.81 375 PHE A N 1
ATOM 2925 C CA . PHE A 1 375 ? 23.763 -2.847 -24.660 1.00 92.81 375 PHE A CA 1
ATOM 2926 C C . PHE A 1 375 ? 23.496 -1.463 -24.049 1.00 92.81 375 PHE A C 1
ATOM 2928 O O . PHE A 1 375 ? 23.307 -0.509 -24.799 1.00 92.81 375 PHE A O 1
ATOM 2935 N N . GLN A 1 376 ? 23.518 -1.317 -22.720 1.00 90.00 376 GLN A N 1
ATOM 2936 C CA . GLN A 1 376 ? 23.118 -0.097 -22.001 1.00 90.00 376 GLN A CA 1
ATOM 2937 C C . GLN A 1 376 ? 23.821 1.157 -22.527 1.00 90.00 376 GLN A C 1
ATOM 2939 O O . GLN A 1 376 ? 23.178 2.179 -22.749 1.00 90.00 376 GLN A O 1
ATOM 2944 N N . THR A 1 377 ? 25.129 1.065 -22.774 1.00 84.06 377 THR A N 1
ATOM 2945 C CA . THR A 1 377 ? 25.962 2.169 -23.279 1.00 84.06 377 THR A CA 1
ATOM 2946 C C . THR A 1 377 ? 25.561 2.637 -24.678 1.00 84.06 377 THR A C 1
ATOM 2948 O O . THR A 1 377 ? 25.837 3.778 -25.037 1.00 84.06 377 THR A O 1
ATOM 2951 N N . PHE A 1 378 ? 24.902 1.778 -25.460 1.00 86.00 378 PHE A N 1
ATOM 2952 C CA . PHE A 1 378 ? 24.381 2.086 -26.790 1.00 86.00 378 PHE A CA 1
ATOM 2953 C C . PHE A 1 378 ? 22.887 2.399 -26.782 1.00 86.00 378 PHE A C 1
ATOM 2955 O O . PHE A 1 378 ? 22.403 2.987 -27.737 1.00 86.00 378 PHE A O 1
ATOM 2962 N N . ILE A 1 379 ? 22.122 1.961 -25.786 1.00 87.94 379 ILE A N 1
ATOM 2963 C CA . ILE A 1 379 ? 20.682 2.233 -25.742 1.00 87.94 379 ILE A CA 1
ATOM 2964 C C . ILE A 1 379 ? 20.419 3.576 -25.062 1.00 87.94 379 ILE A C 1
ATOM 2966 O O . ILE A 1 379 ? 19.705 4.396 -25.625 1.00 87.94 379 ILE A O 1
ATOM 2970 N N . GLY A 1 380 ? 21.010 3.834 -23.890 1.00 86.25 380 GLY A N 1
ATOM 2971 C CA . GLY A 1 380 ? 20.730 5.043 -23.110 1.00 86.25 380 GLY A CA 1
ATOM 2972 C C . GLY A 1 380 ? 19.223 5.304 -22.967 1.00 86.25 380 GLY A C 1
ATOM 2973 O O . GLY A 1 380 ? 18.460 4.401 -22.636 1.00 86.25 380 GLY A O 1
ATOM 2974 N N . ARG A 1 381 ? 18.795 6.531 -23.291 1.00 85.50 381 ARG A N 1
ATOM 2975 C CA . ARG A 1 381 ? 17.385 6.968 -23.287 1.00 85.50 381 ARG A CA 1
ATOM 2976 C C . ARG A 1 381 ? 16.653 6.758 -24.623 1.00 85.50 381 ARG A C 1
ATOM 2978 O O . ARG A 1 381 ? 15.594 7.341 -24.832 1.00 85.50 381 ARG A O 1
ATOM 2985 N N . ARG A 1 382 ? 17.204 5.960 -25.542 1.00 86.31 382 ARG A N 1
ATOM 2986 C CA . ARG A 1 382 ? 16.587 5.719 -26.854 1.00 86.31 382 ARG A CA 1
ATOM 2987 C C . ARG A 1 382 ? 15.388 4.782 -26.749 1.00 86.31 382 ARG A C 1
ATOM 2989 O O . ARG A 1 382 ? 15.256 3.996 -25.808 1.00 86.31 382 ARG A O 1
ATOM 2996 N N . ASN A 1 383 ? 14.516 4.880 -27.740 1.00 89.25 383 ASN A N 1
ATOM 2997 C CA . ASN A 1 383 ? 13.234 4.191 -27.775 1.00 89.25 383 ASN A CA 1
ATOM 2998 C C . ASN A 1 383 ? 13.318 2.803 -28.443 1.00 89.25 383 ASN A C 1
ATOM 3000 O O . ASN A 1 383 ? 14.389 2.347 -28.863 1.00 89.25 383 ASN A O 1
ATOM 3004 N N . MET A 1 384 ? 12.183 2.117 -28.568 1.00 90.38 384 MET A N 1
ATOM 3005 C CA . MET A 1 384 ? 12.141 0.748 -29.097 1.00 90.38 384 MET A CA 1
ATOM 3006 C C . MET A 1 384 ? 12.514 0.655 -30.566 1.00 90.38 384 MET A C 1
ATOM 3008 O O . MET A 1 384 ? 13.153 -0.314 -30.969 1.00 90.38 384 MET A O 1
ATOM 3012 N N . TYR A 1 385 ? 12.182 1.670 -31.366 1.00 88.06 385 TYR A N 1
ATOM 3013 C CA . TYR A 1 385 ? 12.554 1.701 -32.780 1.00 88.06 385 TYR A CA 1
ATOM 3014 C C . TYR A 1 385 ? 14.071 1.643 -32.951 1.00 88.06 385 TYR A C 1
ATOM 3016 O O . TYR A 1 385 ? 14.574 0.936 -33.828 1.00 88.06 385 TYR A O 1
ATOM 3024 N N . TYR A 1 386 ? 14.813 2.342 -32.087 1.00 88.38 386 TYR A N 1
ATOM 3025 C CA . TYR A 1 386 ? 16.265 2.247 -32.069 1.00 88.38 386 TYR A CA 1
ATOM 3026 C C . TYR A 1 386 ? 16.723 0.831 -31.692 1.00 88.38 386 TYR A C 1
ATOM 3028 O O . TYR A 1 386 ? 17.537 0.248 -32.415 1.00 88.38 386 TYR A O 1
ATOM 3036 N N . VAL A 1 387 ? 16.199 0.277 -30.591 1.00 91.00 387 VAL A N 1
ATOM 3037 C CA . VAL A 1 387 ? 16.577 -1.054 -30.083 1.00 91.00 387 VAL A CA 1
ATOM 3038 C C . VAL A 1 387 ? 16.321 -2.133 -31.137 1.00 91.00 387 VAL A C 1
ATOM 3040 O O . VAL A 1 387 ? 17.206 -2.945 -31.413 1.00 91.00 387 VAL A O 1
ATOM 3043 N N . VAL A 1 388 ? 15.163 -2.103 -31.797 1.00 91.25 388 VAL A N 1
ATOM 3044 C CA . VAL A 1 388 ? 14.800 -3.060 -32.845 1.00 91.25 388 VAL A CA 1
ATOM 3045 C C . VAL A 1 388 ? 15.736 -2.939 -34.048 1.00 91.25 388 VAL A C 1
ATOM 3047 O O . VAL A 1 388 ? 16.421 -3.899 -34.406 1.00 91.25 388 VAL A O 1
ATOM 3050 N N . ASN A 1 389 ? 15.843 -1.747 -34.637 1.00 86.19 389 ASN A N 1
ATOM 3051 C CA . ASN A 1 389 ? 16.569 -1.552 -35.896 1.00 86.19 389 ASN A CA 1
ATOM 3052 C C . ASN A 1 389 ? 18.090 -1.705 -35.762 1.00 86.19 389 ASN A C 1
ATOM 3054 O O . ASN A 1 389 ? 18.771 -2.104 -36.718 1.00 86.19 389 ASN A O 1
ATOM 3058 N N . ASN A 1 390 ? 18.650 -1.362 -34.600 1.00 85.00 390 ASN A N 1
ATOM 3059 C CA . ASN A 1 390 ? 20.096 -1.331 -34.390 1.00 85.00 390 ASN A CA 1
ATOM 3060 C C . ASN A 1 390 ? 20.625 -2.531 -33.609 1.00 85.00 390 ASN A C 1
ATOM 3062 O O . ASN A 1 390 ? 21.802 -2.841 -33.762 1.00 85.00 390 ASN A O 1
ATOM 3066 N N . ILE A 1 391 ? 19.792 -3.223 -32.824 1.00 91.31 391 ILE A N 1
ATOM 3067 C CA . ILE A 1 391 ? 20.241 -4.329 -31.970 1.00 91.31 391 ILE A CA 1
ATOM 3068 C C . ILE A 1 391 ? 19.474 -5.608 -32.290 1.00 91.31 391 ILE A C 1
ATOM 3070 O O . ILE A 1 391 ? 20.089 -6.555 -32.776 1.00 91.31 391 ILE A O 1
ATOM 3074 N N . VAL A 1 392 ? 18.156 -5.646 -32.074 1.00 94.12 392 VAL A N 1
ATOM 3075 C CA . VAL A 1 392 ? 17.364 -6.887 -32.174 1.00 94.12 392 VAL A CA 1
ATOM 3076 C C . VAL A 1 392 ? 17.431 -7.476 -33.578 1.00 94.12 392 VAL A C 1
ATOM 3078 O O . VAL A 1 392 ? 17.884 -8.607 -33.738 1.00 94.12 392 VAL A O 1
ATOM 3081 N N . THR A 1 393 ? 17.069 -6.703 -34.603 1.00 92.38 393 THR A N 1
ATOM 3082 C CA . THR A 1 393 ? 17.064 -7.164 -35.997 1.00 92.38 393 THR A CA 1
ATOM 3083 C C . THR A 1 393 ? 18.467 -7.588 -36.444 1.00 92.38 393 THR A C 1
ATOM 3085 O O . THR A 1 393 ? 18.622 -8.680 -36.989 1.00 92.38 393 THR A O 1
ATOM 3088 N N . PRO A 1 394 ? 19.548 -6.826 -36.192 1.00 90.38 394 PRO A N 1
ATOM 3089 C CA . PRO A 1 394 ? 20.893 -7.331 -36.437 1.00 90.38 394 PRO A CA 1
ATOM 3090 C C . PRO A 1 394 ? 21.224 -8.621 -35.681 1.00 90.38 394 PRO A C 1
ATOM 3092 O O . PRO A 1 394 ? 21.832 -9.511 -36.275 1.00 90.38 394 PRO A O 1
ATOM 3095 N N . VAL A 1 395 ? 20.877 -8.752 -34.399 1.00 92.62 395 VAL A N 1
ATOM 3096 C CA . VAL A 1 395 ? 21.150 -9.964 -33.609 1.00 92.62 395 VAL A CA 1
ATOM 3097 C C . VAL A 1 395 ? 20.446 -11.176 -34.221 1.00 92.62 395 VAL A C 1
ATOM 3099 O O . VAL A 1 395 ? 21.107 -12.193 -34.414 1.00 92.62 395 VAL A O 1
ATOM 3102 N N . THR A 1 396 ? 19.173 -11.053 -34.602 1.00 94.25 396 THR A N 1
ATOM 3103 C CA . THR A 1 396 ? 18.335 -12.177 -35.051 1.00 94.25 396 THR A CA 1
ATOM 3104 C C . THR A 1 396 ? 18.469 -12.552 -36.525 1.00 94.25 396 THR A C 1
ATOM 3106 O O . THR A 1 396 ? 18.166 -13.687 -36.902 1.00 94.25 396 THR A O 1
ATOM 3109 N N . ARG A 1 397 ? 18.971 -11.639 -37.367 1.00 91.56 397 ARG A N 1
ATOM 3110 C CA . ARG A 1 397 ? 19.068 -11.807 -38.829 1.00 91.56 397 ARG A CA 1
ATOM 3111 C C . ARG A 1 397 ? 19.643 -13.149 -39.311 1.00 91.56 397 ARG A C 1
ATOM 3113 O O . ARG A 1 397 ? 19.110 -13.664 -40.288 1.00 91.56 397 ARG A O 1
ATOM 3120 N N . PRO A 1 398 ? 20.696 -13.730 -38.698 1.00 91.94 398 PRO A N 1
ATOM 3121 C CA . PRO A 1 398 ? 21.268 -14.986 -39.190 1.00 91.94 398 PRO A CA 1
ATOM 3122 C C . PRO A 1 398 ? 20.328 -16.193 -39.090 1.00 91.94 398 PRO A C 1
ATOM 3124 O O . PRO A 1 398 ? 20.508 -17.146 -39.842 1.00 91.94 398 PRO A O 1
ATOM 3127 N N . TRP A 1 399 ? 19.358 -16.163 -38.171 1.00 92.12 399 TRP A N 1
ATOM 3128 C CA . TRP A 1 399 ? 18.483 -17.303 -37.879 1.00 92.12 399 TRP A CA 1
ATOM 3129 C C . TRP A 1 399 ? 17.036 -17.099 -38.322 1.00 92.12 399 TRP A C 1
ATOM 3131 O O . TRP A 1 399 ? 16.306 -18.078 -38.414 1.00 92.12 399 TRP A O 1
ATOM 3141 N N . ASN A 1 400 ? 16.623 -15.862 -38.617 1.00 93.06 400 ASN A N 1
ATOM 3142 C CA . ASN A 1 400 ? 15.233 -15.529 -38.947 1.00 93.06 400 ASN A CA 1
ATOM 3143 C C . ASN A 1 400 ? 14.231 -15.929 -37.837 1.00 93.06 400 ASN A C 1
ATOM 3145 O O . ASN A 1 400 ? 13.129 -16.392 -38.125 1.00 93.06 400 ASN A O 1
ATOM 3149 N N . LEU A 1 401 ? 14.639 -15.760 -36.574 1.00 93.44 401 LEU A N 1
ATOM 3150 C CA . LEU A 1 401 ? 13.867 -16.056 -35.358 1.00 93.44 401 LEU A CA 1
ATOM 3151 C C . LEU A 1 401 ? 13.619 -14.773 -34.543 1.00 93.44 401 LEU A C 1
ATOM 3153 O O . LEU A 1 401 ? 14.276 -13.754 -34.772 1.00 93.44 401 LEU A O 1
ATOM 3157 N N . SER A 1 402 ? 12.712 -14.812 -33.566 1.00 95.12 402 SER A N 1
ATOM 3158 C CA . SER A 1 402 ? 12.588 -13.749 -32.559 1.00 95.12 402 SER A CA 1
ATOM 3159 C C . SER A 1 402 ? 13.788 -13.739 -31.604 1.00 95.12 402 SER A C 1
ATOM 3161 O O . SER A 1 402 ? 14.568 -14.694 -31.541 1.00 95.12 402 SER A O 1
ATOM 3163 N N . LEU A 1 403 ? 13.973 -12.659 -30.836 1.00 95.31 403 LEU A N 1
ATOM 3164 C CA . LEU A 1 403 ? 15.064 -12.635 -29.856 1.00 95.31 403 LEU A CA 1
ATOM 3165 C C . LEU A 1 403 ? 14.793 -13.596 -28.693 1.00 95.31 403 LEU A C 1
ATOM 3167 O O . LEU A 1 403 ? 15.727 -14.225 -28.201 1.00 95.31 403 LEU A O 1
ATOM 3171 N N . ALA A 1 404 ? 13.530 -13.756 -28.291 1.00 95.25 404 ALA A N 1
ATOM 3172 C CA . ALA A 1 404 ? 13.132 -14.704 -27.254 1.00 95.25 404 ALA A CA 1
ATOM 3173 C C . ALA A 1 404 ? 13.532 -16.151 -27.608 1.00 95.25 404 ALA A C 1
ATOM 3175 O O . ALA A 1 404 ? 14.048 -16.874 -26.755 1.00 95.25 404 ALA A O 1
ATOM 3176 N N . GLU A 1 405 ? 13.391 -16.545 -28.878 1.00 94.81 405 GLU A N 1
ATOM 3177 C CA . GLU A 1 405 ? 13.823 -17.855 -29.393 1.00 94.81 405 GLU A CA 1
ATOM 3178 C C . GLU A 1 405 ? 15.352 -18.047 -29.354 1.00 94.81 405 GLU A C 1
ATOM 3180 O O . GLU A 1 405 ? 15.834 -19.177 -29.295 1.00 94.81 405 GLU A O 1
ATOM 3185 N N . LEU A 1 406 ? 16.137 -16.963 -29.354 1.00 93.88 406 LEU A N 1
ATOM 3186 C CA . LEU A 1 406 ? 17.599 -17.019 -29.211 1.00 93.88 406 LEU A CA 1
ATOM 3187 C C . LEU A 1 406 ? 18.062 -17.006 -27.749 1.00 93.88 406 LEU A C 1
ATOM 3189 O O . LEU A 1 406 ? 19.096 -17.589 -27.423 1.00 93.88 406 LEU A O 1
ATOM 3193 N N . MET A 1 407 ? 17.322 -16.314 -26.880 1.00 92.00 407 MET A N 1
ATOM 3194 C CA . MET A 1 407 ? 17.644 -16.184 -25.456 1.00 92.00 407 MET A CA 1
ATOM 3195 C C . MET A 1 407 ? 17.229 -17.417 -24.645 1.00 92.00 407 MET A C 1
ATOM 3197 O O . MET A 1 407 ? 17.774 -17.640 -23.562 1.00 92.00 407 MET A O 1
ATOM 3201 N N . GLY A 1 408 ? 16.280 -18.203 -25.161 1.00 87.19 408 GLY A N 1
ATOM 3202 C CA . GLY A 1 408 ? 15.723 -19.394 -24.529 1.00 87.19 408 GLY A CA 1
ATOM 3203 C C . GLY A 1 408 ? 14.236 -19.213 -24.239 1.00 87.19 408 GLY A C 1
ATOM 3204 O O . GLY A 1 408 ? 13.862 -18.476 -23.318 1.00 87.19 408 GLY A O 1
ATOM 3205 N N . SER A 1 409 ? 13.409 -19.920 -25.015 1.00 82.12 409 SER A N 1
ATOM 3206 C CA . SER A 1 409 ? 11.949 -19.900 -24.922 1.00 82.12 409 SER A CA 1
ATOM 3207 C C . SER A 1 409 ? 11.450 -20.306 -23.539 1.00 82.12 409 SER A C 1
ATOM 3209 O O . SER A 1 409 ? 12.065 -21.121 -22.845 1.00 82.12 409 SER A O 1
ATOM 3211 N N . GLY A 1 410 ? 10.297 -19.786 -23.153 1.00 88.00 410 GLY A N 1
ATOM 3212 C CA . GLY A 1 410 ? 9.573 -20.274 -21.997 1.00 88.00 410 GLY A CA 1
ATOM 3213 C C . GLY A 1 410 ? 8.215 -19.625 -21.868 1.00 88.00 410 GLY A C 1
ATOM 3214 O O . GLY A 1 410 ? 7.908 -18.634 -22.526 1.00 88.00 410 GLY A O 1
ATOM 3215 N N . THR A 1 411 ? 7.410 -20.245 -21.025 1.00 91.56 411 THR A N 1
ATOM 3216 C CA . THR A 1 411 ? 5.999 -19.936 -20.877 1.00 91.56 411 THR A CA 1
ATOM 3217 C C . THR A 1 411 ? 5.796 -18.579 -20.209 1.00 91.56 411 THR A C 1
ATOM 3219 O O . THR A 1 411 ? 6.439 -18.269 -19.212 1.00 91.56 411 THR A O 1
ATOM 3222 N N . LEU A 1 412 ? 4.908 -17.775 -20.783 1.00 93.00 412 LEU A N 1
ATOM 3223 C CA . LEU A 1 412 ? 4.532 -16.452 -20.306 1.00 93.00 412 LEU A CA 1
ATOM 3224 C C . LEU A 1 412 ? 3.876 -16.474 -18.923 1.00 93.00 412 LEU A C 1
ATOM 3226 O O . LEU A 1 412 ? 2.909 -17.213 -18.745 1.00 93.00 412 LEU A O 1
ATOM 3230 N N . ASP A 1 413 ? 4.310 -15.564 -18.043 1.00 92.38 413 ASP A N 1
ATOM 3231 C CA . ASP A 1 413 ? 3.581 -15.151 -16.839 1.00 92.38 413 ASP A CA 1
ATOM 3232 C C . ASP A 1 413 ? 2.840 -13.819 -17.055 1.00 92.38 413 ASP A C 1
ATOM 3234 O O . ASP A 1 413 ? 1.630 -13.760 -16.874 1.00 92.38 413 ASP A O 1
ATOM 3238 N N . TYR A 1 414 ? 3.524 -12.759 -17.504 1.00 93.25 414 TYR A N 1
ATOM 3239 C CA . TYR A 1 414 ? 2.933 -11.422 -17.678 1.00 93.25 414 TYR A CA 1
ATOM 3240 C C . TYR A 1 414 ? 3.096 -10.845 -19.088 1.00 93.25 414 TYR A C 1
ATOM 3242 O O . TYR A 1 414 ? 4.215 -10.722 -19.593 1.00 93.25 414 TYR A O 1
ATOM 3250 N N . TYR A 1 415 ? 1.992 -10.434 -19.712 1.00 95.00 415 TYR A N 1
ATOM 3251 C CA . TYR A 1 415 ? 2.021 -9.697 -20.981 1.00 95.00 415 TYR A CA 1
ATOM 3252 C C . TYR A 1 415 ? 2.351 -8.221 -20.734 1.00 95.00 415 TYR A C 1
ATOM 3254 O O . TYR A 1 415 ? 1.841 -7.648 -19.775 1.00 95.00 415 TYR A O 1
ATOM 3262 N N . VAL A 1 416 ? 3.168 -7.583 -21.576 1.00 95.81 416 VAL A N 1
ATOM 3263 C CA . VAL A 1 416 ? 3.569 -6.178 -21.393 1.00 95.81 416 VAL A CA 1
ATOM 3264 C C . VAL A 1 416 ? 3.074 -5.301 -22.546 1.00 95.81 416 VAL A C 1
ATOM 3266 O O . VAL A 1 416 ? 3.559 -5.431 -23.664 1.00 95.81 416 VAL A O 1
ATOM 3269 N N . SER A 1 417 ? 2.159 -4.378 -22.236 1.00 94.81 417 SER A N 1
ATOM 3270 C CA . SER A 1 417 ? 1.668 -3.290 -23.096 1.00 94.81 417 SER A CA 1
ATOM 3271 C C . SER A 1 417 ? 2.408 -1.991 -22.770 1.00 94.81 417 SER A C 1
ATOM 3273 O O . SER A 1 417 ? 2.561 -1.613 -21.600 1.00 94.81 417 SER A O 1
ATOM 3275 N N . PHE A 1 418 ? 2.927 -1.321 -23.801 1.00 94.44 418 PHE A N 1
ATOM 3276 C CA . PHE A 1 418 ? 3.724 -0.102 -23.663 1.00 94.44 418 PHE A CA 1
ATOM 3277 C C . PHE A 1 418 ? 3.873 0.637 -24.998 1.00 94.44 418 PHE A C 1
ATOM 3279 O O . PHE A 1 418 ? 3.684 0.079 -26.077 1.00 94.44 418 PHE A O 1
ATOM 3286 N N . LEU A 1 419 ? 4.273 1.909 -24.940 1.00 91.62 419 LEU A N 1
ATOM 3287 C CA . LEU A 1 419 ? 4.548 2.692 -26.143 1.00 91.62 419 LEU A CA 1
ATOM 3288 C C . LEU A 1 419 ? 5.979 2.513 -26.638 1.00 91.62 419 LEU A C 1
ATOM 3290 O O . LEU A 1 419 ? 6.943 2.734 -25.906 1.00 91.62 419 LEU A O 1
ATOM 3294 N N . TRP A 1 420 ? 6.126 2.277 -27.941 1.00 91.00 420 TRP A N 1
ATOM 3295 C CA . TRP A 1 420 ? 7.437 2.164 -28.585 1.00 91.00 420 TRP A CA 1
ATOM 3296 C C . TRP A 1 420 ? 8.258 3.450 -28.586 1.00 91.00 420 TRP A C 1
ATOM 3298 O O . TRP A 1 420 ? 9.472 3.384 -28.777 1.00 91.00 420 TRP A O 1
ATOM 3308 N N . ILE A 1 421 ? 7.611 4.608 -28.414 1.00 86.75 421 ILE A N 1
ATOM 3309 C CA . ILE A 1 421 ? 8.289 5.906 -28.333 1.00 86.75 421 ILE A CA 1
ATOM 3310 C C . ILE A 1 421 ? 8.925 6.150 -26.960 1.00 86.75 421 ILE A C 1
ATOM 3312 O O . ILE A 1 421 ? 9.851 6.955 -26.871 1.00 86.75 421 ILE A O 1
ATOM 3316 N N . ASN A 1 422 ? 8.485 5.429 -25.924 1.00 89.19 422 ASN A N 1
ATOM 3317 C CA . ASN A 1 422 ? 9.054 5.545 -24.586 1.00 89.19 422 ASN A CA 1
ATOM 3318 C C . ASN A 1 422 ? 10.490 5.011 -24.576 1.00 89.19 422 ASN A C 1
ATOM 3320 O O . ASN A 1 422 ? 10.860 4.133 -25.366 1.00 89.19 422 ASN A O 1
ATOM 3324 N N . ALA A 1 423 ? 11.310 5.537 -23.666 1.00 91.31 423 ALA A N 1
ATOM 3325 C CA . ALA A 1 423 ? 12.683 5.082 -23.533 1.00 91.31 423 ALA A CA 1
ATOM 3326 C C . ALA A 1 423 ? 12.718 3.613 -23.086 1.00 91.31 423 ALA A C 1
ATOM 3328 O O . ALA A 1 423 ? 11.973 3.186 -22.202 1.00 91.31 423 ALA A O 1
ATOM 3329 N N . PHE A 1 424 ? 13.637 2.833 -23.659 1.00 93.38 424 PHE A N 1
ATOM 3330 C CA . PHE A 1 424 ? 13.822 1.433 -23.269 1.00 93.38 424 PHE A CA 1
ATOM 3331 C C . PHE A 1 424 ? 14.197 1.267 -21.797 1.00 93.38 424 PHE A C 1
ATOM 3333 O O . PHE A 1 424 ? 13.802 0.296 -21.154 1.00 93.38 424 PHE A O 1
ATOM 3340 N N . GLU A 1 425 ? 14.915 2.241 -21.247 1.00 92.44 425 GLU A N 1
ATOM 3341 C CA . GLU A 1 425 ? 15.277 2.265 -19.835 1.00 92.44 425 GLU A CA 1
ATOM 3342 C C . GLU A 1 425 ? 14.048 2.287 -18.910 1.00 92.44 425 GLU A C 1
ATOM 3344 O O . GLU A 1 425 ? 14.047 1.578 -17.903 1.00 92.44 425 GLU A O 1
ATOM 3349 N N . ASP A 1 426 ? 12.980 3.005 -19.276 1.00 92.62 426 ASP A N 1
ATOM 3350 C CA . ASP A 1 426 ? 11.767 3.114 -18.455 1.00 92.62 426 ASP A CA 1
ATOM 3351 C C . ASP A 1 426 ? 10.993 1.785 -18.423 1.00 92.62 426 ASP A C 1
ATOM 3353 O O . ASP A 1 426 ? 10.520 1.359 -17.365 1.00 92.62 426 ASP A O 1
ATOM 3357 N N . LEU A 1 427 ? 10.951 1.066 -19.554 1.00 93.88 427 LEU A N 1
ATOM 3358 C CA . LEU A 1 427 ? 10.410 -0.296 -19.632 1.00 93.88 427 LEU A CA 1
ATOM 3359 C C . LEU A 1 427 ? 11.176 -1.247 -18.703 1.00 93.88 427 LEU A C 1
ATOM 3361 O O . LEU A 1 427 ? 10.585 -1.959 -17.887 1.00 93.88 427 LEU A O 1
ATOM 3365 N N . VAL A 1 428 ? 12.508 -1.240 -18.806 1.00 93.81 428 VAL A N 1
ATOM 3366 C CA . VAL A 1 428 ? 13.373 -2.102 -17.993 1.00 93.81 428 VAL A CA 1
ATOM 3367 C C . VAL A 1 428 ? 13.255 -1.758 -16.508 1.00 93.81 428 VAL A C 1
ATOM 3369 O O . VAL A 1 428 ? 13.231 -2.673 -15.685 1.00 93.81 428 VAL A O 1
ATOM 3372 N N . ALA A 1 429 ? 13.190 -0.475 -16.145 1.00 93.00 429 ALA A N 1
ATOM 3373 C CA . ALA A 1 429 ? 13.031 -0.032 -14.761 1.00 93.00 429 ALA A CA 1
ATOM 3374 C C . ALA A 1 429 ? 11.694 -0.500 -14.166 1.00 93.00 429 ALA A C 1
ATOM 3376 O O . ALA A 1 429 ? 11.679 -1.063 -13.068 1.00 93.00 429 ALA A O 1
ATOM 3377 N N . SER A 1 430 ? 10.607 -0.359 -14.927 1.00 92.12 430 SER A N 1
ATOM 3378 C CA . SER A 1 430 ? 9.258 -0.764 -14.515 1.00 92.12 430 SER A CA 1
ATOM 3379 C C . SER A 1 430 ? 9.158 -2.277 -14.288 1.00 92.12 430 SER A C 1
ATOM 3381 O O . SER A 1 430 ? 8.683 -2.729 -13.245 1.00 92.12 430 SER A O 1
ATOM 3383 N N . ILE A 1 431 ? 9.693 -3.084 -15.214 1.00 92.25 431 ILE A N 1
ATOM 3384 C CA . ILE A 1 431 ? 9.730 -4.552 -15.075 1.00 92.25 431 ILE A CA 1
ATOM 3385 C C . ILE A 1 431 ? 10.684 -4.979 -13.949 1.00 92.25 431 ILE A C 1
ATOM 3387 O O . ILE A 1 431 ? 10.402 -5.927 -13.212 1.00 92.25 431 ILE A O 1
ATOM 3391 N N . ARG A 1 432 ? 11.803 -4.265 -13.767 1.00 91.19 432 ARG A N 1
ATOM 3392 C CA . ARG A 1 432 ? 12.770 -4.532 -12.695 1.00 91.19 432 ARG A CA 1
ATOM 3393 C C . ARG A 1 432 ? 12.171 -4.407 -11.316 1.00 91.19 432 ARG A C 1
ATOM 3395 O O . ARG A 1 432 ? 12.445 -5.271 -10.486 1.00 91.19 432 ARG A O 1
ATOM 3402 N N . ARG A 1 433 ? 11.382 -3.363 -11.067 1.00 88.19 433 ARG A N 1
ATOM 3403 C CA . ARG A 1 433 ? 10.733 -3.193 -9.766 1.00 88.19 433 ARG A CA 1
ATOM 3404 C C . ARG A 1 433 ? 9.856 -4.399 -9.440 1.00 88.19 433 ARG A C 1
ATOM 3406 O O . ARG A 1 433 ? 9.917 -4.901 -8.325 1.00 88.19 433 ARG A O 1
ATOM 3413 N N . HIS A 1 434 ? 9.142 -4.910 -10.443 1.00 86.94 434 HIS A N 1
ATOM 3414 C CA . HIS A 1 434 ? 8.273 -6.063 -10.282 1.00 86.94 434 HIS A CA 1
ATOM 3415 C C . HIS A 1 434 ? 9.035 -7.350 -9.949 1.00 86.94 434 HIS A C 1
ATOM 3417 O O . HIS A 1 434 ? 8.728 -7.989 -8.951 1.00 86.94 434 HIS A O 1
ATOM 3423 N N . TYR A 1 435 ? 10.051 -7.749 -10.723 1.00 83.50 435 TYR A N 1
ATOM 3424 C CA . TYR A 1 435 ? 10.776 -8.992 -10.402 1.00 83.50 435 TYR A CA 1
ATOM 3425 C C . TYR A 1 435 ? 11.679 -8.881 -9.162 1.00 83.50 435 TYR A C 1
ATOM 3427 O O . TYR A 1 435 ? 12.199 -9.890 -8.700 1.00 83.50 435 TYR A O 1
ATOM 3435 N N . GLN A 1 436 ? 11.943 -7.673 -8.648 1.00 81.00 436 GLN A N 1
ATOM 3436 C CA . GLN A 1 436 ? 12.662 -7.487 -7.381 1.00 81.00 436 GLN A CA 1
ATOM 3437 C C . GLN A 1 436 ? 11.780 -7.762 -6.163 1.00 81.00 436 GLN A C 1
ATOM 3439 O O . GLN A 1 436 ? 12.298 -8.159 -5.122 1.00 81.00 436 GLN A O 1
ATOM 3444 N N . THR A 1 437 ? 10.477 -7.521 -6.286 1.00 72.19 437 THR A N 1
ATOM 3445 C CA . THR A 1 437 ? 9.483 -7.782 -5.239 1.00 72.19 437 THR A CA 1
ATOM 3446 C C . THR A 1 437 ? 8.761 -9.118 -5.431 1.00 72.19 437 THR A C 1
ATOM 3448 O O . THR A 1 437 ? 8.130 -9.599 -4.496 1.00 72.19 437 THR A O 1
ATOM 3451 N N . SER A 1 438 ? 8.883 -9.732 -6.612 1.00 73.69 438 SER A N 1
ATOM 3452 C CA . SER A 1 438 ? 8.287 -11.023 -6.979 1.00 73.69 438 SER A CA 1
ATOM 3453 C C . SER A 1 438 ? 9.347 -12.082 -7.328 1.00 73.69 438 SER A C 1
ATOM 3455 O O . SER A 1 438 ? 10.535 -11.909 -7.059 1.00 73.69 438 SER A O 1
ATOM 3457 N N . ASP A 1 439 ? 8.923 -13.210 -7.902 1.00 75.25 439 ASP A N 1
ATOM 3458 C CA . ASP A 1 439 ? 9.816 -14.295 -8.306 1.00 75.25 439 ASP A CA 1
ATOM 3459 C C . ASP A 1 439 ? 10.670 -13.902 -9.530 1.00 75.25 439 ASP A C 1
ATOM 3461 O O . ASP A 1 439 ? 10.160 -13.506 -10.581 1.00 75.25 439 ASP A O 1
ATOM 3465 N N . LEU A 1 440 ? 11.993 -14.061 -9.418 1.00 73.88 440 LEU A N 1
ATOM 3466 C CA . LEU A 1 440 ? 12.947 -13.872 -10.518 1.00 73.88 440 LEU A CA 1
ATOM 3467 C C . LEU A 1 440 ? 12.711 -14.839 -11.691 1.00 73.88 440 LEU A C 1
ATOM 3469 O O . LEU A 1 440 ? 13.225 -14.592 -12.788 1.00 73.88 440 LEU A O 1
ATOM 3473 N N . SER A 1 441 ? 11.965 -15.924 -11.464 1.00 81.19 441 SER A N 1
ATOM 3474 C CA . SER A 1 441 ? 11.542 -16.870 -12.495 1.00 81.19 441 SER A CA 1
ATOM 3475 C C . SER A 1 441 ? 10.471 -16.307 -13.436 1.00 81.19 441 SER A C 1
ATOM 3477 O O . SER A 1 441 ? 10.346 -16.819 -14.550 1.00 81.19 441 SER A O 1
ATOM 3479 N N . ASN A 1 442 ? 9.778 -15.229 -13.037 1.00 90.19 442 ASN A N 1
ATOM 3480 C CA . ASN A 1 442 ? 8.711 -14.612 -13.819 1.00 90.19 442 ASN A CA 1
ATOM 3481 C C . ASN A 1 442 ? 9.191 -14.209 -15.224 1.00 90.19 442 ASN A C 1
ATOM 3483 O O . ASN A 1 442 ? 10.247 -13.579 -15.406 1.00 90.19 442 ASN A O 1
ATOM 3487 N N . ARG A 1 443 ? 8.371 -14.548 -16.221 1.00 93.88 443 ARG A N 1
ATOM 3488 C CA . ARG A 1 443 ? 8.601 -14.311 -17.645 1.00 93.88 443 ARG A CA 1
ATOM 3489 C C . ARG A 1 443 ? 7.613 -13.310 -18.221 1.00 93.88 443 ARG A C 1
ATOM 3491 O O . ARG A 1 443 ? 6.410 -13.365 -17.978 1.00 93.88 443 ARG A O 1
ATOM 3498 N N . TYR A 1 444 ? 8.150 -12.429 -19.049 1.00 95.06 444 TYR A N 1
ATOM 3499 C CA . TYR A 1 444 ? 7.464 -11.293 -19.634 1.00 95.06 444 TYR A CA 1
ATOM 3500 C C . TYR A 1 444 ? 7.406 -11.458 -21.147 1.00 95.06 444 TYR A C 1
ATOM 3502 O O . TYR A 1 444 ? 8.432 -11.693 -21.798 1.00 95.06 444 TYR A O 1
ATOM 3510 N N . TRP A 1 445 ? 6.209 -11.331 -21.709 1.00 96.44 445 TRP A N 1
ATOM 3511 C CA . TRP A 1 445 ? 6.031 -11.249 -23.153 1.00 96.44 445 TRP A CA 1
ATOM 3512 C C . TRP A 1 445 ? 6.101 -9.781 -23.549 1.00 96.44 445 TRP A C 1
ATOM 3514 O O . TRP A 1 445 ? 5.267 -8.979 -23.138 1.00 96.44 445 TRP A O 1
ATOM 3524 N N . ILE A 1 446 ? 7.147 -9.437 -24.293 1.00 95.81 446 ILE A N 1
ATOM 3525 C CA . ILE A 1 446 ? 7.460 -8.077 -24.727 1.00 95.81 446 ILE A CA 1
ATOM 3526 C C . ILE A 1 446 ? 7.636 -8.157 -26.237 1.00 95.81 446 ILE A C 1
ATOM 3528 O O . ILE A 1 446 ? 8.540 -8.851 -26.711 1.00 95.81 446 ILE A O 1
ATOM 3532 N N . ASP A 1 447 ? 6.785 -7.471 -26.986 1.00 93.44 447 ASP A N 1
ATOM 3533 C CA . ASP A 1 447 ? 6.694 -7.549 -28.447 1.00 93.44 447 ASP A CA 1
ATOM 3534 C C . ASP A 1 447 ? 8.039 -7.342 -29.179 1.00 93.44 447 ASP A C 1
ATOM 3536 O O . ASP A 1 447 ? 8.369 -8.093 -30.100 1.00 93.44 447 ASP A O 1
ATOM 3540 N N . VAL A 1 448 ? 8.877 -6.415 -28.703 1.00 93.94 448 VAL A N 1
ATOM 3541 C CA . VAL A 1 448 ? 10.236 -6.137 -29.204 1.00 93.94 448 VAL A CA 1
ATOM 3542 C C . VAL A 1 448 ? 11.116 -7.391 -29.217 1.00 93.94 448 VAL A C 1
ATOM 3544 O O . VAL A 1 448 ? 11.971 -7.539 -30.092 1.00 93.94 448 VAL A O 1
ATOM 3547 N N . PHE A 1 449 ? 10.912 -8.308 -28.269 1.00 95.50 449 PHE A N 1
ATOM 3548 C CA . PHE A 1 449 ? 11.701 -9.532 -28.123 1.00 95.50 449 PHE A CA 1
ATOM 3549 C C . PHE A 1 449 ? 10.969 -10.787 -28.590 1.00 95.50 449 PHE A C 1
ATOM 3551 O O . PHE A 1 449 ? 11.612 -11.709 -29.098 1.00 95.50 449 PHE A O 1
ATOM 3558 N N . ALA A 1 450 ? 9.651 -10.828 -28.406 1.00 95.75 450 ALA A N 1
ATOM 3559 C CA . ALA A 1 450 ? 8.824 -11.994 -28.661 1.00 95.75 450 ALA A CA 1
ATOM 3560 C C . ALA A 1 450 ? 8.425 -12.129 -30.135 1.00 95.75 450 ALA A C 1
ATOM 3562 O O . ALA A 1 450 ? 8.375 -13.247 -30.650 1.00 95.75 450 ALA A O 1
ATOM 3563 N N . LEU A 1 451 ? 8.178 -11.018 -30.834 1.00 94.50 451 LEU A N 1
ATOM 3564 C CA . LEU A 1 451 ? 7.821 -11.048 -32.250 1.00 94.50 451 LEU A CA 1
ATOM 3565 C C . LEU A 1 451 ? 9.052 -11.290 -33.125 1.00 94.50 451 LEU A C 1
ATOM 3567 O O . LEU A 1 451 ? 10.153 -10.793 -32.861 1.00 94.50 451 LEU A O 1
ATOM 3571 N N . ASN A 1 452 ? 8.865 -12.031 -34.217 1.00 94.31 452 ASN A N 1
ATOM 3572 C CA . ASN A 1 452 ? 9.888 -12.158 -35.244 1.00 94.31 452 ASN A CA 1
ATOM 3573 C C . ASN A 1 452 ? 9.991 -10.863 -36.064 1.00 94.31 452 ASN A C 1
ATOM 3575 O O . ASN A 1 452 ? 9.342 -10.695 -37.095 1.00 94.31 452 ASN A O 1
ATOM 3579 N N . GLN A 1 453 ? 10.874 -9.965 -35.626 1.00 93.31 453 GLN A N 1
ATOM 3580 C CA . GLN A 1 453 ? 11.118 -8.664 -36.263 1.00 93.31 453 GLN A CA 1
ATOM 3581 C C . GLN A 1 453 ? 11.630 -8.765 -37.717 1.00 93.31 453 GLN A C 1
ATOM 3583 O O . GLN A 1 453 ? 11.615 -7.774 -38.442 1.00 93.31 453 GLN A O 1
ATOM 3588 N N . GLN A 1 454 ? 12.084 -9.944 -38.167 1.00 91.38 454 GLN A N 1
ATOM 3589 C CA . GLN A 1 454 ? 12.476 -10.173 -39.566 1.00 91.38 454 GLN A CA 1
ATOM 3590 C C . GLN A 1 454 ? 11.277 -10.451 -40.479 1.00 91.38 454 GLN A C 1
ATOM 3592 O O . GLN A 1 454 ? 11.364 -10.244 -41.688 1.00 91.38 454 GLN A O 1
ATOM 3597 N N . ASN A 1 455 ? 10.174 -10.948 -39.914 1.00 89.12 455 ASN A N 1
ATOM 3598 C CA . ASN A 1 455 ? 8.991 -11.372 -40.652 1.00 89.12 455 ASN A CA 1
ATOM 3599 C C . ASN A 1 455 ? 7.716 -11.031 -39.870 1.00 89.12 455 ASN A C 1
ATOM 3601 O O . ASN A 1 455 ? 6.961 -11.913 -39.463 1.00 89.12 455 ASN A O 1
ATOM 3605 N N . ILE A 1 456 ? 7.492 -9.732 -39.665 1.00 85.94 456 ILE A N 1
ATOM 3606 C CA . ILE A 1 456 ? 6.371 -9.236 -38.859 1.00 85.94 456 ILE A CA 1
ATOM 3607 C C . ILE A 1 456 ? 5.008 -9.644 -39.430 1.00 85.94 456 ILE A C 1
ATOM 3609 O O . ILE A 1 456 ? 4.080 -9.900 -38.674 1.00 85.94 456 ILE A O 1
ATOM 3613 N N . GLN A 1 457 ? 4.893 -9.779 -40.756 1.00 82.19 457 GLN A N 1
ATOM 3614 C CA . GLN A 1 457 ? 3.631 -10.160 -41.392 1.00 82.19 457 GLN A CA 1
ATOM 3615 C C . GLN A 1 457 ? 3.191 -11.565 -40.998 1.00 82.19 457 GLN A C 1
ATOM 3617 O O . GLN A 1 457 ? 2.017 -11.804 -40.740 1.00 82.19 457 GLN A O 1
ATOM 3622 N N . ALA A 1 458 ? 4.144 -12.485 -40.849 1.00 84.31 458 ALA A N 1
ATOM 3623 C CA . ALA A 1 458 ? 3.828 -13.816 -40.365 1.00 84.31 458 ALA A CA 1
ATOM 3624 C C . ALA A 1 458 ? 3.355 -13.821 -38.901 1.00 84.31 458 ALA A C 1
ATOM 3626 O O . ALA A 1 458 ? 2.727 -14.793 -38.497 1.00 84.31 458 ALA A O 1
ATOM 3627 N N . GLU A 1 459 ? 3.648 -12.783 -38.111 1.00 87.56 459 GLU A N 1
ATOM 3628 C CA . GLU A 1 459 ? 3.230 -12.678 -36.707 1.00 87.56 459 GLU A CA 1
ATOM 3629 C C . GLU A 1 459 ? 1.816 -12.101 -36.531 1.00 87.56 459 GLU A C 1
ATOM 3631 O O . GLU A 1 459 ? 1.186 -12.367 -35.509 1.00 87.56 459 GLU A O 1
ATOM 3636 N N . ILE A 1 460 ? 1.325 -11.326 -37.505 1.00 77.62 460 ILE A N 1
ATOM 3637 C CA . ILE A 1 460 ? -0.022 -10.724 -37.498 1.00 77.62 460 ILE A CA 1
ATOM 3638 C C . ILE A 1 460 ? -1.075 -11.718 -38.032 1.00 77.62 460 ILE A C 1
ATOM 3640 O O . ILE A 1 460 ? -2.245 -11.613 -37.676 1.00 77.62 460 ILE A O 1
ATOM 3644 N N . GLY A 1 461 ? -0.658 -12.722 -38.816 1.00 70.69 461 GLY A N 1
ATOM 3645 C CA . GLY A 1 461 ? -1.550 -13.707 -39.445 1.00 70.69 461 GLY A CA 1
ATOM 3646 C C . GLY A 1 461 ? -2.135 -13.202 -40.770 1.00 70.69 461 GLY A C 1
ATOM 3647 O O . GLY A 1 461 ? -1.700 -12.175 -41.289 1.00 70.69 461 GLY A O 1
ATOM 3648 N N . ASP A 1 462 ? -3.142 -13.888 -41.319 1.00 69.56 462 ASP A N 1
ATOM 3649 C CA . ASP A 1 462 ? -3.796 -13.533 -42.598 1.00 69.56 462 ASP A CA 1
ATOM 3650 C C . ASP A 1 462 ? -4.739 -12.305 -42.487 1.00 69.56 462 ASP A C 1
ATOM 3652 O O . ASP A 1 462 ? -5.695 -12.160 -43.247 1.00 69.56 462 ASP A O 1
ATOM 3656 N N . GLY A 1 463 ? -4.481 -11.399 -41.535 1.00 67.62 463 GLY A N 1
ATOM 3657 C CA . GLY A 1 463 ? -5.287 -10.198 -41.281 1.00 67.62 463 GLY A CA 1
ATOM 3658 C C . GLY A 1 463 ? -6.379 -10.358 -40.217 1.00 67.62 463 GLY A C 1
ATOM 3659 O O . GLY A 1 463 ? -7.188 -9.451 -40.048 1.00 67.62 463 GLY A O 1
ATOM 3660 N N . HIS A 1 464 ? -6.403 -11.473 -39.479 1.00 77.38 464 HIS A N 1
ATOM 3661 C CA . HIS A 1 464 ? -7.291 -11.672 -38.332 1.00 77.38 464 HIS A CA 1
ATOM 3662 C C . HIS A 1 464 ? -6.522 -11.554 -37.009 1.00 77.38 464 HIS A C 1
ATOM 3664 O O . HIS A 1 464 ? -5.634 -12.354 -36.724 1.00 77.38 464 HIS A O 1
ATOM 3670 N N . LEU A 1 465 ? -6.918 -10.604 -36.149 1.00 83.38 465 LEU A N 1
ATOM 3671 C CA . LEU A 1 465 ? -6.279 -10.354 -34.842 1.00 83.38 465 LEU A CA 1
ATOM 3672 C C . LEU A 1 465 ? -6.146 -11.613 -33.973 1.00 83.38 465 LEU A C 1
ATOM 3674 O O . LEU A 1 465 ? -5.184 -11.747 -33.221 1.00 83.38 465 LEU A O 1
ATOM 3678 N N . ARG A 1 466 ? -7.098 -12.544 -34.076 1.00 85.00 466 ARG A N 1
ATOM 3679 C CA . ARG A 1 466 ? -7.145 -13.762 -33.252 1.00 85.00 466 ARG A CA 1
ATOM 3680 C C . ARG A 1 466 ? -6.090 -14.809 -33.620 1.00 85.00 466 ARG A C 1
ATOM 3682 O O . ARG A 1 466 ? -5.797 -15.658 -32.785 1.00 85.00 466 ARG A O 1
ATOM 3689 N N . ASP A 1 467 ? -5.503 -14.706 -34.809 1.00 84.44 467 ASP A N 1
ATOM 3690 C CA . ASP A 1 467 ? -4.452 -15.614 -35.292 1.00 84.44 467 ASP A CA 1
ATOM 3691 C C . ASP A 1 467 ? -3.042 -15.065 -35.013 1.00 84.44 467 ASP A C 1
ATOM 3693 O O . ASP A 1 467 ? -2.025 -15.665 -35.370 1.00 84.44 467 ASP A O 1
ATOM 3697 N N . SER A 1 468 ? -2.968 -13.890 -34.390 1.00 89.38 468 SER A N 1
ATOM 3698 C CA . SER A 1 468 ? -1.710 -13.205 -34.136 1.00 89.38 468 SER A CA 1
ATOM 3699 C C . SER A 1 468 ? -0.959 -13.790 -32.938 1.00 89.38 468 SER A C 1
ATOM 3701 O O . SER A 1 468 ? -1.539 -14.243 -31.944 1.00 89.38 468 SER A O 1
ATOM 3703 N N . SER A 1 469 ? 0.372 -13.715 -32.985 1.00 89.62 469 SER A N 1
ATOM 3704 C CA . SER A 1 469 ? 1.233 -14.202 -31.901 1.00 89.62 469 SER A CA 1
ATOM 3705 C C . SER A 1 469 ? 0.933 -13.528 -30.559 1.00 89.62 469 SER A C 1
ATOM 3707 O O . SER A 1 469 ? 0.949 -14.188 -29.523 1.00 89.62 469 SER A O 1
ATOM 3709 N N . PHE A 1 470 ? 0.653 -12.224 -30.550 1.00 90.62 470 PHE A N 1
ATOM 3710 C CA . PHE A 1 470 ? 0.342 -11.496 -29.318 1.00 90.62 470 PHE A CA 1
ATOM 3711 C C . PHE A 1 470 ? -1.035 -11.871 -28.754 1.00 90.62 470 PHE A C 1
ATOM 3713 O O . PHE A 1 470 ? -1.170 -12.007 -27.538 1.00 90.62 470 PHE A O 1
ATOM 3720 N N . PHE A 1 471 ? -2.037 -12.130 -29.603 1.00 90.06 471 PHE A N 1
ATOM 3721 C CA . PHE A 1 471 ? -3.342 -12.607 -29.142 1.00 90.06 471 PHE A CA 1
ATOM 3722 C C . PHE A 1 471 ? -3.234 -13.974 -28.460 1.00 90.06 471 PHE A C 1
ATOM 3724 O O . PHE A 1 471 ? -3.726 -14.152 -27.344 1.00 90.06 471 PHE A O 1
ATOM 3731 N N . HIS A 1 472 ? -2.510 -14.917 -29.072 1.00 89.69 472 HIS A N 1
ATOM 3732 C CA . HIS A 1 472 ? -2.239 -16.220 -28.458 1.00 89.69 472 HIS A CA 1
ATOM 3733 C C . HIS A 1 472 ? -1.469 -16.105 -27.135 1.00 89.69 472 HIS A C 1
ATOM 3735 O O . HIS A 1 472 ? -1.711 -16.882 -26.213 1.00 89.69 472 HIS A O 1
ATOM 3741 N N . ALA A 1 473 ? -0.566 -15.127 -27.009 1.00 91.62 473 ALA A N 1
ATOM 3742 C CA . ALA A 1 473 ? 0.129 -14.860 -25.754 1.00 91.62 473 ALA A CA 1
ATOM 3743 C C . ALA A 1 473 ? -0.837 -14.368 -24.659 1.00 91.62 473 ALA A C 1
ATOM 3745 O O . ALA A 1 473 ? -0.901 -14.977 -23.592 1.00 91.62 473 ALA A O 1
ATOM 3746 N N . MET A 1 474 ? -1.637 -13.331 -24.938 1.00 90.50 474 MET A N 1
ATOM 3747 C CA . MET A 1 474 ? -2.604 -12.756 -23.986 1.00 90.50 474 MET A CA 1
ATOM 3748 C C . MET A 1 474 ? -3.706 -13.740 -23.559 1.00 90.50 474 MET A C 1
ATOM 3750 O O . MET A 1 474 ? -4.223 -13.673 -22.439 1.00 90.50 474 MET A O 1
ATOM 3754 N N . ARG A 1 475 ? -4.088 -14.664 -24.450 1.00 87.56 475 ARG A N 1
ATOM 3755 C CA . ARG A 1 475 ? -5.125 -15.681 -24.202 1.00 87.56 475 ARG A CA 1
ATOM 3756 C C . ARG A 1 475 ? -4.585 -17.008 -23.667 1.00 87.56 475 ARG A C 1
ATOM 3758 O O . ARG A 1 475 ? -5.373 -17.921 -23.435 1.00 87.56 475 ARG A O 1
ATOM 3765 N N . SER A 1 476 ? -3.278 -17.124 -23.440 1.00 87.88 476 SER A N 1
ATOM 3766 C CA . SER A 1 476 ? -2.693 -18.315 -22.825 1.00 87.88 476 SER A CA 1
ATOM 3767 C C . SER A 1 476 ? -3.192 -18.510 -21.395 1.00 87.88 476 SER A C 1
ATOM 3769 O O . SER A 1 476 ? -3.225 -17.566 -20.606 1.00 87.88 476 SER A O 1
ATOM 3771 N N . SER A 1 477 ? -3.487 -19.758 -21.020 1.00 86.75 477 SER A N 1
ATOM 3772 C CA . SER A 1 477 ? -3.847 -20.129 -19.645 1.00 86.75 477 SER A CA 1
ATOM 3773 C C . SER A 1 477 ? -2.709 -19.918 -18.642 1.00 86.75 477 SER A C 1
ATOM 3775 O O . SER A 1 477 ? -2.943 -19.925 -17.439 1.00 86.75 477 SER A O 1
ATOM 3777 N N . SER A 1 478 ? -1.472 -19.755 -19.121 1.00 88.06 478 SER A N 1
ATOM 3778 C CA . SER A 1 478 ? -0.314 -19.451 -18.278 1.00 88.06 478 SER A CA 1
ATOM 3779 C C . SER A 1 478 ? -0.209 -17.976 -17.891 1.00 88.06 478 SER A C 1
ATOM 3781 O O . SER A 1 478 ? 0.534 -17.648 -16.970 1.00 88.06 478 SER A O 1
ATOM 3783 N N . CYS A 1 479 ? -0.903 -17.083 -18.605 1.00 89.00 479 CYS A N 1
ATOM 3784 C CA . CYS A 1 479 ? -0.784 -15.651 -18.384 1.00 89.00 479 CYS A CA 1
ATOM 3785 C C . CYS A 1 479 ? -1.507 -15.254 -17.089 1.00 89.00 479 CYS A C 1
ATOM 3787 O O . CYS A 1 479 ? -2.734 -15.300 -16.999 1.00 89.00 479 CYS A O 1
ATOM 3789 N N . LYS A 1 480 ? -0.719 -14.856 -16.091 1.00 88.69 480 LYS A N 1
ATOM 3790 C CA . LYS A 1 480 ? -1.150 -14.397 -14.771 1.00 88.69 480 LYS A CA 1
ATOM 3791 C C . LYS A 1 480 ? -1.683 -12.971 -14.800 1.00 88.69 480 LYS A C 1
ATOM 3793 O O . LYS A 1 480 ? -2.540 -12.659 -13.995 1.00 88.69 480 LYS A O 1
ATOM 3798 N N . GLY A 1 481 ? -1.219 -12.098 -15.694 1.00 88.94 481 GLY A N 1
ATOM 3799 C CA . GLY A 1 481 ? -1.613 -10.684 -15.675 1.00 88.94 481 GLY A CA 1
ATOM 3800 C C . GLY A 1 481 ? -1.081 -9.872 -16.852 1.00 88.94 481 GLY A C 1
ATOM 3801 O O . GLY A 1 481 ? -0.212 -10.329 -17.598 1.00 88.94 481 GLY A O 1
ATOM 3802 N N . GLY A 1 482 ? -1.602 -8.655 -17.015 1.00 90.44 482 GLY A N 1
ATOM 3803 C CA . GLY A 1 482 ? -1.164 -7.704 -18.044 1.00 90.44 482 GLY A CA 1
ATOM 3804 C C . GLY A 1 482 ? -0.521 -6.472 -17.419 1.00 90.44 482 GLY A C 1
ATOM 3805 O O . GLY A 1 482 ? -1.036 -5.946 -16.440 1.00 90.44 482 GLY A O 1
ATOM 3806 N N . PHE A 1 483 ? 0.600 -5.998 -17.955 1.00 91.38 483 PHE A N 1
ATOM 3807 C CA . PHE A 1 483 ? 1.276 -4.785 -17.498 1.00 91.38 483 PHE A CA 1
ATOM 3808 C C . PHE A 1 483 ? 1.004 -3.642 -18.459 1.00 91.38 483 PHE A C 1
ATOM 3810 O O . PHE A 1 483 ? 1.222 -3.791 -19.657 1.00 91.38 483 PHE A O 1
ATOM 3817 N N . VAL A 1 484 ? 0.622 -2.490 -17.916 1.00 90.69 484 VAL A N 1
ATOM 3818 C CA . VAL A 1 484 ? 0.632 -1.218 -18.643 1.00 90.69 484 VAL A CA 1
ATOM 3819 C C . VAL A 1 484 ? 1.816 -0.413 -18.147 1.00 90.69 484 VAL A C 1
ATOM 3821 O O . VAL A 1 484 ? 1.828 0.016 -16.991 1.00 90.69 484 VAL A O 1
ATOM 3824 N N . VAL A 1 485 ? 2.821 -0.234 -19.003 1.00 92.00 485 VAL A N 1
ATOM 3825 C CA . VAL A 1 485 ? 4.062 0.455 -18.638 1.00 92.00 485 VAL A CA 1
ATOM 3826 C C . VAL A 1 485 ? 4.094 1.876 -19.192 1.00 92.00 485 VAL A C 1
ATOM 3828 O O . VAL A 1 485 ? 4.000 2.090 -20.402 1.00 92.00 485 VAL A O 1
ATOM 3831 N N . PHE A 1 486 ? 4.299 2.849 -18.306 1.00 92.25 486 PHE A N 1
ATOM 3832 C CA . PHE A 1 486 ? 4.370 4.274 -18.634 1.00 92.25 486 PHE A CA 1
ATOM 3833 C C . PHE A 1 486 ? 5.401 4.993 -17.755 1.00 92.25 486 PHE A C 1
ATOM 3835 O O . PHE A 1 486 ? 5.630 4.613 -16.610 1.00 92.25 486 PHE A O 1
ATOM 3842 N N . ALA A 1 487 ? 6.049 6.027 -18.294 1.00 88.56 487 ALA A N 1
ATOM 3843 C CA . ALA A 1 487 ? 7.074 6.776 -17.565 1.00 88.56 487 ALA A CA 1
ATOM 3844 C C . ALA A 1 487 ? 6.467 7.830 -16.622 1.00 88.56 487 ALA A C 1
ATOM 3846 O O . ALA A 1 487 ? 6.895 7.958 -15.476 1.00 88.56 487 ALA A O 1
ATOM 3847 N N . ASP A 1 488 ? 5.447 8.543 -17.098 1.00 90.44 488 ASP A N 1
ATOM 3848 C CA . ASP A 1 488 ? 4.784 9.665 -16.432 1.00 90.44 488 ASP A CA 1
ATOM 3849 C C . ASP A 1 488 ? 3.300 9.762 -16.841 1.00 90.44 488 ASP A C 1
ATOM 3851 O O . ASP A 1 488 ? 2.798 8.954 -17.629 1.00 90.44 488 ASP A O 1
ATOM 3855 N N . VAL A 1 489 ? 2.590 10.747 -16.283 1.00 89.75 489 VAL A N 1
ATOM 3856 C CA . VAL A 1 489 ? 1.155 10.985 -16.518 1.00 89.75 489 VAL A CA 1
ATOM 3857 C C . VAL A 1 489 ? 0.850 11.193 -18.007 1.00 89.75 489 VAL A C 1
ATOM 3859 O O . VAL A 1 489 ? -0.127 10.648 -18.523 1.00 89.75 489 VAL A O 1
ATOM 3862 N N . ASP A 1 490 ? 1.695 11.929 -18.727 1.00 90.94 490 ASP A N 1
ATOM 3863 C CA . ASP A 1 490 ? 1.500 12.180 -20.157 1.00 90.94 490 ASP A CA 1
ATOM 3864 C C . ASP A 1 490 ? 1.706 10.918 -20.991 1.00 90.94 490 ASP A C 1
ATOM 3866 O O . ASP A 1 490 ? 0.917 10.636 -21.896 1.00 90.94 490 ASP A O 1
ATOM 3870 N N . SER A 1 491 ? 2.716 10.121 -20.645 1.00 90.38 491 SER A N 1
ATOM 3871 C CA . SER A 1 491 ? 2.988 8.823 -21.256 1.00 90.38 491 SER A CA 1
ATOM 3872 C C . SER A 1 491 ? 1.845 7.841 -21.017 1.00 90.38 491 SER A C 1
ATOM 3874 O O . SER A 1 491 ? 1.489 7.105 -21.934 1.00 90.38 491 SER A O 1
ATOM 3876 N N . LEU A 1 492 ? 1.240 7.842 -19.821 1.00 91.56 492 LEU A N 1
ATOM 3877 C CA . LEU A 1 492 ? 0.035 7.060 -19.534 1.00 91.56 492 LEU A CA 1
ATOM 3878 C C . LEU A 1 492 ? -1.101 7.477 -20.464 1.00 91.56 492 LEU A C 1
ATOM 3880 O O . LEU A 1 492 ? -1.733 6.626 -21.085 1.00 91.56 492 LEU A O 1
ATOM 3884 N N . GLY A 1 493 ? -1.329 8.783 -20.606 1.00 90.00 493 GLY A N 1
ATOM 3885 C CA . GLY A 1 493 ? -2.330 9.284 -21.537 1.00 90.00 493 GLY A CA 1
ATOM 3886 C C . GLY A 1 493 ? -2.051 8.852 -22.978 1.00 90.00 493 GLY A C 1
ATOM 3887 O O . GLY A 1 493 ? -2.947 8.386 -23.673 1.00 90.00 493 GLY A O 1
ATOM 3888 N N . ALA A 1 494 ? -0.793 8.921 -23.411 1.00 91.00 494 ALA A N 1
ATOM 3889 C CA . ALA A 1 494 ? -0.390 8.506 -24.748 1.00 91.00 494 ALA A CA 1
ATOM 3890 C C . ALA A 1 494 ? -0.573 6.996 -25.006 1.00 91.00 494 ALA A C 1
ATOM 3892 O O . ALA A 1 494 ? -0.798 6.606 -26.149 1.00 91.00 494 ALA A O 1
ATOM 3893 N N . VAL A 1 495 ? -0.505 6.132 -23.981 1.00 91.19 495 VAL A N 1
ATOM 3894 C CA . VAL A 1 495 ? -0.818 4.694 -24.129 1.00 91.19 495 VAL A CA 1
ATOM 3895 C C . VAL A 1 495 ? -2.260 4.536 -24.611 1.00 91.19 495 VAL A C 1
ATOM 3897 O O . VAL A 1 495 ? -2.527 3.799 -25.556 1.00 91.19 495 VAL A O 1
ATOM 3900 N N . PHE A 1 496 ? -3.182 5.290 -24.016 1.00 91.06 496 PHE A N 1
ATOM 3901 C CA . PHE A 1 496 ? -4.611 5.223 -24.320 1.00 91.06 496 PHE A CA 1
ATOM 3902 C C . PHE A 1 496 ? -5.050 6.085 -25.510 1.00 91.06 496 PHE A C 1
ATOM 3904 O O . PHE A 1 496 ? -6.238 6.158 -25.801 1.00 91.06 496 PHE A O 1
ATOM 3911 N N . THR A 1 497 ? -4.112 6.681 -26.252 1.00 90.69 497 THR A N 1
ATOM 3912 C CA . THR A 1 497 ? -4.377 7.259 -27.584 1.00 90.69 497 THR A CA 1
ATOM 3913 C C . THR A 1 497 ? -3.885 6.357 -28.721 1.00 90.69 497 THR A C 1
ATOM 3915 O O . THR A 1 497 ? -3.923 6.744 -29.894 1.00 90.69 497 THR A O 1
ATOM 3918 N N . ARG A 1 498 ? -3.421 5.139 -28.407 1.00 91.50 498 ARG A N 1
ATOM 3919 C CA . ARG A 1 498 ? -2.936 4.153 -29.381 1.00 91.50 498 ARG A CA 1
ATOM 3920 C C . ARG A 1 498 ? -3.848 2.937 -29.431 1.00 91.50 498 ARG A C 1
ATOM 3922 O O . ARG A 1 498 ? -3.940 2.190 -28.460 1.00 91.50 498 ARG A O 1
ATOM 3929 N N . SER A 1 499 ? -4.447 2.687 -30.596 1.00 90.25 499 SER A N 1
ATOM 3930 C CA . SER A 1 499 ? -5.439 1.614 -30.777 1.00 90.25 499 SER A CA 1
ATOM 3931 C C . SER A 1 499 ? -4.872 0.239 -30.407 1.00 90.25 499 SER A C 1
ATOM 3933 O O . SER A 1 499 ? -5.544 -0.547 -29.750 1.00 90.25 499 SER A O 1
ATOM 3935 N N . TRP A 1 500 ? -3.603 -0.020 -30.747 1.00 89.75 500 TRP A N 1
ATOM 3936 C CA . TRP A 1 500 ? -2.906 -1.265 -30.404 1.00 89.75 500 TRP A CA 1
ATOM 3937 C C . TRP A 1 500 ? -2.795 -1.495 -28.890 1.00 89.75 500 TRP A C 1
ATOM 3939 O O . TRP A 1 500 ? -3.130 -2.576 -28.419 1.00 89.75 500 TRP A O 1
ATOM 3949 N N . CYS A 1 501 ? -2.410 -0.479 -28.114 1.00 91.94 501 CYS A N 1
ATOM 3950 C CA . CYS A 1 501 ? -2.307 -0.611 -26.659 1.00 91.94 501 CYS A CA 1
ATOM 3951 C C . CYS A 1 501 ? -3.681 -0.797 -26.005 1.00 91.94 501 CYS A C 1
ATOM 3953 O O . CYS A 1 501 ? -3.804 -1.563 -25.051 1.00 91.94 501 CYS A O 1
ATOM 3955 N N . ILE A 1 502 ? -4.721 -0.132 -26.523 1.00 89.38 502 ILE A N 1
ATOM 3956 C CA . ILE A 1 502 ? -6.092 -0.319 -26.028 1.00 89.38 502 ILE A CA 1
ATOM 3957 C C . ILE A 1 502 ? -6.570 -1.744 -26.310 1.00 89.38 502 ILE A C 1
ATOM 3959 O O . ILE A 1 502 ? -7.122 -2.384 -25.419 1.00 89.38 502 ILE A O 1
ATOM 3963 N N . PHE A 1 503 ? -6.307 -2.264 -27.510 1.00 88.81 503 PHE A N 1
ATOM 3964 C CA . PHE A 1 503 ? -6.595 -3.653 -27.860 1.00 88.81 503 PHE A CA 1
ATOM 3965 C C . PHE A 1 503 ? -5.906 -4.642 -26.906 1.00 88.81 503 PHE A C 1
ATOM 3967 O O . PHE A 1 503 ? -6.545 -5.589 -26.444 1.00 88.81 503 PHE A O 1
ATOM 3974 N N . GLU A 1 504 ? -4.632 -4.418 -26.575 1.00 90.81 504 GLU A N 1
ATOM 3975 C CA . GLU A 1 504 ? -3.887 -5.269 -25.640 1.00 90.81 504 GLU A CA 1
ATOM 3976 C C . GLU A 1 504 ? -4.490 -5.226 -24.234 1.00 90.81 504 GLU A C 1
ATOM 3978 O O . GLU A 1 504 ? -4.798 -6.266 -23.652 1.00 90.81 504 GLU A O 1
ATOM 3983 N N . VAL A 1 505 ? -4.714 -4.019 -23.704 1.00 87.00 505 VAL A N 1
ATOM 3984 C CA . VAL A 1 505 ? -5.338 -3.812 -22.390 1.00 87.00 505 VAL A CA 1
ATOM 3985 C C . VAL A 1 505 ? -6.698 -4.498 -22.333 1.00 87.00 505 VAL A C 1
ATOM 3987 O O . VAL A 1 505 ? -6.986 -5.241 -21.397 1.00 87.00 505 VAL A O 1
ATOM 3990 N N . TYR A 1 506 ? -7.515 -4.309 -23.363 1.00 84.12 506 TYR A N 1
ATOM 3991 C CA . TYR A 1 506 ? -8.848 -4.880 -23.424 1.00 84.12 506 TYR A CA 1
ATOM 3992 C C . TYR A 1 506 ? -8.844 -6.409 -23.496 1.00 84.12 506 TYR A C 1
ATOM 3994 O O . TYR A 1 506 ? -9.539 -7.077 -22.727 1.00 84.12 506 TYR A O 1
ATOM 4002 N N . THR A 1 507 ? -8.013 -6.975 -24.373 1.00 85.81 507 THR A N 1
ATOM 4003 C CA . THR A 1 507 ? -7.864 -8.431 -24.518 1.00 85.81 507 THR A CA 1
ATOM 4004 C C . THR A 1 507 ? -7.371 -9.069 -23.221 1.00 85.81 507 THR A C 1
ATOM 4006 O O . THR A 1 507 ? -7.757 -10.192 -22.886 1.00 85.81 507 THR A O 1
ATOM 4009 N N . MET A 1 508 ? -6.553 -8.344 -22.454 1.00 83.88 508 MET A N 1
ATOM 4010 C CA . MET A 1 508 ? -6.119 -8.780 -21.136 1.00 83.88 508 MET A CA 1
ATOM 4011 C C . MET A 1 508 ? -7.242 -8.745 -20.099 1.00 83.88 508 MET A C 1
ATOM 4013 O O . MET A 1 508 ? -7.312 -9.667 -19.297 1.00 83.88 508 MET A O 1
ATOM 4017 N N . ILE A 1 509 ? -8.138 -7.760 -20.099 1.00 76.06 509 ILE A N 1
ATOM 4018 C CA . ILE A 1 509 ? -9.201 -7.659 -19.080 1.00 76.06 509 ILE A CA 1
ATOM 4019 C C . ILE A 1 509 ? -10.348 -8.663 -19.316 1.00 76.06 509 ILE A C 1
ATOM 4021 O O . ILE A 1 509 ? -11.051 -9.029 -18.380 1.00 76.06 509 ILE A O 1
ATOM 4025 N N . GLN A 1 510 ? -10.537 -9.151 -20.542 1.00 74.69 510 GLN A N 1
ATOM 4026 C CA . GLN A 1 510 ? -11.681 -10.001 -20.881 1.00 74.69 510 GLN A CA 1
ATOM 4027 C C . GLN A 1 510 ? -11.723 -11.347 -20.110 1.00 74.69 510 GLN A C 1
ATOM 4029 O O . GLN A 1 510 ? -10.885 -12.232 -20.316 1.00 74.69 510 GLN A O 1
ATOM 4034 N N . ASP A 1 511 ? -12.775 -11.538 -19.302 1.00 59.94 511 ASP A N 1
ATOM 4035 C CA . ASP A 1 511 ? -12.918 -12.626 -18.311 1.00 59.94 511 ASP A CA 1
ATOM 4036 C C . ASP A 1 511 ? -13.582 -13.930 -18.816 1.00 59.94 511 ASP A C 1
ATOM 4038 O O . ASP A 1 511 ? -13.917 -14.835 -18.056 1.00 59.94 511 ASP A O 1
ATOM 4042 N N . ASN A 1 512 ? -13.776 -14.110 -20.123 1.00 50.19 512 ASN A N 1
ATOM 4043 C CA . ASN A 1 512 ? -14.490 -15.295 -20.609 1.00 50.19 512 ASN A CA 1
ATOM 4044 C C . ASN A 1 512 ? -13.588 -16.544 -20.654 1.00 50.19 512 ASN A C 1
ATOM 4046 O O . ASN A 1 512 ? -13.063 -16.894 -21.712 1.00 50.19 512 ASN A O 1
ATOM 4050 N N . GLN A 1 513 ? -13.487 -17.236 -19.510 1.00 50.69 513 GLN A N 1
ATOM 4051 C CA . GLN A 1 513 ? -12.922 -18.584 -19.296 1.00 50.69 513 GLN A CA 1
ATOM 4052 C C . GLN A 1 513 ? -11.410 -18.679 -19.015 1.00 50.69 513 GLN A C 1
ATOM 4054 O O . GLN A 1 513 ? -10.711 -19.486 -19.631 1.00 50.69 513 GLN A O 1
ATOM 4059 N N . ARG A 1 514 ? -10.873 -17.912 -18.057 1.00 61.19 514 ARG A N 1
ATOM 4060 C CA . ARG A 1 514 ? -9.519 -18.185 -17.536 1.00 61.19 514 ARG A CA 1
ATOM 4061 C C . ARG A 1 514 ? -9.569 -19.151 -16.352 1.00 61.19 514 ARG A C 1
ATOM 4063 O O . ARG A 1 514 ? -10.119 -18.847 -15.303 1.00 61.19 514 ARG A O 1
ATOM 4070 N N . SER A 1 515 ? -8.969 -20.327 -16.511 1.00 49.22 515 SER A N 1
ATOM 4071 C CA . SER A 1 515 ? -8.730 -21.278 -15.422 1.00 49.22 515 SER A CA 1
ATOM 4072 C C . SER A 1 515 ? -7.346 -21.025 -14.808 1.00 49.22 515 SER A C 1
ATOM 4074 O O . SER A 1 515 ? -6.354 -21.550 -15.308 1.00 49.22 515 SER A O 1
ATOM 4076 N N . GLY A 1 516 ? -7.272 -20.203 -13.755 1.00 58.78 516 GLY A N 1
ATOM 4077 C CA . GLY A 1 516 ? -6.036 -19.903 -13.014 1.00 58.78 516 GLY A CA 1
ATOM 4078 C C . GLY A 1 516 ? -6.122 -18.609 -12.184 1.00 58.78 516 GLY A C 1
ATOM 4079 O O . GLY A 1 516 ? -7.079 -17.855 -12.352 1.00 58.78 516 GLY A O 1
ATOM 4080 N N . PRO A 1 517 ? -5.157 -18.338 -11.281 1.00 61.22 517 PRO A N 1
ATOM 4081 C CA . PRO A 1 517 ? -5.085 -17.076 -10.546 1.00 61.22 517 PRO A CA 1
ATOM 4082 C C . PRO A 1 517 ? -4.672 -15.948 -11.502 1.00 61.22 517 PRO A C 1
ATOM 4084 O O . PRO A 1 517 ? -3.497 -15.799 -11.830 1.00 61.22 517 PRO A O 1
ATOM 4087 N N . TYR A 1 518 ? -5.654 -15.194 -11.991 1.00 74.94 518 TYR A N 1
ATOM 4088 C CA . TYR A 1 518 ? -5.435 -14.001 -12.802 1.00 74.94 518 TYR A CA 1
ATOM 4089 C C . TYR A 1 518 ? -5.340 -12.768 -11.888 1.00 74.94 518 TYR A C 1
ATOM 4091 O O . TYR A 1 518 ? -6.250 -12.492 -11.114 1.00 74.94 518 TYR A O 1
ATOM 4099 N N . GLU A 1 519 ? -4.227 -12.044 -11.968 1.00 79.38 519 GLU A N 1
ATOM 4100 C CA . GLU A 1 519 ? -3.870 -10.869 -11.161 1.00 79.38 519 GLU A CA 1
ATOM 4101 C C . GLU A 1 519 ? -4.379 -9.544 -11.755 1.00 79.38 519 GLU A C 1
ATOM 4103 O O . GLU A 1 519 ? -4.121 -8.479 -11.198 1.00 79.38 519 GLU A O 1
ATOM 4108 N N . GLY A 1 520 ? -5.100 -9.580 -12.879 1.00 81.19 520 GLY A N 1
ATOM 4109 C CA . GLY A 1 520 ? -5.665 -8.375 -13.480 1.00 81.19 520 GLY A CA 1
ATOM 4110 C C . GLY A 1 520 ? -4.669 -7.543 -14.292 1.00 81.19 520 GLY A C 1
ATOM 4111 O O . GLY A 1 520 ? -3.610 -8.011 -14.732 1.00 81.19 520 GLY A O 1
ATOM 4112 N N . LEU A 1 521 ? -5.059 -6.289 -14.533 1.00 85.75 521 LEU A N 1
ATOM 4113 C CA . LEU A 1 521 ? -4.237 -5.289 -15.203 1.00 85.75 521 LEU A CA 1
ATOM 4114 C C . LEU A 1 521 ? -3.421 -4.507 -14.169 1.00 85.75 521 LEU A C 1
ATOM 4116 O O . LEU A 1 521 ? -3.958 -3.934 -13.226 1.00 85.75 521 LEU A O 1
ATOM 4120 N N . LEU A 1 522 ? -2.113 -4.450 -14.376 1.00 87.31 522 LEU A N 1
ATOM 4121 C CA . LEU A 1 522 ? -1.159 -3.874 -13.446 1.00 87.31 522 LEU A CA 1
ATOM 4122 C C . LEU A 1 522 ? -0.477 -2.663 -14.082 1.00 87.31 522 LEU A C 1
ATOM 4124 O O . LEU A 1 522 ? 0.321 -2.777 -15.013 1.00 87.31 522 LEU A O 1
ATOM 4128 N N . PHE A 1 523 ? -0.767 -1.484 -13.543 1.00 90.31 523 PHE A N 1
ATOM 4129 C CA . PHE A 1 523 ? -0.137 -0.230 -13.942 1.00 90.31 523 PHE A CA 1
ATOM 4130 C C . PHE A 1 523 ? 1.261 -0.129 -13.319 1.00 90.31 523 PHE A C 1
ATOM 4132 O O . PHE A 1 523 ? 1.437 -0.300 -12.104 1.00 90.31 523 PHE A O 1
ATOM 4139 N N . ARG A 1 524 ? 2.275 0.090 -14.163 1.00 91.31 524 ARG A N 1
ATOM 4140 C CA . ARG A 1 524 ? 3.691 0.072 -13.782 1.00 91.31 524 ARG A CA 1
ATOM 4141 C C . ARG A 1 524 ? 4.419 1.294 -14.326 1.00 91.31 524 ARG A C 1
ATOM 4143 O O . ARG A 1 524 ? 4.323 1.627 -15.504 1.00 91.31 524 ARG A O 1
ATOM 4150 N N . THR A 1 525 ? 5.204 1.902 -13.454 1.00 91.75 525 THR A N 1
ATOM 4151 C CA . THR A 1 525 ? 6.058 3.056 -13.738 1.00 91.75 525 THR A CA 1
ATOM 4152 C C . THR A 1 525 ? 7.473 2.784 -13.219 1.00 91.75 525 THR A C 1
ATOM 4154 O O . THR A 1 525 ? 7.650 1.903 -12.368 1.00 91.75 525 THR A O 1
ATOM 4157 N N . PRO A 1 526 ? 8.515 3.503 -13.686 1.00 90.38 526 PRO A N 1
ATOM 4158 C CA . PRO A 1 526 ? 9.865 3.363 -13.146 1.00 90.38 526 PRO A CA 1
ATOM 4159 C C . PRO A 1 526 ? 9.966 3.520 -11.619 1.00 90.38 526 PRO A C 1
ATOM 4161 O O . PRO A 1 526 ? 10.904 2.984 -11.025 1.00 90.38 526 PRO A O 1
ATOM 4164 N N . CYS A 1 527 ? 9.022 4.219 -10.970 1.00 85.00 527 CYS A N 1
ATOM 4165 C CA . CYS A 1 527 ? 8.977 4.332 -9.508 1.00 85.00 527 CYS A CA 1
ATOM 4166 C C . CYS A 1 527 ? 8.302 3.138 -8.802 1.00 85.00 527 CYS A C 1
ATOM 4168 O O . CYS A 1 527 ? 8.609 2.884 -7.634 1.00 85.00 527 CYS A O 1
ATOM 4170 N N . GLY A 1 528 ? 7.489 2.344 -9.507 1.00 86.56 528 GLY A N 1
ATOM 4171 C CA . GLY A 1 528 ? 6.905 1.104 -9.000 1.00 86.56 528 GLY A CA 1
ATOM 4172 C C . GLY A 1 528 ? 5.490 0.817 -9.491 1.00 86.56 528 GLY A C 1
ATOM 4173 O O . GLY A 1 528 ? 5.119 1.160 -10.616 1.00 86.56 528 GLY A O 1
ATOM 4174 N N . SER A 1 529 ? 4.715 0.111 -8.666 1.00 87.31 529 SER A N 1
ATOM 4175 C CA . SER A 1 529 ? 3.272 -0.054 -8.895 1.00 87.31 529 SER A CA 1
ATOM 4176 C C . SER A 1 529 ? 2.561 1.289 -8.725 1.00 87.31 529 SER A C 1
ATOM 4178 O O . SER A 1 529 ? 2.983 2.096 -7.903 1.00 87.31 529 SER A O 1
ATOM 4180 N N . LEU A 1 530 ? 1.445 1.517 -9.422 1.00 83.81 530 LEU A N 1
ATOM 4181 C CA . LEU A 1 530 ? 0.637 2.728 -9.213 1.00 83.81 530 LEU A CA 1
ATOM 4182 C C . LEU A 1 530 ? 0.195 2.883 -7.741 1.00 83.81 530 LEU A C 1
ATOM 4184 O O . LEU A 1 530 ? 0.169 3.989 -7.217 1.00 83.81 530 LEU A O 1
ATOM 4188 N N . SER A 1 531 ? -0.051 1.766 -7.049 1.00 79.62 531 SER A N 1
ATOM 4189 C CA . SER A 1 531 ? -0.351 1.704 -5.609 1.00 79.62 531 SER A CA 1
ATOM 4190 C C . SER A 1 531 ? 0.832 2.041 -4.687 1.00 79.62 531 SER A C 1
ATOM 4192 O O . SER A 1 531 ? 0.662 2.092 -3.476 1.00 79.62 531 SER A O 1
ATOM 4194 N N . GLU A 1 532 ? 2.039 2.193 -5.231 1.00 83.00 532 GLU A N 1
ATOM 4195 C CA . GLU A 1 532 ? 3.254 2.597 -4.508 1.00 83.00 532 GLU A CA 1
ATOM 4196 C C . GLU A 1 532 ? 3.626 4.064 -4.800 1.00 83.00 532 GLU A C 1
ATOM 4198 O O . GLU A 1 532 ? 4.587 4.586 -4.231 1.00 83.00 532 GLU A O 1
ATOM 4203 N N . CYS A 1 533 ? 2.898 4.731 -5.702 1.00 83.62 533 CYS A N 1
ATOM 4204 C CA . CYS A 1 533 ? 3.104 6.134 -6.048 1.00 83.62 533 CYS A CA 1
ATOM 4205 C C . CYS A 1 533 ? 2.469 7.079 -5.014 1.00 83.62 533 CYS A C 1
ATOM 4207 O O . CYS A 1 533 ? 1.684 6.668 -4.160 1.00 83.62 533 CYS A O 1
ATOM 4209 N N . SER A 1 534 ? 2.792 8.376 -5.097 1.00 82.69 534 SER A N 1
ATOM 4210 C CA . SER A 1 534 ? 2.105 9.389 -4.290 1.00 82.69 534 SER A CA 1
ATOM 4211 C C . SER A 1 534 ? 0.637 9.513 -4.701 1.00 82.69 534 SER A C 1
ATOM 4213 O O . SER A 1 534 ? 0.295 9.353 -5.874 1.00 82.69 534 SER A O 1
ATOM 4215 N N . PHE A 1 535 ? -0.224 9.852 -3.740 1.00 79.12 535 PHE A N 1
ATOM 4216 C CA . PHE A 1 535 ? -1.646 10.087 -3.995 1.00 79.12 535 PHE A CA 1
ATOM 4217 C C . PHE A 1 535 ? -1.866 11.129 -5.104 1.00 79.12 535 PHE A C 1
ATOM 4219 O O . PHE A 1 535 ? -2.639 10.881 -6.026 1.00 79.12 535 PHE A O 1
ATOM 4226 N N . ASP A 1 536 ? -1.112 12.234 -5.081 1.00 82.00 536 ASP A N 1
ATOM 4227 C CA . ASP A 1 536 ? -1.197 13.286 -6.103 1.00 82.00 536 ASP A CA 1
ATOM 4228 C C . ASP A 1 536 ? -0.906 12.756 -7.510 1.00 82.00 536 ASP A C 1
ATOM 4230 O O . ASP A 1 536 ? -1.665 13.025 -8.438 1.00 82.00 536 ASP A O 1
ATOM 4234 N N . PHE A 1 537 ? 0.130 11.924 -7.660 1.00 86.31 537 PHE A N 1
ATOM 4235 C CA . PHE A 1 537 ? 0.484 11.326 -8.946 1.00 86.31 537 PHE A CA 1
ATOM 4236 C C . PHE A 1 537 ? -0.618 10.397 -9.472 1.00 86.31 537 PHE A C 1
ATOM 4238 O O . PHE A 1 537 ? -0.938 10.418 -10.662 1.00 86.31 537 PHE A O 1
ATOM 4245 N N . VAL A 1 538 ? -1.230 9.591 -8.597 1.00 84.38 538 VAL A N 1
ATOM 4246 C CA . VAL A 1 538 ? -2.354 8.723 -8.981 1.00 84.38 538 VAL A CA 1
ATOM 4247 C C . VAL A 1 538 ? -3.572 9.555 -9.377 1.00 84.38 538 VAL A C 1
ATOM 4249 O O . VAL A 1 538 ? -4.215 9.261 -10.384 1.00 84.38 538 VAL A O 1
ATOM 4252 N N . MET A 1 539 ? -3.861 10.635 -8.650 1.00 83.56 539 MET A N 1
ATOM 4253 C CA . MET A 1 539 ? -4.952 11.543 -8.996 1.00 83.56 539 MET A CA 1
ATOM 4254 C C . MET A 1 539 ? -4.704 12.280 -10.314 1.00 83.56 539 MET A C 1
ATOM 4256 O O . MET A 1 539 ? -5.642 12.453 -11.094 1.00 83.56 539 MET A O 1
ATOM 4260 N N . ASP A 1 540 ? -3.462 12.652 -10.617 1.00 88.50 540 ASP A N 1
ATOM 4261 C CA . ASP A 1 540 ? -3.094 13.196 -11.926 1.00 88.50 540 ASP A CA 1
ATOM 4262 C C . ASP A 1 540 ? -3.288 12.170 -13.045 1.00 88.50 540 ASP A C 1
ATOM 4264 O O . ASP A 1 540 ? -3.837 12.511 -14.094 1.00 88.50 540 ASP A O 1
ATOM 4268 N N . CYS A 1 541 ? -2.950 10.899 -12.809 1.00 87.75 541 CYS A N 1
ATOM 4269 C CA . CYS A 1 541 ? -3.256 9.810 -13.739 1.00 87.75 541 CYS A CA 1
ATOM 4270 C C . CYS A 1 541 ? -4.769 9.686 -13.986 1.00 87.75 541 CYS A C 1
ATOM 4272 O O . CYS A 1 541 ? -5.198 9.633 -15.137 1.00 87.75 541 CYS A O 1
ATOM 4274 N N . VAL A 1 542 ? -5.593 9.711 -12.929 1.00 86.00 542 VAL A N 1
ATOM 4275 C CA . VAL A 1 542 ? -7.066 9.680 -13.033 1.00 86.00 542 VAL A CA 1
ATOM 4276 C C . VAL A 1 542 ? -7.586 10.863 -13.851 1.00 86.00 542 VAL A C 1
ATOM 4278 O O . VAL A 1 542 ? -8.408 10.679 -14.751 1.00 86.00 542 VAL A O 1
ATOM 4281 N N . ARG A 1 543 ? -7.114 12.085 -13.567 1.00 88.19 543 ARG A N 1
ATOM 4282 C CA . ARG A 1 543 ? -7.505 13.296 -14.310 1.00 88.19 543 ARG A CA 1
ATOM 4283 C C . ARG A 1 543 ? -7.112 13.193 -15.778 1.00 88.19 543 ARG A C 1
ATOM 4285 O O . ARG A 1 543 ? -7.925 13.503 -16.648 1.00 88.19 543 ARG A O 1
ATOM 4292 N N . ARG A 1 544 ? -5.887 12.737 -16.054 1.00 91.56 544 ARG A N 1
ATOM 4293 C CA . ARG A 1 544 ? -5.384 12.602 -17.418 1.00 91.56 544 ARG A CA 1
ATOM 4294 C C . ARG A 1 544 ? -6.182 11.582 -18.205 1.00 91.56 544 ARG A C 1
ATOM 4296 O O . ARG A 1 544 ? -6.607 11.905 -19.310 1.00 91.56 544 ARG A O 1
ATOM 4303 N N . LEU A 1 545 ? -6.442 10.408 -17.637 1.00 87.81 545 LEU A N 1
ATOM 4304 C CA . LEU A 1 545 ? -7.279 9.404 -18.284 1.00 87.81 545 LEU A CA 1
ATOM 4305 C C . LEU A 1 545 ? -8.661 9.978 -18.591 1.00 87.81 545 LEU A C 1
ATOM 4307 O O . LEU A 1 545 ? -9.098 9.887 -19.730 1.00 87.81 545 LEU A O 1
ATOM 4311 N N . ARG A 1 546 ? -9.328 10.633 -17.625 1.00 87.50 546 ARG A N 1
ATOM 4312 C CA . ARG A 1 546 ? -10.673 11.221 -17.824 1.00 87.50 546 ARG A CA 1
ATOM 4313 C C . ARG A 1 546 ? -10.746 12.262 -18.945 1.00 87.50 546 ARG A C 1
ATOM 4315 O O . ARG A 1 546 ? -11.839 12.552 -19.415 1.00 87.50 546 ARG A O 1
ATOM 4322 N N . SER A 1 547 ? -9.612 12.840 -19.343 1.00 89.62 547 SER A N 1
ATOM 4323 C CA . SER A 1 547 ? -9.533 13.798 -20.452 1.00 89.62 547 SER A CA 1
ATOM 4324 C C . SER A 1 547 ? -9.429 13.151 -21.838 1.00 89.62 547 SER A C 1
ATOM 4326 O O . SER A 1 547 ? -9.415 13.875 -22.830 1.00 89.62 547 SER A O 1
ATOM 4328 N N . ILE A 1 548 ? -9.305 11.824 -21.921 1.00 88.62 548 ILE A N 1
ATOM 4329 C CA . ILE A 1 548 ? -9.055 11.094 -23.167 1.00 88.62 548 ILE A CA 1
ATOM 4330 C C . ILE A 1 548 ? -10.344 10.439 -23.649 1.00 88.62 548 ILE A C 1
ATOM 4332 O O . ILE A 1 548 ? -11.026 9.761 -22.885 1.00 88.62 548 ILE A O 1
ATOM 4336 N N . ASP A 1 549 ? -10.632 10.590 -24.939 1.00 88.50 549 ASP A N 1
ATOM 4337 C CA . ASP A 1 549 ? -11.639 9.794 -25.631 1.00 88.50 549 ASP A CA 1
ATOM 4338 C C . ASP A 1 549 ? -10.954 8.627 -26.356 1.00 88.50 549 ASP A C 1
ATOM 4340 O O . ASP A 1 549 ? -10.191 8.829 -27.303 1.00 88.50 549 ASP A O 1
ATOM 4344 N N . LEU A 1 550 ? -11.221 7.392 -25.916 1.00 87.75 550 LEU A N 1
ATOM 4345 C CA . LEU A 1 550 ? -10.624 6.191 -26.515 1.00 87.75 550 LEU A CA 1
ATOM 4346 C C . LEU A 1 550 ? -10.990 6.024 -28.000 1.00 87.75 550 LEU A C 1
ATOM 4348 O O . LEU A 1 550 ? -10.247 5.380 -28.738 1.00 87.75 550 LEU A O 1
ATOM 4352 N N . ARG A 1 551 ? -12.099 6.625 -28.454 1.00 85.94 551 ARG A N 1
ATOM 4353 C CA . ARG A 1 551 ? -12.555 6.578 -29.855 1.00 85.94 551 ARG A CA 1
ATOM 4354 C C . ARG A 1 551 ? -11.658 7.376 -30.800 1.00 85.94 551 ARG A C 1
ATOM 4356 O O . ARG A 1 551 ? -11.713 7.171 -32.005 1.00 85.94 551 ARG A O 1
ATOM 4363 N N . GLU A 1 552 ? -10.829 8.272 -30.269 1.00 89.38 552 GLU A N 1
ATOM 4364 C CA . GLU A 1 552 ? -9.870 9.060 -31.051 1.00 89.38 552 GLU A CA 1
ATOM 4365 C C . GLU A 1 552 ? -8.496 8.375 -31.166 1.00 89.38 552 GLU A C 1
ATOM 4367 O O . GLU A 1 552 ? -7.529 8.968 -31.655 1.00 89.38 552 GLU A O 1
ATOM 4372 N N . ALA A 1 553 ? -8.373 7.127 -30.704 1.00 88.50 553 ALA A N 1
ATOM 4373 C CA . ALA A 1 553 ? -7.116 6.399 -30.733 1.00 88.50 553 ALA A CA 1
ATOM 4374 C C . ALA A 1 553 ? -6.627 6.113 -32.163 1.00 88.50 553 ALA A C 1
ATOM 4376 O O . ALA A 1 553 ? -7.397 5.799 -33.068 1.00 88.50 553 ALA A O 1
ATOM 4377 N N . THR A 1 554 ? -5.308 6.174 -32.361 1.00 89.56 554 THR A N 1
ATOM 4378 C CA . THR A 1 554 ? -4.674 6.046 -33.683 1.00 89.56 554 THR A CA 1
ATOM 4379 C C . THR A 1 554 ? -3.714 4.858 -33.773 1.00 89.56 554 THR A C 1
ATOM 4381 O O . THR A 1 554 ? -3.075 4.461 -32.793 1.00 89.56 554 THR A O 1
ATOM 4384 N N . ALA A 1 555 ? -3.527 4.334 -34.986 1.00 85.94 555 ALA A N 1
ATOM 4385 C CA . ALA A 1 555 ? -2.500 3.347 -35.326 1.00 85.94 555 ALA A CA 1
ATOM 4386 C C . ALA A 1 555 ? -1.621 3.835 -36.493 1.00 85.94 555 ALA A C 1
ATOM 4388 O O . ALA A 1 555 ? -1.821 4.923 -37.027 1.00 85.94 555 ALA A O 1
ATOM 4389 N N . ALA A 1 556 ? -0.587 3.066 -36.851 1.00 79.06 556 ALA A N 1
ATOM 4390 C CA . ALA A 1 556 ? 0.311 3.424 -37.957 1.00 79.06 556 ALA A CA 1
ATOM 4391 C C . ALA A 1 556 ? -0.358 3.281 -39.338 1.00 79.06 556 ALA A C 1
ATOM 4393 O O . ALA A 1 556 ? 0.011 3.990 -40.272 1.00 79.06 556 ALA A O 1
ATOM 4394 N N . SER A 1 557 ? -1.340 2.384 -39.453 1.00 83.75 557 SER A N 1
ATOM 4395 C CA . SER A 1 557 ? -2.154 2.164 -40.646 1.00 83.75 557 SER A CA 1
ATOM 4396 C C . SER A 1 557 ? -3.633 2.337 -40.313 1.00 83.75 557 SER A C 1
ATOM 4398 O O . SER A 1 557 ? -4.089 1.900 -39.258 1.00 83.75 557 SER A O 1
ATOM 4400 N N . GLN A 1 558 ? -4.400 2.923 -41.234 1.00 83.12 558 GLN A N 1
ATOM 4401 C CA . GLN A 1 558 ? -5.857 3.028 -41.102 1.00 83.12 558 GLN A CA 1
ATOM 4402 C C . GLN A 1 558 ? -6.538 1.649 -41.117 1.00 83.12 558 GLN A C 1
ATOM 4404 O O . GLN A 1 558 ? -7.581 1.470 -40.498 1.00 83.12 558 GLN A O 1
ATOM 4409 N N . GLN A 1 559 ? -5.922 0.662 -41.776 1.00 83.94 559 GLN A N 1
ATOM 4410 C CA . GLN A 1 559 ? -6.401 -0.720 -41.772 1.00 83.94 559 GLN A CA 1
ATOM 4411 C C . GLN A 1 559 ? -6.329 -1.344 -40.370 1.00 83.94 559 GLN A C 1
ATOM 4413 O O . GLN A 1 559 ? -7.247 -2.058 -39.981 1.00 83.94 559 GLN A O 1
ATOM 4418 N N . ASP A 1 560 ? -5.280 -1.035 -39.598 1.00 84.12 560 ASP A N 1
ATOM 4419 C CA . ASP A 1 560 ? -5.138 -1.527 -38.222 1.00 84.12 560 ASP A CA 1
ATOM 4420 C C . ASP A 1 560 ? -6.225 -0.941 -37.318 1.00 84.12 560 ASP A C 1
ATOM 4422 O O . ASP A 1 560 ? -6.786 -1.654 -36.492 1.00 84.12 560 ASP A O 1
ATOM 4426 N N . VAL A 1 561 ? -6.535 0.353 -37.492 1.00 85.31 561 VAL A N 1
ATOM 4427 C CA . VAL A 1 561 ? -7.597 1.032 -36.733 1.00 85.31 561 VAL A CA 1
ATOM 4428 C C . VAL A 1 561 ? -8.935 0.345 -36.979 1.00 85.31 561 VAL A C 1
ATOM 4430 O O . VAL A 1 561 ? -9.567 -0.074 -36.018 1.00 85.31 561 VAL A O 1
ATOM 4433 N N . ALA A 1 562 ? -9.310 0.145 -38.246 1.00 86.12 562 ALA A N 1
ATOM 4434 C CA . ALA A 1 562 ? -10.569 -0.507 -38.604 1.00 86.12 562 ALA A CA 1
ATOM 4435 C C . ALA A 1 562 ? -10.658 -1.941 -38.049 1.00 86.12 562 ALA A C 1
ATOM 4437 O O . ALA A 1 562 ? -11.662 -2.324 -37.460 1.00 86.12 562 ALA A O 1
ATOM 4438 N N . MET A 1 563 ? -9.577 -2.718 -38.162 1.00 87.25 563 MET A N 1
ATOM 4439 C CA . MET A 1 563 ? -9.525 -4.089 -37.647 1.00 87.25 563 MET A CA 1
ATOM 4440 C C . MET A 1 563 ? -9.690 -4.153 -36.116 1.00 87.25 563 MET A C 1
ATOM 4442 O O . MET A 1 563 ? -10.335 -5.063 -35.595 1.00 87.25 563 MET A O 1
ATOM 4446 N N . ILE A 1 564 ? -9.105 -3.200 -35.385 1.00 88.06 564 ILE A N 1
ATOM 4447 C CA . ILE A 1 564 ? -9.229 -3.106 -33.923 1.00 88.06 564 ILE A CA 1
ATOM 4448 C C . ILE A 1 564 ? -10.619 -2.601 -33.522 1.00 88.06 564 ILE A C 1
ATOM 4450 O O . ILE A 1 564 ? -11.201 -3.124 -32.572 1.00 88.06 564 ILE A O 1
ATOM 4454 N N . GLU A 1 565 ? -11.160 -1.619 -34.242 1.00 86.56 565 GLU A N 1
ATOM 4455 C CA . GLU A 1 565 ? -12.516 -1.098 -34.043 1.00 86.56 565 GLU A CA 1
ATOM 4456 C C . GLU A 1 565 ? -13.575 -2.188 -34.207 1.00 86.56 565 GLU A C 1
ATOM 4458 O O . GLU A 1 565 ? -14.455 -2.303 -33.350 1.00 86.56 565 GLU A O 1
ATOM 4463 N N . ASP A 1 566 ? -13.459 -3.020 -35.244 1.00 86.69 566 ASP A N 1
ATOM 4464 C CA . ASP A 1 566 ? -14.352 -4.160 -35.466 1.00 86.69 566 ASP A CA 1
ATOM 4465 C C . ASP A 1 566 ? -14.288 -5.136 -34.280 1.00 86.69 566 ASP A C 1
ATOM 4467 O O . ASP A 1 566 ? -15.318 -5.501 -33.709 1.00 86.69 566 ASP A O 1
ATOM 4471 N N . TYR A 1 567 ? -13.078 -5.482 -33.823 1.00 85.62 567 TYR A N 1
ATOM 4472 C CA . TYR A 1 567 ? -12.881 -6.377 -32.679 1.00 85.62 567 TYR A CA 1
ATOM 4473 C C . TYR A 1 567 ? -13.447 -5.817 -31.362 1.00 85.62 567 TYR A C 1
ATOM 4475 O O . TYR A 1 567 ? -14.066 -6.547 -30.586 1.00 85.62 567 TYR A O 1
ATOM 4483 N N . ILE A 1 568 ? -13.252 -4.522 -31.095 1.00 84.31 568 ILE A N 1
ATOM 4484 C CA . ILE A 1 568 ? -13.780 -3.850 -29.897 1.00 84.31 568 ILE A CA 1
ATOM 4485 C C . ILE A 1 568 ? -15.310 -3.769 -29.951 1.00 84.31 568 ILE A C 1
ATOM 4487 O O . ILE A 1 568 ? -15.985 -3.982 -28.938 1.00 84.31 568 ILE A O 1
ATOM 4491 N N . SER A 1 569 ? -15.867 -3.493 -31.131 1.00 84.19 569 SER A N 1
ATOM 4492 C CA . SER A 1 569 ? -17.313 -3.383 -31.343 1.00 84.19 569 SER A CA 1
ATOM 4493 C C . SER A 1 569 ? -18.033 -4.714 -31.126 1.00 84.19 569 SER A C 1
ATOM 4495 O O . SER A 1 569 ? -19.095 -4.731 -30.505 1.00 84.19 569 SER A O 1
ATOM 4497 N N . GLU A 1 570 ? -17.440 -5.835 -31.552 1.00 81.31 570 GLU A N 1
ATOM 4498 C CA . GLU A 1 570 ? -17.988 -7.184 -31.336 1.00 81.31 570 GLU A CA 1
ATOM 4499 C C . GLU A 1 570 ? -18.166 -7.556 -29.853 1.00 81.31 570 GLU A C 1
ATOM 4501 O O . GLU A 1 570 ? -18.965 -8.437 -29.531 1.00 81.31 570 GLU A O 1
ATOM 4506 N N . LEU A 1 571 ? -17.417 -6.924 -28.944 1.00 69.56 571 LEU A N 1
ATOM 4507 C CA . LEU A 1 571 ? -17.231 -7.420 -27.577 1.00 69.56 571 LEU A CA 1
ATOM 4508 C C . LEU A 1 571 ? -17.718 -6.464 -26.471 1.00 69.56 571 LEU A C 1
ATOM 4510 O O . LEU A 1 571 ? -17.548 -6.760 -25.288 1.00 69.56 571 LEU A O 1
ATOM 4514 N N . GLY A 1 572 ? -18.374 -5.356 -26.826 1.00 74.88 572 GLY A N 1
ATOM 4515 C CA . GLY A 1 572 ? -18.999 -4.439 -25.858 1.00 74.88 572 GLY A CA 1
ATOM 4516 C C . GLY A 1 572 ? -18.728 -2.954 -26.095 1.00 74.88 572 GLY A C 1
ATOM 4517 O O . GLY A 1 572 ? -19.292 -2.121 -25.387 1.00 74.88 572 GLY A O 1
ATOM 4518 N N . GLY A 1 573 ? -17.913 -2.613 -27.099 1.00 82.94 573 GLY A N 1
ATOM 4519 C CA . GLY A 1 573 ? -17.651 -1.235 -27.509 1.00 82.94 573 GLY A CA 1
ATOM 4520 C C . GLY A 1 573 ? -16.740 -0.451 -26.558 1.00 82.94 573 GLY A C 1
ATOM 4521 O O . GLY A 1 573 ? -16.367 -0.907 -25.479 1.00 82.94 573 GLY A O 1
ATOM 4522 N N . TRP A 1 574 ? -16.373 0.762 -26.974 1.00 83.62 574 TRP A N 1
ATOM 4523 C CA . TRP A 1 574 ? -15.388 1.614 -26.295 1.00 83.62 574 TRP A CA 1
ATOM 4524 C C . TRP A 1 574 ? -15.756 1.992 -24.851 1.00 83.62 574 TRP A C 1
ATOM 4526 O O . TRP A 1 574 ? -14.875 2.027 -23.991 1.00 83.62 574 TRP A O 1
ATOM 4536 N N . ASP A 1 575 ? -17.042 2.214 -24.562 1.00 83.69 575 ASP A N 1
ATOM 4537 C CA . ASP A 1 575 ? -17.511 2.612 -23.225 1.00 83.69 575 ASP A CA 1
ATOM 4538 C C . ASP A 1 575 ? -17.286 1.511 -22.178 1.00 83.69 575 ASP A C 1
ATOM 4540 O O . ASP A 1 575 ? -16.953 1.788 -21.024 1.00 83.69 575 ASP A O 1
ATOM 4544 N N . PHE A 1 576 ? -17.425 0.244 -22.577 1.00 82.31 576 PHE A N 1
ATOM 4545 C CA . PHE A 1 576 ? -17.173 -0.892 -21.694 1.00 82.31 576 PHE A CA 1
ATOM 4546 C C . PHE A 1 576 ? -15.692 -0.973 -21.297 1.00 82.31 576 PHE A C 1
ATOM 4548 O O . PHE A 1 576 ? -15.372 -1.135 -20.120 1.00 82.31 576 PHE A O 1
ATOM 4555 N N . ILE A 1 577 ? -14.789 -0.783 -22.266 1.00 80.75 577 ILE A N 1
ATOM 4556 C CA . ILE A 1 577 ? -13.334 -0.760 -22.038 1.00 80.75 577 ILE A CA 1
ATOM 4557 C C . ILE A 1 577 ? -12.959 0.379 -21.091 1.00 80.75 577 ILE A C 1
ATOM 4559 O O . ILE A 1 577 ? -12.193 0.188 -20.145 1.00 80.75 577 ILE A O 1
ATOM 4563 N N . TRP A 1 578 ? -13.522 1.559 -21.342 1.00 84.25 578 TRP A N 1
ATOM 4564 C CA . TRP A 1 578 ? -13.290 2.754 -20.547 1.00 84.25 578 TRP A CA 1
ATOM 4565 C C . TRP A 1 578 ? -13.641 2.547 -19.068 1.00 84.25 578 TRP A C 1
ATOM 4567 O O . TRP A 1 578 ? -12.820 2.831 -18.193 1.00 84.25 578 TRP A O 1
ATOM 4577 N N . ASN A 1 579 ? -14.825 1.995 -18.786 1.00 83.50 579 ASN A N 1
ATOM 4578 C CA . ASN A 1 579 ? -15.274 1.758 -17.414 1.00 83.50 579 ASN A CA 1
ATOM 4579 C C . ASN A 1 579 ? -14.337 0.808 -16.652 1.00 83.50 579 ASN A C 1
ATOM 4581 O O . ASN A 1 579 ? -13.985 1.096 -15.512 1.00 83.50 579 ASN A O 1
ATOM 4585 N N . LEU A 1 580 ? -13.864 -0.262 -17.297 1.00 76.62 580 LEU A N 1
ATOM 4586 C CA . LEU A 1 580 ? -12.945 -1.234 -16.691 1.00 76.62 580 LEU A CA 1
ATOM 4587 C C . LEU A 1 580 ? -11.567 -0.640 -16.361 1.00 76.62 580 LEU A C 1
ATOM 4589 O O . LEU A 1 580 ? -10.995 -0.910 -15.300 1.00 76.62 580 LEU A O 1
ATOM 4593 N N . ILE A 1 581 ? -11.024 0.187 -17.262 1.00 80.69 581 ILE A N 1
ATOM 4594 C CA . ILE A 1 581 ? -9.764 0.904 -17.017 1.00 80.69 581 ILE A CA 1
ATOM 4595 C C . ILE A 1 581 ? -9.934 1.847 -15.822 1.00 80.69 581 ILE A C 1
ATOM 4597 O O . ILE A 1 581 ? -9.086 1.881 -14.929 1.00 80.69 581 ILE A O 1
ATOM 4601 N N . MET A 1 582 ? -11.040 2.594 -15.792 1.00 82.94 582 MET A N 1
ATOM 4602 C CA . MET A 1 582 ? -11.317 3.551 -14.726 1.00 82.94 582 MET A CA 1
ATOM 4603 C C . MET A 1 582 ? -11.541 2.883 -13.371 1.00 82.94 582 MET A C 1
ATOM 4605 O O . MET A 1 582 ? -11.076 3.423 -12.369 1.00 82.94 582 MET A O 1
ATOM 4609 N N . GLU A 1 583 ? -12.196 1.724 -13.326 1.00 80.94 583 GLU A N 1
ATOM 4610 C CA . GLU A 1 583 ? -12.360 0.923 -12.109 1.00 80.94 583 GLU A CA 1
ATOM 4611 C C . GLU A 1 583 ? -10.992 0.523 -11.536 1.00 80.94 583 GLU A C 1
ATOM 4613 O O . GLU A 1 583 ? -10.675 0.879 -10.401 1.00 80.94 583 GLU A O 1
ATOM 4618 N N . SER A 1 584 ? -10.118 -0.050 -12.372 1.00 73.50 584 SER A N 1
ATOM 4619 C CA . SER A 1 584 ? -8.772 -0.495 -11.968 1.00 73.50 584 SER A CA 1
ATOM 4620 C C . SER A 1 584 ? -7.902 0.639 -11.399 1.00 73.50 584 SER A C 1
ATOM 4622 O O . SER A 1 584 ? -7.161 0.455 -10.433 1.00 73.50 584 SER A O 1
ATOM 4624 N N . VAL A 1 585 ? -7.969 1.838 -11.990 1.00 74.56 585 VAL A N 1
ATOM 4625 C CA . VAL A 1 585 ? -7.193 3.002 -11.521 1.00 74.56 585 VAL A CA 1
ATOM 4626 C C . VAL A 1 585 ? -7.827 3.635 -10.274 1.00 74.56 585 VAL A C 1
ATOM 4628 O O . VAL A 1 585 ? -7.110 4.102 -9.387 1.00 74.56 585 VAL A O 1
ATOM 4631 N N . THR A 1 586 ? -9.159 3.634 -10.172 1.00 78.25 586 THR A N 1
ATOM 4632 C CA . THR A 1 586 ? -9.878 4.197 -9.017 1.00 78.25 586 THR A CA 1
ATOM 4633 C C . THR A 1 586 ? -9.673 3.353 -7.759 1.00 78.25 586 THR A C 1
ATOM 4635 O O . THR A 1 586 ? -9.451 3.914 -6.687 1.00 78.25 586 THR A O 1
ATOM 4638 N N . GLU A 1 587 ? -9.654 2.023 -7.875 1.00 77.50 587 GLU A N 1
ATOM 4639 C CA . GLU A 1 587 ? -9.328 1.127 -6.756 1.00 77.50 587 GLU A CA 1
ATOM 4640 C C . GLU A 1 587 ? -7.939 1.418 -6.166 1.00 77.50 587 GLU A C 1
ATOM 4642 O O . GLU A 1 587 ? -7.777 1.494 -4.943 1.00 77.50 587 GLU A O 1
ATOM 4647 N N . ALA A 1 588 ? -6.940 1.659 -7.024 1.00 69.38 588 ALA A N 1
ATOM 4648 C CA . ALA A 1 588 ? -5.598 2.034 -6.583 1.00 69.38 588 ALA A CA 1
ATOM 4649 C C . ALA A 1 588 ? -5.596 3.363 -5.803 1.00 69.38 588 ALA A C 1
ATOM 4651 O O . ALA A 1 588 ? -4.916 3.472 -4.779 1.00 69.38 588 ALA A O 1
ATOM 4652 N N . ALA A 1 589 ? -6.387 4.349 -6.243 1.00 70.81 589 ALA A N 1
ATOM 4653 C CA . ALA A 1 589 ? -6.539 5.626 -5.545 1.00 70.81 589 ALA A CA 1
ATOM 4654 C C . ALA A 1 589 ? -7.194 5.456 -4.161 1.00 70.81 589 ALA A C 1
ATOM 4656 O O . ALA A 1 589 ? -6.678 5.978 -3.173 1.00 70.81 589 ALA A O 1
ATOM 4657 N N . MET A 1 590 ? -8.272 4.668 -4.067 1.00 73.69 590 MET A N 1
ATOM 4658 C CA . MET A 1 590 ? -8.971 4.401 -2.800 1.00 73.69 590 MET A CA 1
ATOM 4659 C C . MET A 1 590 ? -8.086 3.662 -1.787 1.00 73.69 590 MET A C 1
ATOM 4661 O O . MET A 1 590 ? -8.092 3.981 -0.597 1.00 73.69 590 MET A O 1
ATOM 4665 N N . SER A 1 591 ? -7.287 2.692 -2.246 1.00 71.56 591 SER A N 1
ATOM 4666 C CA . SER A 1 591 ? -6.336 1.980 -1.384 1.00 71.56 591 SER A CA 1
ATOM 4667 C C . SER A 1 591 ? -5.276 2.922 -0.802 1.00 71.56 591 SER A C 1
ATOM 4669 O O . SER A 1 591 ? -4.921 2.804 0.372 1.00 71.56 591 SER A O 1
ATOM 4671 N N . LEU A 1 592 ? -4.755 3.850 -1.608 1.00 67.50 592 LEU A N 1
ATOM 4672 C CA . LEU A 1 592 ? -3.764 4.831 -1.160 1.00 67.50 592 LEU A CA 1
ATOM 4673 C C . LEU A 1 592 ? -4.357 5.843 -0.177 1.00 67.50 592 LEU A C 1
ATOM 4675 O O . LEU A 1 592 ? -3.714 6.169 0.820 1.00 67.50 592 LEU A O 1
ATOM 4679 N N . GLU A 1 593 ? -5.589 6.295 -0.412 1.00 70.12 593 GLU A N 1
ATOM 4680 C CA . GLU A 1 593 ? -6.307 7.181 0.507 1.00 70.12 593 GLU A CA 1
ATOM 4681 C C . GLU A 1 593 ? -6.497 6.523 1.883 1.00 70.12 593 GLU A C 1
ATOM 4683 O O . GLU A 1 593 ? -6.169 7.120 2.911 1.00 70.12 593 GLU A O 1
ATOM 4688 N N . ALA A 1 594 ? -6.922 5.256 1.919 1.00 69.25 594 ALA A N 1
ATOM 4689 C CA . ALA A 1 594 ? -7.073 4.508 3.166 1.00 69.25 594 ALA A CA 1
ATOM 4690 C C . ALA A 1 594 ? -5.744 4.368 3.937 1.00 69.25 594 ALA A C 1
ATOM 4692 O O . ALA A 1 594 ? -5.709 4.551 5.156 1.00 69.25 594 ALA A O 1
ATOM 4693 N N . GLN A 1 595 ? -4.641 4.089 3.233 1.00 69.62 595 GLN A N 1
ATOM 4694 C CA . GLN A 1 595 ? -3.306 3.998 3.837 1.00 69.62 595 GLN A CA 1
ATOM 4695 C C . GLN A 1 595 ? -2.816 5.351 4.369 1.00 69.62 595 GLN A C 1
ATOM 4697 O O . GLN A 1 595 ? -2.238 5.415 5.456 1.00 69.62 595 GLN A O 1
ATOM 4702 N N . ALA A 1 596 ? -3.069 6.437 3.635 1.00 66.88 596 ALA A N 1
ATOM 4703 C CA . ALA A 1 596 ? -2.713 7.788 4.056 1.00 66.88 596 ALA A CA 1
ATOM 4704 C C . ALA A 1 596 ? -3.493 8.217 5.309 1.00 66.88 596 ALA A C 1
ATOM 4706 O O . ALA A 1 596 ? -2.905 8.779 6.237 1.00 66.88 596 ALA A O 1
ATOM 4707 N N . ILE A 1 597 ? -4.791 7.899 5.373 1.00 71.62 597 ILE A N 1
ATOM 4708 C CA . ILE A 1 597 ? -5.630 8.147 6.551 1.00 71.62 597 ILE A CA 1
ATOM 4709 C C . ILE A 1 597 ? -5.092 7.379 7.764 1.00 71.62 597 ILE A C 1
ATOM 4711 O O . ILE A 1 597 ? -4.944 7.971 8.834 1.00 71.62 597 ILE A O 1
ATOM 4715 N N . ASP A 1 598 ? -4.753 6.093 7.621 1.00 72.56 598 ASP A N 1
ATOM 4716 C CA . ASP A 1 598 ? -4.214 5.301 8.736 1.00 72.56 598 ASP A CA 1
ATOM 4717 C C . ASP A 1 598 ? -2.871 5.862 9.237 1.00 72.56 598 ASP A C 1
ATOM 4719 O O . ASP A 1 598 ? -2.690 6.071 10.439 1.00 72.56 598 ASP A O 1
ATOM 4723 N N . ALA A 1 599 ? -1.964 6.226 8.324 1.00 73.50 599 ALA A N 1
ATOM 4724 C CA . ALA A 1 599 ? -0.686 6.847 8.675 1.00 73.50 599 ALA A CA 1
ATOM 4725 C C . ALA A 1 599 ? -0.862 8.194 9.403 1.00 73.50 599 ALA A C 1
ATOM 4727 O O . ALA A 1 599 ? -0.178 8.463 10.398 1.00 73.50 599 ALA A O 1
ATOM 4728 N N . ALA A 1 600 ? -1.804 9.027 8.952 1.00 75.75 600 ALA A N 1
ATOM 4729 C CA . ALA A 1 600 ? -2.129 10.296 9.599 1.00 75.75 600 ALA A CA 1
ATOM 4730 C C . ALA A 1 600 ? -2.718 10.090 11.004 1.00 75.75 600 ALA A C 1
ATOM 4732 O O . ALA A 1 600 ? -2.339 10.793 11.946 1.00 75.75 600 ALA A O 1
ATOM 4733 N N . VAL A 1 601 ? -3.600 9.098 11.174 1.00 81.25 601 VAL A N 1
ATOM 4734 C CA . VAL A 1 601 ? -4.155 8.728 12.483 1.00 81.25 601 VAL A CA 1
ATOM 4735 C C . VAL A 1 601 ? -3.045 8.272 13.427 1.00 81.25 601 VAL A C 1
ATOM 4737 O O . VAL A 1 601 ? -3.018 8.726 14.568 1.00 81.25 601 VAL A O 1
ATOM 4740 N N . VAL A 1 602 ? -2.097 7.448 12.971 1.00 82.88 602 VAL A N 1
ATOM 4741 C CA . VAL A 1 602 ? -0.962 6.994 13.795 1.00 82.88 602 VAL A CA 1
ATOM 4742 C C . VAL A 1 602 ? -0.104 8.171 14.272 1.00 82.88 602 VAL A C 1
ATOM 4744 O O . VAL A 1 602 ? 0.156 8.288 15.468 1.00 82.88 602 VAL A O 1
ATOM 4747 N N . LEU A 1 603 ? 0.270 9.094 13.378 1.00 84.94 603 LEU A N 1
ATOM 4748 C CA . LEU A 1 603 ? 1.046 10.291 13.743 1.00 84.94 603 LEU A CA 1
ATOM 4749 C C . LEU A 1 603 ? 0.310 11.185 14.753 1.00 84.94 603 LEU A C 1
ATOM 4751 O O . LEU A 1 603 ? 0.914 11.745 15.678 1.00 84.94 603 LEU A O 1
ATOM 4755 N N . LYS A 1 604 ? -1.009 11.317 14.586 1.00 90.12 604 LYS A N 1
ATOM 4756 C CA . LYS A 1 604 ? -1.863 12.076 15.500 1.00 90.12 604 LYS A CA 1
ATOM 4757 C C . LYS A 1 604 ? -1.960 11.400 16.867 1.00 90.12 604 LYS A C 1
ATOM 47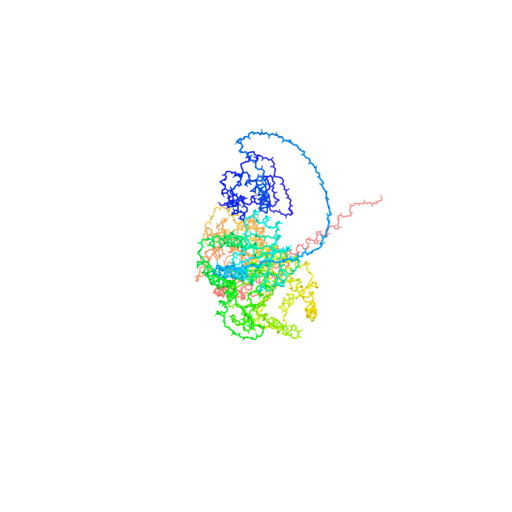59 O O . LYS A 1 604 ? -1.820 12.081 17.879 1.00 90.12 604 LYS A O 1
ATOM 4764 N N . VAL A 1 605 ? -2.136 10.078 16.902 1.00 92.25 605 VAL A N 1
ATOM 4765 C CA . VAL A 1 605 ? -2.133 9.279 18.136 1.00 92.25 605 VAL A CA 1
ATOM 4766 C C . VAL A 1 605 ? -0.811 9.450 18.878 1.00 92.25 605 VAL A C 1
ATOM 4768 O O . VAL A 1 605 ? -0.841 9.764 20.060 1.00 92.25 605 VAL A O 1
ATOM 4771 N N . ASP A 1 606 ? 0.336 9.350 18.204 1.00 91.50 606 ASP A N 1
ATOM 4772 C CA . ASP A 1 606 ? 1.651 9.537 18.836 1.00 91.50 606 ASP A CA 1
ATOM 4773 C C . ASP A 1 606 ? 1.818 10.924 19.470 1.00 91.50 606 ASP A C 1
ATOM 4775 O O . ASP A 1 606 ? 2.458 11.071 20.513 1.00 91.50 606 ASP A O 1
ATOM 4779 N N . THR A 1 607 ? 1.238 11.953 18.851 1.00 92.44 607 THR A N 1
ATOM 4780 C CA . THR A 1 607 ? 1.239 13.313 19.403 1.00 92.44 607 THR A CA 1
ATOM 4781 C C . THR A 1 607 ? 0.353 13.395 20.644 1.00 92.44 607 THR A C 1
ATOM 4783 O O . THR A 1 607 ? 0.834 13.795 21.702 1.00 92.44 607 THR A O 1
ATOM 4786 N N . LEU A 1 608 ? -0.886 12.904 20.557 1.00 96.25 608 LEU A N 1
ATOM 4787 C CA . LEU A 1 608 ? -1.816 12.859 21.689 1.00 96.25 608 LEU A CA 1
ATOM 4788 C C . LEU A 1 608 ? -1.275 12.024 22.857 1.00 96.25 608 LEU A C 1
ATOM 4790 O O . LEU A 1 608 ? -1.451 12.396 24.009 1.00 96.25 608 LEU A O 1
ATOM 4794 N N . LEU A 1 609 ? -0.580 10.920 22.583 1.00 96.50 609 LEU A N 1
ATOM 4795 C CA . LEU A 1 609 ? 0.049 10.085 23.605 1.00 96.50 609 LEU A CA 1
ATOM 4796 C C . LEU A 1 609 ? 1.097 10.856 24.409 1.00 96.50 609 LEU A C 1
ATOM 4798 O O . LEU A 1 609 ? 1.110 10.758 25.636 1.00 96.50 609 LEU A O 1
ATOM 4802 N N . ARG A 1 610 ? 1.960 11.625 23.732 1.00 94.44 610 ARG A N 1
ATOM 4803 C CA . ARG A 1 610 ? 2.969 12.463 24.399 1.00 94.44 610 ARG A CA 1
ATOM 4804 C C . ARG A 1 610 ? 2.316 13.539 25.258 1.00 94.44 610 ARG A C 1
ATOM 4806 O O . ARG A 1 610 ? 2.709 13.707 26.411 1.00 94.44 610 ARG A O 1
ATOM 4813 N N . ASP A 1 611 ? 1.315 14.222 24.712 1.00 96.00 611 ASP A N 1
ATOM 4814 C CA . ASP A 1 611 ? 0.632 15.312 25.405 1.00 96.00 611 ASP A CA 1
ATOM 4815 C C . ASP A 1 611 ? -0.148 14.788 26.616 1.00 96.00 611 ASP A C 1
ATOM 4817 O O . ASP A 1 611 ? -0.043 15.342 27.708 1.00 96.00 611 ASP A O 1
ATOM 4821 N N . PHE A 1 612 ? -0.858 13.666 26.463 1.00 96.06 612 PHE A N 1
ATOM 4822 C CA . PHE A 1 612 ? -1.586 13.033 27.558 1.00 96.06 612 PHE A CA 1
ATOM 4823 C C . PHE A 1 612 ? -0.639 12.572 28.665 1.00 96.06 612 PHE A C 1
ATOM 4825 O O . PHE A 1 612 ? -0.884 12.866 29.833 1.00 96.06 612 PHE A O 1
ATOM 4832 N N . ALA A 1 613 ? 0.471 11.909 28.315 1.00 93.62 613 ALA A N 1
ATOM 4833 C CA . ALA A 1 613 ? 1.459 11.439 29.285 1.00 93.62 613 ALA A CA 1
ATOM 4834 C C . ALA A 1 613 ? 2.037 12.579 30.143 1.00 93.62 613 ALA A C 1
ATOM 4836 O O . ALA A 1 613 ? 2.297 12.373 31.327 1.00 93.62 613 ALA A O 1
ATOM 4837 N N . ALA A 1 614 ? 2.175 13.787 29.584 1.00 92.81 614 ALA A N 1
ATOM 4838 C CA . ALA A 1 614 ? 2.632 14.966 30.321 1.00 92.81 614 ALA A CA 1
ATOM 4839 C C . ALA A 1 614 ? 1.619 15.480 31.366 1.00 92.81 614 ALA A C 1
ATOM 4841 O O . ALA A 1 614 ? 2.007 16.191 32.290 1.00 92.81 614 ALA A O 1
ATOM 4842 N N . THR A 1 615 ? 0.336 15.120 31.244 1.00 92.38 615 THR A N 1
ATOM 4843 C CA . THR A 1 615 ? -0.718 15.495 32.208 1.00 92.38 615 THR A CA 1
ATOM 4844 C C . THR A 1 615 ? -0.862 14.514 33.372 1.00 92.38 615 THR A C 1
ATOM 4846 O O . THR A 1 615 ? -1.572 14.799 34.339 1.00 92.38 615 THR A O 1
ATOM 4849 N N . LEU A 1 616 ? -0.213 13.349 33.292 1.00 90.44 616 LEU A N 1
ATOM 4850 C CA . LEU A 1 616 ? -0.393 12.285 34.269 1.00 90.44 616 LEU A CA 1
ATOM 4851 C C . LEU A 1 616 ? 0.322 12.598 35.584 1.00 90.44 616 LEU A C 1
ATOM 4853 O O . LEU A 1 616 ? 1.459 13.068 35.622 1.00 90.44 616 LEU A O 1
ATOM 4857 N N . SER A 1 617 ? -0.361 12.293 36.684 1.00 84.62 617 SER A N 1
ATOM 4858 C CA . SER A 1 617 ? 0.244 12.300 38.016 1.00 84.62 617 SER A CA 1
ATOM 4859 C C . SER A 1 617 ? 1.254 11.150 38.162 1.00 84.62 617 SER A C 1
ATOM 4861 O O . SER A 1 617 ? 1.208 10.195 37.384 1.00 84.62 617 SER A O 1
ATOM 4863 N N . PRO A 1 618 ? 2.165 11.201 39.154 1.00 87.12 618 PRO A N 1
ATOM 4864 C CA . PRO A 1 618 ? 3.090 10.103 39.410 1.00 87.12 618 PRO A CA 1
ATOM 4865 C C . PRO A 1 618 ? 2.353 8.762 39.570 1.00 87.12 618 PRO A C 1
ATOM 4867 O O . PRO A 1 618 ? 1.340 8.715 40.275 1.00 87.12 618 PRO A O 1
ATOM 4870 N N . PRO A 1 619 ? 2.848 7.678 38.945 1.00 87.69 619 PRO A N 1
ATOM 4871 C CA . PRO A 1 619 ? 2.172 6.389 38.971 1.00 87.69 619 PRO A CA 1
ATOM 4872 C C . PRO A 1 619 ? 2.121 5.814 40.390 1.00 87.69 619 PRO A C 1
ATOM 4874 O O . PRO A 1 619 ? 3.056 5.970 41.179 1.00 87.69 619 PRO A O 1
ATOM 4877 N N . CYS A 1 620 ? 1.044 5.094 40.691 1.00 84.81 620 CYS A N 1
ATOM 4878 C CA . CYS A 1 620 ? 0.842 4.398 41.955 1.00 84.81 620 CYS A CA 1
ATOM 4879 C C . CYS A 1 620 ? 0.792 2.892 41.690 1.00 84.81 620 CYS A C 1
ATOM 4881 O O . CYS A 1 620 ? -0.206 2.377 41.194 1.00 84.81 620 CYS A O 1
ATOM 4883 N N . ALA A 1 621 ? 1.882 2.187 41.996 1.00 86.19 621 ALA A N 1
ATOM 4884 C CA . ALA A 1 621 ? 1.910 0.732 41.902 1.00 86.19 621 ALA A CA 1
ATOM 4885 C C . ALA A 1 621 ? 0.995 0.117 42.971 1.00 86.19 621 ALA A C 1
ATOM 4887 O O . ALA A 1 621 ? 1.011 0.533 44.132 1.00 86.19 621 ALA A O 1
ATOM 4888 N N . SER A 1 622 ? 0.215 -0.889 42.589 1.00 88.00 622 SER A N 1
ATOM 4889 C CA . SER A 1 622 ? -0.707 -1.586 43.487 1.00 88.00 622 SER A CA 1
ATOM 4890 C C . SER A 1 622 ? -0.716 -3.085 43.209 1.00 88.00 622 SER A C 1
ATOM 4892 O O . SER A 1 622 ? -0.369 -3.544 42.120 1.00 88.00 622 SER A O 1
ATOM 4894 N N . SER A 1 623 ? -1.111 -3.878 44.204 1.00 87.69 623 SER A N 1
ATOM 4895 C CA . SER A 1 623 ? -1.269 -5.319 44.020 1.00 87.69 623 SER A CA 1
ATOM 4896 C C . SER A 1 623 ? -2.388 -5.631 43.015 1.00 87.69 623 SER A C 1
ATOM 4898 O O . SER A 1 623 ? -3.406 -4.932 43.009 1.00 87.69 623 SER A O 1
ATOM 4900 N N . PRO A 1 624 ? -2.263 -6.704 42.213 1.00 90.50 624 PRO A N 1
ATOM 4901 C CA . PRO A 1 624 ? -3.340 -7.151 41.337 1.00 90.50 624 PRO A CA 1
ATOM 4902 C C . PRO A 1 624 ? -4.631 -7.414 42.122 1.00 90.50 624 PRO A C 1
ATOM 4904 O O . PRO A 1 624 ? -4.624 -8.151 43.112 1.00 90.50 624 PRO A O 1
ATOM 4907 N N . GLY A 1 625 ? -5.742 -6.831 41.669 1.00 92.56 625 GLY A N 1
ATOM 4908 C CA . GLY A 1 625 ? -7.052 -6.993 42.296 1.00 92.56 625 GLY A CA 1
ATOM 4909 C C . GLY A 1 625 ? -7.808 -5.672 42.477 1.00 92.56 625 GLY A C 1
ATOM 4910 O O . GLY A 1 625 ? -7.802 -4.839 41.564 1.00 92.56 625 GLY A O 1
ATOM 4911 N N . PRO A 1 626 ? -8.507 -5.484 43.612 1.00 95.25 626 PRO A N 1
ATOM 4912 C CA . PRO A 1 626 ? -9.523 -4.447 43.753 1.00 95.25 626 PRO A CA 1
ATOM 4913 C C . PRO A 1 626 ? -8.995 -3.007 43.752 1.00 95.25 626 PRO A C 1
ATOM 4915 O O . PRO A 1 626 ? -9.755 -2.094 43.443 1.00 95.25 626 PRO A O 1
ATOM 4918 N N . GLN A 1 627 ? -7.708 -2.796 44.041 1.00 95.50 627 GLN A N 1
ATOM 4919 C CA . GLN A 1 627 ? -7.082 -1.469 44.066 1.00 95.50 627 GLN A CA 1
ATOM 4920 C C . GLN A 1 627 ? -6.811 -0.886 42.673 1.00 95.50 627 GLN A C 1
ATOM 4922 O O . GLN A 1 627 ? -6.494 0.295 42.569 1.00 95.50 627 GLN A O 1
ATOM 4927 N N . ARG A 1 628 ? -6.934 -1.680 41.600 1.00 95.69 628 ARG A N 1
ATOM 4928 C CA . ARG A 1 628 ? -6.668 -1.255 40.214 1.00 95.69 628 ARG A CA 1
ATOM 4929 C C . ARG A 1 628 ? -7.923 -0.769 39.490 1.00 95.69 628 ARG A C 1
ATOM 4931 O O . ARG A 1 628 ? -8.121 -1.080 38.318 1.00 95.69 628 ARG A O 1
ATOM 4938 N N . ALA A 1 629 ? -8.795 -0.032 40.172 1.00 96.56 629 ALA A N 1
ATOM 4939 C CA . ALA A 1 629 ? -9.997 0.531 39.564 1.00 96.56 629 ALA A CA 1
ATOM 4940 C C . ALA A 1 629 ? -9.830 2.011 39.193 1.00 96.56 629 ALA A C 1
ATOM 4942 O O . ALA A 1 629 ? -9.090 2.756 39.839 1.00 96.56 629 ALA A O 1
ATOM 4943 N N . LEU A 1 630 ? -10.555 2.422 38.152 1.00 95.75 630 LEU A N 1
ATOM 4944 C CA . LEU A 1 630 ? -10.580 3.779 37.606 1.00 95.75 630 LEU A CA 1
ATOM 4945 C C . LEU A 1 630 ? -11.880 4.488 37.969 1.00 95.75 630 LEU A C 1
ATOM 4947 O O . LEU A 1 630 ? -12.951 3.896 37.860 1.00 95.75 630 LEU A O 1
ATOM 4951 N N . GLY A 1 631 ? -11.810 5.770 38.310 1.00 96.25 631 GLY A N 1
ATOM 4952 C CA . GLY A 1 631 ? -12.990 6.627 38.408 1.00 96.25 631 GLY A CA 1
ATOM 4953 C C . GLY A 1 631 ? -13.667 6.829 37.047 1.00 96.25 631 GLY A C 1
ATOM 4954 O O . GLY A 1 631 ? -12.992 6.946 36.020 1.00 96.25 631 GLY A O 1
ATOM 4955 N N . ALA A 1 632 ? -14.998 6.939 37.024 1.00 97.12 632 ALA A N 1
ATOM 4956 C CA . ALA A 1 632 ? -15.736 7.283 35.803 1.00 97.12 632 ALA A CA 1
ATOM 4957 C C . ALA A 1 632 ? -15.266 8.612 35.186 1.00 97.12 632 ALA A C 1
ATOM 4959 O O . ALA A 1 632 ? -15.236 8.744 33.962 1.00 97.12 632 ALA A O 1
ATOM 4960 N N . GLY A 1 633 ? -14.832 9.570 36.015 1.00 96.25 633 GLY A N 1
ATOM 4961 C CA . GLY A 1 633 ? -14.251 10.829 35.545 1.00 96.25 633 GLY A CA 1
ATOM 4962 C C . GLY A 1 633 ? -12.959 10.617 34.751 1.00 96.25 633 GLY A C 1
ATOM 4963 O O . GLY A 1 633 ? -12.799 11.199 33.684 1.00 96.25 633 GLY A O 1
ATOM 4964 N N . GLN A 1 634 ? -12.076 9.715 35.200 1.00 95.69 634 GLN A N 1
ATOM 4965 C CA . GLN A 1 634 ? -10.827 9.393 34.491 1.00 95.69 634 GLN A CA 1
ATOM 4966 C C . GLN A 1 634 ? -11.098 8.756 33.118 1.00 95.69 634 GLN A C 1
ATOM 4968 O O . GLN A 1 634 ? -10.410 9.068 32.147 1.00 95.69 634 GLN A O 1
ATOM 4973 N N . LEU A 1 635 ? -12.123 7.902 33.011 1.00 96.00 635 LEU A N 1
ATOM 4974 C CA . LEU A 1 635 ? -12.556 7.333 31.728 1.00 96.00 635 LEU A CA 1
ATOM 4975 C C . LEU A 1 635 ? -13.138 8.400 30.793 1.00 96.00 635 LEU A C 1
ATOM 4977 O O . LEU A 1 635 ? -12.862 8.376 29.594 1.00 96.00 635 LEU A O 1
ATOM 4981 N N . SER A 1 636 ? -13.913 9.344 31.336 1.00 96.38 636 SER A N 1
ATOM 4982 C CA . SER A 1 636 ? -14.451 10.464 30.559 1.00 96.38 636 SER A CA 1
ATOM 4983 C C . SER A 1 636 ? -13.338 11.365 30.024 1.00 96.38 636 SER A C 1
ATOM 4985 O O . SER A 1 636 ? -13.359 11.694 28.842 1.00 96.38 636 SER A O 1
ATOM 4987 N N . VAL A 1 637 ? -12.337 11.693 30.851 1.00 96.12 637 VAL A N 1
ATOM 4988 C CA . VAL A 1 637 ? -11.160 12.479 30.439 1.00 96.12 637 VAL A CA 1
ATOM 4989 C C . VAL A 1 637 ? -10.384 11.764 29.335 1.00 96.12 637 VAL A C 1
ATOM 4991 O O . VAL A 1 637 ? -10.036 12.389 28.338 1.00 96.12 637 VAL A O 1
ATOM 4994 N N . LEU A 1 638 ? -10.160 10.449 29.459 1.00 96.00 638 LEU A N 1
ATOM 4995 C CA . LEU A 1 638 ? -9.493 9.671 28.412 1.00 96.00 638 LEU A CA 1
ATOM 4996 C C . LEU A 1 638 ? -10.260 9.746 27.081 1.00 96.00 638 LEU A C 1
ATOM 4998 O O . LEU A 1 638 ? -9.661 9.970 26.029 1.00 96.00 638 LEU A O 1
ATOM 5002 N N . ARG A 1 639 ? -11.587 9.584 27.122 1.00 96.50 639 ARG A N 1
ATOM 5003 C CA . ARG A 1 639 ? -12.439 9.693 25.932 1.00 96.50 639 ARG A CA 1
ATOM 5004 C C . ARG A 1 639 ? -12.401 11.085 25.314 1.00 96.50 639 ARG A C 1
ATOM 5006 O O . ARG A 1 639 ? -12.323 11.198 24.097 1.00 96.50 639 ARG A O 1
ATOM 5013 N N . GLU A 1 640 ? -12.488 12.128 26.128 1.00 96.19 640 GLU A N 1
ATOM 5014 C CA . GLU A 1 640 ? -12.483 13.508 25.647 1.00 96.19 640 GLU A CA 1
ATOM 5015 C C . GLU A 1 640 ? -11.139 13.859 25.001 1.00 96.19 640 GLU A C 1
ATOM 5017 O O . GLU A 1 640 ? -11.104 14.333 23.866 1.00 96.19 640 GLU A O 1
ATOM 5022 N N . PHE A 1 641 ? -10.031 13.519 25.666 1.00 96.44 641 PHE A N 1
ATOM 5023 C CA . PHE A 1 641 ? -8.684 13.834 25.195 1.00 96.44 641 PHE A CA 1
ATOM 5024 C C . PHE A 1 641 ? -8.364 13.178 23.845 1.00 96.44 641 PHE A C 1
ATOM 5026 O O . PHE A 1 641 ? -7.841 13.820 22.934 1.00 96.44 641 PHE A O 1
ATOM 5033 N N . PHE A 1 642 ? -8.716 11.899 23.682 1.00 96.38 642 PHE A N 1
ATOM 5034 C CA . PHE A 1 642 ? -8.480 11.167 22.435 1.00 96.38 642 PHE A CA 1
ATOM 5035 C C . PHE A 1 642 ? -9.660 11.247 21.454 1.00 96.38 642 PHE A C 1
ATOM 5037 O O . PHE A 1 642 ? -9.602 10.631 20.392 1.00 96.38 642 PHE A O 1
ATOM 5044 N N . GLY A 1 643 ? -10.712 12.026 21.736 1.00 95.12 643 GLY A N 1
ATOM 5045 C CA . GLY A 1 643 ? -11.975 12.011 20.979 1.00 95.12 643 GLY A CA 1
ATOM 5046 C C . GLY A 1 643 ? -11.808 12.143 19.463 1.00 95.12 643 GLY A C 1
ATOM 5047 O O . GLY A 1 643 ? -12.500 11.483 18.694 1.00 95.12 643 GLY A O 1
ATOM 5048 N N . SER A 1 644 ? -10.803 12.903 19.027 1.00 92.62 644 SER A N 1
ATOM 5049 C CA . SER A 1 644 ? -10.495 13.138 17.613 1.00 92.62 644 SER A CA 1
ATOM 5050 C C . SER A 1 644 ? -9.890 11.949 16.839 1.00 92.62 644 SER A C 1
ATOM 5052 O O . SER A 1 644 ? -9.618 12.096 15.645 1.00 92.62 644 SER A O 1
ATOM 5054 N N . VAL A 1 645 ? -9.639 10.813 17.504 1.00 92.56 645 VAL A N 1
ATOM 5055 C CA . VAL A 1 645 ? -9.138 9.552 16.911 1.00 92.56 645 VAL A CA 1
ATOM 5056 C C . VAL A 1 645 ? -9.949 8.316 17.335 1.00 92.56 645 VAL A C 1
ATOM 5058 O O . VAL A 1 645 ? -9.649 7.206 16.899 1.00 92.56 645 VAL A O 1
ATOM 5061 N N . LEU A 1 646 ? -10.971 8.492 18.182 1.00 91.38 646 LEU A N 1
ATOM 5062 C CA . LEU A 1 646 ? -11.734 7.401 18.802 1.00 91.38 646 LEU A CA 1
ATOM 5063 C C . LEU A 1 646 ? -12.975 6.962 18.019 1.00 91.38 646 LEU A C 1
ATOM 5065 O O . LEU A 1 646 ? -13.615 5.981 18.407 1.00 91.38 646 LEU A O 1
ATOM 5069 N N . ASP A 1 647 ? -13.339 7.665 16.947 1.00 87.88 647 ASP A N 1
ATOM 5070 C CA . ASP A 1 647 ? -14.546 7.329 16.198 1.00 87.88 647 ASP A CA 1
ATOM 5071 C C . ASP A 1 647 ? -14.472 5.914 15.605 1.00 87.88 647 ASP A C 1
ATOM 5073 O O . ASP A 1 647 ? -13.452 5.490 15.058 1.00 87.88 647 ASP A O 1
ATOM 5077 N N . GLY A 1 648 ? -15.547 5.149 15.791 1.00 86.12 648 GLY A N 1
ATOM 5078 C CA . GLY A 1 648 ? -15.622 3.754 15.361 1.00 86.12 648 GLY A CA 1
ATOM 5079 C C . GLY A 1 648 ? -14.668 2.769 16.061 1.00 86.12 648 GLY A C 1
ATOM 5080 O O . GLY A 1 648 ? -14.672 1.598 15.692 1.00 86.12 648 GLY A O 1
ATOM 5081 N N . ARG A 1 649 ? -13.856 3.181 17.049 1.00 94.38 649 ARG A N 1
ATOM 5082 C CA . ARG A 1 649 ? -12.821 2.313 17.648 1.00 94.38 649 ARG A CA 1
ATOM 5083 C C . ARG A 1 649 ? -13.352 1.451 18.794 1.00 94.38 649 ARG A C 1
ATOM 5085 O O . ARG A 1 649 ? -14.097 1.920 19.660 1.00 94.38 649 ARG A O 1
ATOM 5092 N N . ASP A 1 650 ? -12.935 0.191 18.806 1.00 96.38 650 ASP A N 1
ATOM 5093 C CA . ASP A 1 650 ? -13.250 -0.795 19.838 1.00 96.38 650 ASP A CA 1
ATOM 5094 C C . ASP A 1 650 ? -12.161 -0.867 20.920 1.00 96.38 650 ASP A C 1
ATOM 5096 O O . ASP A 1 650 ? -11.105 -0.241 20.815 1.00 96.38 650 ASP A O 1
ATOM 5100 N N . MET A 1 651 ? -12.401 -1.632 21.983 1.00 96.56 651 MET A N 1
ATOM 5101 C CA . MET A 1 651 ? -11.460 -1.769 23.096 1.00 96.56 651 MET A CA 1
ATOM 5102 C C . MET A 1 651 ? -10.145 -2.470 22.704 1.00 96.56 651 MET A C 1
ATOM 5104 O O . MET A 1 651 ? -9.130 -2.238 23.365 1.00 96.56 651 MET A O 1
ATOM 5108 N N . TYR A 1 652 ? -10.122 -3.291 21.642 1.00 96.88 652 TYR A N 1
ATOM 5109 C CA . TYR A 1 652 ? -8.874 -3.854 21.106 1.00 96.88 652 TYR A CA 1
ATOM 5110 C C . TYR A 1 652 ? -7.963 -2.743 20.587 1.00 96.88 652 TYR A C 1
ATOM 5112 O O . TYR A 1 652 ? -6.801 -2.655 20.994 1.00 96.88 652 TYR A O 1
ATOM 5120 N N . TRP A 1 653 ? -8.512 -1.839 19.770 1.00 96.00 653 TRP A N 1
ATOM 5121 C CA . TRP A 1 653 ? -7.783 -0.682 19.264 1.00 96.00 653 TRP A CA 1
ATOM 5122 C C . TRP A 1 653 ? -7.315 0.228 20.408 1.00 96.00 653 TRP A C 1
ATOM 5124 O O . TRP A 1 653 ? -6.155 0.637 20.415 1.00 96.00 653 TRP A O 1
ATOM 5134 N N . ILE A 1 654 ? -8.160 0.489 21.418 1.00 97.38 654 ILE A N 1
ATOM 5135 C CA . ILE A 1 654 ? -7.760 1.267 22.611 1.00 97.38 654 ILE A CA 1
ATOM 5136 C C . ILE A 1 654 ? -6.590 0.606 23.337 1.00 97.38 654 ILE A C 1
ATOM 5138 O O . ILE A 1 654 ? -5.638 1.287 23.725 1.00 97.38 654 ILE A O 1
ATOM 5142 N N . CYS A 1 655 ? -6.644 -0.714 23.525 1.00 97.50 655 CYS A N 1
ATOM 5143 C CA . CYS A 1 655 ? -5.590 -1.448 24.209 1.00 97.50 655 CYS A CA 1
ATOM 5144 C C . CYS A 1 655 ? -4.247 -1.305 23.476 1.00 97.50 655 CYS A C 1
ATOM 5146 O O . CYS A 1 655 ? -3.240 -0.930 24.080 1.00 97.50 655 CYS A O 1
ATOM 5148 N N . ASP A 1 656 ? -4.247 -1.543 22.164 1.00 96.25 656 ASP A N 1
ATOM 5149 C CA . ASP A 1 656 ? -3.025 -1.587 21.360 1.00 96.25 656 ASP A CA 1
ATOM 5150 C C . ASP A 1 656 ? -2.470 -0.208 20.995 1.00 96.25 656 ASP A C 1
ATOM 5152 O O . ASP A 1 656 ? -1.250 -0.037 20.942 1.00 96.25 656 ASP A O 1
ATOM 5156 N N . ARG A 1 657 ? -3.338 0.782 20.753 1.00 96.00 657 ARG A N 1
ATOM 5157 C CA . ARG A 1 657 ? -2.937 2.115 20.273 1.00 96.00 657 ARG A CA 1
ATOM 5158 C C . ARG A 1 657 ? -2.880 3.181 21.358 1.00 96.00 657 ARG A C 1
ATOM 5160 O O . ARG A 1 657 ? -2.229 4.195 21.138 1.00 96.00 657 ARG A O 1
ATOM 5167 N N . ILE A 1 658 ? -3.503 2.963 22.518 1.00 96.94 658 ILE A N 1
ATOM 5168 C CA . ILE A 1 658 ? -3.495 3.934 23.621 1.00 96.94 658 ILE A CA 1
ATOM 5169 C C . ILE A 1 658 ? -2.892 3.339 24.897 1.00 96.94 658 ILE A C 1
ATOM 5171 O O . ILE A 1 658 ? -1.856 3.808 25.368 1.00 96.94 658 ILE A O 1
ATOM 5175 N N . VAL A 1 659 ? -3.496 2.284 25.451 1.00 97.56 659 VAL A N 1
ATOM 5176 C CA . VAL A 1 659 ? -3.122 1.753 26.776 1.00 97.56 659 VAL A CA 1
ATOM 5177 C C . VAL A 1 659 ? -1.701 1.202 26.798 1.00 97.56 659 VAL A C 1
ATOM 5179 O O . VAL A 1 659 ? -0.905 1.605 27.650 1.00 97.56 659 VAL A O 1
ATOM 5182 N N . LYS A 1 660 ? -1.356 0.292 25.879 1.00 97.00 660 LYS A N 1
ATOM 5183 C CA . LYS A 1 660 ? -0.008 -0.288 25.814 1.00 97.00 660 LYS A CA 1
ATOM 5184 C C . LYS A 1 660 ? 1.050 0.796 25.574 1.00 97.00 660 LYS A C 1
ATOM 5186 O O . LYS A 1 660 ? 1.999 0.832 26.354 1.00 97.00 660 LYS A O 1
ATOM 5191 N N . PRO A 1 661 ? 0.913 1.716 24.597 1.00 96.56 661 PRO A N 1
ATOM 5192 C CA . PRO A 1 661 ? 1.870 2.808 24.425 1.00 96.56 661 PRO A CA 1
ATOM 5193 C C . PRO A 1 661 ? 2.071 3.677 25.672 1.00 96.56 661 PRO A C 1
ATOM 5195 O O . PRO A 1 661 ? 3.220 3.878 26.063 1.00 96.56 661 PRO A O 1
ATOM 5198 N N . LEU A 1 662 ? 0.996 4.121 26.339 1.00 96.38 662 LEU A N 1
ATOM 5199 C CA . LEU A 1 662 ? 1.098 4.937 27.561 1.00 96.38 662 LEU A CA 1
ATOM 5200 C C . LEU A 1 662 ? 1.796 4.195 28.707 1.00 96.38 662 LEU A C 1
ATOM 5202 O O . LEU A 1 662 ? 2.584 4.773 29.449 1.00 96.38 662 LEU A O 1
ATOM 5206 N N . THR A 1 663 ? 1.524 2.900 28.850 1.00 96.12 663 THR A N 1
ATOM 5207 C CA . THR A 1 663 ? 2.070 2.079 29.942 1.00 96.12 663 THR A CA 1
ATOM 5208 C C . THR A 1 663 ? 3.444 1.486 29.635 1.00 96.12 663 THR A C 1
ATOM 5210 O O . THR A 1 663 ? 4.065 0.912 30.527 1.00 96.12 663 THR A O 1
ATOM 5213 N N . ARG A 1 664 ? 3.954 1.629 28.404 1.00 95.44 664 ARG A N 1
ATOM 5214 C CA . ARG A 1 664 ? 5.158 0.941 27.911 1.00 95.44 664 ARG A CA 1
ATOM 5215 C C . ARG A 1 664 ? 6.400 1.184 28.755 1.00 95.44 664 ARG A C 1
ATOM 5217 O O . ARG A 1 664 ? 7.146 0.246 29.020 1.00 95.44 664 ARG A O 1
ATOM 5224 N N . GLU A 1 665 ? 6.632 2.433 29.150 1.00 93.00 665 GLU A N 1
ATOM 5225 C CA . GLU A 1 665 ? 7.844 2.812 29.881 1.00 93.00 665 GLU A CA 1
ATOM 5226 C C . GLU A 1 665 ? 7.854 2.226 31.298 1.00 93.00 665 GLU A C 1
ATOM 5228 O O . GLU A 1 665 ? 8.878 1.727 31.759 1.00 93.00 665 GLU A O 1
ATOM 5233 N N . LYS A 1 666 ? 6.706 2.266 31.987 1.00 92.69 666 LYS A N 1
ATOM 5234 C CA . LYS A 1 666 ? 6.591 1.825 33.385 1.00 92.69 666 LYS A CA 1
ATOM 5235 C C . LYS A 1 666 ? 6.191 0.356 33.531 1.00 92.69 666 LYS A C 1
ATOM 5237 O O . LYS A 1 666 ? 6.395 -0.207 34.599 1.00 92.69 666 LYS A O 1
ATOM 5242 N N . ARG A 1 667 ? 5.643 -0.260 32.476 1.00 94.88 667 ARG A N 1
ATOM 5243 C CA . ARG A 1 667 ? 5.110 -1.636 32.447 1.00 94.88 667 ARG A CA 1
ATOM 5244 C C . ARG A 1 667 ? 4.115 -1.924 33.579 1.00 94.88 667 ARG A C 1
ATOM 5246 O O . ARG A 1 667 ? 4.152 -2.991 34.185 1.00 94.88 667 ARG A O 1
ATOM 5253 N N . LEU A 1 668 ? 3.247 -0.956 33.858 1.00 94.56 668 LEU A N 1
ATOM 5254 C CA . LEU A 1 668 ? 2.159 -1.049 34.835 1.00 94.56 668 LEU A CA 1
ATOM 5255 C C . LEU A 1 668 ? 0.813 -1.238 34.121 1.00 94.56 668 LEU A C 1
ATOM 5257 O O . LEU A 1 668 ? 0.718 -1.045 32.907 1.00 94.56 668 LEU A O 1
ATOM 5261 N N . SER A 1 669 ? -0.245 -1.557 34.869 1.00 96.44 669 SER A N 1
ATOM 5262 C CA . SER A 1 669 ? -1.609 -1.383 34.354 1.00 96.44 669 SER A CA 1
ATOM 5263 C C . SER A 1 669 ? -1.907 0.100 34.090 1.00 96.44 669 SER A C 1
ATOM 5265 O O . SER A 1 669 ? -1.284 0.998 34.665 1.00 96.44 669 SER A O 1
ATOM 5267 N N . TYR A 1 670 ? -2.884 0.384 33.227 1.00 97.00 670 TYR A N 1
ATOM 5268 C CA . TYR A 1 670 ? -3.289 1.768 32.969 1.00 97.00 670 TYR A CA 1
ATOM 5269 C C . TYR A 1 670 ? -3.865 2.431 34.226 1.00 97.00 670 TYR A C 1
ATOM 5271 O O . TYR A 1 670 ? -3.594 3.602 34.474 1.00 97.00 670 TYR A O 1
ATOM 5279 N N . ALA A 1 671 ? -4.598 1.682 35.056 1.00 96.50 671 ALA A N 1
ATOM 5280 C CA . ALA A 1 671 ? -5.123 2.180 36.324 1.00 96.50 671 ALA A CA 1
ATOM 5281 C C . ALA A 1 671 ? -4.009 2.682 37.257 1.00 96.50 671 ALA A C 1
ATOM 5283 O O . ALA A 1 671 ? -4.111 3.780 37.800 1.00 96.50 671 ALA A O 1
ATOM 5284 N N . GLU A 1 672 ? -2.927 1.916 37.410 1.00 95.94 672 GLU A N 1
ATOM 5285 C CA . GLU A 1 672 ? -1.759 2.315 38.210 1.00 95.94 672 GLU A CA 1
ATOM 5286 C C . GLU A 1 672 ? -1.050 3.546 37.633 1.00 95.94 672 GLU A C 1
ATOM 5288 O O . GLU A 1 672 ? -0.523 4.369 38.382 1.00 95.94 672 GLU A O 1
ATOM 5293 N N . LEU A 1 673 ? -1.058 3.692 36.304 1.00 94.94 673 LEU A N 1
ATOM 5294 C CA . LEU A 1 673 ? -0.445 4.825 35.621 1.00 94.94 673 LEU A CA 1
ATOM 5295 C C . LEU A 1 673 ? -1.198 6.141 35.873 1.00 94.94 673 LEU A C 1
ATOM 5297 O O . LEU A 1 673 ? -0.558 7.164 36.087 1.00 94.94 673 LEU A O 1
ATOM 5301 N N . VAL A 1 674 ? -2.535 6.129 35.841 1.00 93.12 674 VAL A N 1
ATOM 5302 C CA . VAL A 1 674 ? -3.348 7.365 35.890 1.00 93.12 674 VAL A CA 1
ATOM 5303 C C . VAL A 1 674 ? -3.930 7.697 37.267 1.00 93.12 674 VAL A C 1
ATOM 5305 O O . VAL A 1 674 ? -4.605 8.715 37.423 1.00 93.12 674 VAL A O 1
ATOM 5308 N N . GLY A 1 675 ? -3.672 6.849 38.263 1.00 90.38 675 GLY A N 1
ATOM 5309 C CA . GLY A 1 675 ? -4.153 6.994 39.636 1.00 90.38 675 GLY A CA 1
ATOM 5310 C C . GLY A 1 675 ? -5.257 5.992 39.951 1.00 90.38 675 GLY A C 1
ATOM 5311 O O . GLY A 1 675 ? -6.431 6.231 39.667 1.00 90.38 675 GLY A O 1
ATOM 5312 N N . CYS A 1 676 ? -4.872 4.870 40.552 1.00 91.94 676 CYS A N 1
ATOM 5313 C CA . CYS A 1 676 ? -5.774 3.779 40.890 1.00 91.94 676 CYS A CA 1
ATOM 5314 C C . CYS A 1 676 ? -6.464 3.990 42.248 1.00 91.94 676 CYS A C 1
ATOM 5316 O O . CYS A 1 676 ? -6.073 4.834 43.058 1.00 91.94 676 CYS A O 1
ATOM 5318 N N . GLY A 1 677 ? -7.505 3.208 42.519 1.00 92.94 677 GLY A N 1
ATOM 5319 C CA . GLY A 1 677 ? -8.111 3.129 43.841 1.00 92.94 677 GLY A CA 1
ATOM 5320 C C . GLY A 1 677 ? -9.016 1.916 43.995 1.00 92.94 677 GLY A C 1
ATOM 5321 O O . GLY A 1 677 ? -9.227 1.148 43.060 1.00 92.94 677 GLY A O 1
ATOM 5322 N N . GLU A 1 678 ? -9.561 1.763 45.195 1.00 95.56 678 GLU A N 1
ATOM 5323 C CA . GLU A 1 678 ? -10.447 0.657 45.555 1.00 95.56 678 GLU A CA 1
ATOM 5324 C C . GLU A 1 678 ? -11.728 0.660 44.694 1.00 95.56 678 GLU A C 1
ATOM 5326 O O . GLU A 1 678 ? -12.405 1.688 44.599 1.00 95.56 678 GLU A O 1
ATOM 5331 N N . LEU A 1 679 ? -12.070 -0.467 44.056 1.00 95.88 679 LEU A N 1
ATOM 5332 C CA . LEU A 1 679 ? -13.260 -0.559 43.202 1.00 95.88 679 LEU A CA 1
ATOM 5333 C C . LEU A 1 679 ? -14.572 -0.381 43.974 1.00 95.88 679 LEU A C 1
ATOM 5335 O O . LEU A 1 679 ? -14.697 -0.800 45.122 1.00 95.88 679 LEU A O 1
ATOM 5339 N N . ASN A 1 680 ? -15.589 0.138 43.285 1.00 95.62 680 ASN A N 1
ATOM 5340 C CA . ASN A 1 680 ? -16.989 0.029 43.694 1.00 95.62 680 ASN A CA 1
ATOM 5341 C C . ASN A 1 680 ? -17.723 -1.030 42.864 1.00 95.62 680 ASN A C 1
ATOM 5343 O O . ASN A 1 680 ? -18.521 -1.794 43.400 1.00 95.62 680 ASN A O 1
ATOM 5347 N N . TRP A 1 681 ? -17.422 -1.092 41.565 1.00 97.31 681 TRP A N 1
ATOM 5348 C CA . TRP A 1 681 ? -18.132 -1.919 40.592 1.00 97.31 681 TRP A CA 1
ATOM 5349 C C . TRP A 1 681 ? -17.165 -2.670 39.679 1.00 97.31 681 TRP A C 1
ATOM 5351 O O . TRP A 1 681 ? -16.129 -2.139 39.275 1.00 97.31 681 TRP A O 1
ATOM 5361 N N . PHE A 1 682 ? -17.515 -3.902 39.323 1.00 98.00 682 PHE A N 1
ATOM 5362 C CA . PHE A 1 682 ? -16.774 -4.697 38.346 1.00 98.00 682 PHE A CA 1
ATOM 5363 C C . PHE A 1 682 ? -17.438 -4.593 36.969 1.00 98.00 682 PHE A C 1
ATOM 5365 O O . PHE A 1 682 ? -18.645 -4.801 36.871 1.00 98.00 682 PHE A O 1
ATOM 5372 N N . ILE A 1 683 ? -16.686 -4.310 35.903 1.00 98.00 683 ILE A N 1
ATOM 5373 C CA . ILE A 1 683 ? -17.220 -4.241 34.535 1.00 98.00 683 ILE A CA 1
ATOM 5374 C C . ILE A 1 683 ? -16.988 -5.559 33.800 1.00 98.00 683 ILE A C 1
ATOM 5376 O O . ILE A 1 683 ? -15.848 -5.970 33.593 1.00 98.00 683 ILE A O 1
ATOM 5380 N N . SER A 1 684 ? -18.085 -6.161 33.339 1.00 97.50 684 SER A N 1
ATOM 5381 C CA . SER A 1 684 ? -18.080 -7.276 32.390 1.00 97.50 684 SER A CA 1
ATOM 5382 C C . SER A 1 684 ? -18.470 -6.759 31.005 1.00 97.50 684 SER A C 1
ATOM 5384 O O . SER A 1 684 ? -19.536 -6.159 30.838 1.00 97.50 684 SER A O 1
ATOM 5386 N N . HIS A 1 685 ? -17.599 -6.933 30.007 1.00 96.31 685 HIS A N 1
ATOM 5387 C CA . HIS A 1 685 ? -17.812 -6.400 28.654 1.00 96.31 685 HIS A CA 1
ATOM 5388 C C . HIS A 1 685 ? -17.127 -7.234 27.565 1.00 96.31 685 HIS A C 1
ATOM 5390 O O . HIS A 1 685 ? -16.251 -8.055 27.836 1.00 96.31 685 HIS A O 1
ATOM 5396 N N . TRP A 1 686 ? -17.487 -6.973 26.309 1.00 94.62 686 TRP A N 1
ATOM 5397 C CA . TRP A 1 686 ? -16.785 -7.503 25.143 1.00 94.62 686 TRP A CA 1
ATOM 5398 C C . TRP A 1 686 ? -15.851 -6.443 24.558 1.00 94.62 686 TRP A C 1
ATOM 5400 O O . TRP A 1 686 ? -16.256 -5.306 24.336 1.00 94.62 686 TRP A O 1
ATOM 5410 N N . TRP A 1 687 ? -14.606 -6.825 24.264 1.00 95.00 687 TRP A N 1
ATOM 5411 C CA . TRP A 1 687 ? -13.603 -5.888 23.756 1.00 95.00 687 TRP A CA 1
ATOM 5412 C C . TRP A 1 687 ? -13.889 -5.361 22.343 1.00 95.00 687 TRP A C 1
ATOM 5414 O O . TRP A 1 687 ? -13.431 -4.275 22.016 1.00 95.00 687 TRP A O 1
ATOM 5424 N N . GLY A 1 688 ? -14.663 -6.073 21.520 1.00 93.81 688 GLY A N 1
ATOM 5425 C CA . GLY A 1 688 ? -15.075 -5.557 20.207 1.00 93.81 688 GLY A CA 1
ATOM 5426 C C . GLY A 1 688 ? -16.199 -4.517 20.278 1.00 93.81 688 GLY A C 1
ATOM 5427 O O . GLY A 1 688 ? -16.619 -3.988 19.254 1.00 93.81 688 GLY A O 1
ATOM 5428 N N . MET A 1 689 ? -16.694 -4.190 21.477 1.00 92.00 689 MET A N 1
ATOM 5429 C CA . MET A 1 689 ? -17.621 -3.079 21.655 1.00 92.00 689 MET A CA 1
ATOM 5430 C C . MET A 1 689 ? -16.894 -1.738 21.488 1.00 92.00 689 MET A C 1
ATOM 5432 O O . MET A 1 689 ? -15.783 -1.546 21.985 1.00 92.00 689 MET A O 1
ATOM 5436 N N . HIS A 1 690 ? -17.563 -0.784 20.835 1.00 94.81 690 HIS A N 1
ATOM 5437 C CA . HIS A 1 690 ? -17.069 0.584 20.680 1.00 94.81 690 HIS A CA 1
ATOM 5438 C C . HIS A 1 690 ? -16.747 1.226 22.035 1.00 94.81 690 HIS A C 1
ATOM 5440 O O . HIS A 1 690 ? -17.613 1.308 22.911 1.00 94.81 690 HIS A O 1
ATOM 5446 N N . PHE A 1 691 ? -15.544 1.785 22.167 1.00 96.62 691 PHE A N 1
ATOM 5447 C CA . PHE A 1 691 ? -15.067 2.394 23.410 1.00 96.62 691 PHE A CA 1
ATOM 5448 C C . PHE A 1 691 ? -15.998 3.498 23.927 1.00 96.62 691 PHE A C 1
ATOM 5450 O O . PHE A 1 691 ? -16.326 3.532 25.113 1.00 96.62 691 PHE A O 1
ATOM 5457 N N . ASN A 1 692 ? -16.501 4.353 23.031 1.00 96.44 692 ASN A N 1
ATOM 5458 C CA . ASN A 1 692 ? -17.427 5.427 23.397 1.00 96.44 692 ASN A CA 1
ATOM 5459 C C . ASN A 1 692 ? -18.702 4.892 24.065 1.00 96.44 692 ASN A C 1
ATOM 5461 O O . ASN A 1 692 ? -19.132 5.450 25.074 1.00 96.44 692 ASN A O 1
ATOM 5465 N N . LYS A 1 693 ? -19.246 3.769 23.573 1.00 95.69 693 LYS A N 1
ATOM 5466 C CA . LYS A 1 693 ? -20.435 3.123 24.151 1.00 95.69 693 LYS A CA 1
ATOM 5467 C C . LYS A 1 693 ? -20.147 2.542 25.535 1.00 95.69 693 LYS A C 1
ATOM 5469 O O . LYS A 1 693 ? -21.004 2.637 26.416 1.00 95.69 693 LYS A O 1
ATOM 5474 N N . THR A 1 694 ? -18.953 1.987 25.746 1.00 96.19 694 THR A N 1
ATOM 5475 C CA . THR A 1 694 ? -18.495 1.523 27.065 1.00 96.19 694 THR A CA 1
ATOM 5476 C C . THR A 1 694 ? -18.440 2.684 28.057 1.00 96.19 694 THR A C 1
ATOM 5478 O O . THR A 1 694 ? -19.010 2.588 29.143 1.00 96.19 694 THR A O 1
ATOM 5481 N N . VAL A 1 695 ? -17.820 3.807 27.680 1.00 97.06 695 VAL A N 1
ATOM 5482 C CA . VAL A 1 695 ? -17.722 4.990 28.552 1.00 97.06 695 VAL A CA 1
ATOM 5483 C C . VAL A 1 695 ? -19.100 5.597 28.825 1.00 97.06 695 VAL A C 1
ATOM 5485 O O . VAL A 1 695 ? -19.399 5.885 29.979 1.00 97.06 695 VAL A O 1
ATOM 5488 N N . ASP A 1 696 ? -19.973 5.725 27.820 1.00 96.38 696 ASP A N 1
ATOM 5489 C CA . ASP A 1 696 ? -21.351 6.210 28.015 1.00 96.38 696 ASP A CA 1
ATOM 5490 C C . ASP A 1 696 ? -22.122 5.357 29.021 1.00 96.38 696 ASP A C 1
ATOM 5492 O O . ASP A 1 696 ? -22.801 5.884 29.903 1.00 96.38 696 ASP A O 1
ATOM 5496 N N . SER A 1 697 ? -21.991 4.036 28.904 1.00 96.94 697 SER A N 1
ATOM 5497 C CA . SER A 1 697 ? -22.618 3.074 29.809 1.00 96.94 697 SER A CA 1
ATOM 5498 C C . SER A 1 697 ? -22.148 3.286 31.251 1.00 96.94 697 SER A C 1
ATOM 5500 O O . SER A 1 697 ? -22.969 3.392 32.164 1.00 96.94 697 SER A O 1
ATOM 5502 N N . VAL A 1 698 ? -20.830 3.404 31.451 1.00 97.38 698 VAL A N 1
ATOM 5503 C CA . VAL A 1 698 ? -20.205 3.617 32.766 1.00 97.38 698 VAL A CA 1
ATOM 5504 C C . VAL A 1 698 ? -20.595 4.967 33.368 1.00 97.38 698 VAL A C 1
ATOM 5506 O O . VAL A 1 698 ? -20.980 5.023 34.535 1.00 97.38 698 VAL A O 1
ATOM 5509 N N . VAL A 1 699 ? -20.535 6.049 32.587 1.00 96.81 699 VAL A N 1
ATOM 5510 C CA . VAL A 1 699 ? -20.881 7.402 33.050 1.00 96.81 699 VAL A CA 1
ATOM 5511 C C . VAL A 1 699 ? -22.354 7.468 33.446 1.00 96.81 699 VAL A C 1
ATOM 5513 O O . VAL A 1 699 ? -22.661 7.900 34.553 1.00 96.81 699 VAL A O 1
ATOM 5516 N N . LYS A 1 700 ? -23.270 6.962 32.610 1.00 95.81 700 LYS A N 1
ATOM 5517 C CA . LYS A 1 700 ? -24.709 6.942 32.930 1.00 95.81 700 LYS A CA 1
ATOM 5518 C C . LYS A 1 700 ? -25.010 6.161 34.203 1.00 95.81 700 LYS A C 1
ATOM 5520 O O . LYS A 1 700 ? -25.842 6.597 34.998 1.00 95.81 700 LYS A O 1
ATOM 5525 N N . HIS A 1 701 ? -24.330 5.034 34.407 1.00 96.31 701 HIS A N 1
ATOM 5526 C CA . HIS A 1 701 ? -24.438 4.283 35.649 1.00 96.31 701 HIS A CA 1
ATOM 5527 C C . HIS A 1 701 ? -23.929 5.099 36.841 1.00 96.31 701 HIS A C 1
ATOM 5529 O O . HIS A 1 701 ? -24.679 5.311 37.792 1.00 96.31 701 HIS A O 1
ATOM 5535 N N . ALA A 1 702 ? -22.716 5.649 36.757 1.00 96.12 702 ALA A N 1
ATOM 5536 C CA . ALA A 1 702 ? -22.123 6.452 37.823 1.00 96.12 702 ALA A CA 1
ATOM 5537 C C . ALA A 1 702 ? -23.022 7.630 38.239 1.00 96.12 702 ALA A C 1
ATOM 5539 O O . ALA A 1 702 ? -23.260 7.824 39.431 1.00 96.12 702 ALA A O 1
ATOM 5540 N N . THR A 1 703 ? -23.571 8.370 37.268 1.00 94.44 703 THR A N 1
ATOM 5541 C CA . THR A 1 703 ? -24.481 9.505 37.506 1.00 94.44 703 THR A CA 1
ATOM 5542 C C . THR A 1 703 ? -25.805 9.076 38.134 1.00 94.44 703 THR A C 1
ATOM 5544 O O . THR A 1 703 ? -26.430 9.852 38.853 1.00 94.44 703 THR A O 1
ATOM 5547 N N . SER A 1 704 ? -26.256 7.843 37.883 1.00 88.75 704 SER A N 1
ATOM 5548 C CA . SER A 1 704 ? -27.463 7.312 38.520 1.00 88.75 704 SER A CA 1
ATOM 5549 C C . SER A 1 704 ? -27.236 6.825 39.953 1.00 88.75 704 SER A C 1
ATOM 5551 O O . SER A 1 704 ? -28.187 6.826 40.734 1.00 88.75 704 SER A O 1
ATOM 5553 N N . SER A 1 705 ? -26.003 6.443 40.296 1.00 82.81 705 SER A N 1
ATOM 5554 C CA . SER A 1 705 ? -25.675 5.785 41.566 1.00 82.81 705 SER A CA 1
ATOM 5555 C C . SER A 1 705 ? -25.125 6.733 42.636 1.00 82.81 705 SER A C 1
ATOM 5557 O O . SER A 1 705 ? -25.251 6.438 43.822 1.00 82.81 705 SER A O 1
ATOM 5559 N N . ALA A 1 706 ? -24.517 7.866 42.262 1.00 83.06 706 ALA A N 1
ATOM 5560 C CA . ALA A 1 706 ? -23.945 8.818 43.217 1.00 83.06 706 ALA A CA 1
ATOM 5561 C C . ALA A 1 706 ? -23.985 10.269 42.711 1.00 83.06 706 ALA A C 1
ATOM 5563 O O . ALA A 1 706 ? -23.905 10.525 41.512 1.00 83.06 706 ALA A O 1
ATOM 5564 N N . SER A 1 707 ? -24.036 11.230 43.641 1.00 78.12 707 SER A N 1
ATOM 5565 C CA . SER A 1 707 ? -23.904 12.662 43.327 1.00 78.12 707 SER A CA 1
ATOM 5566 C C . SER A 1 707 ? -22.492 13.036 42.857 1.00 78.12 707 SER A C 1
ATOM 5568 O O . SER A 1 707 ? -22.350 13.902 42.002 1.00 78.12 707 SER A O 1
ATOM 5570 N N . SER A 1 708 ? -21.458 12.359 43.367 1.00 91.31 708 SER A N 1
ATOM 5571 C CA . SER A 1 708 ? -20.050 12.504 42.968 1.00 91.31 708 SER A CA 1
ATOM 5572 C C . SER A 1 708 ? -19.632 11.416 41.970 1.00 91.31 708 SER A C 1
ATOM 5574 O O . SER A 1 708 ? -18.739 10.603 42.242 1.00 91.31 708 SER A O 1
ATOM 5576 N N . TRP A 1 709 ? -20.327 11.350 40.834 1.00 94.75 709 TRP A N 1
ATOM 5577 C CA . TRP A 1 709 ? -20.217 10.263 39.856 1.00 94.75 709 TRP A CA 1
ATOM 5578 C C . TRP A 1 709 ? -18.791 10.049 39.326 1.00 94.75 709 TRP A C 1
ATOM 5580 O O . TRP A 1 709 ? -18.395 8.910 39.080 1.00 94.75 709 TRP A O 1
ATOM 5590 N N . GLU A 1 710 ? -17.985 11.108 39.219 1.00 95.88 710 GLU A N 1
ATOM 5591 C CA . GLU A 1 710 ? -16.606 11.070 38.719 1.00 95.88 710 GLU A CA 1
ATOM 5592 C C . GLU A 1 710 ? -15.712 10.155 39.564 1.00 95.88 710 GLU A C 1
ATOM 5594 O O . GLU A 1 710 ? -14.778 9.533 39.049 1.00 95.88 710 GLU A O 1
ATOM 5599 N N . SER A 1 711 ? -16.018 10.073 40.862 1.00 95.12 711 SER A N 1
ATOM 5600 C CA . SER A 1 711 ? -15.267 9.310 41.861 1.00 95.12 711 SER A CA 1
ATOM 5601 C C . SER A 1 711 ? -15.685 7.843 41.972 1.00 95.12 711 SER A C 1
ATOM 5603 O O . SER A 1 711 ? -14.993 7.076 42.643 1.00 95.12 711 SER A O 1
ATOM 5605 N N . VAL A 1 712 ? -16.786 7.440 41.324 1.00 97.00 712 VAL A N 1
ATOM 5606 C CA . VAL A 1 712 ? -17.249 6.046 41.327 1.00 97.00 712 VAL A CA 1
ATOM 5607 C C . VAL A 1 712 ? -16.259 5.208 40.529 1.00 97.00 712 VAL A C 1
ATOM 5609 O O . VAL A 1 712 ? -16.014 5.489 39.353 1.00 97.00 712 VAL A O 1
ATOM 5612 N N . ARG A 1 713 ? -15.677 4.192 41.172 1.00 97.19 713 ARG A N 1
ATOM 5613 C CA . ARG A 1 713 ? -14.573 3.405 40.621 1.00 97.19 713 ARG A CA 1
ATOM 5614 C C . ARG A 1 713 ? -15.024 2.082 40.021 1.00 97.19 713 ARG A C 1
ATOM 5616 O O . ARG A 1 713 ? -15.731 1.297 40.657 1.00 97.19 713 ARG A O 1
ATOM 5623 N N . TYR A 1 714 ? -14.523 1.817 38.824 1.00 98.12 714 TYR A N 1
ATOM 5624 C CA . TYR A 1 714 ? -14.813 0.642 38.021 1.00 98.12 714 TYR A CA 1
ATOM 5625 C C . TYR A 1 714 ? -13.537 -0.142 37.758 1.00 98.12 714 TYR A C 1
ATOM 5627 O O . TYR A 1 714 ? -12.528 0.407 37.308 1.00 98.12 714 TYR A O 1
ATOM 5635 N N . TRP A 1 715 ? -13.591 -1.440 38.026 1.00 98.12 715 TRP A N 1
ATOM 5636 C CA . TRP A 1 715 ? -12.561 -2.369 37.591 1.00 98.12 715 TRP A CA 1
ATOM 5637 C C . TRP A 1 715 ? -12.895 -2.834 36.172 1.00 98.12 715 TRP A C 1
ATOM 5639 O O . TRP A 1 715 ? -13.979 -3.371 35.946 1.00 98.12 715 TRP A O 1
ATOM 5649 N N . ILE A 1 716 ? -11.998 -2.595 35.213 1.00 97.81 716 ILE A N 1
ATOM 5650 C CA . ILE A 1 716 ? -12.217 -2.875 33.786 1.00 97.81 716 ILE A CA 1
ATOM 5651 C C . ILE A 1 716 ? -10.986 -3.598 33.255 1.00 97.81 716 ILE A C 1
ATOM 5653 O O . ILE A 1 716 ? -9.898 -3.027 33.248 1.00 97.81 716 ILE A O 1
ATOM 5657 N N . CYS A 1 717 ? -11.150 -4.822 32.756 1.00 95.69 717 CYS A N 1
ATOM 5658 C CA . CYS A 1 717 ? -10.029 -5.705 32.415 1.00 95.69 717 CYS A CA 1
ATOM 5659 C C . CYS A 1 717 ? -8.961 -5.071 31.504 1.00 95.69 717 CYS A C 1
ATOM 5661 O O . CYS A 1 717 ? -7.774 -5.283 31.731 1.00 95.69 717 CYS A O 1
ATOM 5663 N N . THR A 1 718 ? -9.340 -4.250 30.521 1.00 97.00 718 THR A N 1
ATOM 5664 C CA . THR A 1 718 ? -8.387 -3.561 29.629 1.00 97.00 718 THR A CA 1
ATOM 5665 C C . THR A 1 718 ? -7.473 -2.586 30.371 1.00 97.00 718 THR A C 1
ATOM 5667 O O . THR A 1 718 ? -6.300 -2.457 30.029 1.00 97.00 718 THR A O 1
ATOM 5670 N N . PHE A 1 719 ? -7.992 -1.912 31.398 1.00 97.69 719 PHE A N 1
ATOM 5671 C CA . PHE A 1 719 ? -7.275 -0.862 32.119 1.00 97.69 719 PHE A CA 1
ATOM 5672 C C . PHE A 1 719 ? -6.658 -1.335 33.438 1.00 97.69 719 PHE A C 1
ATOM 5674 O O . PHE A 1 719 ? -5.637 -0.798 33.864 1.00 97.69 719 PHE A O 1
ATOM 5681 N N . SER A 1 720 ? -7.285 -2.314 34.084 1.00 97.44 720 SER A N 1
ATOM 5682 C CA . SER A 1 720 ? -6.922 -2.808 35.411 1.00 97.44 720 SER A CA 1
ATOM 5683 C C . SER A 1 720 ? -5.878 -3.925 35.374 1.00 97.44 720 SER A C 1
ATOM 5685 O O . SER A 1 720 ? -5.069 -4.029 36.294 1.00 97.44 720 SER A O 1
ATOM 5687 N N . ASN A 1 721 ? -5.866 -4.742 34.317 1.00 96.50 721 ASN A N 1
ATOM 5688 C CA . ASN A 1 721 ? -4.821 -5.746 34.125 1.00 96.50 721 ASN A CA 1
ATOM 5689 C C . ASN A 1 721 ? -3.544 -5.083 33.607 1.00 96.50 721 ASN A C 1
ATOM 5691 O O . ASN A 1 721 ? -3.589 -4.199 32.743 1.00 96.50 721 ASN A O 1
ATOM 5695 N N . ASN A 1 722 ? -2.394 -5.560 34.073 1.00 96.06 722 ASN A N 1
ATOM 5696 C CA . ASN A 1 722 ? -1.118 -5.241 33.464 1.00 96.06 722 ASN A CA 1
ATOM 5697 C C . ASN A 1 722 ? -0.977 -5.967 32.117 1.00 96.06 722 ASN A C 1
ATOM 5699 O O . ASN A 1 722 ? -0.587 -7.132 32.047 1.00 96.06 722 ASN A O 1
ATOM 5703 N N . GLN A 1 723 ? -1.242 -5.245 31.025 1.00 95.75 723 GLN A N 1
ATOM 5704 C CA . GLN A 1 723 ? -1.170 -5.775 29.655 1.00 95.75 723 GLN A CA 1
ATOM 5705 C C . GLN A 1 723 ? 0.243 -6.244 29.248 1.00 95.75 723 GLN A C 1
ATOM 5707 O O . GLN A 1 723 ? 0.394 -6.910 28.224 1.00 95.75 723 GLN A O 1
ATOM 5712 N N . TRP A 1 724 ? 1.276 -5.908 30.032 1.00 95.38 724 TRP A N 1
ATOM 5713 C CA . TRP A 1 724 ? 2.669 -6.323 29.824 1.00 95.38 724 TRP A CA 1
ATOM 5714 C C . TRP A 1 724 ? 3.072 -7.579 30.602 1.00 95.38 724 TRP A C 1
ATOM 5716 O O . TRP A 1 724 ? 4.179 -8.079 30.387 1.00 95.38 724 TRP A O 1
ATOM 5726 N N . ALA A 1 725 ? 2.210 -8.050 31.506 1.00 92.50 725 ALA A N 1
ATOM 5727 C CA . ALA A 1 725 ? 2.452 -9.170 32.409 1.00 92.50 725 ALA A CA 1
ATOM 5728 C C . ALA A 1 725 ? 1.166 -9.997 32.599 1.00 92.50 725 ALA A C 1
ATOM 5730 O O . ALA A 1 725 ? 0.758 -10.299 33.716 1.00 92.50 725 ALA A O 1
ATOM 5731 N N . MET A 1 726 ? 0.501 -10.358 31.496 1.00 90.88 726 MET A N 1
ATOM 5732 C CA . MET A 1 726 ? -0.769 -11.098 31.545 1.00 90.88 726 MET A CA 1
ATOM 5733 C C . MET A 1 726 ? -0.660 -12.456 32.253 1.00 90.88 726 MET A C 1
ATOM 5735 O O . MET A 1 726 ? -1.638 -12.888 32.855 1.00 90.88 726 MET A O 1
ATOM 5739 N N . ASP A 1 727 ? 0.517 -13.083 32.244 1.00 88.94 727 ASP A N 1
ATOM 5740 C CA . ASP A 1 727 ? 0.774 -14.325 32.983 1.00 88.94 727 ASP A CA 1
ATOM 5741 C C . ASP A 1 727 ? 0.816 -14.108 34.509 1.00 88.94 727 ASP A C 1
ATOM 5743 O O . ASP A 1 727 ? 0.662 -15.056 35.265 1.00 88.94 727 ASP A O 1
ATOM 5747 N N . GLU A 1 728 ? 0.989 -12.877 34.997 1.00 88.75 728 GLU A N 1
ATOM 5748 C CA . GLU A 1 728 ? 0.832 -12.549 36.425 1.00 88.75 728 GLU A CA 1
ATOM 5749 C C . GLU A 1 728 ? -0.635 -12.247 36.775 1.00 88.75 728 GLU A C 1
ATOM 5751 O O . GLU A 1 728 ? -1.082 -12.483 37.898 1.00 88.75 728 GLU A O 1
ATOM 5756 N N . GLU A 1 729 ? -1.399 -11.732 35.809 1.00 90.38 729 GLU A N 1
ATOM 5757 C CA . GLU A 1 729 ? -2.825 -11.418 35.960 1.00 90.38 729 GLU A CA 1
ATOM 5758 C C . GLU A 1 729 ? -3.696 -12.677 35.912 1.00 90.38 729 GLU A C 1
ATOM 5760 O O . GLU A 1 729 ? -4.710 -12.761 36.610 1.00 90.38 729 GLU A O 1
ATOM 5765 N N . ILE A 1 730 ? -3.300 -13.644 35.078 1.00 87.19 730 ILE A N 1
ATOM 5766 C CA . ILE A 1 730 ? -3.963 -14.931 34.859 1.00 87.19 730 ILE A CA 1
ATOM 5767 C C . ILE A 1 730 ? -2.880 -16.022 34.807 1.00 87.19 730 ILE A C 1
ATOM 5769 O O . ILE A 1 730 ? -2.454 -16.410 33.715 1.00 87.19 730 ILE A O 1
ATOM 5773 N N . PRO A 1 731 ? -2.404 -16.512 35.967 1.00 84.44 731 PRO A N 1
ATOM 5774 C CA . PRO A 1 731 ? -1.296 -17.457 35.997 1.00 84.44 731 PRO A CA 1
ATOM 5775 C C . PRO A 1 731 ? -1.621 -18.768 35.262 1.00 84.44 731 PRO A C 1
ATOM 5777 O O . PRO A 1 731 ? -2.645 -19.396 35.556 1.00 84.44 731 PRO A O 1
ATOM 5780 N N . PRO A 1 732 ? -0.780 -19.209 34.305 1.00 80.31 732 PRO A N 1
ATOM 5781 C CA . PRO A 1 732 ? -1.033 -20.428 33.545 1.00 80.31 732 PRO A CA 1
ATOM 5782 C C . PRO A 1 732 ? -1.132 -21.654 34.458 1.00 80.31 732 PRO A C 1
ATOM 5784 O O . PRO A 1 732 ? -0.226 -21.931 35.242 1.00 80.31 732 PRO A O 1
ATOM 5787 N N . GLY A 1 733 ? -2.228 -22.405 34.348 1.00 77.56 733 GLY A N 1
ATOM 5788 C CA . GLY A 1 733 ? -2.461 -23.614 35.147 1.00 77.56 733 GLY A CA 1
ATOM 5789 C C . GLY A 1 733 ? -2.870 -23.365 36.604 1.00 77.56 733 GLY A C 1
ATOM 5790 O O . GLY A 1 733 ? -3.154 -24.330 37.314 1.00 77.56 733 GLY A O 1
ATOM 5791 N N . ALA A 1 734 ? -2.946 -22.109 37.052 1.00 78.12 734 ALA A N 1
ATOM 5792 C CA . ALA A 1 734 ? -3.502 -21.768 38.355 1.00 78.12 734 ALA A CA 1
ATOM 5793 C C . ALA A 1 734 ? -5.040 -21.750 38.313 1.00 78.12 734 ALA A C 1
ATOM 5795 O O . ALA A 1 734 ? -5.642 -21.508 37.261 1.00 78.12 734 ALA A O 1
ATOM 5796 N N . PRO A 1 735 ? -5.714 -21.981 39.453 1.00 79.81 735 PRO A N 1
ATOM 5797 C CA . PRO A 1 735 ? -7.158 -21.830 39.519 1.00 79.81 735 PRO A CA 1
ATOM 5798 C C . PRO A 1 735 ? -7.564 -20.369 39.246 1.00 79.81 735 PRO A C 1
ATOM 5800 O O . PRO A 1 735 ? -6.866 -19.447 39.682 1.00 79.81 735 PRO A O 1
ATOM 5803 N N . PRO A 1 736 ? -8.738 -20.118 38.623 1.00 80.81 736 PRO A N 1
ATOM 5804 C CA . PRO A 1 736 ? -9.235 -18.763 38.367 1.00 80.81 736 PRO A CA 1
ATOM 5805 C C . PRO A 1 736 ? -9.283 -17.866 39.606 1.00 80.81 736 PRO A C 1
ATOM 5807 O O . PRO A 1 736 ? -9.275 -16.650 39.474 1.00 80.81 736 PRO A O 1
ATOM 5810 N N . SER A 1 737 ? -9.321 -18.447 40.809 1.00 83.31 737 SER A N 1
ATOM 5811 C CA . SER A 1 737 ? -9.302 -17.720 42.079 1.00 83.31 737 SER A CA 1
ATOM 5812 C C . SER A 1 737 ? -8.055 -16.868 42.312 1.00 83.31 737 SER A C 1
ATOM 5814 O O . SER A 1 737 ? -8.093 -15.931 43.111 1.00 83.31 737 SER A O 1
ATOM 5816 N N . GLU A 1 738 ? -6.947 -17.186 41.642 1.00 85.56 738 GLU A N 1
ATOM 5817 C CA . GLU A 1 738 ? -5.694 -16.438 41.766 1.00 85.56 738 GLU A CA 1
ATOM 5818 C C . GLU A 1 738 ? -5.607 -15.241 40.815 1.00 85.56 738 GLU A C 1
ATOM 5820 O O . GLU A 1 738 ? -4.733 -14.384 40.995 1.00 85.56 738 GLU A O 1
ATOM 5825 N N . SER A 1 739 ? -6.530 -15.131 39.857 1.00 90.56 739 SER A N 1
ATOM 5826 C CA . SER A 1 739 ? -6.518 -14.043 38.890 1.00 90.56 739 SER A CA 1
ATOM 5827 C C . SER A 1 739 ? -6.869 -12.695 39.519 1.00 90.56 739 SER A C 1
ATOM 5829 O O . SER A 1 739 ? -7.594 -12.593 40.517 1.00 90.56 739 SER A O 1
ATOM 5831 N N . SER A 1 740 ? -6.373 -11.619 38.915 1.00 91.75 740 SER A N 1
ATOM 5832 C CA . SER A 1 740 ? -6.656 -10.256 39.371 1.00 91.75 740 SER A CA 1
ATOM 5833 C C . SER A 1 740 ? -8.136 -9.889 39.272 1.00 91.75 740 SER A C 1
ATOM 5835 O O . SER A 1 740 ? -8.684 -9.293 40.201 1.00 91.75 740 SER A O 1
ATOM 5837 N N . PHE A 1 741 ? -8.816 -10.303 38.202 1.00 91.56 741 PHE A N 1
ATOM 5838 C CA . PHE A 1 741 ? -10.250 -10.067 38.043 1.00 91.56 741 PHE A CA 1
ATOM 5839 C C . PHE A 1 741 ? -11.075 -10.830 39.084 1.00 91.56 741 PHE A C 1
ATOM 5841 O O . PHE A 1 741 ? -12.030 -10.271 39.622 1.00 91.56 741 PHE A O 1
ATOM 5848 N N . TYR A 1 742 ? -10.694 -12.062 39.446 1.00 92.69 742 TYR A N 1
ATOM 5849 C CA . TYR A 1 742 ? -11.382 -12.808 40.501 1.00 92.69 742 TYR A CA 1
ATOM 5850 C C . TYR A 1 742 ? -11.221 -12.120 41.855 1.00 92.69 742 TYR A C 1
ATOM 5852 O O . TYR A 1 742 ? -12.204 -11.937 42.577 1.00 92.69 742 TYR A O 1
ATOM 5860 N N . LYS A 1 743 ? -9.995 -11.690 42.183 1.00 94.44 743 LYS A N 1
ATOM 5861 C CA . LYS A 1 743 ? -9.691 -10.922 43.401 1.00 94.44 743 LYS A CA 1
ATOM 5862 C C . LYS A 1 743 ? -10.511 -9.633 43.474 1.00 94.44 743 LYS A C 1
ATOM 5864 O O . LYS A 1 743 ? -11.050 -9.315 44.531 1.00 94.44 743 LYS A O 1
ATOM 5869 N N . ALA A 1 744 ? -10.642 -8.916 42.357 1.00 95.38 744 ALA A N 1
ATOM 5870 C CA . ALA A 1 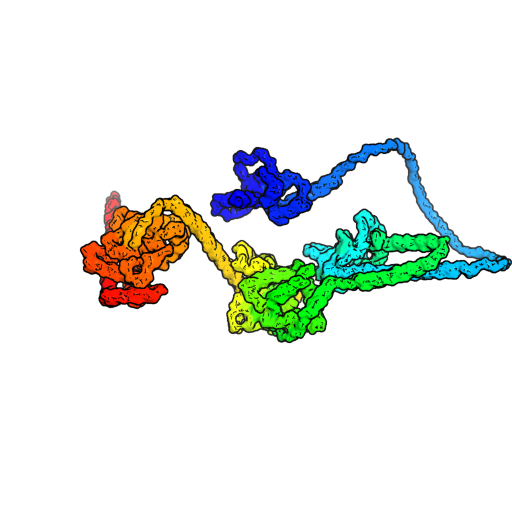744 ? -11.464 -7.713 42.273 1.00 95.38 744 ALA A CA 1
ATOM 5871 C C . ALA A 1 744 ? -12.955 -8.022 42.484 1.00 95.38 744 ALA A C 1
ATOM 5873 O O . ALA A 1 744 ? -13.589 -7.428 43.355 1.00 95.38 744 ALA A O 1
ATOM 5874 N N . LEU A 1 745 ? -13.495 -8.999 41.751 1.00 93.38 745 LEU A N 1
ATOM 5875 C CA . LEU A 1 745 ? -14.909 -9.377 41.788 1.00 93.38 745 LEU A CA 1
ATOM 5876 C C . LEU A 1 745 ? -15.354 -9.901 43.166 1.00 93.38 745 LEU A C 1
ATOM 5878 O O . LEU A 1 745 ? -16.437 -9.570 43.647 1.00 93.38 745 LEU A O 1
ATOM 5882 N N . ARG A 1 746 ? -14.508 -10.695 43.834 1.00 92.56 746 ARG A N 1
ATOM 5883 C CA . ARG A 1 746 ? -14.783 -11.260 45.170 1.00 92.56 746 ARG A CA 1
ATOM 5884 C C . ARG A 1 746 ? -14.493 -10.289 46.316 1.00 92.56 746 ARG A C 1
ATOM 5886 O O . ARG A 1 746 ? -14.898 -10.566 47.449 1.00 92.56 746 ARG A O 1
ATOM 5893 N N . SER A 1 747 ? -13.856 -9.148 46.046 1.00 92.81 747 SER A N 1
ATOM 5894 C CA . SER A 1 747 ? -13.566 -8.136 47.064 1.00 92.81 747 SER A CA 1
ATOM 5895 C C . SER A 1 747 ? -14.830 -7.679 47.795 1.00 92.81 747 SER A C 1
ATOM 5897 O O . SER A 1 747 ? -15.921 -7.646 47.224 1.00 92.81 747 SER A O 1
ATOM 5899 N N . ARG A 1 748 ? -14.683 -7.298 49.069 1.00 90.38 748 ARG A N 1
ATOM 5900 C CA . ARG A 1 748 ? -15.775 -6.736 49.884 1.00 90.38 748 ARG A CA 1
ATOM 5901 C C . ARG A 1 748 ? -16.195 -5.339 49.424 1.00 90.38 748 ARG A C 1
ATOM 5903 O O . ARG A 1 748 ? -17.326 -4.949 49.675 1.00 90.38 748 ARG A O 1
ATOM 5910 N N . SER A 1 749 ? -15.296 -4.606 48.769 1.00 92.75 749 SER A N 1
ATOM 5911 C CA . SER A 1 749 ? -15.561 -3.277 48.207 1.00 92.75 749 SER A CA 1
ATOM 5912 C C . SER A 1 749 ? -16.398 -3.325 46.918 1.00 92.75 749 SER A C 1
ATOM 5914 O O . SER A 1 749 ? -17.046 -2.339 46.572 1.00 92.75 749 SER A O 1
ATOM 5916 N N . CYS A 1 750 ? -16.458 -4.485 46.251 1.00 94.31 750 CYS A N 1
ATOM 5917 C CA . CYS A 1 750 ? -17.252 -4.690 45.044 1.00 94.31 750 CYS A CA 1
ATOM 5918 C C . CYS A 1 750 ? -18.745 -4.872 45.373 1.00 94.31 750 CYS A C 1
ATOM 5920 O O . CYS A 1 750 ? -19.149 -5.910 45.904 1.00 94.31 750 CYS A O 1
ATOM 5922 N N . GLN A 1 751 ? -19.567 -3.888 45.004 1.00 92.31 751 GLN A N 1
ATOM 5923 C CA . GLN A 1 751 ? -21.021 -3.870 45.221 1.00 92.31 751 GLN A CA 1
ATOM 5924 C C . GLN A 1 751 ? -21.762 -4.835 44.287 1.00 92.31 751 GLN A C 1
ATOM 5926 O O . GLN A 1 751 ? -22.778 -5.421 44.666 1.00 92.31 751 GLN A O 1
ATOM 5931 N N . GLY A 1 752 ? -21.226 -5.035 43.084 1.00 93.75 752 GLY A N 1
ATOM 5932 C CA . GLY A 1 752 ? -21.795 -5.912 42.075 1.00 93.75 752 GLY A CA 1
ATOM 5933 C C . GLY A 1 752 ? -21.060 -5.826 40.741 1.00 93.75 752 GLY A C 1
ATOM 5934 O O . GLY A 1 752 ? -20.011 -5.184 40.614 1.00 93.75 752 GLY A O 1
ATOM 5935 N N . THR A 1 753 ? -21.639 -6.478 39.740 1.00 96.75 753 THR A N 1
ATOM 5936 C CA . THR A 1 753 ? -21.125 -6.519 38.372 1.00 96.75 753 THR A CA 1
ATOM 5937 C C . THR A 1 753 ? -22.010 -5.696 37.456 1.00 96.75 753 THR A C 1
ATOM 5939 O O . THR A 1 753 ? -23.207 -5.942 37.341 1.00 96.75 753 THR A O 1
ATOM 5942 N N . CYS A 1 754 ? -21.395 -4.750 36.764 1.00 97.25 754 CYS A N 1
ATOM 5943 C CA . CYS A 1 754 ? -21.974 -3.983 35.681 1.00 97.25 754 CYS A CA 1
ATOM 5944 C C . CYS A 1 754 ? -21.648 -4.683 34.355 1.00 97.25 754 CYS A C 1
ATOM 5946 O O . CYS A 1 754 ? -20.527 -4.593 33.854 1.00 97.25 754 CYS A O 1
ATOM 5948 N N . MET A 1 755 ? -22.617 -5.394 33.785 1.00 97.44 755 MET A N 1
ATOM 5949 C CA . MET A 1 755 ? -22.481 -6.013 32.470 1.00 97.44 755 MET A CA 1
ATOM 5950 C C . MET A 1 755 ? -22.959 -5.045 31.391 1.00 97.44 755 MET A C 1
ATOM 5952 O O . MET A 1 755 ? -24.122 -4.640 31.388 1.00 97.44 755 MET A O 1
ATOM 5956 N N . ILE A 1 756 ? -22.065 -4.671 30.480 1.00 97.44 756 ILE A N 1
ATOM 5957 C CA . ILE A 1 756 ? -22.387 -3.751 29.388 1.00 97.44 756 ILE A CA 1
ATOM 5958 C C . ILE A 1 756 ? -22.890 -4.561 28.198 1.00 97.44 756 ILE A C 1
ATOM 5960 O O . ILE A 1 756 ? -22.133 -5.341 27.629 1.00 97.44 756 ILE A O 1
ATOM 5964 N N . LEU A 1 757 ? -24.148 -4.360 27.813 1.00 95.56 757 LEU A N 1
ATOM 5965 C CA . LEU A 1 757 ? -24.791 -5.024 26.682 1.00 95.56 757 LEU A CA 1
ATOM 5966 C C . LEU A 1 757 ? -25.225 -4.010 25.617 1.00 95.56 757 LEU A C 1
ATOM 5968 O O . LEU A 1 757 ? -25.439 -2.826 25.880 1.00 95.56 757 LEU A O 1
ATOM 5972 N N . ASP A 1 758 ? -25.401 -4.511 24.402 1.00 91.50 758 ASP A N 1
ATOM 5973 C CA . ASP A 1 758 ? -26.183 -3.876 23.348 1.00 91.50 758 ASP A CA 1
ATOM 5974 C C . ASP A 1 758 ? -27.238 -4.867 22.833 1.00 91.50 758 ASP A C 1
ATOM 5976 O O . ASP A 1 758 ? -27.409 -5.946 23.405 1.00 91.50 758 ASP A O 1
ATOM 5980 N N . GLY A 1 759 ? -27.949 -4.510 21.760 1.00 88.75 759 GLY A N 1
ATOM 5981 C CA . GLY A 1 759 ? -29.001 -5.354 21.191 1.00 88.75 759 GLY A CA 1
ATOM 5982 C C . GLY A 1 759 ? -28.543 -6.746 20.742 1.00 88.75 759 GLY A C 1
ATOM 5983 O O . GLY A 1 759 ? -29.398 -7.597 20.569 1.00 88.75 759 GLY A O 1
ATOM 5984 N N . SER A 1 760 ? -27.235 -6.993 20.588 1.00 91.00 760 SER A N 1
ATOM 5985 C CA . SER A 1 760 ? -26.677 -8.285 20.160 1.00 91.00 760 SER A CA 1
ATOM 5986 C C . SER A 1 760 ? -26.214 -9.183 21.311 1.00 91.00 760 SER A C 1
ATOM 5988 O O . SER A 1 760 ? -25.849 -10.333 21.083 1.00 91.00 760 SER A O 1
ATOM 5990 N N . VAL A 1 761 ? -26.177 -8.661 22.545 1.00 94.56 761 VAL A N 1
ATOM 5991 C CA . VAL A 1 761 ? -25.805 -9.378 23.782 1.00 94.56 761 VAL A CA 1
ATOM 5992 C C . VAL A 1 761 ? -24.511 -10.214 23.713 1.00 94.56 761 VAL A C 1
ATOM 5994 O O . VAL A 1 761 ? -24.317 -11.134 24.510 1.00 94.56 761 VAL A O 1
ATOM 5997 N N . VAL A 1 762 ? -23.576 -9.855 22.821 1.00 94.38 762 VAL A N 1
ATOM 5998 C CA . VAL A 1 762 ? -22.325 -10.596 22.556 1.00 94.38 762 VAL A CA 1
ATOM 5999 C C . VAL A 1 762 ? -21.529 -10.971 23.812 1.00 94.38 762 VAL A C 1
ATOM 6001 O O . VAL A 1 762 ? -21.019 -12.092 23.841 1.00 94.38 762 VAL A O 1
ATOM 6004 N N . PRO A 1 763 ? -21.419 -10.148 24.877 1.00 95.50 763 PRO A N 1
ATOM 6005 C CA . PRO A 1 763 ? -20.725 -10.558 26.100 1.00 95.50 763 PRO A CA 1
ATOM 6006 C C . PRO A 1 763 ? -21.215 -11.893 26.672 1.00 95.50 763 PRO A C 1
ATOM 6008 O O . PRO A 1 763 ? -20.406 -12.704 27.104 1.00 95.50 763 PRO A O 1
ATOM 6011 N N . LEU A 1 764 ? -22.509 -12.204 26.583 1.00 95.44 764 LEU A N 1
ATOM 6012 C CA . LEU A 1 764 ? -23.057 -13.468 27.089 1.00 95.44 764 LEU A CA 1
ATOM 6013 C C . LEU A 1 764 ? -22.738 -14.684 26.198 1.00 95.44 764 LEU A C 1
ATOM 6015 O O . LEU A 1 764 ? -23.010 -15.819 26.578 1.00 95.44 764 LEU A O 1
ATOM 6019 N N . THR A 1 765 ? -22.111 -14.464 25.041 1.00 94.81 765 THR A N 1
ATOM 6020 C CA . THR A 1 765 ? -21.541 -15.512 24.176 1.00 94.81 765 THR A CA 1
ATOM 6021 C C . THR A 1 765 ? -20.043 -15.734 24.430 1.00 94.81 765 THR A C 1
ATOM 6023 O O . THR A 1 765 ? -19.397 -16.503 23.719 1.00 94.81 765 THR A O 1
ATOM 6026 N N . ARG A 1 766 ? -19.450 -15.071 25.432 1.00 94.50 766 ARG A N 1
ATOM 6027 C CA . ARG A 1 766 ? -18.017 -15.156 25.755 1.00 94.50 766 ARG A CA 1
ATOM 6028 C C . ARG A 1 766 ? -17.811 -15.907 27.064 1.00 94.50 766 ARG A C 1
ATOM 6030 O O . ARG A 1 766 ? -18.375 -15.536 28.089 1.00 94.50 766 ARG A O 1
ATOM 6037 N N . ALA A 1 767 ? -16.949 -16.925 27.049 1.00 93.50 767 ALA A N 1
ATOM 6038 C CA . ALA A 1 767 ? -16.724 -17.781 28.216 1.00 93.50 767 ALA A CA 1
ATOM 6039 C C . ALA A 1 767 ? -16.234 -16.985 29.440 1.00 93.50 767 ALA A C 1
ATOM 6041 O O . ALA A 1 767 ? -16.728 -17.185 30.543 1.00 93.50 767 ALA A O 1
ATOM 6042 N N . TRP A 1 768 ? -15.325 -16.023 29.254 1.00 92.00 768 TRP A N 1
ATOM 6043 C CA . TRP A 1 768 ? -14.832 -15.187 30.356 1.00 92.00 768 TRP A CA 1
ATOM 6044 C C . TRP A 1 768 ? -15.931 -14.319 30.994 1.00 92.00 768 TRP A C 1
ATOM 6046 O O . TRP A 1 768 ? -16.044 -14.287 32.215 1.00 92.00 768 TRP A O 1
ATOM 6056 N N . CYS A 1 769 ? -16.808 -13.702 30.199 1.00 95.12 769 CYS A N 1
ATOM 6057 C CA . CYS A 1 769 ? -17.949 -12.945 30.727 1.00 95.12 769 CYS A CA 1
ATOM 6058 C C . CYS A 1 769 ? -18.989 -13.854 31.401 1.00 95.12 769 CYS A C 1
ATOM 6060 O O . CYS A 1 769 ? -19.612 -13.465 32.387 1.00 95.12 769 CYS A O 1
ATOM 6062 N N . LEU A 1 770 ? -19.157 -15.085 30.905 1.00 94.31 770 LEU A N 1
ATOM 6063 C CA . LEU A 1 770 ? -19.965 -16.108 31.567 1.00 94.31 770 LEU A CA 1
ATOM 6064 C C . LEU A 1 770 ? -19.392 -16.474 32.944 1.00 94.31 770 LEU A C 1
ATOM 6066 O O . LEU A 1 770 ? -20.148 -16.599 33.905 1.00 94.31 770 LEU A O 1
ATOM 6070 N N . PHE A 1 771 ? -18.071 -16.626 33.056 1.00 92.56 771 PHE A N 1
ATOM 6071 C CA . PHE A 1 771 ? -17.415 -16.870 34.339 1.00 92.56 771 PHE A CA 1
ATOM 6072 C C . PHE A 1 771 ? -17.646 -15.712 35.319 1.00 92.56 771 PHE A C 1
ATOM 6074 O O . PHE A 1 771 ? -17.997 -15.942 36.475 1.00 92.56 771 PHE A O 1
ATOM 6081 N N . GLU A 1 772 ? -17.509 -14.468 34.856 1.00 95.06 772 GLU A N 1
ATOM 6082 C CA . GLU A 1 772 ? -17.794 -13.273 35.659 1.00 95.06 772 GLU A CA 1
ATOM 6083 C C . GLU A 1 772 ? -19.247 -13.272 36.156 1.00 95.06 772 GLU A C 1
ATOM 6085 O O . GLU A 1 772 ? -19.477 -13.113 37.353 1.00 95.06 772 GLU A O 1
ATOM 6090 N N . LEU A 1 773 ? -20.212 -13.554 35.272 1.00 94.69 773 LEU A N 1
ATOM 6091 C CA . LEU A 1 773 ? -21.635 -13.666 35.609 1.00 94.69 773 LEU A CA 1
ATOM 6092 C C . LEU A 1 773 ? -21.914 -14.765 36.643 1.00 94.69 773 LEU A C 1
ATOM 6094 O O . LEU A 1 773 ? -22.669 -14.548 37.593 1.00 94.69 773 LEU A O 1
ATOM 6098 N N . LEU A 1 774 ? -21.312 -15.945 36.462 1.00 93.56 774 LEU A N 1
ATOM 6099 C CA . LEU A 1 774 ? -21.433 -17.056 37.403 1.00 93.56 774 LEU A CA 1
ATOM 6100 C C . LEU A 1 774 ? -20.989 -16.619 38.797 1.00 93.56 774 LEU A C 1
ATOM 6102 O O . LEU A 1 774 ? -21.704 -16.821 39.778 1.00 93.56 774 LEU A O 1
ATOM 6106 N N . GLN A 1 775 ? -19.825 -15.982 38.875 1.00 93.12 775 GLN A N 1
ATOM 6107 C CA . GLN A 1 775 ? -19.273 -15.506 40.131 1.00 93.12 775 GLN A CA 1
ATOM 6108 C C . GLN A 1 775 ? -20.147 -14.422 40.764 1.00 93.12 775 GLN A C 1
ATOM 6110 O O . GLN A 1 775 ? -20.351 -14.470 41.976 1.00 93.12 775 GLN A O 1
ATOM 6115 N N . THR A 1 776 ? -20.724 -13.505 39.980 1.00 93.81 776 THR A N 1
ATOM 6116 C CA . THR A 1 776 ? -21.700 -12.521 40.477 1.00 93.81 776 THR A CA 1
ATOM 6117 C C . THR A 1 776 ? -22.869 -13.201 41.188 1.00 93.81 776 THR A C 1
ATOM 6119 O O . THR A 1 776 ? -23.203 -12.820 42.310 1.00 93.81 776 THR A O 1
ATOM 6122 N N . PHE A 1 777 ? -23.475 -14.224 40.574 1.00 92.44 777 PHE A N 1
ATOM 6123 C CA . PHE A 1 777 ? -24.607 -14.935 41.175 1.00 92.44 777 PHE A CA 1
ATOM 6124 C C . PHE A 1 777 ? -24.210 -15.749 42.404 1.00 92.44 777 PHE A C 1
ATOM 6126 O O . PHE A 1 777 ? -24.934 -15.736 43.394 1.00 92.44 777 PHE A O 1
ATOM 6133 N N . THR A 1 778 ? -23.061 -16.421 42.371 1.00 90.31 778 THR A N 1
ATOM 6134 C CA . THR A 1 778 ? -22.557 -17.178 43.524 1.00 90.31 778 THR A CA 1
ATOM 6135 C C . THR A 1 778 ? -22.314 -16.261 44.726 1.00 90.31 778 THR A C 1
ATOM 6137 O O . THR A 1 778 ? -22.739 -16.556 45.837 1.00 90.31 778 THR A O 1
ATOM 6140 N N . ILE A 1 779 ? -21.689 -15.101 44.507 1.00 89.19 779 ILE A N 1
ATOM 6141 C CA . ILE A 1 779 ? -21.431 -14.114 45.565 1.00 89.19 779 ILE A CA 1
ATOM 6142 C C . ILE A 1 779 ? -22.735 -13.554 46.142 1.00 89.19 779 ILE A C 1
ATOM 6144 O O . ILE A 1 779 ? -22.816 -13.309 47.348 1.00 89.19 779 ILE A O 1
ATOM 6148 N N . GLN A 1 780 ? -23.733 -13.319 45.287 1.00 86.06 780 GLN A N 1
ATOM 6149 C CA . GLN A 1 780 ? -25.037 -12.810 45.702 1.00 86.06 780 GLN A CA 1
ATOM 6150 C C . GLN A 1 780 ? -25.765 -13.801 46.626 1.00 86.06 780 GLN A C 1
ATOM 6152 O O . GLN A 1 780 ? -26.402 -13.366 47.583 1.00 86.06 780 GLN A O 1
ATOM 6157 N N . ASP A 1 781 ? -25.621 -15.106 46.379 1.00 84.31 781 ASP A N 1
ATOM 6158 C CA . ASP A 1 781 ? -26.173 -16.158 47.241 1.00 84.31 781 ASP A CA 1
ATOM 6159 C C . ASP A 1 781 ? -25.399 -16.289 48.569 1.00 84.31 781 ASP A C 1
ATOM 6161 O O . ASP A 1 781 ? -26.000 -16.522 49.616 1.00 84.31 781 ASP A O 1
ATOM 6165 N N . GLU A 1 782 ? -24.070 -16.129 48.546 1.00 85.12 782 GLU A N 1
ATOM 6166 C CA . GLU A 1 782 ? -23.206 -16.257 49.732 1.00 85.12 782 GLU A CA 1
ATOM 6167 C C . GLU A 1 782 ? -23.272 -15.041 50.675 1.00 85.12 782 GLU A C 1
ATOM 6169 O O . GLU A 1 782 ? -23.187 -15.183 51.896 1.00 85.12 782 GLU A O 1
ATOM 6174 N N . THR A 1 783 ? -23.350 -13.827 50.120 1.00 71.25 783 THR A N 1
ATOM 6175 C CA . THR A 1 783 ? -23.168 -12.572 50.866 1.00 71.25 783 THR A CA 1
ATOM 6176 C C . THR A 1 783 ? -24.230 -11.531 50.509 1.00 71.25 783 THR A C 1
ATOM 6178 O O . THR A 1 783 ? -24.012 -10.640 49.690 1.00 71.25 783 THR A O 1
ATOM 6181 N N . ALA A 1 784 ? -25.385 -11.599 51.172 1.00 64.81 784 ALA A N 1
ATOM 6182 C CA . ALA A 1 784 ? -26.354 -10.502 51.177 1.00 64.81 784 ALA A CA 1
ATOM 6183 C C . ALA A 1 784 ? -25.916 -9.405 52.178 1.00 64.81 784 ALA A C 1
ATOM 6185 O O . ALA A 1 784 ? -25.496 -9.757 53.285 1.00 64.81 784 ALA A O 1
ATOM 6186 N N . PRO A 1 785 ? -25.998 -8.096 51.846 1.00 62.81 785 PRO A N 1
ATOM 6187 C CA . PRO A 1 785 ? -26.683 -7.484 50.703 1.00 62.81 785 PRO A CA 1
ATOM 6188 C C . PRO A 1 785 ? -25.704 -6.897 49.658 1.00 62.81 785 PRO A C 1
ATOM 6190 O O . PRO A 1 785 ? -25.284 -5.748 49.775 1.00 62.81 785 PRO A O 1
ATOM 6193 N N . ARG A 1 786 ? -25.349 -7.656 48.612 1.00 78.62 786 ARG A N 1
ATOM 6194 C CA . ARG A 1 786 ? -24.728 -7.102 47.389 1.00 78.62 786 ARG A CA 1
ATOM 6195 C C . ARG A 1 786 ? -25.794 -6.844 46.321 1.00 78.62 786 ARG A C 1
ATOM 6197 O O . ARG A 1 786 ? -26.755 -7.604 46.225 1.00 78.62 786 ARG A O 1
ATOM 6204 N N . GLU A 1 787 ? -25.622 -5.806 45.501 1.00 77.50 787 GLU A N 1
ATOM 6205 C CA . GLU A 1 787 ? -26.589 -5.436 44.447 1.00 77.50 787 GLU A CA 1
ATOM 6206 C C . GLU A 1 787 ? -26.660 -6.469 43.303 1.00 77.50 787 GLU A C 1
ATOM 6208 O O . GLU A 1 787 ? -27.653 -6.543 42.572 1.00 77.50 787 GLU A O 1
ATOM 6213 N N . GLY A 1 788 ? -25.635 -7.320 43.175 1.00 87.94 788 GLY A N 1
ATOM 6214 C CA . GLY A 1 788 ? -25.602 -8.421 42.214 1.00 87.94 788 GLY A CA 1
ATOM 6215 C C . GLY A 1 788 ? -25.277 -7.937 40.800 1.00 87.94 788 GLY A C 1
ATOM 6216 O O . GLY A 1 788 ? -24.224 -7.343 40.578 1.00 87.94 788 GLY A O 1
ATOM 6217 N N . LEU A 1 789 ? -26.156 -8.227 39.835 1.00 94.25 789 LEU A N 1
ATOM 6218 C CA . LEU A 1 789 ? -25.973 -7.895 38.416 1.00 94.25 789 LEU A CA 1
ATOM 6219 C C . LEU A 1 789 ? -26.737 -6.623 38.006 1.00 94.25 789 LEU A C 1
ATOM 6221 O O . LEU A 1 789 ? -27.974 -6.592 38.056 1.00 94.25 789 LEU A O 1
ATOM 6225 N N . ALA A 1 790 ? -26.006 -5.628 37.504 1.00 94.69 790 ALA A N 1
ATOM 6226 C CA . ALA A 1 790 ? -26.518 -4.442 36.824 1.00 94.69 790 ALA A CA 1
ATOM 6227 C C . ALA A 1 790 ? -26.254 -4.529 35.314 1.00 94.69 790 ALA A C 1
ATOM 6229 O O . ALA A 1 790 ? -25.129 -4.788 34.892 1.00 94.69 790 ALA A O 1
ATOM 6230 N N . ILE A 1 791 ? -27.279 -4.295 34.494 1.00 95.56 791 ILE A N 1
ATOM 6231 C CA . ILE A 1 791 ? -27.179 -4.322 33.032 1.00 95.56 791 ILE A CA 1
ATOM 6232 C C . ILE A 1 791 ? -27.151 -2.892 32.511 1.00 95.56 791 ILE A C 1
ATOM 6234 O O . ILE A 1 791 ? -28.107 -2.122 32.668 1.00 95.56 791 ILE A O 1
ATOM 6238 N N . LEU A 1 792 ? -26.028 -2.543 31.898 1.00 96.38 792 LEU A N 1
ATOM 6239 C CA . LEU A 1 792 ? -25.747 -1.220 31.374 1.00 96.38 792 LEU A CA 1
ATOM 6240 C C . LEU A 1 792 ? -25.821 -1.256 29.849 1.00 96.38 792 LEU A C 1
ATOM 6242 O O . LEU A 1 792 ? -25.420 -2.227 29.215 1.00 96.38 792 LEU A O 1
ATOM 6246 N N . THR A 1 793 ? -26.297 -0.168 29.260 1.00 95.62 793 THR A N 1
ATOM 6247 C CA . THR A 1 793 ? -26.244 0.076 27.817 1.00 95.62 793 THR A CA 1
ATOM 6248 C C . THR A 1 793 ? -25.792 1.504 27.577 1.00 95.62 793 THR A C 1
ATOM 6250 O O . THR A 1 793 ? -25.960 2.370 28.442 1.00 95.62 793 THR A O 1
ATOM 6253 N N . SER A 1 794 ? -25.341 1.802 26.359 1.00 93.56 794 SER A N 1
ATOM 6254 C CA . SER A 1 794 ? -25.036 3.184 25.979 1.00 93.56 794 SER A CA 1
ATOM 6255 C C . SER A 1 794 ? -26.265 4.093 26.046 1.00 93.56 794 SER A C 1
ATOM 6257 O O . SER A 1 794 ? -26.114 5.307 26.128 1.00 93.56 794 SER A O 1
ATOM 6259 N N . SER A 1 795 ? -27.488 3.544 26.050 1.00 93.00 795 SER A N 1
ATOM 6260 C CA . SER A 1 795 ? -28.728 4.307 26.238 1.00 93.00 795 SER A CA 1
ATOM 6261 C C . SER A 1 795 ? -29.033 4.601 27.714 1.00 93.00 795 SER A C 1
ATOM 6263 O O . SER A 1 795 ? -29.600 5.653 28.005 1.00 93.00 795 SER A O 1
ATOM 6265 N N . GLY A 1 796 ? -28.564 3.758 28.639 1.00 92.69 796 GLY A N 1
ATOM 6266 C CA . GLY A 1 796 ? -28.704 3.906 30.088 1.00 92.69 796 GLY A CA 1
ATOM 6267 C C . GLY A 1 796 ? -28.759 2.563 30.828 1.00 92.69 796 GLY A C 1
ATOM 6268 O O . GLY A 1 796 ? -28.345 1.534 30.292 1.00 92.69 796 GLY A O 1
ATOM 6269 N N . VAL A 1 797 ? -29.242 2.566 32.071 1.00 94.25 797 VAL A N 1
ATOM 6270 C CA . VAL A 1 797 ? -29.199 1.405 32.980 1.00 94.25 797 VAL A CA 1
ATOM 6271 C C . VAL A 1 797 ? -30.554 0.703 33.000 1.00 94.25 797 VAL A C 1
ATOM 6273 O O . VAL A 1 797 ? -31.541 1.270 33.474 1.00 94.25 797 VAL A O 1
ATOM 6276 N N . LEU A 1 798 ? -30.604 -0.550 32.544 1.00 93.06 798 LEU A N 1
ATOM 6277 C CA . LEU A 1 798 ? -31.861 -1.300 32.451 1.00 93.06 798 LEU A CA 1
ATOM 6278 C C . LEU A 1 798 ? -32.471 -1.543 33.836 1.00 93.06 798 LEU A C 1
ATOM 6280 O O . LEU A 1 798 ? -33.679 -1.410 34.008 1.00 93.06 798 LEU A O 1
ATOM 6284 N N . ASN A 1 799 ? -31.641 -1.837 34.842 1.00 92.81 799 ASN A N 1
ATOM 6285 C CA . ASN A 1 799 ? -32.099 -2.120 36.206 1.00 92.81 799 ASN A CA 1
ATOM 6286 C C . ASN A 1 799 ? -32.890 -0.969 36.846 1.00 92.81 799 ASN A C 1
ATOM 6288 O O . ASN A 1 799 ? -33.716 -1.226 37.716 1.00 92.81 799 ASN A O 1
ATOM 6292 N N . SER A 1 800 ? -32.660 0.281 36.428 1.00 89.94 800 SER A N 1
ATOM 6293 C CA . SER A 1 800 ? -33.403 1.448 36.923 1.00 89.94 800 SER A CA 1
ATOM 6294 C C . SER A 1 800 ? -34.589 1.837 36.031 1.00 89.94 800 SER A C 1
ATOM 6296 O O . SER A 1 800 ? -35.267 2.827 36.303 1.00 89.94 800 SER A O 1
ATOM 6298 N N . GLY A 1 801 ? -34.834 1.093 34.947 1.00 88.94 801 GLY A N 1
ATOM 6299 C CA . GLY A 1 801 ? -35.819 1.436 33.923 1.00 88.94 801 GLY A CA 1
ATOM 6300 C C . GLY A 1 801 ? -35.415 2.625 33.043 1.00 88.94 801 GLY A C 1
ATOM 6301 O O . GLY A 1 801 ? -36.207 3.062 32.217 1.00 88.94 801 GLY A O 1
ATOM 6302 N N . ARG A 1 802 ? -34.198 3.162 33.205 1.00 86.31 802 ARG A N 1
ATOM 6303 C CA . ARG A 1 802 ? -33.704 4.352 32.496 1.00 86.31 802 ARG A CA 1
ATOM 6304 C C . ARG A 1 802 ? -32.849 3.944 31.301 1.00 86.31 802 ARG A C 1
ATOM 6306 O O . ARG A 1 802 ? -31.637 4.140 31.307 1.00 86.31 802 ARG A O 1
ATOM 6313 N N . CYS A 1 803 ? -33.468 3.343 30.293 1.00 89.56 803 CYS A N 1
ATOM 6314 C CA . CYS A 1 803 ? -32.821 2.957 29.037 1.00 89.56 803 CYS A CA 1
ATOM 6315 C C . CYS A 1 803 ? -33.805 3.093 27.867 1.00 89.56 803 CYS A C 1
ATOM 6317 O O . CYS A 1 803 ? -35.002 3.271 28.091 1.00 89.56 803 CYS A O 1
ATOM 6319 N N . SER A 1 804 ? -33.311 3.009 26.630 1.00 90.25 804 SER A N 1
ATOM 6320 C CA . SER A 1 804 ? -34.194 2.963 25.461 1.00 90.25 804 SER A CA 1
ATOM 6321 C C . SER A 1 804 ? -35.035 1.687 25.479 1.00 90.25 804 SER A C 1
ATOM 6323 O O . SER A 1 804 ? -34.499 0.593 25.682 1.00 90.25 804 SER A O 1
ATOM 6325 N N . ILE A 1 805 ? -36.339 1.829 25.224 1.00 90.19 805 ILE A N 1
ATOM 6326 C CA . ILE A 1 805 ? -37.253 0.690 25.123 1.00 90.19 805 ILE A CA 1
ATOM 6327 C C . ILE A 1 805 ? -36.848 -0.248 23.983 1.00 90.19 805 ILE A C 1
ATOM 6329 O O . ILE A 1 805 ? -36.884 -1.460 24.169 1.00 90.19 805 ILE A O 1
ATOM 6333 N N . ASP A 1 806 ? -36.359 0.289 22.863 1.00 91.44 806 ASP A N 1
ATOM 6334 C CA . ASP A 1 806 ? -35.912 -0.507 21.716 1.00 91.44 806 ASP A CA 1
ATOM 6335 C C . ASP A 1 806 ? -34.712 -1.380 22.086 1.00 91.44 806 ASP A C 1
ATOM 6337 O O . ASP A 1 806 ? -34.681 -2.574 21.793 1.00 91.44 806 ASP A O 1
ATOM 6341 N N . THR A 1 807 ? -33.743 -0.811 22.810 1.00 91.88 807 THR A N 1
ATOM 6342 C CA . THR A 1 807 ? -32.571 -1.552 23.288 1.00 91.88 807 THR A CA 1
ATOM 6343 C C . THR A 1 807 ? -32.972 -2.627 24.296 1.00 91.88 807 THR A C 1
ATOM 6345 O O . THR A 1 807 ? -32.482 -3.752 24.219 1.00 91.88 807 THR A O 1
ATOM 6348 N N . ALA A 1 808 ? -33.874 -2.308 25.231 1.00 92.69 808 ALA A N 1
ATOM 6349 C CA . ALA A 1 808 ? -34.378 -3.280 26.198 1.00 92.69 808 ALA A CA 1
ATOM 6350 C C . ALA A 1 808 ? -35.124 -4.434 25.510 1.00 92.69 808 ALA A C 1
ATOM 6352 O O . ALA A 1 808 ? -34.929 -5.593 25.876 1.00 92.69 808 ALA A O 1
ATOM 6353 N N . MET A 1 809 ? -35.931 -4.128 24.491 1.00 92.44 809 MET A N 1
ATOM 6354 C CA . MET A 1 809 ? -36.649 -5.119 23.691 1.00 92.44 809 MET A CA 1
ATOM 6355 C C . MET A 1 809 ? -35.698 -6.012 22.896 1.00 92.44 809 MET A C 1
ATOM 6357 O O . MET A 1 809 ? -35.853 -7.229 22.955 1.00 92.44 809 MET A O 1
ATOM 6361 N N . ALA A 1 810 ? -34.698 -5.440 22.220 1.00 93.88 810 ALA A N 1
ATOM 6362 C CA . ALA A 1 810 ? -33.696 -6.203 21.476 1.00 93.88 810 ALA A CA 1
ATOM 6363 C C . ALA A 1 810 ? -32.924 -7.168 22.393 1.00 93.88 810 ALA A C 1
ATOM 6365 O O . ALA A 1 810 ? -32.850 -8.363 22.117 1.00 93.88 810 ALA A O 1
ATOM 6366 N N . ILE A 1 811 ? -32.455 -6.680 23.549 1.00 93.44 811 ILE A N 1
ATOM 6367 C CA . ILE A 1 811 ? -31.805 -7.518 24.569 1.00 93.44 811 ILE A CA 1
ATOM 6368 C C . ILE A 1 811 ? -32.754 -8.629 25.038 1.00 93.44 811 ILE A C 1
ATOM 6370 O O . ILE A 1 811 ? -32.366 -9.791 25.110 1.00 93.44 811 ILE A O 1
ATOM 6374 N N . GLY A 1 812 ? -34.008 -8.295 25.353 1.00 92.50 812 GLY A N 1
ATOM 6375 C CA . GLY A 1 812 ? -35.000 -9.274 25.794 1.00 92.50 812 GLY A CA 1
ATOM 6376 C C . GLY A 1 812 ? -35.270 -10.366 24.757 1.00 92.50 812 GLY A C 1
ATOM 6377 O O . GLY A 1 812 ? -35.392 -11.534 25.126 1.00 92.50 812 GLY A O 1
ATOM 6378 N N . GLN A 1 813 ? -35.330 -9.999 23.475 1.00 93.62 813 GLN A N 1
ATOM 6379 C CA . GLN A 1 813 ? -35.534 -10.924 22.361 1.00 93.62 813 GLN A CA 1
ATOM 6380 C C . GLN A 1 813 ? -34.358 -11.888 22.205 1.00 93.62 813 GLN A C 1
ATOM 6382 O O . GLN A 1 813 ? -34.579 -13.100 22.244 1.00 93.62 813 GLN A O 1
ATOM 6387 N N . GLU A 1 814 ? -33.125 -11.387 22.125 1.00 93.38 814 GLU A N 1
ATOM 6388 C CA . GLU A 1 814 ? -31.934 -12.241 21.994 1.00 93.38 814 GLU A CA 1
ATOM 6389 C C . GLU A 1 814 ? -31.800 -13.233 23.157 1.00 93.38 814 GLU A C 1
ATOM 6391 O O . GLU A 1 814 ? -31.468 -14.405 22.982 1.00 93.38 814 GLU A O 1
ATOM 6396 N N . LEU A 1 815 ? -32.149 -12.813 24.373 1.00 90.19 815 LEU A N 1
ATOM 6397 C CA . LEU A 1 815 ? -32.039 -13.666 25.558 1.00 90.19 815 LEU A CA 1
ATOM 6398 C C . LEU A 1 815 ? -33.072 -14.799 25.623 1.00 90.19 815 LEU A C 1
ATOM 6400 O O . LEU A 1 815 ? -32.933 -15.709 26.447 1.00 90.19 815 LEU A O 1
ATOM 6404 N N . THR A 1 816 ? -34.095 -14.789 24.764 1.00 89.38 816 THR A N 1
ATOM 6405 C CA . THR A 1 816 ? -35.053 -15.904 24.667 1.00 89.38 816 THR A CA 1
ATOM 6406 C C . THR A 1 816 ? -34.419 -17.137 24.014 1.00 89.38 816 THR A C 1
ATOM 6408 O O . THR A 1 816 ? -34.642 -18.278 24.447 1.00 89.38 816 THR A O 1
ATOM 6411 N N . THR A 1 817 ? -33.576 -16.913 23.007 1.00 91.31 817 THR A N 1
ATOM 6412 C CA . THR A 1 817 ? -32.899 -17.953 22.229 1.00 91.31 817 THR A CA 1
ATOM 6413 C C . THR A 1 817 ? -31.497 -18.232 22.753 1.00 91.31 817 THR A C 1
ATOM 6415 O O . THR A 1 817 ? -31.043 -19.371 22.645 1.00 91.31 817 THR A O 1
ATOM 6418 N N . LEU A 1 818 ? -30.849 -17.253 23.396 1.00 91.94 818 LEU A N 1
ATOM 6419 C CA . LEU A 1 818 ? -29.503 -17.409 23.934 1.00 91.94 818 LEU A CA 1
ATOM 6420 C C . LEU A 1 818 ? -29.396 -18.597 24.905 1.00 91.94 818 LEU A C 1
ATOM 6422 O O . LEU A 1 818 ? -30.292 -18.901 25.706 1.00 91.94 818 LEU A O 1
ATOM 6426 N N . ARG A 1 819 ? -28.258 -19.276 24.801 1.00 92.44 819 ARG A N 1
ATOM 6427 C CA . ARG A 1 819 ? -27.857 -20.440 25.581 1.00 92.44 819 ARG A CA 1
ATOM 6428 C C . ARG A 1 819 ? -26.400 -20.264 25.985 1.00 92.44 819 ARG A C 1
ATOM 6430 O O . ARG A 1 819 ? -25.534 -20.178 25.115 1.00 92.44 819 ARG A O 1
ATOM 6437 N N . LEU A 1 820 ? -26.138 -20.155 27.288 1.00 93.94 820 LEU A N 1
ATOM 6438 C CA . LEU A 1 820 ? -24.796 -19.867 27.808 1.00 93.94 820 LEU A CA 1
ATOM 6439 C C . LEU A 1 820 ? -23.793 -20.998 27.517 1.00 93.94 820 LEU A C 1
ATOM 6441 O O . LEU A 1 820 ? -22.596 -20.745 27.419 1.00 93.94 820 LEU A O 1
ATOM 6445 N N . GLU A 1 821 ? -24.271 -22.223 27.292 1.00 94.94 821 GLU A N 1
ATOM 6446 C CA . GLU A 1 821 ? -23.469 -23.369 26.845 1.00 94.94 821 GLU A CA 1
ATOM 6447 C C . GLU A 1 821 ? -22.814 -23.172 25.467 1.00 94.94 821 GLU A C 1
ATOM 6449 O O . GLU A 1 821 ? -21.815 -23.822 25.159 1.00 94.94 821 GLU A O 1
ATOM 6454 N N . ASN A 1 822 ? -23.312 -22.227 24.662 1.00 94.06 822 ASN A N 1
ATOM 6455 C CA . ASN A 1 822 ? -22.736 -21.886 23.360 1.00 94.06 822 ASN A CA 1
ATOM 6456 C C . ASN A 1 822 ? -21.599 -20.854 23.453 1.00 94.06 822 ASN A C 1
ATOM 6458 O O . ASN A 1 822 ? -21.066 -20.439 22.419 1.00 94.06 822 ASN A O 1
ATOM 6462 N N . ALA A 1 823 ? -21.232 -20.418 24.663 1.00 94.44 823 ALA A N 1
ATOM 6463 C CA . ALA A 1 823 ? -20.188 -19.425 24.857 1.00 94.44 823 ALA A CA 1
ATOM 6464 C C . ALA A 1 823 ? -18.824 -19.903 24.323 1.00 94.44 823 ALA A C 1
ATOM 6466 O O . ALA A 1 823 ? -18.439 -21.065 24.462 1.00 94.44 823 ALA A O 1
ATOM 6467 N N . GLN A 1 824 ? -18.071 -18.982 23.721 1.00 93.50 824 GLN A N 1
ATOM 6468 C CA . GLN A 1 824 ? -16.784 -19.247 23.081 1.00 93.50 824 GLN A CA 1
ATOM 6469 C C . GLN A 1 824 ? -15.630 -18.560 23.818 1.00 93.50 824 GLN A C 1
ATOM 6471 O O . GLN A 1 824 ? -15.789 -17.489 24.415 1.00 93.50 824 GLN A O 1
ATOM 6476 N N . ALA A 1 825 ? -14.445 -19.161 23.731 1.00 89.69 825 ALA A N 1
ATOM 6477 C CA . ALA A 1 825 ? -13.186 -18.603 24.213 1.00 89.69 825 ALA A CA 1
ATOM 6478 C C . ALA A 1 825 ? -12.139 -18.658 23.096 1.00 89.69 825 ALA A C 1
ATOM 6480 O O . ALA A 1 825 ? -12.247 -19.457 22.173 1.00 89.69 825 ALA A O 1
ATOM 6481 N N . SER A 1 826 ? -11.128 -17.795 23.177 1.00 87.69 826 SER A N 1
ATOM 6482 C CA . SER A 1 826 ? -10.016 -17.802 22.217 1.00 87.69 826 SER A CA 1
ATOM 6483 C C . SER A 1 826 ? -8.997 -18.913 22.502 1.00 87.69 826 SER A C 1
ATOM 6485 O O . SER A 1 826 ? -8.241 -19.275 21.608 1.00 87.69 826 SER A O 1
ATOM 6487 N N . LYS A 1 827 ? -8.976 -19.437 23.733 1.00 86.62 827 LYS A N 1
ATOM 6488 C CA . LYS A 1 827 ? -8.186 -20.593 24.164 1.00 86.62 827 LYS A CA 1
ATOM 6489 C C . LYS A 1 827 ? -9.145 -21.680 24.627 1.00 86.62 827 LYS A C 1
ATOM 6491 O O . LYS A 1 827 ? -10.045 -21.399 25.422 1.00 86.62 827 LYS A O 1
ATOM 6496 N N . GLU A 1 828 ? -8.970 -22.895 24.128 1.00 90.56 828 GLU A N 1
ATOM 6497 C CA . GLU A 1 828 ? -9.869 -24.003 24.462 1.00 90.56 828 GLU A CA 1
ATOM 6498 C C . GLU A 1 828 ? -9.699 -24.432 25.927 1.00 90.56 828 GLU A C 1
ATOM 6500 O O . GLU A 1 828 ? -10.666 -24.801 26.590 1.00 90.56 828 GLU A O 1
ATOM 6505 N N . GLU A 1 829 ? -8.494 -24.283 26.477 1.00 87.50 829 GLU A N 1
ATOM 6506 C CA . GLU A 1 829 ? -8.181 -24.569 27.878 1.00 87.50 829 GLU A CA 1
ATOM 6507 C C . GLU A 1 829 ? -8.992 -23.675 28.831 1.00 87.50 829 GLU A C 1
ATOM 6509 O O . GLU A 1 829 ? -9.581 -24.168 29.795 1.00 87.50 829 GLU A O 1
ATOM 6514 N N . ASP A 1 830 ? -9.101 -22.374 28.524 1.00 87.19 830 ASP A N 1
ATOM 6515 C CA . ASP A 1 830 ? -9.924 -21.427 29.289 1.00 87.19 830 ASP A CA 1
ATOM 6516 C C . ASP A 1 830 ? -11.402 -21.842 29.252 1.00 87.19 830 ASP A C 1
ATOM 6518 O O . ASP A 1 830 ? -12.105 -21.790 30.264 1.00 87.19 830 ASP A O 1
ATOM 6522 N N . LYS A 1 831 ? -11.886 -22.280 28.081 1.00 91.31 831 LYS A N 1
ATOM 6523 C CA . LYS A 1 831 ? -13.273 -22.725 27.903 1.00 91.31 831 LYS A CA 1
ATOM 6524 C C . LYS A 1 831 ? -13.574 -23.937 28.775 1.00 91.31 831 LYS A C 1
ATOM 6526 O O . LYS A 1 831 ? -14.567 -23.926 29.498 1.00 91.31 831 LYS A O 1
ATOM 6531 N N . GLN A 1 832 ? -12.710 -24.950 28.741 1.00 91.19 832 GLN A N 1
ATOM 6532 C CA . GLN A 1 832 ? -12.862 -26.166 29.541 1.00 91.19 832 GLN A CA 1
ATOM 6533 C C . GLN A 1 832 ? -12.847 -25.862 31.041 1.00 91.19 832 GLN A C 1
ATOM 6535 O O . GLN A 1 832 ? -13.706 -26.352 31.776 1.00 91.19 832 GLN A O 1
ATOM 6540 N N . LEU A 1 833 ? -11.926 -25.002 31.483 1.00 87.94 833 LEU A N 1
ATOM 6541 C CA . LEU A 1 833 ? -11.823 -24.561 32.872 1.00 87.94 833 LEU A CA 1
ATOM 6542 C C . LEU A 1 833 ? -13.115 -23.883 33.352 1.00 87.94 833 LEU A C 1
ATOM 6544 O O . LEU A 1 833 ? -13.664 -24.233 34.398 1.00 87.94 833 LEU A O 1
ATOM 6548 N N . ILE A 1 834 ? -13.627 -22.934 32.566 1.00 90.38 834 ILE A N 1
ATOM 6549 C CA . ILE A 1 834 ? -14.839 -22.177 32.896 1.00 90.38 834 ILE A CA 1
ATOM 6550 C C . ILE A 1 834 ? -16.070 -23.082 32.866 1.00 90.38 834 ILE A C 1
ATOM 6552 O O . ILE A 1 834 ? -16.904 -23.015 33.766 1.00 90.38 834 ILE A O 1
ATOM 6556 N N . PHE A 1 835 ? -16.183 -23.953 31.864 1.00 94.00 835 PHE A N 1
ATOM 6557 C CA . PHE A 1 835 ? -17.306 -24.882 31.754 1.00 94.00 835 PHE A CA 1
ATOM 6558 C C . PHE A 1 835 ? -17.300 -25.873 32.922 1.00 94.00 835 PHE A C 1
ATOM 6560 O O . PHE A 1 835 ? -18.358 -26.150 33.483 1.00 94.00 835 PHE A O 1
ATOM 6567 N N . GLY A 1 836 ? -16.125 -26.332 33.365 1.00 91.50 836 GLY A N 1
ATOM 6568 C CA . GLY A 1 836 ? -15.978 -27.120 34.589 1.00 91.50 836 GLY A CA 1
ATOM 6569 C C . GLY A 1 836 ? -16.479 -26.381 35.835 1.00 91.50 836 GLY A C 1
ATOM 6570 O O . GLY A 1 836 ? -17.222 -26.957 36.631 1.00 91.50 836 GLY A O 1
ATOM 6571 N N . ALA A 1 837 ? -16.154 -25.091 35.976 1.00 89.00 837 ALA A N 1
ATOM 6572 C CA . ALA A 1 837 ? -16.656 -24.260 37.073 1.00 89.00 837 ALA A CA 1
ATOM 6573 C C . ALA A 1 837 ? -18.187 -24.084 37.028 1.00 89.00 837 ALA A C 1
ATOM 6575 O O . ALA A 1 837 ? -18.841 -24.164 38.067 1.00 89.00 837 ALA A O 1
ATOM 6576 N N . VAL A 1 838 ? -18.771 -23.914 35.834 1.00 92.12 838 VAL A N 1
ATOM 6577 C CA . VAL A 1 838 ? -20.233 -23.867 35.654 1.00 92.12 838 VAL A CA 1
ATOM 6578 C C . VAL A 1 838 ? -20.882 -25.182 36.087 1.00 92.12 838 VAL A C 1
ATOM 6580 O O . VAL A 1 838 ? -21.876 -25.159 36.810 1.00 92.12 838 VAL A O 1
ATOM 6583 N N . GLN A 1 839 ? -20.317 -26.331 35.703 1.00 93.00 839 GLN A N 1
ATOM 6584 C CA . GLN A 1 839 ? -20.835 -27.640 36.119 1.00 93.00 839 GLN A CA 1
ATOM 6585 C C . GLN A 1 839 ? -20.780 -27.820 37.640 1.00 93.00 839 GLN A C 1
ATOM 6587 O O . GLN A 1 839 ? -21.770 -28.229 38.245 1.00 93.00 839 GLN A O 1
ATOM 6592 N N . ALA A 1 840 ? -19.669 -27.433 38.276 1.00 89.25 840 ALA A N 1
ATOM 6593 C CA . ALA A 1 840 ? -19.525 -27.484 39.731 1.00 89.25 840 ALA A CA 1
ATOM 6594 C C . ALA A 1 840 ? -20.531 -26.582 40.475 1.00 89.25 840 ALA A C 1
ATOM 6596 O O . ALA A 1 840 ? -20.913 -26.884 41.603 1.00 89.25 840 ALA A O 1
ATOM 6597 N N . ALA A 1 841 ? -20.990 -25.502 39.838 1.00 87.38 841 ALA A N 1
ATOM 6598 C CA . ALA A 1 841 ? -21.946 -24.548 40.394 1.00 87.38 841 ALA A CA 1
ATOM 6599 C C . ALA A 1 841 ? -23.424 -24.856 40.059 1.00 87.38 841 ALA A C 1
ATOM 6601 O O . ALA A 1 841 ? -24.282 -23.980 40.177 1.00 87.38 841 ALA A O 1
ATOM 6602 N N . GLY A 1 842 ? -23.738 -26.089 39.646 1.00 91.06 842 GLY A N 1
ATOM 6603 C CA . GLY A 1 842 ? -25.109 -26.532 39.357 1.00 91.06 842 GLY A CA 1
ATOM 6604 C C . GLY A 1 842 ? -25.474 -26.590 37.870 1.00 91.06 842 GLY A C 1
ATOM 6605 O O . GLY A 1 842 ? -26.639 -26.813 37.541 1.00 91.06 842 GLY A O 1
ATOM 6606 N N . GLY A 1 843 ? -24.499 -26.422 36.974 1.00 94.31 843 GLY A N 1
ATOM 6607 C CA . GLY A 1 843 ? -24.662 -26.605 35.533 1.00 94.31 843 GLY A CA 1
ATOM 6608 C C . GLY A 1 843 ? -25.258 -25.406 34.792 1.00 94.31 843 GLY A C 1
ATOM 6609 O O . GLY A 1 843 ? -25.676 -24.401 35.373 1.00 94.31 843 GLY A O 1
ATOM 6610 N N . PHE A 1 844 ? -25.298 -25.517 33.461 1.00 95.50 844 PHE A N 1
ATOM 6611 C CA . PHE A 1 844 ? -25.776 -24.450 32.572 1.00 95.50 844 PHE A CA 1
ATOM 6612 C C . PHE A 1 844 ? -27.253 -24.105 32.784 1.00 95.50 844 PHE A C 1
ATOM 6614 O O . PHE A 1 844 ? -27.627 -22.936 32.703 1.00 95.50 844 PHE A O 1
ATOM 6621 N N . ASP A 1 845 ? -28.093 -25.086 33.117 1.00 94.56 845 ASP A N 1
ATOM 6622 C CA . ASP A 1 845 ? -29.522 -24.860 33.356 1.00 94.56 845 ASP A CA 1
ATOM 6623 C C . ASP A 1 845 ? -29.775 -23.925 34.545 1.00 94.56 845 ASP A C 1
ATOM 6625 O O . ASP A 1 845 ? -30.642 -23.046 34.471 1.00 94.56 845 ASP A O 1
ATOM 6629 N N . ALA A 1 846 ? -28.988 -24.055 35.618 1.00 93.25 846 ALA A N 1
ATOM 6630 C CA . ALA A 1 846 ? -29.111 -23.216 36.806 1.00 93.25 846 ALA A CA 1
ATOM 6631 C C . ALA A 1 846 ? -28.759 -21.751 36.501 1.00 93.25 846 ALA A C 1
ATOM 6633 O O . ALA A 1 846 ? -29.538 -20.844 36.811 1.00 93.25 846 ALA A O 1
ATOM 6634 N N . ILE A 1 847 ? -27.623 -21.507 35.838 1.00 93.44 847 ILE A N 1
ATOM 6635 C CA . ILE A 1 847 ? -27.195 -20.145 35.487 1.00 93.44 847 ILE A CA 1
ATOM 6636 C C . ILE A 1 847 ? -28.089 -19.510 34.412 1.00 93.44 847 ILE A C 1
ATOM 6638 O O . ILE A 1 847 ? -28.458 -18.342 34.549 1.00 93.44 847 ILE A O 1
ATOM 6642 N N . ASN A 1 848 ? -28.523 -20.273 33.401 1.00 94.31 848 ASN A N 1
ATOM 6643 C CA . ASN A 1 848 ? -29.503 -19.817 32.410 1.00 94.31 848 ASN A CA 1
ATOM 6644 C C . ASN A 1 848 ? -30.814 -19.395 33.095 1.00 94.31 848 ASN A C 1
ATOM 6646 O O . ASN A 1 848 ? -31.389 -18.357 32.762 1.00 94.31 848 ASN A O 1
ATOM 6650 N N . SER A 1 849 ? -31.284 -20.175 34.075 1.00 92.81 849 SER A N 1
ATOM 6651 C CA . SER A 1 849 ? -32.511 -19.874 34.820 1.00 92.81 849 SER A CA 1
ATOM 6652 C C . SER A 1 849 ? -32.383 -18.593 35.646 1.00 92.81 849 SER A C 1
ATOM 6654 O O . SER A 1 849 ? -33.265 -17.734 35.567 1.00 92.81 849 SER A O 1
ATOM 6656 N N . LYS A 1 850 ? -31.264 -18.415 36.364 1.00 92.44 850 LYS A N 1
ATOM 6657 C CA . LYS A 1 850 ? -30.973 -17.187 37.126 1.00 92.44 850 LYS A CA 1
ATOM 6658 C C . LYS A 1 850 ? -30.889 -15.955 36.228 1.00 92.44 850 LYS A C 1
ATOM 6660 O O . LYS A 1 850 ? -31.514 -14.937 36.525 1.00 92.44 850 LYS A O 1
ATOM 6665 N N . LEU A 1 851 ? -30.182 -16.054 35.100 1.00 93.38 851 LEU A N 1
ATOM 6666 C CA . LEU A 1 851 ? -30.088 -14.965 34.129 1.00 93.38 851 LEU A CA 1
ATOM 6667 C C . LEU A 1 851 ? -31.473 -14.585 33.593 1.00 93.38 851 LEU A C 1
ATOM 6669 O O . LEU A 1 851 ? -31.851 -13.418 33.645 1.00 93.38 851 LEU A O 1
ATOM 6673 N N . ARG A 1 852 ? -32.272 -15.561 33.141 1.00 92.56 852 ARG A N 1
ATOM 6674 C CA . ARG A 1 852 ? -33.632 -15.304 32.636 1.00 92.56 852 ARG A CA 1
ATOM 6675 C C . ARG A 1 852 ? -34.542 -14.684 33.685 1.00 92.56 852 ARG A C 1
ATOM 6677 O O . ARG A 1 852 ? -35.336 -13.806 33.352 1.00 92.56 852 ARG A O 1
ATOM 6684 N N . GLN A 1 853 ? -34.447 -15.131 34.936 1.00 92.56 853 GLN A N 1
ATOM 6685 C CA . GLN A 1 853 ? -35.193 -14.525 36.032 1.00 92.56 853 GLN A CA 1
ATOM 6686 C C . GLN A 1 853 ? -34.798 -13.056 36.205 1.00 92.56 853 GLN A C 1
ATOM 6688 O O . GLN A 1 853 ? -35.675 -12.192 36.175 1.00 92.56 853 GLN A O 1
ATOM 6693 N N . LYS A 1 854 ? -33.495 -12.765 36.299 1.00 91.94 854 LYS A N 1
ATOM 6694 C CA . LYS A 1 854 ? -32.999 -11.395 36.465 1.00 91.94 854 LYS A CA 1
ATOM 6695 C C . LYS A 1 854 ? -33.437 -10.484 35.318 1.00 91.94 854 LYS A C 1
ATOM 6697 O O . LYS A 1 854 ? -33.853 -9.354 35.546 1.00 91.94 854 LYS A O 1
ATOM 6702 N N . ILE A 1 855 ? -33.401 -10.985 34.087 1.00 91.19 855 ILE A N 1
ATOM 6703 C CA . ILE A 1 855 ? -33.834 -10.245 32.897 1.00 91.19 855 ILE A CA 1
ATOM 6704 C C . ILE A 1 855 ? -35.333 -9.971 32.926 1.00 91.19 855 ILE A C 1
ATOM 6706 O O . ILE A 1 855 ? -35.748 -8.853 32.639 1.00 91.19 855 ILE A O 1
ATOM 6710 N N . ARG A 1 856 ? -36.151 -10.951 33.323 1.00 92.75 856 ARG A N 1
ATOM 6711 C CA . ARG A 1 856 ? -37.599 -10.760 33.472 1.00 92.75 856 ARG A CA 1
ATOM 6712 C C . ARG A 1 856 ? -37.921 -9.661 34.484 1.00 92.75 856 ARG A C 1
ATOM 6714 O O . ARG A 1 856 ? -38.771 -8.820 34.207 1.00 92.75 856 ARG A O 1
ATOM 6721 N N . GLU A 1 857 ? -37.237 -9.654 35.627 1.00 92.94 857 GLU A N 1
ATOM 6722 C CA . GLU A 1 857 ? -37.382 -8.611 36.651 1.00 92.94 857 GLU A CA 1
ATOM 6723 C C . GLU A 1 857 ? -37.022 -7.231 36.088 1.00 92.94 857 GLU A C 1
ATOM 6725 O O . GLU A 1 857 ? -37.794 -6.279 36.201 1.00 92.94 857 GLU A O 1
ATOM 6730 N N . VAL A 1 858 ? -35.874 -7.138 35.416 1.00 92.25 858 VAL A N 1
ATOM 6731 C CA . VAL A 1 858 ? -35.367 -5.893 34.835 1.00 92.25 858 VAL A CA 1
ATOM 6732 C C . VAL A 1 858 ? -36.283 -5.358 33.725 1.00 92.25 858 VAL A C 1
ATOM 6734 O O . VAL A 1 858 ? -36.613 -4.172 33.728 1.00 92.25 858 VAL A O 1
ATOM 6737 N N . LEU A 1 859 ? -36.764 -6.213 32.817 1.00 91.62 859 LEU A N 1
ATOM 6738 C CA . LEU A 1 859 ? -37.739 -5.830 31.788 1.00 91.62 859 LEU A CA 1
ATOM 6739 C C . LEU A 1 859 ? -39.068 -5.374 32.405 1.00 91.62 859 LEU A C 1
ATOM 6741 O O . LEU A 1 859 ? -39.674 -4.421 31.915 1.00 91.62 859 LEU A O 1
ATOM 6745 N N . GLY A 1 860 ? -39.496 -5.992 33.511 1.00 93.12 860 GLY A N 1
ATOM 6746 C CA . GLY A 1 860 ? -40.650 -5.537 34.288 1.00 93.12 860 GLY A CA 1
ATOM 6747 C C . GLY A 1 860 ? -40.470 -4.116 34.834 1.00 93.12 860 GLY A C 1
ATOM 6748 O O . GLY A 1 860 ? -41.396 -3.300 34.759 1.00 93.12 860 GLY A O 1
ATOM 6749 N N . THR A 1 861 ? -39.269 -3.781 35.319 1.00 93.81 861 THR A N 1
ATOM 6750 C CA . THR A 1 861 ? -38.923 -2.419 35.760 1.00 93.81 861 THR A CA 1
ATOM 6751 C C . THR A 1 861 ? -38.960 -1.420 34.604 1.00 93.81 861 THR A C 1
ATOM 6753 O O . THR A 1 861 ? -39.549 -0.348 34.758 1.00 93.81 861 THR A O 1
ATOM 6756 N N . VAL A 1 862 ? -38.393 -1.771 33.443 1.00 92.88 862 VAL A N 1
ATOM 6757 C CA . VAL A 1 862 ? -38.423 -0.927 32.232 1.00 92.88 862 VAL A CA 1
ATOM 6758 C C . VAL A 1 862 ? -39.863 -0.668 31.787 1.00 92.88 862 VAL A C 1
ATOM 6760 O O . VAL A 1 862 ? -40.248 0.488 31.624 1.00 92.88 862 VAL A O 1
ATOM 6763 N N . ALA A 1 863 ? -40.686 -1.713 31.670 1.00 91.38 863 ALA A N 1
ATOM 6764 C CA . ALA A 1 863 ? -42.092 -1.583 31.286 1.00 91.38 863 ALA A CA 1
ATOM 6765 C C . ALA A 1 863 ? -42.878 -0.701 32.270 1.00 91.38 863 ALA A C 1
ATOM 6767 O O . ALA A 1 863 ? -43.666 0.155 31.868 1.00 91.38 863 ALA A O 1
ATOM 6768 N N . SER A 1 864 ? -42.629 -0.866 33.572 1.00 93.25 864 SER A N 1
ATOM 6769 C CA . SER A 1 864 ? -43.264 -0.052 34.611 1.00 93.25 864 SER A CA 1
ATOM 6770 C C . SER A 1 864 ? -42.861 1.420 34.523 1.00 93.25 864 SER A C 1
ATOM 6772 O O . SER A 1 864 ? -43.708 2.295 34.695 1.00 93.25 864 SER A O 1
ATOM 6774 N N . GLN A 1 865 ? -41.583 1.707 34.262 1.00 92.50 865 GLN A N 1
ATOM 6775 C CA . GLN A 1 865 ? -41.089 3.075 34.096 1.00 92.50 865 GLN A CA 1
ATOM 6776 C C . GLN A 1 865 ? -41.656 3.726 32.833 1.00 92.50 865 GLN A C 1
ATOM 6778 O O . GLN A 1 865 ? -42.194 4.826 32.916 1.00 92.50 865 GLN A O 1
ATOM 6783 N N . TRP A 1 866 ? -41.645 3.011 31.708 1.00 91.06 866 TRP A N 1
ATOM 6784 C CA . TRP A 1 866 ? -42.234 3.474 30.454 1.00 91.06 866 TRP A CA 1
ATOM 6785 C C . TRP A 1 866 ? -43.716 3.833 30.602 1.00 91.06 866 TRP A C 1
ATOM 6787 O O . TRP A 1 866 ? -44.137 4.922 30.220 1.00 91.06 866 TRP A O 1
ATOM 6797 N N . ASN A 1 867 ? -44.505 2.958 31.234 1.00 92.38 867 ASN A N 1
ATOM 6798 C CA . ASN A 1 867 ? -45.921 3.224 31.490 1.00 92.38 867 ASN A CA 1
ATOM 6799 C C . ASN A 1 867 ? -46.125 4.476 32.357 1.00 92.38 867 ASN A C 1
ATOM 6801 O O . ASN A 1 867 ? -47.045 5.252 32.104 1.00 92.38 867 ASN A O 1
ATOM 6805 N N . ARG A 1 868 ? -45.265 4.709 33.362 1.00 91.88 868 ARG A N 1
ATOM 6806 C CA . ARG A 1 868 ? -45.305 5.946 34.161 1.00 91.88 868 ARG A CA 1
ATOM 6807 C C . ARG A 1 868 ? -45.018 7.182 33.312 1.00 91.88 868 ARG A C 1
ATOM 6809 O O . ARG A 1 868 ? -45.732 8.173 33.453 1.00 91.88 868 ARG A O 1
ATOM 6816 N N . ASP A 1 869 ? -44.015 7.122 32.443 1.00 90.56 869 ASP A N 1
ATOM 6817 C CA . ASP A 1 869 ? -43.617 8.254 31.604 1.00 90.56 869 ASP A CA 1
ATOM 6818 C C . ASP A 1 869 ? -44.687 8.585 30.553 1.00 90.56 869 ASP A C 1
ATOM 6820 O O . ASP A 1 869 ? -45.054 9.751 30.403 1.00 90.56 869 ASP A O 1
ATOM 6824 N N . ILE A 1 870 ? -45.287 7.573 29.915 1.00 90.94 870 ILE A N 1
ATOM 6825 C CA . ILE A 1 870 ? -46.429 7.750 29.004 1.00 90.94 870 ILE A CA 1
ATOM 6826 C C . ILE A 1 870 ? -47.629 8.360 29.729 1.00 90.94 870 ILE A C 1
ATOM 6828 O O . ILE A 1 870 ? -48.201 9.334 29.241 1.00 90.94 870 ILE A O 1
ATOM 6832 N N . ASN A 1 871 ? -47.990 7.847 30.908 1.00 92.81 871 ASN A N 1
ATOM 6833 C CA . ASN A 1 871 ? -49.098 8.401 31.689 1.00 92.81 871 ASN A CA 1
ATOM 6834 C C . ASN A 1 871 ? -48.832 9.861 32.084 1.00 92.81 871 ASN A C 1
ATOM 6836 O O . ASN A 1 871 ? -49.726 10.701 32.004 1.00 92.81 871 ASN A O 1
ATOM 6840 N N . ARG A 1 872 ? -47.594 10.193 32.471 1.00 92.19 872 ARG A N 1
ATOM 6841 C CA . ARG A 1 872 ? -47.195 11.571 32.784 1.00 92.19 872 ARG A CA 1
ATOM 6842 C C . ARG A 1 872 ? -47.332 12.488 31.570 1.00 92.19 872 ARG A C 1
ATOM 6844 O O . ARG A 1 872 ? -47.880 13.579 31.710 1.00 92.19 872 ARG A O 1
ATOM 6851 N N . LEU A 1 873 ? -46.872 12.048 30.399 1.00 90.31 873 LEU A N 1
ATOM 6852 C CA . LEU A 1 873 ? -47.001 12.804 29.152 1.00 90.31 873 LEU A CA 1
ATOM 6853 C C . LEU A 1 873 ? -48.469 12.998 28.760 1.00 90.31 873 LEU A C 1
ATOM 6855 O O . LEU A 1 873 ? -48.853 14.103 28.394 1.00 90.31 873 LEU A O 1
ATOM 6859 N N . GLN A 1 874 ? -49.308 11.966 28.891 1.00 89.88 874 GLN A N 1
ATOM 6860 C CA . GLN A 1 874 ? -50.751 12.073 28.648 1.00 89.88 874 GLN A CA 1
ATOM 6861 C C . GLN A 1 874 ? -51.415 13.098 29.572 1.00 89.88 874 GLN A C 1
ATOM 6863 O O . GLN A 1 874 ? -52.234 13.888 29.109 1.00 89.88 874 GLN A O 1
ATOM 6868 N N . ILE A 1 875 ? -51.040 13.124 30.857 1.00 91.94 875 ILE A N 1
ATOM 6869 C CA . ILE A 1 875 ? -51.528 14.130 31.808 1.00 91.94 875 ILE A CA 1
ATOM 6870 C C . ILE A 1 875 ? -51.079 15.528 31.378 1.00 91.94 875 ILE A C 1
ATOM 6872 O O . ILE A 1 875 ? -51.920 16.415 31.291 1.00 91.94 875 ILE A O 1
ATOM 6876 N N . GLN A 1 876 ? -49.793 15.717 31.068 1.00 88.75 876 GLN A N 1
ATOM 6877 C CA . GLN A 1 876 ? -49.235 17.017 30.673 1.00 88.75 876 GLN A CA 1
ATOM 6878 C C . GLN A 1 876 ? -49.875 17.562 29.388 1.00 88.75 876 GLN A C 1
ATOM 6880 O O . GLN A 1 876 ? -50.298 18.714 29.351 1.00 88.75 876 GLN A O 1
ATOM 6885 N N . LEU A 1 877 ? -50.024 16.714 28.368 1.00 84.94 877 LEU A N 1
ATOM 6886 C CA . LEU A 1 877 ? -50.690 17.066 27.110 1.00 84.94 877 LEU A CA 1
ATOM 6887 C C . LEU A 1 877 ? -52.207 17.264 27.285 1.00 84.94 877 LEU A C 1
ATOM 6889 O O . LEU A 1 877 ? -52.829 18.010 26.529 1.00 84.94 877 LEU A O 1
ATOM 6893 N N . GLY A 1 878 ? -52.819 16.601 28.271 1.00 77.38 878 GLY A N 1
ATOM 6894 C CA . GLY A 1 878 ? -54.230 16.760 28.624 1.00 77.38 878 GLY A CA 1
ATOM 6895 C C . GLY A 1 878 ? -54.528 18.026 29.436 1.00 77.38 878 GLY A C 1
ATOM 6896 O O . GLY A 1 878 ? -55.603 18.608 29.279 1.00 77.38 878 GLY A O 1
ATOM 6897 N N . SER A 1 879 ? -53.586 18.486 30.268 1.00 58.59 879 SER A N 1
ATOM 6898 C CA . SER A 1 879 ? -53.741 19.675 31.121 1.00 58.59 879 SER A CA 1
ATOM 6899 C C . SER A 1 879 ? -53.728 21.010 30.364 1.00 58.59 879 SER A C 1
ATOM 6901 O O . SER A 1 879 ? -54.267 21.990 30.876 1.00 58.59 879 SER A O 1
ATOM 6903 N N . ASP A 1 880 ? -53.234 21.051 29.123 1.00 53.44 880 ASP A N 1
ATOM 6904 C CA . ASP A 1 880 ? -53.230 22.273 28.299 1.00 53.44 880 ASP A CA 1
ATOM 6905 C C . ASP A 1 880 ? -54.599 22.625 27.683 1.00 53.44 880 ASP A C 1
ATOM 6907 O O . ASP A 1 880 ? -54.773 23.710 27.125 1.00 53.44 880 ASP A O 1
ATOM 6911 N N . ARG A 1 881 ? -55.629 21.774 27.821 1.00 50.56 881 ARG A N 1
ATOM 6912 C CA . ARG A 1 881 ? -56.978 22.074 27.291 1.00 50.56 881 ARG A CA 1
ATOM 6913 C C . ARG A 1 881 ? -57.844 22.992 28.164 1.00 50.56 881 ARG A C 1
ATOM 6915 O O . ARG A 1 881 ? -58.942 23.334 27.735 1.00 50.56 881 ARG A O 1
ATOM 6922 N N . PHE A 1 882 ? -57.374 23.445 29.332 1.00 50.59 882 PHE A N 1
ATOM 6923 C CA . PHE A 1 882 ? -58.155 24.328 30.220 1.00 50.59 882 PHE A CA 1
ATOM 6924 C C . PHE A 1 882 ? -57.592 25.746 30.425 1.00 50.59 882 PHE A C 1
ATOM 6926 O O . PHE A 1 882 ? -58.261 26.563 31.054 1.00 50.59 882 PHE A O 1
ATOM 6933 N N . ALA A 1 883 ? -56.442 26.100 29.841 1.00 45.59 883 ALA A N 1
ATOM 6934 C CA . ALA A 1 883 ? -55.837 27.429 30.023 1.00 45.59 883 ALA A CA 1
ATOM 6935 C C . ALA A 1 883 ? -56.261 28.503 28.991 1.00 45.59 883 ALA A C 1
ATOM 6937 O O . ALA A 1 883 ? -55.856 29.654 29.119 1.00 45.59 883 ALA A O 1
ATOM 6938 N N . PHE A 1 884 ? -57.104 28.180 27.999 1.00 44.91 884 PHE A N 1
ATOM 6939 C CA . PHE A 1 884 ? -57.494 29.114 26.921 1.00 44.91 884 PHE A CA 1
ATOM 6940 C C . PHE A 1 884 ? -58.940 29.651 26.979 1.00 44.91 884 PHE A C 1
ATOM 6942 O O . PHE A 1 884 ? -59.396 30.259 26.016 1.00 44.91 884 PHE A O 1
ATOM 6949 N N . SER A 1 885 ? -59.681 29.470 28.082 1.00 42.81 885 SER A N 1
ATOM 6950 C CA . SER A 1 885 ? -61.111 29.851 28.140 1.00 42.81 885 SER A CA 1
ATOM 6951 C C . SER A 1 885 ? -61.479 31.014 29.073 1.00 42.81 885 SER A C 1
ATOM 6953 O O . SER A 1 885 ? -62.665 31.268 29.264 1.00 42.81 885 SER A O 1
ATOM 6955 N N . HIS A 1 886 ? -60.524 31.760 29.637 1.00 44.78 886 HIS A N 1
ATOM 6956 C CA . HIS A 1 886 ? -60.822 32.930 30.483 1.00 44.78 886 HIS A CA 1
ATOM 6957 C C . HIS A 1 886 ? -60.067 34.187 30.035 1.00 44.78 886 HIS A C 1
ATOM 6959 O O . HIS A 1 886 ? -59.194 34.682 30.732 1.00 44.78 886 HIS A O 1
ATOM 6965 N N . CYS A 1 887 ? -60.453 34.725 28.880 1.00 39.72 887 CYS A N 1
ATOM 6966 C CA . CYS A 1 887 ? -60.456 36.166 28.629 1.00 39.72 887 CYS A CA 1
ATOM 6967 C C . CYS A 1 887 ? -61.645 36.444 27.712 1.00 39.72 887 CYS A C 1
ATOM 6969 O O . CYS A 1 887 ? -61.604 36.181 26.512 1.00 39.72 887 CYS A O 1
ATOM 6971 N N . GLY A 1 888 ? -62.747 36.865 28.329 1.00 41.72 888 GLY A N 1
ATOM 6972 C CA . GLY A 1 888 ? -63.986 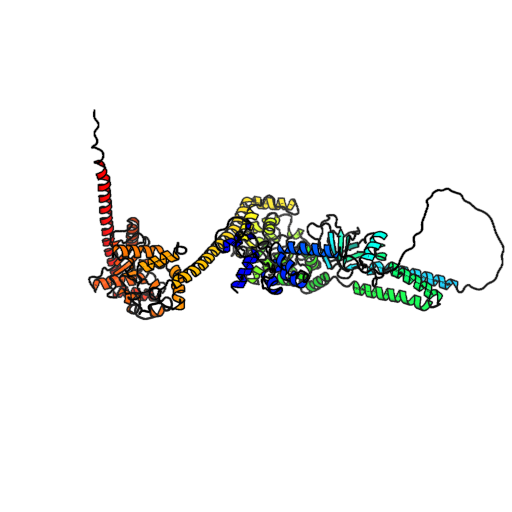37.172 27.641 1.00 41.72 888 GLY A CA 1
ATOM 6973 C C . GLY A 1 888 ? -63.855 38.393 26.740 1.00 41.72 888 GLY A C 1
ATOM 6974 O O . GLY A 1 888 ? -63.192 39.365 27.089 1.00 41.72 888 GLY A O 1
ATOM 6975 N N . PHE A 1 889 ? -64.570 38.346 25.624 1.00 36.88 889 PHE A N 1
ATOM 6976 C CA . PHE A 1 889 ? -65.197 39.524 25.049 1.00 36.88 889 PHE A CA 1
ATOM 6977 C C . PHE A 1 889 ? -66.586 39.143 24.554 1.00 36.88 889 PHE A C 1
ATOM 6979 O O . PHE A 1 889 ? -66.756 38.270 23.705 1.00 36.88 889 PHE A O 1
ATOM 6986 N N . GLY A 1 890 ? -67.567 39.827 25.118 1.00 35.78 890 GLY A N 1
ATOM 6987 C CA . GLY A 1 890 ? -68.897 39.997 24.573 1.00 35.78 890 GLY A CA 1
ATOM 6988 C C . GLY A 1 890 ? -69.688 40.896 25.518 1.00 35.78 890 GLY A C 1
ATOM 6989 O O . GLY A 1 890 ? -69.623 40.664 26.727 1.00 35.78 890 GLY A O 1
ATOM 6990 N N . PRO A 1 891 ? -70.491 41.844 25.017 1.00 38.94 891 PRO A N 1
ATOM 6991 C CA . PRO A 1 891 ? -70.328 42.705 23.838 1.00 38.94 891 PRO A CA 1
ATOM 6992 C C . PRO A 1 891 ? -69.397 43.902 24.094 1.00 38.94 891 PRO A C 1
ATOM 6994 O O . PRO A 1 891 ? -69.255 44.309 25.270 1.00 38.94 891 PRO A O 1
#

pLDDT: mean 78.51, std 18.71, range [22.92, 98.12]